Protein 7REP (pdb70)

Organism: Kluyvera cryocrescens (NCBI:txid580)

Secondary structure (DSSP, 8-state):
-EEEEE-TTTBSSSSEEEEEE-----BSS-SEEEEEEEETTEEEEEEEETT-SS-SEEE-SSEEEEEEE--B--EEEEEEEB-SS-TTEEEETTEEEEPEEEEEEE--TTS--EEEEEEE-SS-EEEEEETTTTEEEEEEETTTT-HHHHHHHHHHGGG--SHHHHHHHHTT--SSEEEEEEETTS-EEEEEE---EEPPTT--TTS-EE-SSTT---EE--GGGS-EEES-TTSEEEESS-BSSTTPPBPS-TT---SS--TTHHHHHHHHHSS-B-HHHHHHHHHHHHTB-SSHHHHHHHHHHHTTT--TTSHHHHHHHHHHT--SB--B-TTSSBBSS-HHHHHHHHHHHHHHHTHHHHSPTTSGGGG---S----TT--SS-----HHHHHHHHHHHGGG-SS--SS-TTTTS-HHHHHHHHHHHHHHHHHHHH-S-GGG--PBPP-EEEBSB-TTS-BSS-GGG-EEESS---S-SSEEEEEES-SSSS-SEEEEEE-SS-S---B-TTSPBPTTSSTTHHHHHTT--EEPP-SHHHHHHTEEEEEEEE-TTT--EEEEEEETT--EEEE-SSHHHHHHHHHHHHHHHHHHHHHHHHHHHHT-SHHHH-GGGHHHHHHHHHT--HHHHHHHHHTS-HHHHHHHHHHHHHHHHHHHHHHHSHHHHS-HHHHHHT-------HHHHHHHHIIIIIHHHS----HHHHHHHHHHHHHHH-HHHHHHHHHHHS-S--TTS-BSS-TTT---------SS-S--

Sequence (764 aa):
SNMWVIGKNKAQDAKAIMVNGPQFGWYVPAYTYGIGLHGAGYDVTGNTPFAYPGIVFGHNGTISWGSTAGGGDDVDIFAEKLSAEKPGYYQHNGEWVKMLSRKETIAVKDGQPETFTVWRTLHGNVIWTDTATQTAYAKARAWDGKEVASLLAWTHQMKAKNWPEWTQQAAKQALTINWYYADVNGNIGYVHTGAYPDRQPGHDPRLPVPGTGKWDWKGLLSFDLNPKVYNPQSGYIANWNNSPQKDYPASDSFPFLWGGADRVTEIDTILDKQPRFTADQAWDVIRQTSSRRDLNLRLFLPALKDATANLAENDPRRQLVDKLASWDGENLVNDDGKTYQQPGSAILDAWLTSMLKRTVVAAVPAPFGKWYSASGYETTPDGPTGSLNISVGAKILYEALQGDKSPIPQAVDLFGGKPQQEVILAALDDAWQTLSKRYGNDVDSWKTPAMALTWRANNFFGVPQAAAKEARPQAEYQNRGTENDMIVFSPTSGNRPVLAWDVVAPGQSGFIAPDGKKDKHYDDQLKMYESFGRKSLWLTPQDVDEHQESQEVLQVQLDQGEVKIVRDEYGMPHIYADDTYRLFYGYGYVVAQDRLFQMEMARRSTQGTVSEVLGKAFVSFDKDIRQNYWPDSIRAQIASLSAEDKSILQGYADGMNAWIDKVNASPDKLLPQQFSTFGFKPKHWEPFDVAMIFVGTMANRWSDSTSEIDNLALLTALKDKYGKQQGMAVFNQLKWLVNPSAPTTIAARESAYPLKFDLQNTQTA

Solvent-accessible surface area: 28174 Å² total; per-residue (Å²): 11,3,0,0,0,0,4,98,118,26,3,72,77,14,71,0,0,0,0,0,0,1,12,16,1,4,2,1,7,3,7,2,1,0,0,0,0,14,23,30,60,6,56,0,0,0,0,0,3,6,1,4,2,0,0,5,3,2,3,5,17,44,0,0,4,2,7,5,19,1,14,2,7,2,0,0,1,2,23,0,104,34,19,96,164,79,121,17,61,4,33,26,104,61,120,86,54,134,15,104,51,36,144,32,73,0,45,14,99,144,42,149,75,74,89,20,32,4,90,32,4,90,24,4,6,25,67,123,65,34,102,97,93,79,15,1,20,0,24,4,20,6,1,56,39,81,7,2,45,0,1,6,2,5,0,36,1,1,61,5,86,59,36,93,80,0,20,107,19,1,50,116,2,6,0,4,5,0,4,0,0,0,10,35,82,4,36,2,0,0,0,0,0,11,13,13,3,40,31,49,109,7,4,13,1,15,0,11,0,51,0,39,16,81,50,29,54,125,34,73,36,61,54,126,47,9,2,62,12,85,68,11,167,55,6,26,0,3,0,2,30,0,4,0,6,78,31,11,10,12,2,1,18,26,73,58,4,8,1,17,0,4,10,1,32,11,0,32,76,34,0,92,90,60,108,101,5,34,20,96,76,0,14,46,0,4,82,49,1,7,50,67,6,8,4,16,85,9,0,25,80,15,0,99,104,2,1,64,141,36,75,129,131,30,42,60,64,59,0,2,56,39,1,45,97,26,100,0,27,16,71,32,29,161,73,23,155,21,20,85,68,2,2,11,22,0,0,46,17,0,0,49,11,0,0,138,94,0,0,34,61,11,4,24,93,86,24,4,139,43,0,41,42,0,19,22,102,66,84,138,92,4,14,83,26,39,33,55,5,14,15,0,0,14,1,0,34,4,9,24,44,29,150,152,15,57,9,101,57,29,23,74,6,13,59,67,118,86,66,79,89,7,2,26,32,0,0,58,53,0,21,102,73,4,11,188,155,54,34,109,82,9,106,73,8,116,3,87,17,19,31,1,29,1,74,7,68,3,47,38,45,0,18,4,1,8,86,175,9,44,70,119,10,50,20,9,0,2,3,0,5,2,0,2,0,1,4,0,30,20,107,90,60,160,91,86,18,49,5,42,0,0,2,2,0,1,3,4,8,44,8,17,43,121,28,152,94,51,145,12,6,44,56,0,9,130,36,0,60,82,30,24,59,9,37,10,23,16,57,84,136,11,0,56,119,50,63,66,47,87,64,94,13,106,0,110,125,66,104,9,104,0,67,2,0,27,0,72,53,2,0,0,0,0,36,14,109,58,20,24,47,0,0,1,0,0,0,4,0,0,1,36,12,6,4,8,5,3,1,0,0,29,14,0,1,22,0,26,0,0,71,20,38,9,174,84,30,25,92,35,0,63,89,22,19,66,30,16,22,24,98,24,2,126,60,23,13,90,95,36,66,91,81,26,68,20,0,0,50,0,3,0,35,0,0,15,7,38,0,59,91,0,56,86,48,40,129,160,48,14,7,57,5,1,74,76,54,53,25,80,2,143,93,2,90,10,16,11,4,1,0,5,2,2,2,1,12,0,33,66,63,0,20,56,34,16,1,38,67,0,55,44,0,4,82,21,0,42,129,103,40,34,162,166,70,0,38,39,0,0,55,2,0,3,12,33,55,9,58,52,10,27,34,16,0,44,65,93,56,46,45,9,89,50,136,57,82,160,66,125,17,30,34,115

CATH classification: 2.30.120.10 (+1 more: 1.10.1400.10)

B-factor: mean 46.01, std 10.8, range [26.11, 92.09]

InterPro domains:
  IPR002692 Penicillin/GL-7-ACA/AHL/aculeacin-A acylase [PF01804] (32-831)
  IPR002692 Penicillin/GL-7-ACA/AHL/aculeacin-A acylase [PTHR34218] (31-839)
  IPR014395 Penicillin/GL-7-ACA/AHL acylase [PIRSF001227] (28-838)
  IPR023343 Penicillin amidase type, domain 1 [G3DSA:1.10.439.10] (30-175)
  IPR029055 Nucleophile aminohydrolases, N-terminal [G3DSA:3.60.20.10] (290-818)
  IPR029055 Nucleophile aminohydrolases, N-terminal [SSF56235] (32-843)
  IPR033813 Penicillin G acylase, C-terminal [cd03748] (290-840)
  IPR043146 Penicillin amidase type, N-terminal domain, B-knob [G3DSA:2.30.120.10] (362-434)
  IPR043147 Penicillin amidase type, A-knob [G3DSA:1.10.1400.10] (579-738)

Foldseek 3Di:
DKKKKFFQQFADLFGIKIKDFEWFFFAFPFQKFWAAFAAALFQWTDIDGLLFLFHQFTARQFKGKHWYFQQAAQKAKAWFAADPPDPQWTAAPNDTHGWDKDKDWFAFDVDDIDIDMWTADPQATFPDADVVRNTTIHMHGLCQLLLLQLSVLSNLLSNDRDDVSNVVSLASNAFQMKMWMAGQNRKIKIWRGHWHFQWDAQAPRLFHFHNHHPTDTPHTDHSVLTQMDICAPLRMFIDDNEAAFFPRFGHSFLFDDFALQWLSVLVVVLSVVDRYDYNVRVLCSQVRSQFADSCLVLCLVVLCVLCVPPDCVDLSNVLSVLSVVDPRGWDADPVLWFTLACNNLLQQQLQLQLLVQFQLVLFDPPCSVQQRGQQQDADLQFDRIAGIGTLNNRLVSLLVCPVVFPADCLDNRNNPDDVSVSSSVSSVRSQVVVCVPANSDNNPDGHTAGKHKRAQARPLRHGLHPRVVIDIGSHRTNTHSKMKMKGACRNDDDRRIWMKMAGPLANFSFQWQVRRDDPGSRPRVVCVNVSHIDTMDRDPVVQVVQFDDKDWDQQPPPRAIWIWTAGPRRHIHIDHHHLLQSLLQSLQSCLQGRVSNLQRLLCQLQLNRSVQQGDVSNVSSVVNPNRDDLVSLVVSQVPDDPNSNSNLASNQSSSVVNLVVCVVCVNTRPGNVCVVRPHGDDGDGSSSSSSSSCRPPCVPSRRDGDNVVLVVSLVSLCVVPNNPSSVSNSCSSRNRGTSSRDHSRDVVRDRSPDDGDDPDHSSD

Structure (mmCIF, N/CA/C/O backbone):
data_7REP
#
_entry.id   7REP
#
_cell.length_a   102.700
_cell.length_b   102.700
_cell.length_c   255.010
_cell.angle_alpha   90.000
_cell.angle_beta   90.000
_cell.angle_gamma   90.000
#
_symmetry.space_group_name_H-M   'P 43 21 2'
#
loop_
_entity.id
_entity.type
_entity.pdbx_description
1 polymer 'Penicillin G acylase'
2 non-polymer 'CALCIUM ION'
3 non-polymer 'phenylmethanesulfonic acid'
4 water water
#
loop_
_atom_site.group_PDB
_atom_site.id
_atom_site.type_symbol
_atom_site.label_atom_id
_atom_site.label_alt_id
_atom_site.label_comp_id
_atom_site.label_asym_id
_atom_site.label_entity_id
_atom_site.label_seq_id
_atom_site.pdbx_PDB_ins_code
_atom_site.Cartn_x
_atom_site.Cartn_y
_atom_site.Cartn_z
_atom_site.occupancy
_atom_site.B_iso_or_equiv
_atom_site.auth_seq_id
_atom_site.auth_comp_id
_atom_site.auth_asym_id
_atom_site.auth_atom_id
_atom_site.pdbx_PDB_model_num
ATOM 1 N N . SER A 1 1 ? -6.070 27.569 2.211 1.00 43.47 1 SER A N 1
ATOM 2 C CA . SER A 1 1 ? -7.504 27.832 2.326 1.00 43.40 1 SER A CA 1
ATOM 3 C C . SER A 1 1 ? -7.999 28.594 1.108 1.00 40.69 1 SER A C 1
ATOM 4 O O . SER A 1 1 ? -7.449 29.651 0.814 1.00 40.38 1 SER A O 1
ATOM 7 N N . ASN A 1 2 ? -9.056 28.100 0.429 1.00 38.80 2 ASN A N 1
ATOM 8 C CA . ASN A 1 2 ? -9.555 28.823 -0.734 1.00 37.64 2 ASN A CA 1
ATOM 9 C C . ASN A 1 2 ? -11.044 29.224 -0.585 1.00 37.26 2 ASN A C 1
ATOM 10 O O . ASN A 1 2 ? -11.729 28.785 0.330 1.00 36.39 2 ASN A O 1
ATOM 15 N N . MET A 1 3 ? -11.488 30.149 -1.439 1.00 37.64 3 MET A N 1
ATOM 16 C CA . MET A 1 3 ? -12.829 30.698 -1.432 1.00 38.49 3 MET A CA 1
ATOM 17 C C . MET A 1 3 ? -13.130 31.308 -2.794 1.00 38.57 3 MET A C 1
ATOM 18 O O . MET A 1 3 ? -12.273 31.956 -3.402 1.00 38.38 3 MET A O 1
ATOM 23 N N . TRP A 1 4 ? -14.358 31.132 -3.256 1.00 38.78 4 TRP A N 1
ATOM 24 C CA . TRP A 1 4 ? -14.805 31.820 -4.453 1.00 39.48 4 TRP A CA 1
ATOM 25 C C . TRP A 1 4 ? -16.232 32.233 -4.230 1.00 40.66 4 TRP A C 1
ATOM 26 O O . TRP A 1 4 ? -17.055 31.419 -3.813 1.00 40.76 4 TRP A O 1
ATOM 37 N N . VAL A 1 5 ? -16.487 33.533 -4.341 1.00 41.74 5 VAL A N 1
ATOM 38 C CA . VAL A 1 5 ? -17.840 34.046 -4.147 1.00 43.33 5 VAL A CA 1
ATOM 39 C C . VAL A 1 5 ? -18.278 34.598 -5.485 1.00 45.57 5 VAL A C 1
ATOM 40 O O . VAL A 1 5 ? -17.587 35.424 -6.052 1.00 45.91 5 VAL A O 1
ATOM 44 N N . ILE A 1 6 ? -19.374 34.096 -6.024 1.00 47.19 6 ILE A N 1
ATOM 45 C CA . ILE A 1 6 ? -19.861 34.492 -7.339 1.00 49.51 6 ILE A CA 1
ATOM 46 C C . ILE A 1 6 ? -21.168 35.272 -7.197 1.00 51.76 6 ILE A C 1
ATOM 47 O O . ILE A 1 6 ? -22.122 34.761 -6.632 1.00 52.00 6 ILE A O 1
ATOM 52 N N . GLY A 1 7 ? -21.192 36.506 -7.681 1.00 53.42 7 GLY A N 1
ATOM 53 C CA . GLY A 1 7 ? -22.371 37.356 -7.558 1.00 55.45 7 GLY A CA 1
ATOM 54 C C . GLY A 1 7 ? -23.371 37.282 -8.691 1.00 57.51 7 GLY A C 1
ATOM 55 O O . GLY A 1 7 ? -23.192 36.513 -9.635 1.00 58.29 7 GLY A O 1
ATOM 56 N N . LYS A 1 8 ? -24.439 38.086 -8.589 1.00 58.22 8 LYS A N 1
ATOM 57 C CA . LYS A 1 8 ? -25.554 38.189 -9.535 1.00 59.30 8 LYS A CA 1
ATOM 58 C C . LYS A 1 8 ? -25.155 38.063 -11.008 1.00 60.02 8 LYS A C 1
ATOM 59 O O . LYS A 1 8 ? -25.686 37.200 -11.714 1.00 60.07 8 LYS A O 1
ATOM 65 N N . ASN A 1 9 ? -24.186 38.889 -11.450 1.00 60.39 9 ASN A N 1
ATOM 66 C CA . ASN A 1 9 ? -23.717 38.956 -12.834 1.00 61.63 9 ASN A CA 1
ATOM 67 C C . ASN A 1 9 ? -22.959 37.734 -13.332 1.00 61.21 9 ASN A C 1
ATOM 68 O O . ASN A 1 9 ? -22.781 37.580 -14.539 1.00 61.24 9 ASN A O 1
ATOM 73 N N . LYS A 1 10 ? -22.476 36.894 -12.421 1.00 60.56 10 LYS A N 1
ATOM 74 C CA . LYS A 1 10 ? -21.698 35.717 -12.800 1.00 60.14 10 LYS A CA 1
ATOM 75 C C . LYS A 1 10 ? -22.376 34.392 -12.406 1.00 59.54 10 LYS A C 1
ATOM 76 O O . LYS A 1 10 ? -21.880 33.331 -12.772 1.00 59.59 10 LYS A O 1
ATOM 82 N N . ALA A 1 11 ? -23.480 34.439 -11.646 1.00 58.89 11 ALA A N 1
ATOM 83 C CA . ALA A 1 11 ? -24.162 33.226 -11.214 1.00 59.12 11 ALA A CA 1
ATOM 84 C C . ALA A 1 11 ? -25.266 32.825 -12.182 1.00 59.87 11 ALA A C 1
ATOM 85 O O . ALA A 1 11 ? -25.982 33.681 -12.700 1.00 60.45 11 ALA A O 1
ATOM 87 N N . GLN A 1 12 ? -25.424 31.519 -12.394 1.00 59.44 12 GLN A N 1
ATOM 88 C CA . GLN A 1 12 ? -26.415 30.939 -13.291 1.00 59.40 12 GLN A CA 1
ATOM 89 C C . GLN A 1 12 ? -27.465 30.168 -12.485 1.00 58.95 12 GLN A C 1
ATOM 90 O O . GLN A 1 12 ? -27.116 29.288 -11.702 1.00 58.86 12 GLN A O 1
ATOM 96 N N . ASP A 1 13 ? -28.749 30.513 -12.671 1.00 58.53 13 ASP A N 1
ATOM 97 C CA . ASP A 1 13 ? -29.891 29.912 -11.968 1.00 58.44 13 ASP A CA 1
ATOM 98 C C . ASP A 1 13 ? -29.920 30.238 -10.469 1.00 57.11 13 ASP A C 1
ATOM 99 O O . ASP A 1 13 ? -30.527 29.493 -9.694 1.00 56.67 13 ASP A O 1
ATOM 104 N N . ALA A 1 14 ? -29.266 31.347 -10.065 1.00 56.10 14 ALA A N 1
ATOM 105 C CA . ALA A 1 14 ? -29.186 31.804 -8.674 1.00 55.84 14 ALA A CA 1
ATOM 106 C C . ALA A 1 14 ? -28.704 33.277 -8.611 1.00 55.54 14 ALA A C 1
ATOM 1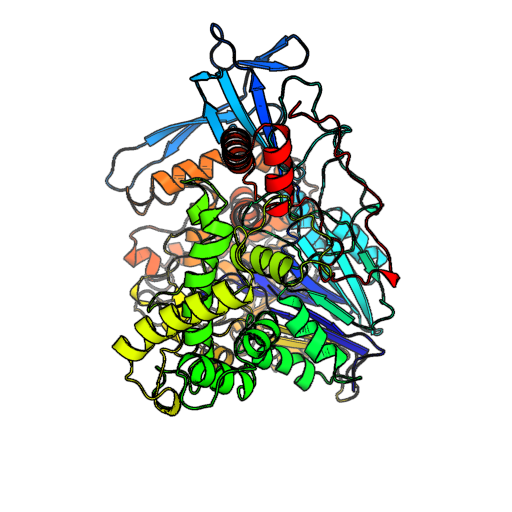07 O O . ALA A 1 14 ? -28.203 33.810 -9.608 1.00 55.69 14 ALA A O 1
ATOM 109 N N . LYS A 1 15 ? -28.864 33.941 -7.446 1.00 54.97 15 LYS A N 1
ATOM 110 C CA . LYS A 1 15 ? -28.411 35.315 -7.277 1.00 54.60 15 LYS A CA 1
ATOM 111 C C . LYS A 1 15 ? -26.956 35.402 -6.752 1.00 52.69 15 LYS A C 1
ATOM 112 O O . LYS A 1 15 ? -26.230 36.301 -7.146 1.00 52.88 15 LYS A O 1
ATOM 118 N N . ALA A 1 16 ? -26.517 34.451 -5.914 1.00 50.70 16 ALA A N 1
ATOM 119 C CA . ALA A 1 16 ? -25.136 34.421 -5.432 1.00 49.12 16 ALA A CA 1
ATOM 120 C C . ALA A 1 16 ? -24.712 33.012 -4.993 1.00 47.28 16 ALA A C 1
ATOM 121 O O . ALA A 1 16 ? -25.512 32.273 -4.426 1.00 46.87 16 ALA A O 1
ATOM 123 N N . ILE A 1 17 ? -23.441 32.640 -5.238 1.00 45.84 17 ILE A N 1
ATOM 124 C CA . ILE A 1 17 ? -22.915 31.337 -4.806 1.00 44.59 17 ILE A CA 1
ATOM 125 C C . ILE A 1 17 ? -21.600 31.527 -4.039 1.00 42.19 17 ILE A C 1
ATOM 126 O O . ILE A 1 17 ? -20.704 32.220 -4.505 1.00 41.90 17 ILE A O 1
ATOM 131 N N . MET A 1 18 ? -21.489 30.910 -2.869 1.00 40.17 18 MET A N 1
ATOM 132 C CA . MET A 1 18 ? -20.297 31.019 -2.043 1.00 38.81 18 MET A CA 1
ATOM 133 C C . MET A 1 18 ? -19.707 29.638 -1.866 1.00 37.44 18 MET A C 1
ATOM 134 O O . MET A 1 18 ? -20.412 28.753 -1.395 1.00 37.60 18 MET A O 1
ATOM 139 N N . VAL A 1 19 ? -18.423 29.442 -2.226 1.00 35.83 19 VAL A N 1
ATOM 140 C CA . VAL A 1 19 ? -17.789 28.132 -2.034 1.00 35.08 19 VAL A CA 1
ATOM 141 C C . VAL A 1 19 ? -16.508 28.281 -1.203 1.00 33.38 19 VAL A C 1
ATOM 142 O O . VAL A 1 19 ? -15.574 28.940 -1.631 1.00 33.02 19 VAL A O 1
ATOM 146 N N . ASN A 1 20 ? -16.455 27.642 -0.039 1.00 32.92 20 ASN A N 1
ATOM 147 C CA . ASN A 1 20 ? -15.318 27.780 0.873 1.00 33.34 20 ASN A CA 1
ATOM 148 C C . ASN A 1 20 ? -14.595 26.454 1.099 1.00 33.61 20 ASN A C 1
ATOM 149 O O . ASN A 1 20 ? -15.233 25.448 1.375 1.00 33.49 20 ASN A O 1
ATOM 154 N N . GLY A 1 21 ? -13.270 26.479 1.039 1.00 33.91 21 GLY A N 1
ATOM 155 C CA . GLY A 1 21 ? -12.464 25.301 1.310 1.00 34.45 21 GLY A CA 1
ATOM 156 C C . GLY A 1 21 ? -11.297 25.633 2.212 1.00 35.23 21 GLY A C 1
ATOM 157 O O . GLY A 1 21 ? -10.167 25.766 1.747 1.00 35.89 21 GLY A O 1
ATOM 158 N N . PRO A 1 22 ? -11.538 25.818 3.513 1.00 35.60 22 PRO A N 1
ATOM 159 C CA . PRO A 1 22 ? -10.426 26.155 4.422 1.00 35.51 22 PRO A CA 1
ATOM 160 C C . PRO A 1 22 ? -9.492 24.963 4.622 1.00 34.36 22 PRO A C 1
ATOM 161 O O . PRO A 1 22 ? -9.951 23.861 4.889 1.00 34.16 22 PRO A O 1
ATOM 165 N N . GLN A 1 23 ? -8.180 25.196 4.519 1.00 33.55 23 GLN A N 1
ATOM 166 C CA . GLN A 1 23 ? -7.180 24.149 4.645 1.00 33.26 23 GLN A CA 1
ATOM 167 C C . GLN A 1 23 ? -6.445 24.163 5.968 1.00 33.09 23 GLN A C 1
ATOM 168 O O . GLN A 1 23 ? -5.537 24.959 6.199 1.00 34.51 23 GLN A O 1
ATOM 174 N N . PHE A 1 24 ? -6.794 23.230 6.805 1.00 31.90 24 PHE A N 1
ATOM 175 C CA . PHE A 1 24 ? -6.235 23.071 8.138 1.00 32.23 24 PHE A CA 1
ATOM 176 C C . PHE A 1 24 ? -5.487 21.754 8.343 1.00 32.03 24 PHE A C 1
ATOM 177 O O . PHE A 1 24 ? -4.997 21.520 9.445 1.00 32.45 24 PHE A O 1
ATOM 185 N N . GLY A 1 25 ? -5.476 20.868 7.339 1.00 31.02 25 GLY A N 1
ATOM 186 C CA . GLY A 1 25 ? -4.933 19.527 7.498 1.00 30.21 25 GLY A CA 1
ATOM 187 C C . GLY A 1 25 ? -6.056 18.521 7.646 1.00 29.76 25 GLY A C 1
ATOM 188 O O . GLY A 1 25 ? -7.227 18.888 7.576 1.00 30.68 25 GLY A O 1
ATOM 189 N N . TRP A 1 26 ? -5.733 17.255 7.851 1.00 28.99 26 TRP A N 1
ATOM 190 C CA . TRP A 1 26 ? -6.744 16.193 7.878 1.00 29.04 26 TRP A CA 1
ATOM 191 C C . TRP A 1 26 ? -6.628 15.384 9.127 1.00 29.49 26 TRP A C 1
ATOM 192 O O . TRP A 1 26 ? -5.549 14.908 9.476 1.00 28.92 26 TRP A O 1
ATOM 203 N N . TYR A 1 27 ? -7.747 15.319 9.877 1.00 29.99 27 TYR A N 1
ATOM 204 C CA . TYR A 1 27 ? -7.744 14.740 11.219 1.00 29.47 27 TYR A CA 1
ATOM 205 C C . TYR A 1 27 ? -8.964 13.952 11.515 1.00 29.50 27 TYR A C 1
ATOM 206 O O . TYR A 1 27 ? -10.022 14.197 10.958 1.00 28.97 27 TYR A O 1
ATOM 215 N N . VAL A 1 28 ? -8.845 13.099 12.494 1.00 31.09 28 VAL A N 1
ATOM 216 C CA . VAL A 1 28 ? -9.928 12.319 13.039 1.00 32.63 28 VAL A CA 1
ATOM 217 C C . VAL A 1 28 ? -9.894 12.505 14.566 1.00 33.74 28 VAL A C 1
ATOM 218 O O . VAL A 1 28 ? -8.860 12.260 15.205 1.00 34.22 28 VAL A O 1
ATOM 222 N N . PRO A 1 29 ? -11.000 12.981 15.169 1.00 32.74 29 PRO A N 1
ATOM 223 C CA . PRO A 1 29 ? -12.252 13.437 14.529 1.00 31.68 29 PRO A CA 1
ATOM 224 C C . PRO A 1 29 ? -12.031 14.705 13.693 1.00 31.03 29 PRO A C 1
ATOM 225 O O . PRO A 1 29 ? -10.963 15.325 13.757 1.00 31.09 29 PRO A O 1
ATOM 229 N N . ALA A 1 30 ? -13.033 15.082 12.887 1.00 30.44 30 ALA A N 1
ATOM 230 C CA . ALA A 1 30 ? -13.022 16.254 12.025 1.00 30.52 30 ALA A CA 1
ATOM 231 C C 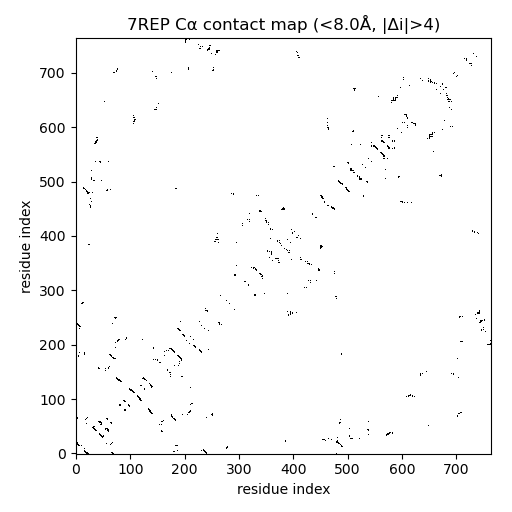. ALA A 1 30 ? -12.530 17.506 12.716 1.00 31.90 30 ALA A C 1
ATOM 232 O O . ALA A 1 30 ? -12.886 17.757 13.872 1.00 32.88 30 ALA A O 1
ATOM 234 N N . TYR A 1 31 ? -11.793 18.335 11.988 1.00 31.05 31 TYR A N 1
ATOM 235 C CA . TYR A 1 31 ? -11.320 19.593 12.508 1.00 30.39 31 TYR A CA 1
ATOM 236 C C . TYR A 1 31 ? -12.516 20.518 12.845 1.00 31.18 31 TYR A C 1
ATOM 237 O O . TYR A 1 31 ? -12.426 21.280 13.802 1.00 31.12 31 TYR A O 1
ATOM 246 N N . THR A 1 32 ? -13.567 20.534 11.981 1.00 30.89 32 THR A N 1
ATOM 247 C CA . THR A 1 32 ? -14.724 21.387 12.181 1.00 30.73 32 THR A CA 1
ATOM 248 C C . THR A 1 32 ? -15.915 20.600 12.783 1.00 30.50 32 THR A C 1
ATOM 249 O O . THR A 1 32 ? -15.865 19.379 12.937 1.00 30.60 32 THR A O 1
ATOM 253 N N . TYR A 1 33 ? -16.938 21.328 13.246 1.00 30.32 33 TYR A N 1
ATOM 254 C CA . TYR A 1 33 ? -18.079 20.747 13.957 1.00 30.60 33 TYR A CA 1
ATOM 255 C C . TYR A 1 33 ? -19.360 21.355 13.380 1.00 31.31 33 TYR A C 1
ATOM 256 O O . TYR A 1 33 ? -19.447 22.582 13.278 1.00 31.90 33 TYR A O 1
ATOM 265 N N . GLY A 1 34 ? -20.298 20.512 12.953 1.00 30.05 34 GLY A N 1
ATOM 266 C CA . GLY A 1 34 ? -21.539 21.023 12.375 1.00 30.36 34 GLY A CA 1
ATOM 267 C C . GLY A 1 34 ? -22.517 21.407 13.458 1.00 29.48 34 GLY A C 1
ATOM 268 O O . GLY A 1 34 ? -22.700 20.646 14.404 1.00 28.77 34 GLY A O 1
ATOM 269 N N . ILE A 1 35 ? -23.125 22.586 13.350 1.00 29.87 35 ILE A N 1
ATOM 270 C CA . ILE A 1 35 ? -24.049 23.055 14.398 1.00 30.49 35 ILE A CA 1
ATOM 271 C C . ILE A 1 35 ? -25.115 24.007 13.869 1.00 31.37 35 ILE A C 1
ATOM 272 O O . ILE A 1 35 ? -24.843 24.852 13.025 1.00 31.16 35 ILE A O 1
ATOM 277 N N . GLY A 1 36 ? -26.330 23.879 14.389 1.00 32.66 36 GLY A N 1
ATOM 278 C CA . GLY A 1 36 ? -27.403 24.814 14.077 1.00 33.94 36 GLY A CA 1
ATOM 279 C C . GLY A 1 36 ? -27.837 25.513 15.355 1.00 35.29 36 GLY A C 1
ATOM 280 O O . GLY A 1 36 ? -28.010 24.854 16.375 1.00 35.03 36 GLY A O 1
ATOM 281 N N . LEU A 1 37 ? -27.985 26.847 15.338 1.00 36.22 37 LEU A N 1
ATOM 282 C CA . LEU A 1 37 ? -28.423 27.590 16.542 1.00 36.45 37 LEU A CA 1
ATOM 283 C C . LEU A 1 37 ? -29.700 28.388 16.219 1.00 36.97 37 LEU A C 1
ATOM 284 O O . LEU A 1 37 ? -29.708 29.158 15.267 1.00 36.86 37 LEU A O 1
ATOM 289 N N . HIS A 1 38 ? -30.777 28.194 16.995 1.00 37.43 38 HIS A N 1
ATOM 290 C CA . HIS A 1 38 ? -32.053 28.894 16.736 1.00 38.59 38 HIS A CA 1
ATOM 291 C C . HIS A 1 38 ? -32.670 29.413 18.036 1.00 38.96 38 HIS A C 1
ATOM 292 O O . HIS A 1 38 ? -33.032 28.632 18.921 1.00 39.00 38 HIS A O 1
ATOM 299 N N . GLY A 1 39 ? -32.723 30.732 18.145 1.00 39.34 39 GLY A N 1
ATOM 300 C CA . GLY A 1 39 ? -33.212 31.447 19.319 1.00 39.97 39 GLY A CA 1
ATOM 301 C C . GLY A 1 39 ? -32.277 32.576 19.722 1.00 39.98 39 GLY A C 1
ATOM 302 O O . GLY A 1 39 ? -31.155 32.676 19.208 1.00 39.41 39 GLY A O 1
ATOM 303 N N . ALA A 1 40 ? -32.753 33.485 20.589 1.00 39.86 40 ALA A N 1
ATOM 304 C CA . ALA A 1 40 ? -31.982 34.638 21.081 1.00 40.08 40 ALA A CA 1
ATOM 305 C C . ALA A 1 40 ? -31.454 35.550 19.980 1.00 41.59 40 ALA A C 1
ATOM 306 O O . ALA A 1 40 ? -30.374 36.138 20.129 1.00 42.54 40 ALA A O 1
ATOM 308 N N . GLY A 1 41 ? -32.187 35.659 18.877 1.00 41.17 41 GLY A N 1
ATOM 309 C CA . GLY A 1 41 ? -31.734 36.467 17.748 1.00 41.50 41 GLY A CA 1
ATOM 310 C C . GLY A 1 41 ? -30.904 35.684 16.733 1.00 41.92 41 GLY A C 1
ATOM 311 O O . GLY A 1 41 ? -30.613 36.180 15.647 1.00 41.88 41 GLY A O 1
ATOM 312 N N . TYR A 1 42 ? -30.519 34.457 17.069 1.00 42.49 42 TYR A N 1
ATOM 313 C CA . TYR A 1 42 ? -29.720 33.609 16.188 1.00 43.95 42 TYR A CA 1
ATOM 314 C C . TYR A 1 42 ? -30.631 32.622 15.441 1.00 44.15 42 TYR A C 1
ATOM 315 O O . TYR A 1 42 ? -31.572 32.093 16.020 1.00 44.65 42 TYR A O 1
ATOM 324 N N . ASP A 1 43 ? -30.319 32.348 14.178 1.00 43.26 43 ASP A N 1
ATOM 325 C CA . ASP A 1 43 ? -31.000 31.354 13.338 1.00 42.48 43 ASP A CA 1
ATOM 326 C C . ASP A 1 43 ? -29.933 31.052 12.288 1.00 40.97 43 ASP A C 1
ATOM 327 O O . ASP A 1 43 ? -29.841 31.740 11.269 1.00 41.07 43 ASP A O 1
ATOM 332 N N . VAL A 1 44 ? -29.021 30.148 12.631 1.00 39.49 44 VAL A N 1
ATOM 333 C CA . VAL A 1 44 ? -27.835 29.933 11.816 1.00 38.63 44 VAL A CA 1
ATOM 334 C C . VAL A 1 44 ? -27.515 28.470 11.617 1.00 37.07 44 VAL A C 1
ATOM 335 O O . VAL A 1 44 ? -27.786 27.649 12.482 1.00 36.47 44 VAL A O 1
ATOM 339 N N . THR A 1 45 ? -26.913 28.153 10.471 1.00 36.39 45 THR A N 1
ATOM 340 C CA . THR A 1 45 ? -26.481 26.788 10.211 1.00 35.60 45 THR A CA 1
ATOM 341 C C . THR A 1 45 ? -25.098 26.789 9.555 1.00 33.86 45 THR A C 1
ATOM 342 O O . THR A 1 45 ? -24.751 27.700 8.806 1.00 33.23 45 THR A O 1
ATOM 346 N N . GLY A 1 46 ? -24.317 25.771 9.865 1.00 33.47 46 GLY A N 1
ATOM 347 C CA . GLY A 1 46 ? -22.987 25.650 9.284 1.00 32.83 46 GLY A CA 1
ATOM 348 C C . G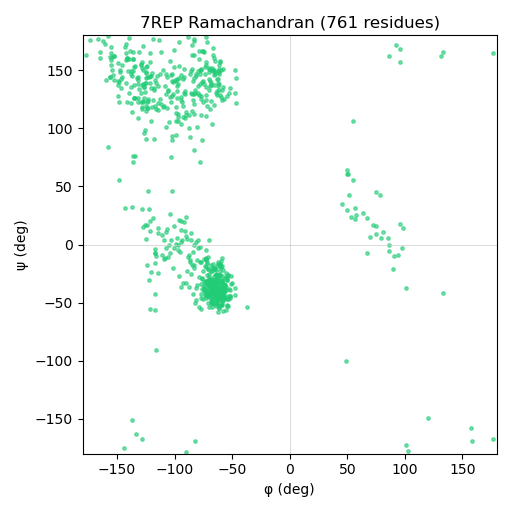LY A 1 46 ? -22.061 24.796 10.097 1.00 31.35 46 GLY A C 1
ATOM 349 O O . GLY A 1 46 ? -22.509 23.953 10.875 1.00 31.21 46 GLY A O 1
ATOM 350 N N . ASN A 1 47 ? -20.745 25.003 9.904 1.00 30.36 47 ASN A N 1
ATOM 351 C CA . ASN A 1 47 ? -19.761 24.253 10.670 1.00 30.19 47 ASN A CA 1
ATOM 352 C C . ASN A 1 47 ? -18.604 25.178 11.041 1.00 29.24 47 ASN A C 1
ATOM 353 O O . ASN A 1 47 ? -18.458 26.287 10.479 1.00 30.35 47 ASN A O 1
ATOM 358 N N . THR A 1 48 ? -17.840 24.791 12.057 1.00 28.24 48 THR A N 1
ATOM 359 C CA . THR A 1 48 ? -16.825 25.691 12.603 1.00 28.42 48 THR A CA 1
ATOM 360 C C . THR A 1 48 ? -15.675 24.931 13.268 1.00 28.44 48 THR A C 1
ATOM 361 O O . THR A 1 48 ? -15.892 23.890 13.869 1.00 28.38 48 THR A O 1
ATOM 365 N N . PRO A 1 49 ? -14.442 25.451 13.184 1.00 28.89 49 PRO A N 1
ATOM 366 C CA . PRO A 1 49 ? -13.301 24.745 13.797 1.00 29.58 49 PRO A CA 1
ATOM 367 C C . PRO A 1 49 ? -13.419 24.581 15.301 1.00 31.57 49 PRO A C 1
ATOM 368 O O . PRO A 1 49 ? -13.822 25.531 15.962 1.00 31.96 49 PRO A O 1
ATOM 372 N N . PHE A 1 50 ? -13.070 23.405 15.853 1.00 31.57 50 PHE A N 1
ATOM 373 C CA . PHE A 1 50 ? -13.060 23.198 17.302 1.00 32.40 50 PHE A CA 1
ATOM 374 C C . PHE A 1 50 ? -14.345 23.645 18.024 1.00 33.80 50 PHE A C 1
ATOM 375 O O . PHE A 1 50 ? -14.297 24.039 19.195 1.00 34.03 50 PHE A O 1
ATOM 383 N N . ALA A 1 51 ? -15.483 23.574 17.329 1.00 33.30 51 ALA A N 1
ATOM 384 C CA . ALA A 1 51 ? -16.785 23.918 17.886 1.00 32.84 51 ALA A CA 1
ATOM 385 C C . ALA A 1 51 ? -16.817 25.312 18.564 1.00 33.26 51 ALA A C 1
ATOM 386 O O . ALA A 1 51 ? -17.413 25.444 19.627 1.00 33.58 51 ALA A O 1
ATOM 388 N N . TYR A 1 52 ? -16.206 26.361 17.952 1.00 32.58 52 TYR A N 1
ATOM 389 C CA . TYR A 1 52 ? -16.229 27.692 18.571 1.00 33.04 52 TYR A CA 1
ATOM 390 C C . TYR A 1 52 ? -17.671 28.170 18.744 1.00 34.72 52 TYR A C 1
ATOM 391 O O . TYR A 1 52 ? -18.482 27.914 17.851 1.00 35.37 52 TYR A O 1
ATOM 400 N N . PRO A 1 53 ? -17.970 28.994 19.771 1.00 34.83 53 PRO A N 1
ATOM 401 C CA . PRO A 1 53 ? -19.326 29.580 19.875 1.00 34.64 53 PRO A CA 1
ATOM 402 C C . PRO A 1 53 ? -19.722 30.322 18.588 1.00 35.15 53 PRO A C 1
ATOM 403 O O . PRO A 1 53 ? -20.893 30.332 18.220 1.00 35.66 53 PRO A O 1
ATOM 407 N N . GLY A 1 54 ? -18.742 30.885 17.889 1.00 34.67 54 GLY A N 1
ATOM 408 C CA . GLY A 1 54 ? -18.957 31.556 16.614 1.00 35.52 54 GLY A CA 1
ATOM 409 C C . GLY A 1 54 ? -18.779 30.572 15.465 1.00 36.96 54 GLY A C 1
ATOM 410 O O . GLY A 1 54 ? -17.815 29.803 15.462 1.00 37.76 54 GLY A O 1
ATOM 411 N N . ILE A 1 55 ? -19.742 30.525 14.524 1.00 36.60 55 ILE A N 1
ATOM 412 C CA . ILE A 1 55 ? -19.710 29.607 13.381 1.00 36.06 55 ILE A CA 1
ATOM 413 C C . ILE A 1 55 ? -19.023 30.296 12.213 1.00 35.24 55 ILE A C 1
ATOM 414 O O . ILE A 1 55 ? -19.544 31.268 11.653 1.00 36.30 55 ILE A O 1
ATOM 419 N N . VAL A 1 56 ? -17.807 29.841 11.900 1.00 33.21 56 VAL A N 1
ATOM 420 C CA . VAL A 1 56 ? -16.967 30.457 10.886 1.00 31.64 56 VAL A CA 1
ATOM 421 C C . VAL A 1 56 ? -17.468 30.192 9.462 1.00 30.96 56 VAL A C 1
ATOM 422 O O . VAL A 1 56 ? -17.294 31.045 8.582 1.00 31.79 56 VAL A O 1
ATOM 426 N N . PHE A 1 57 ? -18.071 29.032 9.228 1.00 29.96 57 PHE A N 1
ATOM 427 C CA . PHE A 1 57 ? -18.539 28.691 7.874 1.00 31.02 57 PHE A CA 1
ATOM 428 C C . PHE A 1 57 ? -20.055 28.452 7.913 1.00 32.20 57 PHE A C 1
ATOM 429 O O . PHE A 1 57 ? -20.493 27.455 8.474 1.00 32.29 57 PHE A O 1
ATOM 437 N N . GLY A 1 58 ? -20.836 29.394 7.388 1.00 33.35 58 GLY A N 1
ATOM 438 C CA . GLY A 1 58 ? -22.291 29.247 7.439 1.00 34.40 58 GLY A CA 1
ATOM 439 C C . GLY A 1 58 ? -23.153 30.366 6.903 1.00 35.48 58 GLY A C 1
ATOM 440 O O . GLY A 1 58 ? -22.696 31.253 6.172 1.00 35.44 58 GLY A O 1
ATOM 441 N N . HIS A 1 59 ? -24.443 30.275 7.219 1.00 36.70 59 HIS A N 1
ATOM 442 C CA . HIS A 1 59 ? -25.402 31.261 6.747 1.00 38.55 59 HIS A CA 1
ATOM 443 C C . HIS A 1 59 ? -26.594 31.391 7.703 1.00 39.02 59 HIS A C 1
ATOM 444 O O . HIS A 1 59 ? -26.866 30.492 8.524 1.00 38.50 59 HIS A O 1
ATOM 451 N N . ASN A 1 60 ? -27.321 32.503 7.570 1.00 39.73 60 ASN A N 1
ATOM 452 C CA . ASN A 1 60 ? -28.492 32.720 8.413 1.00 41.51 60 ASN A CA 1
ATOM 453 C C . ASN A 1 60 ? -29.800 32.916 7.626 1.00 43.37 60 ASN A C 1
ATOM 454 O O . ASN A 1 60 ? -30.758 33.452 8.170 1.00 44.65 60 ASN A O 1
ATOM 459 N N . GLY A 1 61 ? -29.834 32.482 6.377 1.00 43.23 61 GLY A N 1
ATOM 460 C CA . GLY A 1 61 ? -31.026 32.631 5.549 1.00 43.61 61 GLY A CA 1
ATOM 461 C C . GLY A 1 61 ? -31.056 33.927 4.768 1.00 43.65 61 GLY A C 1
ATOM 462 O O . GLY A 1 61 ? -31.729 34.021 3.742 1.00 44.17 61 GLY A O 1
ATOM 463 N N . THR A 1 62 ? -30.295 34.925 5.212 1.00 43.00 62 THR A N 1
ATOM 464 C CA . THR A 1 62 ? -30.279 36.223 4.547 1.00 43.03 62 THR A CA 1
ATOM 465 C C . THR A 1 62 ? -28.880 36.497 4.000 1.00 42.77 62 THR A C 1
ATOM 466 O O . THR A 1 62 ? -28.721 37.014 2.892 1.00 43.14 62 THR A O 1
ATOM 470 N N . ILE A 1 63 ? -27.855 36.188 4.804 1.00 41.81 63 ILE A N 1
ATOM 471 C CA . ILE A 1 63 ? -26.460 36.341 4.401 1.00 40.46 63 ILE A CA 1
ATOM 472 C C . ILE A 1 63 ? -25.705 35.041 4.682 1.00 39.03 63 ILE A C 1
ATOM 473 O O . ILE A 1 63 ? -26.079 34.253 5.551 1.00 38.71 63 ILE A O 1
ATOM 478 N N . SER A 1 64 ? -24.642 34.826 3.940 1.00 38.44 64 SER A N 1
ATOM 479 C CA . SER A 1 64 ? -23.728 33.707 4.161 1.00 38.29 64 SER A CA 1
ATOM 480 C C . SER A 1 64 ? -22.333 34.320 4.343 1.00 36.88 64 SER A C 1
ATOM 481 O O . SER A 1 64 ? -22.050 35.420 3.836 1.00 36.74 64 SER A O 1
ATOM 484 N N . TRP A 1 65 ? -21.476 33.610 5.068 1.00 35.31 65 TRP A N 1
ATOM 485 C CA . TRP A 1 65 ? -20.124 34.096 5.318 1.00 34.38 65 TRP A CA 1
ATOM 486 C C . TRP A 1 65 ? -19.102 32.949 5.303 1.00 34.72 65 TRP A C 1
ATOM 487 O O . TRP A 1 65 ? -19.449 31.773 5.451 1.00 34.05 65 TRP A O 1
ATOM 498 N N . GLY A 1 66 ? -17.844 33.325 5.212 1.00 35.04 66 GLY A N 1
ATOM 499 C CA . GLY A 1 66 ? -16.751 32.376 5.313 1.00 36.27 66 GLY A CA 1
ATOM 500 C C . GLY A 1 66 ? -15.429 33.087 5.505 1.00 37.45 66 GLY A C 1
ATOM 501 O O . GLY A 1 66 ? -15.373 34.329 5.469 1.00 37.37 66 GLY A O 1
ATOM 502 N N . SER A 1 67 ? -14.350 32.305 5.674 1.00 37.81 67 SER A N 1
ATOM 503 C CA . SER A 1 67 ? -13.042 32.928 5.803 1.00 38.81 67 SER A CA 1
ATOM 504 C C . SER A 1 67 ? -11.859 32.052 5.337 1.00 38.36 67 SER A C 1
ATOM 505 O O . SER A 1 67 ? -12.009 30.858 5.093 1.00 38.21 67 SER A O 1
ATOM 508 N N . THR A 1 68 ? -10.718 32.724 5.099 1.00 37.90 68 THR A N 1
ATOM 509 C CA . THR A 1 68 ? -9.374 32.213 4.806 1.00 37.55 68 THR A CA 1
ATOM 510 C C . THR A 1 68 ? -8.400 33.062 5.675 1.00 37.91 68 THR A C 1
ATOM 511 O O . THR A 1 68 ? -8.770 34.153 6.122 1.00 38.52 68 THR A O 1
ATOM 515 N N . ALA A 1 69 ? -7.181 32.572 5.942 1.00 36.87 69 ALA A N 1
ATOM 516 C CA . ALA A 1 69 ? -6.209 33.325 6.753 1.00 36.35 69 ALA A CA 1
ATOM 517 C C . ALA A 1 69 ? -5.774 34.535 5.973 1.00 36.72 69 ALA A C 1
ATOM 518 O O . ALA A 1 69 ? -5.605 34.455 4.762 1.00 37.93 69 ALA A O 1
ATOM 520 N N . GLY A 1 70 ? -5.680 35.670 6.653 1.00 35.89 70 GLY A N 1
ATOM 521 C CA . GLY A 1 70 ? -5.371 36.949 6.030 1.00 35.30 70 GLY A CA 1
ATOM 522 C C . GLY A 1 70 ? -3.961 37.103 5.516 1.00 35.46 70 GLY A C 1
ATOM 523 O O . GLY A 1 70 ? -3.751 37.699 4.460 1.00 35.82 70 GLY A O 1
ATOM 524 N N . GLY A 1 71 ? -2.990 36.612 6.274 1.00 35.75 71 GLY A N 1
ATOM 525 C CA . GLY A 1 71 ? -1.592 36.694 5.863 1.00 36.74 71 GLY A CA 1
ATOM 526 C C . GLY A 1 71 ? -0.947 38.066 5.927 1.00 37.16 71 GLY A C 1
ATOM 527 O O . GLY A 1 71 ? 0.120 38.276 5.334 1.00 37.30 71 GLY A O 1
ATOM 528 N N . GLY A 1 72 ? -1.565 38.998 6.657 1.00 36.37 72 GLY A N 1
ATOM 529 C CA . GLY A 1 72 ? -1.002 40.342 6.800 1.00 36.53 72 GLY A CA 1
ATOM 530 C C . GLY A 1 72 ? 0.060 40.434 7.884 1.00 36.61 72 GLY A C 1
ATOM 531 O O . GLY A 1 72 ? 0.334 39.450 8.576 1.00 35.87 72 GLY A O 1
ATOM 532 N N . ASP A 1 73 ? 0.708 41.610 8.019 1.00 37.79 73 ASP A N 1
ATOM 533 C CA . ASP A 1 73 ? 1.733 41.796 9.055 1.00 38.23 73 ASP A CA 1
ATOM 534 C C . ASP A 1 73 ? 1.153 42.515 10.262 1.00 39.34 73 ASP A C 1
ATOM 535 O O . ASP A 1 73 ? 1.142 43.751 10.337 1.00 39.99 73 ASP A O 1
ATOM 540 N N . ASP A 1 74 ? 0.719 41.738 11.221 1.00 39.38 74 ASP A N 1
ATOM 541 C CA . ASP A 1 74 ? 0.168 42.268 12.455 1.00 39.87 74 ASP A CA 1
ATOM 542 C C . ASP A 1 74 ? 1.049 41.920 13.674 1.00 40.26 74 ASP A C 1
ATOM 543 O O . ASP A 1 74 ? 0.577 42.021 14.803 1.00 40.20 74 ASP A O 1
ATOM 548 N N . VAL A 1 75 ? 2.305 41.470 13.449 1.00 40.40 75 VAL A N 1
ATOM 549 C CA . VAL A 1 75 ? 3.235 41.123 14.516 1.00 40.75 75 VAL A CA 1
ATOM 550 C C . VAL A 1 75 ? 4.594 41.778 14.268 1.00 41.07 75 VAL A C 1
ATOM 551 O O . VAL A 1 75 ? 5.183 41.630 13.188 1.00 40.91 75 VAL A O 1
ATOM 555 N N . ASP A 1 76 ? 5.089 42.526 15.267 1.00 40.58 76 ASP A N 1
ATOM 556 C CA . ASP A 1 76 ? 6.394 43.159 15.179 1.00 40.81 76 ASP A CA 1
ATOM 557 C C . ASP A 1 76 ? 7.225 42.730 16.364 1.00 41.73 76 ASP A C 1
ATOM 558 O O . ASP A 1 76 ? 6.680 42.364 17.405 1.00 42.15 76 ASP A O 1
ATOM 563 N N . ILE A 1 77 ? 8.546 42.726 16.208 1.00 42.36 77 ILE A N 1
ATOM 564 C CA . ILE A 1 77 ? 9.433 42.304 17.287 1.00 43.58 77 ILE A CA 1
ATOM 565 C C . ILE A 1 77 ? 10.126 43.521 17.834 1.00 43.56 77 ILE A C 1
ATOM 566 O O . ILE A 1 77 ? 10.640 44.327 17.065 1.00 44.27 77 ILE A O 1
ATOM 571 N N . PHE A 1 78 ? 10.086 43.688 19.149 1.00 42.65 78 PHE A N 1
ATOM 572 C CA . PHE A 1 78 ? 10.748 44.804 19.791 1.00 42.94 78 PHE A CA 1
ATOM 573 C C . PHE A 1 78 ? 11.981 44.302 20.508 1.00 43.84 78 PHE A C 1
ATOM 574 O O . PHE A 1 78 ? 11.891 43.465 21.401 1.00 43.78 78 PHE A O 1
ATOM 582 N N . ALA A 1 79 ? 13.141 44.779 20.078 1.00 44.75 79 ALA A N 1
ATOM 583 C CA . ALA A 1 79 ? 14.414 44.422 20.693 1.00 45.76 79 ALA A CA 1
ATOM 584 C C . ALA A 1 79 ? 14.580 45.277 21.946 1.00 46.92 79 ALA A C 1
ATOM 585 O O . ALA A 1 79 ? 14.902 46.468 21.845 1.00 47.07 79 ALA A O 1
ATOM 587 N N . GLU A 1 80 ? 14.315 44.701 23.106 1.00 47.70 80 GLU A N 1
ATOM 588 C CA . GLU A 1 80 ? 14.426 45.432 24.364 1.00 49.85 80 GLU A CA 1
ATOM 589 C C . GLU A 1 80 ? 15.863 45.483 24.883 1.00 51.93 80 GLU A C 1
ATOM 590 O O . GLU A 1 80 ? 16.521 44.448 25.005 1.00 52.03 80 GLU A O 1
ATOM 596 N N . LYS A 1 81 ? 16.313 46.695 25.241 1.00 53.34 81 LYS A N 1
ATOM 597 C CA . LYS A 1 81 ? 17.639 46.977 25.799 1.00 54.73 81 LYS A CA 1
ATOM 598 C C . LYS A 1 81 ? 17.659 46.573 27.264 1.00 55.79 81 LYS A C 1
ATOM 599 O O . LYS A 1 81 ? 16.961 47.180 28.081 1.00 55.34 81 LYS A O 1
ATOM 605 N N . LEU A 1 82 ? 18.423 45.515 27.583 1.00 57.10 82 LEU A N 1
ATOM 606 C CA . LEU A 1 82 ? 18.521 44.996 28.936 1.00 59.20 82 LEU A CA 1
ATOM 607 C C . LEU A 1 82 ? 19.574 45.720 29.796 1.00 62.20 82 LEU A C 1
ATOM 608 O O . LEU A 1 82 ? 20.446 46.428 29.268 1.00 62.17 82 LEU A O 1
ATOM 613 N N . SER A 1 83 ? 19.482 45.542 31.128 1.00 64.08 83 SER A N 1
ATOM 614 C CA . SER A 1 83 ? 20.417 46.158 32.064 1.00 66.28 83 SER A CA 1
ATOM 615 C C . SER A 1 83 ? 21.409 45.132 32.534 1.00 66.94 83 SER A C 1
ATOM 616 O O . SER A 1 83 ? 21.040 43.980 32.797 1.00 66.77 83 SER A O 1
ATOM 619 N N . ALA A 1 84 ? 22.667 45.550 32.673 1.00 67.52 84 ALA A N 1
ATOM 620 C CA . ALA A 1 84 ? 23.700 44.632 33.132 1.00 68.44 84 ALA A CA 1
ATOM 621 C C . ALA A 1 84 ? 23.511 44.348 34.627 1.00 68.51 84 ALA A C 1
ATOM 622 O O . ALA A 1 84 ? 23.487 43.185 35.037 1.00 68.26 84 ALA A O 1
ATOM 624 N N . GLU A 1 85 ? 23.276 45.402 35.420 1.00 68.71 85 GLU A N 1
ATOM 625 C CA . GLU A 1 85 ? 23.111 45.248 36.858 1.00 69.82 85 GLU A CA 1
ATOM 626 C C . GLU A 1 85 ? 21.688 44.911 37.323 1.00 69.73 85 GLU A C 1
ATOM 627 O O . GLU A 1 85 ? 21.551 44.351 38.412 1.00 69.85 85 GLU A O 1
ATOM 633 N N . LYS A 1 86 ? 20.637 45.283 36.536 1.00 69.21 86 LYS A N 1
ATOM 634 C CA . LYS A 1 86 ? 19.218 45.085 36.901 1.00 68.97 86 LYS A CA 1
ATOM 635 C C . LYS A 1 86 ? 18.544 43.895 36.197 1.00 67.78 86 LYS A C 1
ATOM 636 O O . LYS A 1 86 ? 17.998 44.060 35.104 1.00 67.76 86 LYS A O 1
ATOM 642 N N . PRO A 1 87 ? 18.526 42.707 36.826 1.00 66.56 87 PRO A N 1
ATOM 643 C CA . PRO A 1 87 ? 17.871 41.559 36.190 1.00 65.86 87 PRO A CA 1
ATOM 644 C C . PRO A 1 87 ? 16.357 41.706 36.231 1.00 64.84 87 PRO A C 1
ATOM 645 O O . PRO A 1 87 ? 15.774 41.867 37.300 1.00 65.11 87 PRO A O 1
ATOM 649 N N . GLY A 1 88 ? 15.738 41.648 35.061 1.00 63.25 88 GLY A N 1
ATOM 650 C CA . GLY A 1 88 ? 14.295 41.788 34.943 1.00 61.94 88 GLY A CA 1
ATOM 651 C C . GLY A 1 88 ? 13.839 43.193 34.615 1.00 59.96 88 GLY A C 1
ATOM 652 O O . GLY A 1 88 ? 12.671 43.523 34.817 1.00 59.96 88 GLY A O 1
ATOM 653 N N . TYR A 1 89 ? 14.752 44.039 34.126 1.00 58.25 89 TYR A N 1
ATOM 654 C CA . TYR A 1 89 ? 14.419 45.410 33.779 1.00 57.34 89 TYR A CA 1
ATOM 655 C C . TYR A 1 89 ? 14.877 45.710 32.362 1.00 56.22 89 TYR A C 1
ATOM 656 O O . TYR A 1 89 ? 15.851 45.141 31.876 1.00 56.48 89 TYR A O 1
ATOM 665 N N . TYR A 1 90 ? 14.189 46.623 31.712 1.00 55.19 90 TYR A N 1
ATOM 666 C CA . TYR A 1 90 ? 14.503 47.034 30.349 1.00 55.34 90 TYR A CA 1
ATOM 667 C C . TYR A 1 90 ? 14.351 48.542 30.218 1.00 56.89 90 TYR A C 1
ATOM 668 O O . TYR A 1 90 ? 13.659 49.165 31.021 1.00 57.07 90 TYR A O 1
ATOM 677 N N . GLN A 1 91 ? 14.987 49.130 29.207 1.00 58.09 91 GLN A N 1
ATOM 678 C CA . GLN A 1 91 ? 14.947 50.570 29.025 1.00 59.70 91 GLN A CA 1
ATOM 679 C C . GLN A 1 91 ? 13.845 51.063 28.111 1.00 60.20 91 GLN A C 1
ATOM 680 O O . GLN A 1 91 ? 13.826 50.754 26.923 1.00 60.01 91 GLN A O 1
ATOM 686 N N . HIS A 1 92 ? 12.951 51.887 28.654 1.00 60.90 92 HIS A N 1
ATOM 687 C CA . HIS A 1 92 ? 11.882 52.493 27.867 1.00 61.86 92 HIS A CA 1
ATOM 688 C C . HIS A 1 92 ? 11.741 53.951 28.289 1.00 63.19 92 HIS A C 1
ATOM 689 O O . HIS A 1 92 ? 11.540 54.229 29.468 1.00 63.29 92 HIS A O 1
ATOM 696 N N . ASN A 1 93 ? 11.890 54.867 27.329 1.00 64.22 93 ASN A N 1
ATOM 697 C CA . ASN A 1 93 ? 11.833 56.311 27.529 1.00 65.86 93 ASN A CA 1
ATOM 698 C C . ASN A 1 93 ? 12.724 56.798 28.697 1.00 66.68 93 ASN A C 1
ATOM 699 O O . ASN A 1 93 ? 12.235 57.315 29.700 1.00 67.01 93 ASN A O 1
ATOM 704 N N . GLY A 1 94 ? 14.021 56.560 28.573 1.00 66.84 94 GLY A N 1
ATOM 705 C CA . GLY A 1 94 ? 15.007 56.978 29.561 1.00 67.55 94 GLY A CA 1
ATOM 706 C C . GLY A 1 94 ? 14.967 56.311 30.923 1.00 68.05 94 GLY A C 1
ATOM 707 O O . GLY A 1 94 ? 15.874 56.525 31.734 1.00 68.47 94 GLY A O 1
ATOM 708 N N . GLU A 1 95 ? 13.940 55.494 31.197 1.00 67.61 95 GLU A N 1
ATOM 709 C CA . GLU A 1 95 ? 13.824 54.842 32.501 1.00 67.60 95 GLU A CA 1
ATOM 710 C C . GLU A 1 95 ? 14.018 53.330 32.460 1.00 66.61 95 GLU A C 1
ATOM 711 O O . GLU A 1 95 ? 13.982 52.739 31.388 1.00 66.81 95 GLU A O 1
ATOM 717 N N . TRP A 1 96 ? 14.212 52.702 33.630 1.00 65.50 96 TRP A N 1
ATOM 718 C CA . TRP A 1 96 ? 14.354 51.257 33.721 1.00 65.03 96 TRP A CA 1
ATOM 719 C C . TRP A 1 96 ? 13.065 50.600 34.227 1.00 63.26 96 TRP A C 1
ATOM 720 O O . TRP A 1 96 ? 12.861 50.428 35.429 1.00 63.65 96 TRP A O 1
ATOM 731 N N . VAL A 1 97 ? 12.186 50.247 33.285 1.00 60.98 97 VAL A N 1
ATOM 732 C CA . VAL A 1 97 ? 10.887 49.640 33.574 1.00 58.82 97 VAL A CA 1
ATOM 733 C C . VAL A 1 97 ? 11.049 48.185 33.980 1.00 56.50 97 VAL A C 1
ATOM 734 O O . VAL A 1 97 ? 11.850 47.478 33.378 1.00 56.88 97 VAL A O 1
ATOM 738 N N . LYS A 1 98 ? 10.314 47.729 34.999 1.00 54.51 98 LYS A N 1
ATOM 739 C CA . LYS A 1 98 ? 10.379 46.332 35.404 1.00 53.21 98 LYS A CA 1
ATOM 740 C C . LYS A 1 98 ? 9.486 45.471 34.502 1.00 52.88 98 LYS A C 1
ATOM 741 O O . LYS A 1 98 ? 8.429 45.917 34.034 1.00 53.26 98 LYS A O 1
ATOM 747 N N . MET A 1 99 ? 9.916 44.234 34.267 1.00 51.46 99 MET A N 1
ATOM 748 C CA . MET A 1 99 ? 9.168 43.290 33.466 1.00 50.52 99 MET A CA 1
ATOM 749 C C . MET A 1 99 ? 8.155 42.580 34.328 1.00 48.99 99 MET A C 1
ATOM 750 O O . MET A 1 99 ? 8.419 42.307 35.509 1.00 49.06 99 MET A O 1
ATOM 755 N N . LEU A 1 100 ? 7.029 42.201 33.710 1.00 46.99 100 LEU A N 1
ATOM 756 C CA . LEU A 1 100 ? 6.076 41.347 34.379 1.00 46.05 100 LEU A CA 1
ATOM 757 C C . LEU A 1 100 ? 6.652 39.947 34.255 1.00 43.78 100 LEU A C 1
ATOM 758 O O . LEU A 1 100 ? 7.391 39.638 33.310 1.00 42.95 100 LEU A O 1
ATOM 763 N N . SER A 1 101 ? 6.376 39.122 35.240 1.00 43.28 101 SER A N 1
ATOM 764 C CA . SER A 1 101 ? 6.861 37.753 35.248 1.00 43.35 101 SER A CA 1
ATOM 765 C C . SER A 1 101 ? 5.848 36.859 35.883 1.00 43.02 101 SER A C 1
ATOM 766 O O . SER A 1 101 ? 5.095 37.300 36.752 1.00 43.32 101 SER A O 1
ATOM 769 N N . ARG A 1 102 ? 5.870 35.582 35.515 1.00 42.51 102 ARG A N 1
ATOM 770 C CA . ARG A 1 102 ? 4.995 34.613 36.144 1.00 42.62 102 ARG A CA 1
ATOM 771 C C . ARG A 1 102 ? 5.695 33.275 36.168 1.00 42.96 102 ARG A C 1
ATOM 772 O O . ARG A 1 102 ? 6.377 32.937 35.209 1.00 43.27 102 ARG A O 1
ATOM 780 N N . LYS A 1 103 ? 5.561 32.530 37.257 1.00 43.26 103 LYS A N 1
ATOM 781 C CA . LYS A 1 103 ? 6.208 31.233 37.378 1.00 44.98 103 LYS A CA 1
ATOM 782 C C . LYS A 1 103 ? 5.248 30.098 37.037 1.00 45.36 103 LYS A C 1
ATOM 783 O O . LYS A 1 103 ? 4.127 30.047 37.559 1.00 45.85 103 LYS A O 1
ATOM 789 N N . GLU A 1 104 ? 5.700 29.163 36.189 1.00 44.40 104 GLU A N 1
ATOM 790 C CA . GLU A 1 104 ? 4.865 28.036 35.788 1.00 43.59 104 GLU A CA 1
ATOM 791 C C . GLU A 1 104 ? 5.528 26.743 36.083 1.00 43.69 104 GLU A C 1
ATOM 792 O O . GLU A 1 104 ? 6.731 26.609 35.907 1.00 44.23 104 GLU A O 1
ATOM 798 N N . THR A 1 105 ? 4.739 25.766 36.473 1.00 43.39 105 THR A N 1
ATOM 799 C CA . THR A 1 105 ? 5.232 24.433 36.695 1.00 43.94 105 THR A CA 1
ATOM 800 C C . THR A 1 105 ? 4.418 23.485 35.833 1.00 44.01 105 THR A C 1
ATOM 801 O O . THR A 1 105 ? 3.190 23.443 35.947 1.00 44.49 105 THR A O 1
ATOM 805 N N . ILE A 1 106 ? 5.092 22.727 34.967 1.00 42.92 106 ILE A N 1
ATOM 806 C CA . ILE A 1 106 ? 4.426 21.736 34.152 1.00 41.94 106 ILE A CA 1
ATOM 807 C C . ILE A 1 106 ? 4.439 20.447 34.942 1.00 41.69 106 ILE A C 1
ATOM 808 O O . ILE A 1 106 ? 5.509 19.910 35.198 1.00 41.98 106 ILE A O 1
ATOM 813 N N . ALA A 1 107 ? 3.267 19.948 35.362 1.00 41.27 107 ALA A N 1
ATOM 814 C CA . ALA A 1 107 ? 3.199 18.661 36.057 1.00 40.87 107 ALA A CA 1
ATOM 815 C C . ALA A 1 107 ? 3.364 17.596 34.963 1.00 40.78 107 ALA A C 1
ATOM 816 O O . ALA A 1 107 ? 2.850 17.744 33.845 1.00 41.07 107 ALA A O 1
ATOM 818 N N . VAL A 1 108 ? 4.110 16.557 35.261 1.00 40.27 108 VAL A N 1
ATOM 819 C CA . VAL A 1 108 ? 4.401 15.511 34.290 1.00 39.75 108 VAL A CA 1
ATOM 820 C C . VAL A 1 108 ? 3.967 14.165 34.784 1.00 40.36 108 VAL A C 1
ATOM 821 O O . VAL A 1 108 ? 4.572 13.639 35.710 1.00 40.58 108 VAL A O 1
ATOM 825 N N . LYS A 1 109 ? 3.013 13.524 34.087 1.00 40.82 109 LYS A N 1
ATOM 826 C CA . LYS A 1 109 ? 2.554 12.173 34.426 1.00 41.88 109 LYS A CA 1
ATOM 827 C C . LYS A 1 109 ? 3.754 11.204 34.427 1.00 42.23 109 LYS A C 1
ATOM 828 O O . LYS A 1 109 ? 4.541 11.226 33.486 1.00 41.74 109 LYS A O 1
ATOM 834 N N . ASP A 1 110 ? 3.965 10.489 35.550 1.00 42.94 110 ASP A N 1
ATOM 835 C CA . ASP A 1 110 ? 5.073 9.556 35.798 1.00 43.77 110 ASP A CA 1
ATOM 836 C C . ASP A 1 110 ? 6.467 10.173 35.552 1.00 44.45 110 ASP A C 1
ATOM 837 O O . ASP A 1 110 ? 7.417 9.451 35.319 1.00 44.67 110 ASP A O 1
ATOM 842 N N . GLY A 1 111 ? 6.578 11.488 35.633 1.00 45.33 111 GLY A N 1
ATOM 843 C CA . GLY A 1 111 ? 7.840 12.180 35.420 1.00 46.64 111 GLY A CA 1
ATOM 844 C C . GLY A 1 111 ? 8.133 13.225 36.475 1.00 48.53 111 GLY A C 1
ATOM 845 O O . GLY A 1 111 ? 7.517 13.242 37.541 1.00 49.71 111 GLY A O 1
ATOM 846 N N . GLN A 1 112 ? 9.060 14.113 36.173 1.00 48.91 112 GLN A N 1
ATOM 847 C CA . GLN A 1 112 ? 9.520 15.160 37.052 1.00 50.12 112 GLN A CA 1
ATOM 848 C C . GLN A 1 112 ? 8.948 16.470 36.570 1.00 49.65 112 GLN A C 1
ATOM 849 O O . GLN A 1 112 ? 9.113 16.794 35.399 1.00 49.45 112 GLN A O 1
ATOM 855 N N . PRO A 1 113 ? 8.379 17.297 37.473 1.00 49.05 113 PRO A N 1
ATOM 856 C CA . PRO A 1 113 ? 7.877 18.610 37.042 1.00 48.62 113 PRO A CA 1
ATOM 857 C C . PRO A 1 113 ? 8.960 19.500 36.459 1.00 48.12 113 PRO A C 1
ATOM 858 O O . PRO A 1 113 ? 10.136 19.325 36.748 1.00 48.32 113 PRO A O 1
ATOM 862 N N . GLU A 1 114 ? 8.559 20.476 35.656 1.00 47.58 114 GLU A N 1
ATOM 863 C CA . GLU A 1 114 ? 9.489 21.394 35.014 1.00 47.36 114 GLU A CA 1
ATOM 864 C C . GLU A 1 114 ? 9.044 22.836 35.288 1.00 46.60 114 GLU A C 1
ATOM 865 O O . GLU A 1 114 ? 7.961 23.234 34.860 1.00 46.49 114 GLU A O 1
ATOM 871 N N . THR A 1 115 ? 9.876 23.618 35.998 1.00 45.62 115 THR A N 1
ATOM 872 C CA . THR A 1 115 ? 9.547 24.993 36.349 1.00 45.46 115 THR A CA 1
ATOM 873 C C . THR A 1 115 ? 10.281 25.987 35.486 1.00 44.20 115 THR A C 1
ATOM 874 O O . THR A 1 115 ? 11.406 25.722 35.072 1.00 45.59 115 THR A O 1
ATOM 878 N N . PHE A 1 116 ? 9.642 27.120 35.183 1.00 41.60 116 PHE A N 1
ATOM 879 C CA . PHE A 1 116 ? 10.191 28.191 34.353 1.00 39.54 116 PHE A CA 1
ATOM 880 C C . PHE A 1 116 ? 9.428 29.502 34.597 1.00 38.51 116 PHE A C 1
ATOM 881 O O . PHE A 1 116 ? 8.412 29.499 35.279 1.00 38.96 116 PHE A O 1
ATOM 889 N N . THR A 1 117 ? 9.899 30.613 34.039 1.00 38.07 117 THR A N 1
ATOM 890 C CA . THR A 1 117 ? 9.283 31.918 34.221 1.00 38.76 117 THR A CA 1
ATOM 891 C C . THR A 1 117 ? 9.028 32.529 32.873 1.00 39.38 117 THR A C 1
ATOM 892 O O . THR A 1 117 ? 9.899 32.485 31.999 1.00 39.79 117 THR A O 1
ATOM 896 N N . VAL A 1 118 ? 7.860 33.154 32.710 1.00 38.79 118 VAL A N 1
ATOM 897 C CA . VAL A 1 118 ? 7.529 33.812 31.460 1.00 37.89 118 VAL A CA 1
ATOM 898 C C . VAL A 1 118 ? 7.655 35.278 31.710 1.00 38.71 118 VAL A C 1
ATOM 899 O O . VAL A 1 118 ? 7.106 35.766 32.693 1.00 39.81 118 VAL A O 1
ATOM 903 N N . TRP A 1 119 ? 8.340 35.990 30.814 1.00 38.63 119 TRP A N 1
ATOM 904 C CA . TRP A 1 119 ? 8.578 37.413 30.913 1.00 39.48 119 TRP A CA 1
ATOM 905 C C . TRP A 1 119 ? 7.729 38.185 29.920 1.00 40.05 119 TRP A C 1
ATOM 906 O O . TRP A 1 119 ? 7.481 37.725 28.796 1.00 39.70 119 TRP A O 1
ATOM 917 N N . ARG A 1 120 ? 7.279 39.369 30.343 1.00 40.03 120 ARG A N 1
ATOM 918 C CA . ARG A 1 120 ? 6.448 40.211 29.510 1.00 40.62 120 ARG A CA 1
ATOM 919 C C . ARG A 1 120 ? 6.821 41.661 29.721 1.00 41.99 120 ARG A C 1
ATOM 920 O O . ARG A 1 120 ? 7.107 42.066 30.836 1.00 42.75 120 ARG A O 1
ATOM 928 N N . THR A 1 121 ? 6.870 42.426 28.650 1.00 42.62 121 THR A N 1
ATOM 929 C CA . THR A 1 121 ? 7.155 43.858 28.660 1.00 43.66 121 THR A CA 1
ATOM 930 C C . THR A 1 121 ? 5.922 44.609 28.071 1.00 44.89 121 THR A C 1
ATOM 931 O O . THR A 1 121 ? 4.997 43.969 27.572 1.00 45.14 121 THR A O 1
ATOM 935 N N . LEU A 1 122 ? 5.941 45.951 28.049 1.00 45.51 122 LEU A N 1
ATOM 936 C CA . LEU A 1 122 ? 4.867 46.729 27.431 1.00 46.51 122 LEU A CA 1
ATOM 937 C C . LEU A 1 122 ? 4.674 46.400 25.935 1.00 47.19 122 LEU A C 1
ATOM 938 O O . LEU A 1 122 ? 3.697 46.845 25.328 1.00 47.93 122 LEU A O 1
ATOM 943 N N . HIS A 1 123 ? 5.617 45.662 25.325 1.00 46.38 123 HIS A N 1
ATOM 944 C CA . HIS A 1 123 ? 5.504 45.296 23.921 1.00 45.34 123 HIS A CA 1
ATOM 945 C C . HIS A 1 123 ? 4.869 43.903 23.767 1.00 44.66 123 HIS A C 1
ATOM 946 O O . HIS A 1 123 ? 4.066 43.707 22.870 1.00 45.38 123 HIS A O 1
ATOM 953 N N . GLY A 1 124 ? 5.175 42.981 24.670 1.00 43.32 124 GLY A N 1
ATOM 954 C CA . GLY A 1 124 ? 4.599 41.646 24.641 1.00 42.82 124 GLY A CA 1
ATOM 955 C C . GLY A 1 124 ? 5.437 40.643 25.401 1.00 42.77 124 GLY A C 1
ATOM 956 O O . GLY A 1 124 ? 6.356 41.031 26.130 1.00 43.19 124 GLY A O 1
ATOM 957 N N . ASN A 1 125 ? 5.130 39.341 25.252 1.00 42.06 125 ASN A N 1
ATOM 958 C CA . ASN A 1 125 ? 5.954 38.324 25.900 1.00 42.82 125 ASN A CA 1
ATOM 959 C C . ASN A 1 125 ? 7.361 38.300 25.280 1.00 43.14 125 ASN A C 1
ATOM 960 O O . ASN A 1 125 ? 7.543 38.666 24.120 1.00 42.41 125 ASN A O 1
ATOM 965 N N . VAL A 1 126 ? 8.356 37.954 26.091 1.00 43.88 126 VAL A N 1
ATOM 966 C CA . VAL A 1 126 ? 9.728 37.861 25.619 1.00 45.00 126 VAL A CA 1
ATOM 967 C C . VAL A 1 126 ? 9.863 36.479 24.982 1.00 45.13 126 VAL A C 1
ATOM 968 O O . VAL A 1 126 ? 9.600 35.470 25.636 1.00 44.45 126 VAL A O 1
ATOM 972 N N . ILE A 1 127 ? 10.224 36.436 23.702 1.00 46.10 127 ILE A N 1
ATOM 973 C CA . ILE A 1 127 ? 10.366 35.168 22.974 1.00 47.79 127 ILE A CA 1
ATOM 974 C C . ILE A 1 127 ? 11.808 34.656 22.928 1.00 50.98 127 ILE A C 1
ATOM 975 O O . ILE A 1 127 ? 12.024 33.450 22.806 1.00 50.66 127 ILE A O 1
ATOM 980 N N . TRP A 1 128 ? 12.792 35.568 23.015 1.00 53.97 128 TRP A N 1
ATOM 981 C CA . TRP A 1 128 ? 14.203 35.194 22.952 1.00 57.48 128 TRP A CA 1
ATOM 982 C C . TRP A 1 128 ? 15.108 36.218 23.626 1.00 59.40 128 TRP A C 1
ATOM 983 O O . TRP A 1 128 ? 14.858 37.409 23.527 1.00 59.05 128 TRP A O 1
ATOM 994 N N . THR A 1 129 ? 16.177 35.756 24.286 1.00 61.31 129 THR A N 1
ATOM 995 C CA . THR A 1 129 ? 17.140 36.660 24.917 1.00 63.66 129 THR A CA 1
ATOM 996 C C . THR A 1 129 ? 18.571 36.400 24.413 1.00 65.12 129 THR A C 1
ATOM 997 O O . THR A 1 129 ? 19.118 35.313 24.634 1.00 65.26 129 THR A O 1
ATOM 1001 N N . ASP A 1 130 ? 19.175 37.406 23.753 1.00 65.72 130 ASP A N 1
ATOM 1002 C CA . ASP A 1 130 ? 20.554 37.336 23.269 1.00 66.81 130 ASP A CA 1
ATOM 1003 C C . ASP A 1 130 ? 21.460 38.054 24.280 1.00 67.41 130 ASP A C 1
ATOM 1004 O O . ASP A 1 130 ? 21.432 39.284 24.376 1.00 67.24 130 ASP A O 1
ATOM 1009 N N . THR A 1 131 ? 22.228 37.284 25.062 1.00 67.72 131 THR A N 1
ATOM 1010 C CA . THR A 1 131 ? 23.089 37.852 26.104 1.00 68.29 131 THR A CA 1
ATOM 1011 C C . THR A 1 131 ? 24.207 38.719 25.523 1.00 67.89 131 THR A C 1
ATOM 1012 O O . THR A 1 131 ? 24.491 39.773 26.083 1.00 68.14 131 THR A O 1
ATOM 1016 N N . ALA A 1 132 ? 24.805 38.304 24.393 1.00 67.05 132 ALA A N 1
ATOM 1017 C CA . ALA A 1 132 ? 25.893 39.045 23.743 1.00 66.61 132 ALA A CA 1
ATOM 1018 C C . ALA A 1 132 ? 25.571 40.523 23.492 1.00 66.03 132 ALA A C 1
ATOM 1019 O O . ALA A 1 132 ? 26.414 41.381 23.751 1.00 66.15 132 ALA A O 1
ATOM 1021 N N . THR A 1 133 ? 24.357 40.823 23.002 1.00 65.24 133 THR A N 1
ATOM 1022 C CA . THR A 1 133 ? 23.928 42.203 22.731 1.00 65.05 133 THR A CA 1
ATOM 1023 C C . THR A 1 133 ? 23.083 42.832 23.867 1.00 64.21 133 THR A C 1
ATOM 1024 O O . THR A 1 133 ? 22.675 43.995 23.743 1.00 64.22 133 THR A O 1
ATOM 1028 N N . GLN A 1 134 ? 22.825 42.065 24.957 1.00 63.16 134 GLN A N 1
ATOM 1029 C CA . GLN A 1 134 ? 21.982 42.446 26.091 1.00 62.68 134 GLN A CA 1
ATOM 1030 C C . GLN A 1 134 ? 20.588 42.846 25.576 1.00 60.51 134 GLN A C 1
ATOM 1031 O O . GLN A 1 134 ? 20.120 43.972 25.781 1.00 60.73 134 GLN A O 1
ATOM 1037 N N . THR A 1 135 ? 19.962 41.911 24.832 1.00 58.12 135 THR A N 1
ATOM 1038 C CA . THR A 1 135 ? 18.667 42.137 24.209 1.00 56.00 135 THR A CA 1
ATOM 1039 C C . THR A 1 135 ? 17.651 41.073 24.556 1.00 53.81 135 THR A C 1
ATOM 1040 O O . THR A 1 135 ? 17.955 39.884 24.577 1.00 54.12 135 THR A O 1
ATOM 1044 N N . ALA A 1 136 ? 16.444 41.506 24.864 1.00 51.60 136 ALA A N 1
ATOM 1045 C CA . ALA A 1 136 ? 15.341 40.594 25.090 1.00 49.67 136 ALA A CA 1
ATOM 1046 C C . ALA A 1 136 ? 14.358 40.936 23.974 1.00 47.50 136 ALA A C 1
ATOM 1047 O O . ALA A 1 136 ? 13.952 42.071 23.853 1.00 47.50 136 ALA A O 1
ATOM 1049 N N . TYR A 1 137 ? 14.089 40.002 23.082 1.00 45.53 137 TYR A N 1
ATOM 1050 C CA . TYR A 1 137 ? 13.182 40.207 21.958 1.00 43.52 137 TYR A CA 1
ATOM 1051 C C . TYR A 1 137 ? 11.735 39.963 22.419 1.00 41.83 137 TYR A C 1
ATOM 1052 O O . TYR A 1 137 ? 11.434 38.920 22.986 1.00 41.32 137 TYR A O 1
ATOM 1061 N N . ALA A 1 138 ? 10.856 40.948 22.230 1.00 41.00 138 ALA A N 1
ATOM 1062 C CA . ALA A 1 138 ? 9.464 40.845 22.694 1.00 40.04 138 ALA A CA 1
ATOM 1063 C C . ALA A 1 138 ? 8.512 40.829 21.524 1.00 38.83 138 ALA A C 1
ATOM 1064 O O . ALA A 1 138 ? 8.681 41.605 20.591 1.00 38.82 138 ALA A O 1
ATOM 1066 N N . LYS A 1 139 ? 7.517 39.942 21.554 1.00 38.30 139 LYS A N 1
ATOM 1067 C CA . LYS A 1 139 ? 6.572 39.818 20.429 1.00 37.75 139 LYS A CA 1
ATOM 1068 C C . LYS A 1 139 ? 5.305 40.673 20.580 1.00 37.20 139 LYS A C 1
ATOM 1069 O O . LYS A 1 139 ? 4.416 40.349 21.384 1.00 37.05 139 LYS A O 1
ATOM 1075 N N . ALA A 1 140 ? 5.202 41.705 19.755 1.00 36.74 140 ALA A N 1
ATOM 1076 C CA . ALA A 1 140 ? 4.068 42.609 19.777 1.00 37.46 140 ALA A CA 1
ATOM 1077 C C . ALA A 1 140 ? 3.025 42.264 18.736 1.00 37.69 140 ALA A C 1
ATOM 1078 O O . ALA A 1 140 ? 3.260 42.440 17.549 1.00 37.19 140 ALA A O 1
ATOM 1080 N N . ARG A 1 141 ? 1.842 41.825 19.183 1.00 38.54 141 ARG A N 1
ATOM 1081 C CA . ARG A 1 141 ? 0.736 41.526 18.260 1.00 38.64 141 ARG A CA 1
ATOM 1082 C C . ARG A 1 141 ? -0.227 42.690 18.314 1.00 39.37 141 ARG A C 1
ATOM 1083 O O . ARG A 1 141 ? -0.687 43.005 19.402 1.00 39.97 141 ARG A O 1
ATOM 1091 N N . ALA A 1 142 ? -0.625 43.258 17.167 1.00 39.38 142 ALA A N 1
ATOM 1092 C CA . ALA A 1 142 ? -1.598 44.351 17.160 1.00 39.70 142 ALA A CA 1
ATOM 1093 C C . ALA A 1 142 ? -2.973 43.944 17.761 1.00 39.74 142 ALA A C 1
ATOM 1094 O O . ALA A 1 142 ? -3.747 44.807 18.187 1.00 39.96 142 ALA A O 1
ATOM 1096 N N . TRP A 1 143 ? -3.250 42.624 17.823 1.00 38.11 143 TRP A N 1
ATOM 1097 C CA . TRP A 1 143 ? -4.473 42.080 18.365 1.00 36.77 143 TRP A CA 1
ATOM 1098 C C . TRP A 1 143 ? -4.384 41.697 19.839 1.00 36.75 143 TRP A C 1
ATOM 1099 O O . TRP A 1 143 ? -5.357 41.185 20.379 1.00 36.39 143 TRP A O 1
ATOM 1110 N N . ASP A 1 144 ? -3.249 41.952 20.522 1.00 36.96 144 ASP A N 1
ATOM 1111 C CA . ASP A 1 144 ? -3.137 41.650 21.952 1.00 37.77 144 ASP A CA 1
ATOM 1112 C C . ASP A 1 144 ? -4.194 42.492 22.712 1.00 38.53 144 ASP A C 1
ATOM 1113 O O . ASP A 1 144 ? -4.423 43.655 22.362 1.00 38.26 144 ASP A O 1
ATOM 1118 N N . GLY A 1 145 ? -4.919 41.843 23.604 1.00 38.94 145 GLY A N 1
ATOM 1119 C CA . GLY A 1 145 ? -6.013 42.484 24.317 1.00 40.83 145 GLY A CA 1
ATOM 1120 C C . GLY A 1 145 ? -7.355 42.457 23.593 1.00 42.40 145 GLY A C 1
ATOM 1121 O O . GLY A 1 145 ? -8.349 42.979 24.111 1.00 43.16 145 GLY A O 1
ATOM 1122 N N . LYS A 1 146 ? -7.399 41.862 22.375 1.00 42.00 146 LYS A N 1
ATOM 1123 C CA . LYS A 1 146 ? -8.621 41.764 21.584 1.00 41.31 146 LYS A CA 1
ATOM 1124 C C . LYS A 1 146 ? -8.995 40.312 21.193 1.00 41.26 146 LYS A C 1
ATOM 1125 O O . LYS A 1 146 ? -9.850 40.103 20.335 1.00 41.37 146 LYS A O 1
ATOM 1131 N N . GLU A 1 147 ? -8.414 39.321 21.877 1.00 40.50 147 GLU A N 1
ATOM 1132 C CA . GLU A 1 147 ? -8.661 37.916 21.606 1.00 40.04 147 GLU A CA 1
ATOM 1133 C C . GLU A 1 147 ? -10.124 37.552 21.825 1.00 39.72 147 GLU A C 1
ATOM 1134 O O . GLU A 1 147 ? -10.773 37.014 20.918 1.00 39.91 147 GLU A O 1
ATOM 1140 N N . VAL A 1 148 ? -10.656 37.845 23.016 1.00 39.04 148 VAL A N 1
ATOM 1141 C CA . VAL A 1 148 ? -12.034 37.504 23.329 1.00 38.36 148 VAL A CA 1
ATOM 1142 C C . VAL A 1 148 ? -12.996 38.305 22.446 1.00 38.32 148 VAL A C 1
ATOM 1143 O O . VAL A 1 148 ? -13.912 37.711 21.881 1.00 38.76 148 VAL A O 1
ATOM 1147 N N . ALA A 1 149 ? -12.708 39.603 22.193 1.00 37.92 149 ALA A N 1
ATOM 1148 C CA . ALA A 1 149 ? -13.520 40.423 21.292 1.00 38.20 149 ALA A CA 1
ATOM 1149 C C . ALA A 1 149 ? -13.590 39.844 19.871 1.00 39.02 149 ALA A C 1
ATOM 1150 O O . ALA A 1 149 ? -14.600 40.035 19.176 1.00 39.41 149 ALA A O 1
ATOM 1152 N N . SER A 1 150 ? -12.490 39.232 19.403 1.00 38.26 150 SER A N 1
ATOM 1153 C CA . SER A 1 150 ? -12.458 38.645 18.067 1.00 37.40 150 SER A CA 1
ATOM 1154 C C . SER A 1 150 ? -13.373 37.433 18.004 1.00 35.97 150 SER A C 1
ATOM 1155 O O . SER A 1 150 ? -14.057 37.270 17.006 1.00 36.43 150 SER A O 1
ATOM 1158 N N . LEU A 1 151 ? -13.419 36.613 19.061 1.00 34.92 151 LEU A N 1
ATOM 1159 C CA . LEU A 1 151 ? -14.325 35.475 19.131 1.00 35.52 151 LEU A CA 1
ATOM 1160 C C . LEU A 1 151 ? -15.790 35.975 19.109 1.00 37.35 151 LEU A C 1
ATOM 1161 O O . LEU A 1 151 ? -16.598 35.462 18.338 1.00 38.25 151 LEU A O 1
ATOM 1166 N N . LEU A 1 152 ? -16.111 37.021 19.901 1.00 37.13 152 LEU A N 1
ATOM 1167 C CA . LEU A 1 152 ? -17.461 37.579 19.977 1.00 36.78 152 LEU A CA 1
ATOM 1168 C C . LEU A 1 152 ? -17.874 38.308 18.721 1.00 35.73 152 LEU A C 1
ATOM 1169 O O . LEU A 1 152 ? -19.062 38.314 18.410 1.00 35.84 152 LEU A O 1
ATOM 1174 N N . ALA A 1 153 ? -16.925 38.866 17.961 1.00 35.25 153 ALA A N 1
ATOM 1175 C CA . ALA A 1 153 ? -17.266 39.488 16.683 1.00 36.61 153 ALA A CA 1
ATOM 1176 C C . ALA A 1 153 ? -17.686 38.387 15.679 1.00 38.65 153 ALA A C 1
ATOM 1177 O O . ALA A 1 153 ? -18.538 38.643 14.826 1.00 38.27 153 ALA A O 1
ATOM 1179 N N . TRP A 1 154 ? -17.079 37.170 15.778 1.00 39.77 154 TRP A N 1
ATOM 1180 C CA . TRP A 1 154 ? -17.418 36.030 14.916 1.00 40.87 154 TRP A CA 1
ATOM 1181 C C . TRP A 1 154 ? -18.784 35.461 15.302 1.00 41.50 154 TRP A C 1
ATOM 1182 O O . TRP A 1 154 ? -19.479 34.909 14.452 1.00 41.73 154 TRP A O 1
ATOM 1193 N N . THR A 1 155 ? -19.145 35.553 16.593 1.00 41.01 155 THR A N 1
ATOM 1194 C CA . THR A 1 155 ? -20.435 35.110 17.073 1.00 41.19 155 THR A CA 1
ATOM 1195 C C . THR A 1 155 ? -21.546 36.123 16.674 1.00 42.47 155 THR A C 1
ATOM 1196 O O . THR A 1 155 ? -22.556 35.707 16.141 1.00 43.46 155 THR A O 1
ATOM 1200 N N . HIS A 1 156 ? -21.338 37.441 16.868 1.00 42.27 156 HIS A N 1
ATOM 1201 C CA . HIS A 1 156 ? -22.345 38.452 16.552 1.00 42.12 156 HIS A CA 1
ATOM 1202 C C . HIS A 1 156 ? -22.579 38.640 15.082 1.00 42.38 156 HIS A C 1
ATOM 1203 O O . HIS A 1 156 ? -23.713 38.986 14.698 1.00 42.30 156 HIS A O 1
ATOM 1210 N N . GLN A 1 157 ? -21.522 38.433 14.233 1.00 41.13 157 GLN A N 1
ATOM 1211 C CA . GLN A 1 157 ? -21.701 38.523 12.778 1.00 39.88 157 GLN A CA 1
ATOM 1212 C C . GLN A 1 157 ? -22.696 37.458 12.264 1.00 39.03 157 GLN A C 1
ATOM 1213 O O . GLN A 1 157 ? -23.196 37.610 11.162 1.00 39.01 157 GLN A O 1
ATOM 1219 N N . MET A 1 158 ? -22.994 36.410 13.051 1.00 38.82 158 MET A N 1
ATOM 1220 C CA . MET A 1 158 ? -23.996 35.423 12.672 1.00 40.43 158 MET A CA 1
ATOM 1221 C C . MET A 1 158 ? -25.425 36.019 12.611 1.00 42.95 158 MET A C 1
ATOM 1222 O O . MET A 1 158 ? -26.294 35.459 11.941 1.00 43.76 158 MET A O 1
ATOM 1227 N N . LYS A 1 159 ? -25.664 37.150 13.297 1.00 43.70 159 LYS A N 1
ATOM 1228 C CA . LYS A 1 159 ? -26.965 37.826 13.296 1.00 44.70 159 LYS A CA 1
ATOM 1229 C C . LYS A 1 159 ? -27.054 38.971 12.301 1.00 45.75 159 LYS A C 1
ATOM 1230 O O . LYS A 1 159 ? -28.135 39.527 12.159 1.00 47.11 159 LYS A O 1
ATOM 1236 N N . ALA A 1 160 ? -25.964 39.328 11.599 1.00 45.42 160 ALA A N 1
ATOM 1237 C CA . ALA A 1 160 ? -26.027 40.413 10.624 1.00 46.40 160 ALA A CA 1
ATOM 1238 C C . ALA A 1 160 ? -26.953 40.079 9.440 1.00 48.07 160 ALA A C 1
ATOM 1239 O O . ALA A 1 160 ? -27.110 38.908 9.064 1.00 48.49 160 ALA A O 1
ATOM 1241 N N . LYS A 1 161 ? -27.626 41.100 8.896 1.00 48.15 161 LYS A N 1
ATOM 1242 C CA . LYS A 1 161 ? -28.584 40.890 7.809 1.00 48.59 161 LYS A CA 1
ATOM 1243 C C . LYS A 1 161 ? -28.309 41.715 6.566 1.00 49.55 161 LYS A C 1
ATOM 1244 O O . LYS A 1 161 ? -29.097 41.676 5.622 1.00 50.71 161 LYS A O 1
ATOM 1250 N N . ASN A 1 162 ? -27.211 42.452 6.544 1.00 49.28 162 ASN A N 1
ATOM 1251 C CA . ASN A 1 162 ? -26.823 43.250 5.390 1.00 49.45 162 ASN A CA 1
ATOM 1252 C C . ASN A 1 162 ? -25.337 43.617 5.496 1.00 48.82 162 ASN A C 1
ATOM 1253 O O . ASN A 1 162 ? -24.695 43.315 6.503 1.00 48.57 162 ASN A O 1
ATOM 1258 N N . TRP A 1 163 ? -24.797 44.254 4.469 1.00 48.87 163 TRP A N 1
ATOM 1259 C CA . TRP A 1 163 ? -23.402 44.643 4.444 1.00 50.24 163 TRP A CA 1
ATOM 1260 C C . TRP A 1 163 ? -23.005 45.582 5.583 1.00 51.94 163 TRP A C 1
ATOM 1261 O O . TRP A 1 163 ? -22.092 45.216 6.320 1.00 52.56 163 TRP A O 1
ATOM 1272 N N . PRO A 1 164 ? -23.698 46.722 5.845 1.00 52.19 164 PRO A N 1
ATOM 1273 C CA . PRO A 1 164 ? -23.270 47.590 6.963 1.00 51.74 164 PRO A CA 1
ATOM 1274 C C . PRO A 1 164 ? -23.282 46.923 8.324 1.00 50.76 164 PRO A C 1
ATOM 1275 O O . PRO A 1 164 ? -22.391 47.186 9.126 1.00 51.39 164 PRO A O 1
ATOM 1279 N N . GLU A 1 165 ? -24.260 46.058 8.584 1.00 49.53 165 GLU A N 1
ATOM 1280 C CA . GLU A 1 165 ? -24.340 45.363 9.868 1.00 49.16 165 GLU A CA 1
ATOM 1281 C C . GLU A 1 165 ? -23.175 44.372 10.018 1.00 48.22 165 GLU A C 1
ATOM 1282 O O . GLU A 1 165 ? -22.624 44.214 11.116 1.00 47.90 165 GLU A O 1
ATOM 1288 N N . TRP A 1 166 ? -22.830 43.680 8.913 1.00 46.81 166 TRP A N 1
ATOM 1289 C CA . TRP A 1 166 ? -21.778 42.675 8.915 1.00 45.42 166 TRP A CA 1
ATOM 1290 C C . TRP A 1 166 ? -20.390 43.315 9.023 1.00 45.30 166 TRP A C 1
ATOM 1291 O O . TRP A 1 166 ? -19.587 42.875 9.842 1.00 45.46 166 TRP A O 1
ATOM 1302 N N . THR A 1 167 ? -20.138 44.396 8.278 1.00 45.26 167 THR A N 1
ATOM 1303 C CA . THR A 1 167 ? -18.861 45.105 8.358 1.00 46.22 167 THR A CA 1
ATOM 1304 C C . THR A 1 167 ? -18.619 45.761 9.717 1.00 47.15 167 THR A C 1
ATOM 1305 O O . THR A 1 167 ? -17.467 46.010 10.071 1.00 47.17 167 THR A O 1
ATOM 1309 N N . GLN A 1 168 ? -19.690 46.005 10.492 1.00 47.25 168 GLN A N 1
ATOM 1310 C CA . GLN A 1 168 ? -19.593 46.558 11.839 1.00 47.19 168 GLN A CA 1
ATOM 1311 C C . GLN A 1 168 ? -18.978 45.501 12.781 1.00 46.20 168 GLN A C 1
ATOM 1312 O O . GLN A 1 168 ? -18.197 45.840 13.667 1.00 46.07 168 GLN A O 1
ATOM 1318 N N . GLN A 1 169 ? -19.280 44.213 12.556 1.00 45.50 169 GLN A N 1
ATOM 1319 C CA . GLN A 1 169 ? -18.669 43.124 13.318 1.00 45.30 169 GLN A CA 1
ATOM 1320 C C . GLN A 1 169 ? -17.261 42.793 12.764 1.00 44.37 169 GLN A C 1
ATOM 1321 O O . GLN A 1 169 ? -16.343 42.493 13.523 1.00 44.03 169 GLN A O 1
ATOM 1327 N N . ALA A 1 170 ? -17.090 42.907 11.449 1.00 43.66 170 ALA A N 1
ATOM 1328 C CA . ALA A 1 170 ? -15.810 42.712 10.784 1.00 42.96 170 ALA A CA 1
ATOM 1329 C C . ALA A 1 170 ? -14.762 43.685 11.316 1.00 42.98 170 ALA A C 1
ATOM 1330 O O . ALA A 1 170 ? -13.587 43.331 11.373 1.00 43.34 170 ALA A O 1
ATOM 1332 N N . ALA A 1 171 ? -15.179 44.895 11.739 1.00 42.26 171 ALA A N 1
ATOM 1333 C CA . ALA A 1 171 ? -14.273 45.898 12.307 1.00 41.67 171 ALA A CA 1
ATOM 1334 C C . ALA A 1 171 ? -13.796 45.557 13.727 1.00 41.22 171 ALA A C 1
ATOM 1335 O O . ALA A 1 171 ? -12.809 46.124 14.180 1.00 42.24 171 ALA A O 1
ATOM 1337 N N . LYS A 1 172 ? -14.498 44.666 14.434 1.00 39.92 172 LYS A N 1
ATOM 1338 C CA . LYS A 1 172 ? -14.146 44.217 15.785 1.00 39.16 172 LYS A CA 1
ATOM 1339 C C . LYS A 1 172 ? -13.390 42.860 15.800 1.00 38.30 172 LYS A C 1
ATOM 1340 O O . LYS A 1 172 ? -13.176 42.283 16.871 1.00 38.01 172 LYS A O 1
ATOM 1346 N N . GLN A 1 173 ? -13.054 42.319 14.617 1.00 37.22 173 GLN A N 1
ATOM 1347 C CA . GLN A 1 173 ? -12.322 41.068 14.527 1.00 36.33 173 GLN A CA 1
ATOM 1348 C C . GLN A 1 173 ? -10.850 41.526 14.335 1.00 35.88 173 GLN A C 1
ATOM 1349 O O . GLN A 1 173 ? -10.506 42.082 13.296 1.00 35.35 173 GLN A O 1
ATOM 1355 N N . ALA A 1 174 ? -10.032 41.394 15.382 1.00 36.49 174 ALA A N 1
ATOM 1356 C CA . ALA A 1 174 ? -8.658 41.894 15.381 1.00 37.94 174 ALA A CA 1
ATOM 1357 C C . ALA A 1 174 ? -7.592 40.968 14.736 1.00 38.88 174 ALA A C 1
ATOM 1358 O O . ALA A 1 174 ? -6.521 41.460 14.373 1.00 39.67 174 ALA A O 1
ATOM 1360 N N . LEU A 1 175 ? -7.875 39.673 14.556 1.00 38.37 175 LEU A N 1
ATOM 1361 C CA . LEU A 1 175 ? -6.912 38.750 13.923 1.00 37.53 175 LEU A CA 1
ATOM 1362 C C . LEU A 1 175 ? -6.800 38.955 12.415 1.00 37.35 175 LEU A C 1
ATOM 1363 O O . LEU A 1 175 ? -7.744 39.433 11.800 1.00 37.78 175 LEU A O 1
ATOM 1368 N N . THR A 1 176 ? -5.636 38.635 11.805 1.00 37.17 176 THR A N 1
ATOM 1369 C CA . THR A 1 176 ? -5.455 38.825 10.367 1.00 36.94 176 THR A CA 1
ATOM 1370 C C . THR A 1 176 ? -6.191 37.708 9.621 1.00 36.91 176 THR A C 1
ATOM 1371 O O . THR A 1 176 ? -5.651 36.616 9.441 1.00 37.26 176 THR A O 1
ATOM 1375 N N . ILE A 1 177 ? -7.480 37.953 9.301 1.00 35.97 177 ILE A N 1
ATOM 1376 C CA . ILE A 1 177 ? -8.367 36.979 8.672 1.00 35.91 177 ILE A CA 1
ATOM 1377 C C . ILE A 1 177 ? -9.167 37.617 7.533 1.00 36.97 177 ILE A C 1
ATOM 1378 O O . ILE A 1 177 ? -9.634 38.745 7.657 1.00 36.91 177 ILE A O 1
ATOM 1383 N N . ASN A 1 178 ? -9.287 36.914 6.405 1.00 37.07 178 ASN A N 1
ATOM 1384 C CA . ASN A 1 178 ? -10.086 37.376 5.293 1.00 37.54 178 ASN A CA 1
ATOM 1385 C C . ASN A 1 178 ? -11.509 36.925 5.575 1.00 37.96 178 ASN A C 1
ATOM 1386 O O . ASN A 1 178 ? -11.722 35.765 5.914 1.00 38.31 178 ASN A O 1
ATOM 1391 N N . TRP A 1 179 ? -12.481 37.830 5.467 1.00 37.47 179 TRP A N 1
ATOM 1392 C CA . TRP A 1 179 ? -13.884 37.506 5.712 1.00 37.70 179 TRP A CA 1
ATOM 1393 C C . TRP A 1 179 ? -14.647 37.714 4.404 1.00 37.72 179 TRP A C 1
ATOM 1394 O O . TRP A 1 179 ? -14.384 38.668 3.674 1.00 37.58 179 TRP A O 1
ATOM 1405 N N . TYR A 1 180 ? -15.603 36.840 4.119 1.00 38.01 180 TYR A N 1
ATOM 1406 C CA . TYR A 1 180 ? -16.368 36.924 2.869 1.00 38.90 180 TYR A CA 1
ATOM 1407 C C . TYR A 1 180 ? -17.842 36.981 3.134 1.00 39.30 180 TYR A C 1
ATOM 1408 O O . TYR A 1 180 ? -18.330 36.351 4.060 1.00 37.89 180 TYR A O 1
ATOM 1417 N N . TYR A 1 181 ? -18.555 37.698 2.264 1.00 40.95 181 TYR A N 1
ATOM 1418 C CA . TYR A 1 181 ? -19.985 37.907 2.401 1.00 42.96 181 TYR A CA 1
ATOM 1419 C C . TYR A 1 181 ? -20.748 37.640 1.097 1.00 42.86 181 TYR A C 1
ATOM 1420 O O . TYR A 1 181 ? -20.292 38.003 0.013 1.00 42.70 181 TYR A O 1
ATOM 1429 N N . ALA A 1 182 ? -21.948 37.085 1.226 1.00 42.92 182 ALA A N 1
ATOM 1430 C CA . ALA A 1 182 ? -22.892 36.925 0.127 1.00 43.91 182 ALA A CA 1
ATOM 1431 C C . ALA A 1 182 ? -24.316 37.059 0.708 1.00 45.84 182 ALA A C 1
ATOM 1432 O O . ALA A 1 182 ? -24.522 36.755 1.883 1.00 45.34 182 ALA A O 1
ATOM 1434 N N . ASP A 1 183 ? -25.289 37.551 -0.088 1.00 47.67 183 ASP A N 1
ATOM 1435 C CA . ASP A 1 183 ? -26.660 37.670 0.421 1.00 49.27 183 ASP A CA 1
ATOM 1436 C C . ASP A 1 183 ? -27.734 37.262 -0.609 1.00 50.69 183 ASP A C 1
ATOM 1437 O O . ASP A 1 183 ? -27.452 37.139 -1.804 1.00 50.83 183 ASP A O 1
ATOM 1442 N N . VAL A 1 184 ? -28.971 37.086 -0.118 1.00 51.58 184 VAL A N 1
ATOM 1443 C CA . VAL A 1 184 ? -30.182 36.707 -0.845 1.00 52.71 184 VAL A CA 1
ATOM 1444 C C . VAL A 1 184 ? -30.469 37.617 -2.048 1.00 52.95 184 VAL A C 1
ATOM 1445 O O . VAL A 1 184 ? -31.036 37.159 -3.039 1.00 53.24 184 VAL A O 1
ATOM 1449 N N . ASN A 1 185 ? -30.006 38.867 -2.007 1.00 52.81 185 ASN A N 1
ATOM 1450 C CA . ASN A 1 185 ? -30.185 39.780 -3.131 1.00 53.48 185 ASN A CA 1
ATOM 1451 C C . ASN A 1 185 ? -29.054 39.739 -4.164 1.00 53.83 185 ASN A C 1
ATOM 1452 O O . ASN A 1 185 ? -29.025 40.582 -5.057 1.00 54.39 185 ASN A O 1
ATOM 1457 N N . GLY A 1 186 ? -28.117 38.799 -4.028 1.00 53.35 186 GLY A N 1
ATOM 1458 C CA . GLY A 1 186 ? -27.015 38.668 -4.972 1.00 53.06 186 GLY A CA 1
ATOM 1459 C C . GLY A 1 186 ? -25.805 39.535 -4.709 1.00 52.47 186 GLY A C 1
ATOM 1460 O O . GLY A 1 186 ? -24.874 39.556 -5.521 1.00 52.97 186 GLY A O 1
ATOM 1461 N N . ASN A 1 187 ? -25.796 40.253 -3.581 1.00 51.50 187 ASN A N 1
ATOM 1462 C CA . ASN A 1 187 ? -24.653 41.083 -3.225 1.00 51.27 187 ASN A CA 1
ATOM 1463 C C . ASN A 1 187 ? -23.537 40.217 -2.658 1.00 49.91 187 ASN A C 1
ATOM 1464 O O . ASN A 1 187 ? -23.799 39.284 -1.891 1.00 50.03 187 ASN A O 1
ATOM 1469 N N . ILE A 1 188 ? -22.296 40.511 -3.068 1.00 48.19 188 ILE A N 1
ATOM 1470 C CA . ILE A 1 188 ? -21.095 39.830 -2.598 1.00 47.18 188 ILE A CA 1
ATOM 1471 C C . ILE A 1 188 ? -20.107 40.858 -2.049 1.00 45.81 188 ILE A C 1
ATOM 1472 O O . ILE A 1 188 ? -20.071 41.989 -2.514 1.00 45.28 188 ILE A O 1
ATOM 1477 N N . GLY A 1 189 ? -19.322 40.458 -1.057 1.00 44.81 189 GLY A N 1
ATOM 1478 C CA . GLY A 1 189 ? -18.355 41.354 -0.447 1.00 44.56 189 GLY A CA 1
ATOM 1479 C C . GLY A 1 189 ? -17.187 40.662 0.217 1.00 44.30 189 GLY A C 1
ATOM 1480 O O . GLY A 1 189 ? -17.206 39.455 0.468 1.00 43.81 189 GLY A O 1
ATOM 1481 N N . TYR A 1 190 ? -16.149 41.436 0.499 1.00 44.40 190 TYR A N 1
ATOM 1482 C CA . TYR A 1 190 ? -14.927 40.904 1.077 1.00 44.31 190 TYR A CA 1
ATOM 1483 C C . TYR A 1 190 ? -14.270 41.953 1.946 1.00 44.51 190 TYR A C 1
ATOM 1484 O O . TYR A 1 190 ? -14.169 43.106 1.540 1.00 45.06 190 TYR A O 1
ATOM 1493 N N . VAL A 1 191 ? -13.780 41.538 3.130 1.00 43.75 191 VAL A N 1
ATOM 1494 C CA . VAL A 1 191 ? -13.024 42.404 4.024 1.00 42.81 191 VAL A CA 1
ATOM 1495 C C . VAL A 1 191 ? -11.804 41.644 4.532 1.00 41.58 191 VAL A C 1
ATOM 1496 O O . VAL A 1 191 ? -11.950 40.580 5.127 1.00 41.59 191 VAL A O 1
ATOM 1500 N N . HIS A 1 192 ? -10.618 42.213 4.361 1.00 40.59 192 HIS A N 1
ATOM 1501 C CA . HIS A 1 192 ? -9.412 41.640 4.933 1.00 40.15 192 HIS A CA 1
ATOM 1502 C C . HIS A 1 192 ? -9.406 42.246 6.331 1.00 39.96 192 HIS A C 1
ATOM 1503 O O . HIS A 1 192 ? -8.974 43.384 6.501 1.00 40.20 192 HIS A O 1
ATOM 1510 N N . THR A 1 193 ? -9.991 41.534 7.307 1.00 39.57 193 THR A N 1
ATOM 1511 C CA . THR A 1 193 ? -10.159 41.999 8.676 1.00 39.73 193 THR A CA 1
ATOM 1512 C C . THR A 1 193 ? -8.866 41.981 9.502 1.00 40.98 193 THR A C 1
ATOM 1513 O O . THR A 1 193 ? -7.883 41.362 9.110 1.00 41.63 193 THR A O 1
ATOM 1517 N N . GLY A 1 194 ? -8.889 42.666 10.647 1.00 40.78 194 GLY A N 1
ATOM 1518 C CA . GLY A 1 194 ? -7.780 42.692 11.566 1.00 40.93 194 GLY A CA 1
ATOM 1519 C C . GLY A 1 194 ? -7.363 44.053 12.042 1.00 41.29 194 GLY A C 1
ATOM 1520 O O . GLY A 1 194 ? -7.650 45.074 11.425 1.00 41.13 194 GLY A O 1
ATOM 1521 N N . ALA A 1 195 ? -6.627 44.040 13.133 1.00 42.24 195 ALA A N 1
ATOM 1522 C CA . ALA A 1 195 ? -5.975 45.175 13.763 1.00 42.96 195 ALA A CA 1
ATOM 1523 C C . ALA A 1 195 ? -4.546 45.177 13.204 1.00 43.86 195 ALA A C 1
ATOM 1524 O O . ALA A 1 195 ? -3.864 44.149 13.238 1.00 43.51 195 ALA A O 1
ATOM 1526 N N . TYR A 1 196 ? -4.137 46.295 12.608 1.00 44.73 196 TYR A N 1
ATOM 1527 C CA . TYR A 1 196 ? -2.809 46.456 12.050 1.00 46.39 196 TYR A CA 1
ATOM 1528 C C . TYR A 1 196 ? -2.183 47.703 12.667 1.00 48.81 196 TYR A C 1
ATOM 1529 O O . TYR A 1 196 ? -2.862 48.710 12.888 1.00 49.07 196 TYR A O 1
ATOM 1538 N N . PRO A 1 197 ? -0.888 47.637 13.003 1.00 49.76 197 PRO A N 1
ATOM 1539 C CA . PRO A 1 197 ? -0.254 48.787 13.649 1.00 50.02 197 PRO A CA 1
ATOM 1540 C C . PRO A 1 197 ? 0.017 49.962 12.739 1.00 50.64 197 PRO A C 1
ATOM 1541 O O . PRO A 1 197 ? 0.288 49.804 11.546 1.00 50.62 197 PRO A O 1
ATOM 1545 N N . ASP A 1 198 ? -0.081 51.162 13.333 1.00 50.91 198 ASP A N 1
ATOM 1546 C CA . ASP A 1 198 ? 0.227 52.444 12.720 1.00 51.35 198 ASP A CA 1
ATOM 1547 C C . ASP A 1 198 ? 1.668 52.638 13.159 1.00 50.99 198 ASP A C 1
ATOM 1548 O O . ASP A 1 198 ? 1.943 52.856 14.340 1.00 50.82 198 ASP A O 1
ATOM 1553 N N . ARG A 1 199 ? 2.592 52.417 12.237 1.00 50.30 199 ARG A N 1
ATOM 1554 C CA . ARG A 1 199 ? 4.008 52.426 12.562 1.00 49.73 199 ARG A CA 1
ATOM 1555 C C . ARG A 1 199 ? 4.671 53.762 12.287 1.00 49.89 199 ARG A C 1
ATOM 1556 O O . ARG A 1 199 ? 4.266 54.482 11.372 1.00 49.36 199 ARG A O 1
ATOM 1564 N N . GLN A 1 200 ? 5.764 54.040 13.030 1.00 50.42 200 GLN A N 1
ATOM 1565 C CA . GLN A 1 200 ? 6.608 55.226 12.853 1.00 51.24 200 GLN A CA 1
ATOM 1566 C C . GLN A 1 200 ? 7.142 55.244 11.417 1.00 52.80 200 GLN A C 1
ATOM 1567 O O . GLN A 1 200 ? 7.277 54.186 10.800 1.00 53.38 200 GLN A O 1
ATOM 1573 N N . PRO A 1 201 ? 7.416 56.425 10.840 1.00 53.43 201 PRO A N 1
ATOM 1574 C CA . PRO A 1 201 ? 7.985 56.446 9.477 1.00 53.48 201 PRO A CA 1
ATOM 1575 C C . PRO A 1 201 ? 9.360 55.772 9.469 1.00 52.99 201 PRO A C 1
ATOM 1576 O O . PRO A 1 201 ? 10.099 55.846 10.457 1.00 53.00 201 PRO A O 1
ATOM 1580 N N . GLY A 1 202 ? 9.653 55.046 8.398 1.00 52.36 202 GLY A N 1
ATOM 1581 C CA . GLY A 1 202 ? 10.908 54.310 8.313 1.00 51.86 202 GLY A CA 1
ATOM 1582 C C . GLY A 1 202 ? 10.930 53.056 9.173 1.00 51.33 202 GLY A C 1
ATOM 1583 O O . GLY A 1 202 ? 12.003 52.521 9.445 1.00 51.96 202 GLY A O 1
ATOM 1584 N N . HIS A 1 203 ? 9.759 52.568 9.635 1.00 49.98 203 HIS A N 1
ATOM 1585 C CA . HIS A 1 203 ? 9.715 51.316 10.390 1.00 48.80 203 HIS A CA 1
ATOM 1586 C C . HIS A 1 203 ? 9.594 50.242 9.300 1.00 48.08 203 HIS A C 1
ATOM 1587 O O . HIS A 1 203 ? 8.593 50.210 8.589 1.00 48.01 203 HIS A O 1
ATOM 1594 N N . ASP A 1 204 ? 10.647 49.436 9.109 1.00 47.17 204 ASP A N 1
ATOM 1595 C CA . ASP A 1 204 ? 10.621 48.335 8.146 1.00 46.06 204 ASP A CA 1
ATOM 1596 C C . ASP A 1 204 ? 9.946 47.216 8.911 1.00 44.02 204 ASP A C 1
ATOM 1597 O O . ASP A 1 204 ? 10.497 46.732 9.901 1.00 43.88 204 ASP A O 1
ATOM 1602 N N . PRO A 1 205 ? 8.729 46.826 8.501 1.00 42.74 205 PRO A N 1
ATOM 1603 C CA . PRO A 1 205 ? 7.993 45.802 9.270 1.00 42.36 205 PRO A CA 1
ATOM 1604 C C . PRO A 1 205 ? 8.526 44.367 9.153 1.00 42.31 205 PRO A C 1
ATOM 1605 O O . PRO A 1 205 ? 8.049 43.489 9.878 1.00 41.80 205 PRO A O 1
ATOM 1609 N N . ARG A 1 206 ? 9.549 44.146 8.298 1.00 42.18 206 ARG A N 1
ATOM 1610 C CA . ARG A 1 206 ? 10.197 42.839 8.129 1.00 42.40 206 ARG A CA 1
ATOM 1611 C C . ARG A 1 206 ? 11.322 42.578 9.124 1.00 43.02 206 ARG A C 1
ATOM 1612 O O . ARG A 1 206 ? 11.812 41.455 9.194 1.00 42.99 206 ARG A O 1
ATOM 1620 N N . LEU A 1 207 ? 11.789 43.610 9.848 1.00 43.28 207 LEU A N 1
ATOM 1621 C CA . LEU A 1 207 ? 12.928 43.452 10.759 1.00 43.66 207 LEU A CA 1
ATOM 1622 C C . LEU A 1 207 ? 12.606 43.987 12.143 1.00 43.97 207 LEU A C 1
ATOM 1623 O O . LEU A 1 207 ? 11.759 44.878 12.268 1.00 44.25 207 LEU A O 1
ATOM 1628 N N . PRO A 1 208 ? 13.292 43.503 13.196 1.00 43.63 208 PRO A N 1
ATOM 1629 C CA . PRO A 1 208 ? 13.014 44.020 14.541 1.00 43.69 208 PRO A CA 1
ATOM 1630 C C . PRO A 1 208 ? 13.265 45.512 14.694 1.00 44.81 208 PRO A C 1
ATOM 1631 O O . PRO A 1 208 ? 13.995 46.110 13.906 1.00 45.01 208 PRO A O 1
ATOM 1635 N N . VAL A 1 209 ? 12.609 46.126 15.699 1.00 45.11 209 VAL A N 1
ATOM 1636 C CA . VAL A 1 209 ? 12.770 47.548 16.019 1.00 45.51 209 VAL A CA 1
ATOM 1637 C C . VAL A 1 209 ? 13.229 47.658 17.463 1.00 45.92 209 VAL A C 1
ATOM 1638 O O . VAL A 1 209 ? 12.788 46.889 18.316 1.00 45.40 209 VAL A O 1
ATOM 1642 N N . PRO A 1 210 ? 14.102 48.630 17.775 1.00 46.54 210 PRO A N 1
ATOM 1643 C CA . PRO A 1 210 ? 14.502 48.829 19.186 1.00 46.87 210 PRO A CA 1
ATOM 1644 C C . PRO A 1 210 ? 13.275 49.202 20.025 1.00 46.73 210 PRO A C 1
ATOM 1645 O O . PRO A 1 210 ? 12.428 49.973 19.572 1.00 46.28 210 PRO A O 1
ATOM 1649 N N . GLY A 1 211 ? 13.157 48.602 21.193 1.00 46.93 211 GLY A N 1
ATOM 1650 C CA . GLY A 1 211 ? 12.015 48.828 22.061 1.00 48.52 211 GLY A CA 1
ATOM 1651 C C . GLY A 1 211 ? 12.223 49.905 23.104 1.00 50.17 211 GLY A C 1
ATOM 1652 O O . GLY A 1 211 ? 11.518 49.930 24.113 1.00 50.28 211 GLY A O 1
ATOM 1653 N N . THR A 1 212 ? 13.198 50.800 22.879 1.00 51.09 212 THR A N 1
ATOM 1654 C CA . THR A 1 212 ? 13.523 51.868 23.825 1.00 51.84 212 THR A CA 1
ATOM 1655 C C . THR A 1 212 ? 12.527 53.024 23.856 1.00 52.45 212 THR A C 1
ATOM 1656 O O . THR A 1 212 ? 12.613 53.846 24.760 1.00 53.66 212 THR A O 1
ATOM 1660 N N . GLY A 1 213 ? 11.618 53.098 22.887 1.00 51.47 213 GLY A N 1
ATOM 1661 C CA . GLY A 1 213 ? 10.595 54.133 22.876 1.00 50.41 213 GLY A CA 1
ATOM 1662 C C . GLY A 1 213 ? 10.415 54.838 21.556 1.00 49.66 213 GLY A C 1
ATOM 1663 O O . GLY A 1 213 ? 9.284 55.120 21.150 1.00 49.49 213 GLY A O 1
ATOM 1664 N N . LYS A 1 214 ? 11.520 55.151 20.879 1.00 49.58 214 LYS A N 1
ATOM 1665 C CA . LYS A 1 214 ? 11.475 55.883 19.604 1.00 50.21 214 LYS A CA 1
ATOM 1666 C C . LYS A 1 214 ? 10.749 55.123 18.469 1.00 50.62 214 LYS A C 1
ATOM 1667 O O . LYS A 1 214 ? 10.370 55.736 17.459 1.00 50.64 214 LYS A O 1
ATOM 1669 N N . TRP A 1 215 ? 10.583 53.790 18.620 1.00 50.21 215 TRP A N 1
ATOM 1670 C CA . TRP A 1 215 ? 9.944 53.003 17.574 1.00 50.50 215 TRP A CA 1
ATOM 1671 C C . TRP A 1 215 ? 8.627 52.386 17.963 1.00 51.36 215 TRP A C 1
ATOM 1672 O O . TRP A 1 215 ? 8.093 51.589 17.191 1.00 51.60 215 TRP A O 1
ATOM 1683 N N . ASP A 1 216 ? 8.060 52.764 19.126 1.00 51.26 216 ASP A N 1
ATOM 1684 C CA . ASP A 1 216 ? 6.761 52.254 19.538 1.00 51.60 216 ASP A CA 1
ATOM 1685 C C . ASP A 1 216 ? 5.690 52.644 18.529 1.00 52.38 216 ASP A C 1
ATOM 1686 O O . ASP A 1 216 ? 5.817 53.677 17.866 1.00 52.84 216 ASP A O 1
ATOM 1691 N N . TRP A 1 217 ? 4.687 51.784 18.332 1.00 52.47 217 TRP A N 1
ATOM 1692 C CA . TRP A 1 217 ? 3.633 52.073 17.355 1.00 52.75 217 TRP A CA 1
ATOM 1693 C C . TRP A 1 217 ? 2.869 53.334 17.759 1.00 53.39 217 TRP A C 1
ATOM 1694 O O . TRP A 1 217 ? 2.624 53.543 18.950 1.00 53.44 217 TRP A O 1
ATOM 1705 N N . LYS A 1 218 ? 2.477 54.158 16.782 1.00 53.57 218 LYS A N 1
ATOM 1706 C CA . LYS A 1 218 ? 1.634 55.319 17.053 1.00 54.46 218 LYS A CA 1
ATOM 1707 C C . LYS A 1 218 ? 0.181 54.893 17.449 1.00 55.76 218 LYS A C 1
ATOM 1708 O O . LYS A 1 218 ? -0.671 55.762 17.624 1.00 56.64 218 LYS A O 1
ATOM 1714 N N . GLY A 1 219 ? -0.084 53.582 17.567 1.00 55.45 219 GLY A N 1
ATOM 1715 C CA . GLY A 1 219 ? -1.392 52.992 17.842 1.00 55.41 219 GLY A CA 1
ATOM 1716 C C . GLY A 1 219 ? -1.796 52.064 16.705 1.00 54.73 219 GLY A C 1
ATOM 1717 O O . GLY A 1 219 ? -0.925 51.497 16.040 1.00 55.09 219 GLY A O 1
ATOM 1718 N N . LEU A 1 220 ? -3.10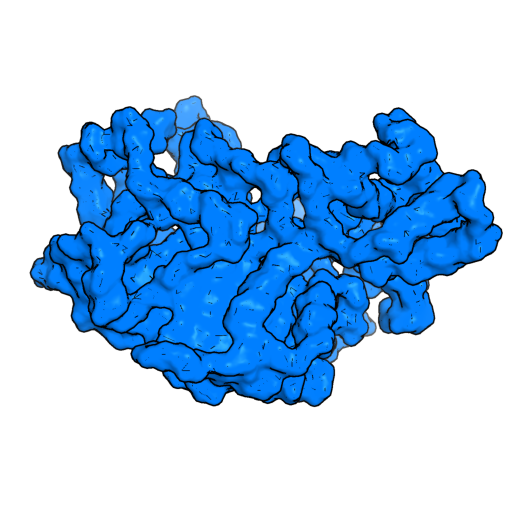6 51.925 16.436 1.00 53.41 220 LEU A N 1
ATOM 1719 C CA . LEU A 1 220 ? -3.599 51.058 15.361 1.00 52.53 220 LEU A CA 1
ATOM 1720 C C . LEU A 1 220 ? -4.177 51.841 14.189 1.00 52.55 220 LEU A C 1
ATOM 1721 O O . LEU A 1 220 ? -4.662 52.952 14.373 1.00 53.10 220 LEU A O 1
ATOM 1726 N N . LEU A 1 221 ? -4.091 51.287 12.976 1.00 51.94 221 LEU A N 1
ATOM 1727 C CA . LEU A 1 221 ? -4.674 51.925 11.798 1.00 52.02 221 LEU A CA 1
ATOM 1728 C C . LEU A 1 221 ? -6.205 51.788 11.883 1.00 52.36 221 LEU A C 1
ATOM 1729 O O . LEU A 1 221 ? -6.711 50.882 12.557 1.00 52.44 221 LEU A O 1
ATOM 1734 N N . SER A 1 222 ? -6.945 52.676 11.201 1.00 52.40 222 SER A N 1
ATOM 1735 C CA . SER A 1 222 ? -8.411 52.601 11.231 1.00 52.94 222 SER A CA 1
ATOM 1736 C C . SER A 1 222 ? -8.953 51.502 10.297 1.00 53.28 222 SER A C 1
ATOM 1737 O O . SER A 1 222 ? -8.270 51.083 9.369 1.00 53.14 222 SER A O 1
ATOM 1740 N N . PHE A 1 223 ? -10.186 51.059 10.539 1.00 53.62 223 PHE A N 1
ATOM 1741 C CA . PHE A 1 223 ? -10.838 50.064 9.701 1.00 54.10 223 PHE A CA 1
ATOM 1742 C C . PHE A 1 223 ? -11.000 50.535 8.254 1.00 54.32 223 PHE A C 1
ATOM 1743 O O . PHE A 1 223 ? -11.088 49.701 7.353 1.00 55.11 223 PHE A O 1
ATOM 1751 N N . ASP A 1 224 ? -10.990 51.850 8.013 1.00 53.70 224 ASP A N 1
ATOM 1752 C CA . ASP A 1 224 ? -11.097 52.400 6.661 1.00 54.34 224 ASP A CA 1
ATOM 1753 C C . ASP A 1 224 ? -9.922 51.977 5.770 1.00 52.91 224 ASP A C 1
ATOM 1754 O O . ASP A 1 224 ? -10.076 51.944 4.554 1.00 52.87 224 ASP A O 1
ATOM 1759 N N . LEU A 1 225 ? -8.750 51.681 6.370 1.00 51.69 225 LEU A N 1
ATOM 1760 C CA . LEU A 1 225 ? -7.569 51.255 5.621 1.00 51.63 225 LEU A CA 1
ATOM 1761 C C . LEU A 1 225 ? -7.633 49.761 5.215 1.00 50.84 225 LEU A C 1
ATOM 1762 O O . LEU A 1 225 ? -7.066 49.394 4.185 1.00 51.14 225 LEU A O 1
ATOM 1767 N N . ASN A 1 226 ? -8.341 48.913 6.001 1.00 49.67 226 ASN A N 1
ATOM 1768 C CA . ASN A 1 226 ? -8.481 47.481 5.712 1.00 49.23 226 ASN A CA 1
ATOM 1769 C C . ASN A 1 226 ? -9.025 47.250 4.320 1.00 49.26 226 ASN A C 1
ATOM 1770 O O . ASN A 1 226 ? -10.014 47.876 3.937 1.00 50.04 226 ASN A O 1
ATOM 1775 N N . PRO A 1 227 ? -8.344 46.418 3.514 1.00 48.04 227 PRO A N 1
ATOM 1776 C CA . PRO A 1 227 ? -8.818 46.179 2.142 1.00 46.99 227 PRO A CA 1
ATOM 1777 C C . PRO A 1 227 ? -10.232 45.617 2.135 1.00 46.07 227 PRO A C 1
ATOM 1778 O O . PRO A 1 227 ? -10.546 44.721 2.925 1.00 45.72 227 PRO A O 1
ATOM 1782 N N . LYS A 1 228 ? -11.093 46.180 1.294 1.00 45.76 228 LYS A N 1
ATOM 1783 C CA . LYS A 1 228 ? -12.475 45.721 1.226 1.00 46.14 228 LYS A CA 1
ATOM 1784 C C . LYS A 1 228 ? -13.105 46.005 -0.120 1.00 46.79 228 LYS A C 1
ATOM 1785 O O . LYS A 1 228 ? -12.723 46.948 -0.811 1.00 47.44 228 LYS A O 1
ATOM 1791 N N . VAL A 1 229 ? -14.049 45.168 -0.514 1.00 46.82 229 VAL A N 1
ATOM 1792 C CA . VAL A 1 229 ? -14.748 45.339 -1.777 1.00 47.43 229 VAL A CA 1
ATOM 1793 C C . VAL A 1 229 ? -16.183 44.863 -1.633 1.00 48.43 229 VAL A C 1
ATOM 1794 O O . VAL A 1 229 ? -16.452 43.923 -0.892 1.00 48.61 229 VAL A O 1
ATOM 1798 N N . TYR A 1 230 ? -17.117 45.563 -2.280 1.00 49.06 230 TYR A N 1
ATOM 1799 C CA . TYR A 1 230 ? -18.531 45.214 -2.267 1.00 49.95 230 TYR A CA 1
ATOM 1800 C C . TYR A 1 230 ? -18.985 45.264 -3.701 1.00 50.49 230 TYR A C 1
ATOM 1801 O O . TYR A 1 230 ? -18.786 46.282 -4.378 1.00 50.52 230 TYR A O 1
ATOM 1810 N N . ASN A 1 231 ? -19.522 44.147 -4.188 1.00 50.62 231 ASN A N 1
ATOM 1811 C CA . ASN A 1 231 ? -19.966 43.983 -5.565 1.00 51.98 231 ASN A CA 1
ATOM 1812 C C . ASN A 1 231 ? -18.907 44.418 -6.585 1.00 53.45 231 ASN A C 1
ATOM 1813 O O . ASN A 1 231 ? -19.087 45.423 -7.275 1.00 53.60 231 ASN A O 1
ATOM 1818 N N . PRO A 1 232 ? -17.751 43.729 -6.622 1.00 54.08 232 PRO A N 1
ATOM 1819 C CA . PRO A 1 232 ? -16.703 44.123 -7.580 1.00 54.63 232 PRO A CA 1
ATOM 1820 C C . PRO A 1 232 ? -17.177 44.007 -9.024 1.00 55.67 232 PRO A C 1
ATOM 1821 O O . PRO A 1 232 ? -17.995 43.138 -9.334 1.00 55.74 232 PRO A O 1
ATOM 1825 N N . GLN A 1 233 ? -16.655 44.872 -9.909 1.00 56.29 233 GLN A N 1
ATOM 1826 C CA . GLN A 1 233 ? -16.992 44.908 -11.338 1.00 57.47 233 GLN A CA 1
ATOM 1827 C C . GLN A 1 233 ? -16.873 43.524 -11.985 1.00 56.80 233 GLN A C 1
ATOM 1828 O O . GLN A 1 233 ? -17.676 43.185 -12.850 1.00 57.20 233 GLN A O 1
ATOM 1834 N N . SER A 1 234 ? -15.901 42.719 -11.513 1.00 55.58 234 SER A N 1
ATOM 1835 C CA . SER A 1 234 ? -15.620 41.359 -11.976 1.00 54.75 234 SER A CA 1
ATOM 1836 C C . SER A 1 234 ? -16.748 40.363 -11.709 1.00 53.36 234 SER A C 1
ATOM 1837 O O . SER A 1 234 ? -16.858 39.361 -12.419 1.00 53.15 234 SER A O 1
ATOM 1840 N N . GLY A 1 235 ? -17.561 40.625 -10.689 1.00 52.02 235 GLY A N 1
ATOM 1841 C CA . GLY A 1 235 ? -18.668 39.738 -10.347 1.00 51.20 235 GLY A CA 1
ATOM 1842 C C . GLY A 1 235 ? -18.263 38.527 -9.529 1.00 50.20 235 GLY A C 1
ATOM 1843 O O . GLY A 1 235 ? -19.065 37.608 -9.339 1.00 49.99 235 GLY A O 1
ATOM 1844 N N . TYR A 1 236 ? -17.019 38.522 -9.024 1.00 49.11 236 TYR A N 1
ATOM 1845 C CA . TYR A 1 236 ? -16.527 37.430 -8.208 1.00 48.66 236 TYR A CA 1
ATOM 1846 C C . TYR A 1 236 ? -15.393 37.860 -7.282 1.00 47.26 236 TYR A C 1
ATOM 1847 O O . TYR A 1 236 ? -14.677 38.828 -7.551 1.00 47.12 236 TYR A O 1
ATOM 1856 N N . ILE A 1 237 ? -15.248 37.134 -6.174 1.00 46.36 237 ILE A N 1
ATOM 1857 C CA . ILE A 1 237 ? -14.181 37.340 -5.197 1.00 45.76 237 ILE A CA 1
ATOM 1858 C C . ILE A 1 237 ? -13.470 35.999 -5.043 1.00 44.79 237 ILE A C 1
ATOM 1859 O O . ILE A 1 237 ? -14.094 35.051 -4.581 1.00 45.28 237 ILE A O 1
ATOM 1864 N N . ALA A 1 238 ? -12.189 35.897 -5.427 1.00 43.63 238 ALA A N 1
ATOM 1865 C CA . ALA A 1 238 ? -11.466 34.628 -5.295 1.00 42.95 238 ALA A CA 1
ATOM 1866 C C . ALA A 1 238 ? -10.237 34.784 -4.429 1.00 41.90 238 ALA A C 1
ATOM 1867 O O . ALA A 1 238 ? -9.533 35.795 -4.556 1.00 42.28 238 ALA A O 1
ATOM 1869 N N . ASN A 1 239 ? -9.966 33.790 -3.553 1.00 39.96 239 ASN A N 1
ATOM 1870 C CA . ASN A 1 239 ? -8.768 33.825 -2.714 1.00 39.33 239 ASN A CA 1
ATOM 1871 C C . ASN A 1 239 ? -8.174 32.432 -2.448 1.00 39.36 239 ASN A C 1
ATOM 1872 O O . ASN A 1 239 ? -8.905 31.464 -2.259 1.00 40.31 239 ASN A O 1
ATOM 1877 N N . TRP A 1 240 ? -6.855 32.345 -2.381 1.00 38.13 240 TRP A N 1
ATOM 1878 C CA . TRP A 1 240 ? -6.170 31.105 -2.013 1.00 37.58 240 TRP A CA 1
ATOM 1879 C C . TRP A 1 240 ? -4.899 31.517 -1.290 1.00 36.63 240 TRP A C 1
ATOM 1880 O O . TRP A 1 240 ? -3.792 31.165 -1.711 1.00 36.16 240 TRP A O 1
ATOM 1891 N N . ASN A 1 241 ? -5.081 32.325 -0.219 1.00 35.93 241 ASN A N 1
ATOM 1892 C CA . ASN A 1 241 ? -4.045 32.933 0.625 1.00 35.75 241 ASN A CA 1
ATOM 1893 C C . ASN A 1 241 ? -3.171 33.915 -0.136 1.00 37.11 241 ASN A C 1
ATOM 1894 O O . ASN A 1 241 ? -2.044 34.190 0.268 1.00 38.48 241 ASN A O 1
ATOM 1899 N N . ASN A 1 242 ? -3.713 34.511 -1.185 1.00 37.03 242 ASN A N 1
ATOM 1900 C CA . ASN A 1 242 ? -3.018 35.515 -1.960 1.00 37.70 242 ASN A CA 1
ATOM 1901 C C . ASN A 1 242 ? -3.265 36.909 -1.351 1.00 39.21 242 ASN A C 1
ATOM 1902 O O . ASN A 1 242 ? -3.980 37.060 -0.344 1.00 39.59 242 ASN A O 1
ATOM 1907 N N . SER A 1 243 ? -2.649 37.915 -1.969 1.00 39.41 243 SER A N 1
ATOM 1908 C CA . SER A 1 243 ? -2.723 39.309 -1.579 1.00 40.22 243 SER A CA 1
ATOM 1909 C C . SER A 1 243 ? -4.146 39.848 -1.694 1.00 40.64 243 SER A C 1
ATOM 1910 O O . SER A 1 243 ? -4.808 39.627 -2.713 1.00 39.95 243 SER A O 1
ATOM 1913 N N . PRO A 1 244 ? -4.625 40.534 -0.633 1.00 41.47 244 PRO A N 1
ATOM 1914 C CA . PRO A 1 244 ? -5.965 41.151 -0.680 1.00 41.78 244 PRO A CA 1
ATOM 1915 C C . PRO A 1 244 ? -6.103 42.249 -1.731 1.00 42.77 244 PRO A C 1
ATOM 1916 O O . PRO A 1 244 ? -7.164 42.368 -2.332 1.00 42.76 244 PRO A O 1
ATOM 1920 N N . GLN A 1 245 ? -5.060 43.072 -1.940 1.00 44.10 245 GLN A N 1
ATOM 1921 C CA . GLN A 1 245 ? -5.128 44.196 -2.895 1.00 45.87 245 GLN A CA 1
ATOM 1922 C C . GLN A 1 245 ? -3.749 44.771 -3.244 1.00 46.38 245 GLN A C 1
ATOM 1923 O O . GLN A 1 245 ? -2.808 44.602 -2.472 1.00 46.29 245 GLN A O 1
ATOM 1929 N N . LYS A 1 246 ? -3.641 45.497 -4.380 1.00 46.88 246 LYS A N 1
ATOM 1930 C CA . LYS A 1 246 ? -2.378 46.083 -4.834 1.00 48.01 246 LYS A CA 1
ATOM 1931 C C . LYS A 1 246 ? -1.688 46.920 -3.771 1.00 48.87 246 LYS A C 1
ATOM 1932 O O . LYS A 1 246 ? -2.352 47.676 -3.069 1.00 49.23 246 LYS A O 1
ATOM 1938 N N . ASP A 1 247 ? -0.368 46.736 -3.610 1.00 48.95 247 ASP A N 1
ATOM 1939 C CA . ASP A 1 247 ? 0.464 47.465 -2.652 1.00 49.27 247 ASP A CA 1
ATOM 1940 C C . ASP A 1 247 ? 0.198 47.113 -1.185 1.00 48.48 247 ASP A C 1
ATOM 1941 O O . ASP A 1 247 ? 0.768 47.766 -0.311 1.00 49.28 247 ASP A O 1
ATOM 1946 N N . TYR A 1 248 ? -0.643 46.102 -0.896 1.00 47.09 248 TYR A N 1
ATOM 1947 C CA . TYR A 1 248 ? -0.880 45.697 0.493 1.00 46.36 248 TYR A CA 1
ATOM 1948 C C . TYR A 1 248 ? 0.254 44.751 0.925 1.00 46.57 248 TYR A C 1
ATOM 1949 O O . TYR A 1 248 ? 0.557 43.778 0.226 1.00 46.90 248 TYR A O 1
ATOM 1958 N N . PRO A 1 249 ? 0.895 45.015 2.073 1.00 46.02 249 PRO A N 1
ATOM 1959 C CA . PRO A 1 249 ? 2.026 44.178 2.483 1.00 45.11 249 PRO A CA 1
ATOM 1960 C C . PRO A 1 249 ? 1.686 42.881 3.236 1.00 44.09 249 PRO A C 1
ATOM 1961 O O . PRO A 1 249 ? 0.818 42.826 4.121 1.00 44.11 249 PRO A O 1
ATOM 1965 N N . ALA A 1 250 ? 2.439 41.830 2.896 1.00 42.37 250 ALA A N 1
ATOM 1966 C CA . ALA A 1 250 ? 2.312 40.517 3.494 1.00 41.05 250 ALA A CA 1
ATOM 1967 C C . ALA A 1 250 ? 2.991 40.480 4.849 1.00 39.76 250 ALA A C 1
ATOM 1968 O O . ALA A 1 250 ? 3.788 41.358 5.173 1.00 40.11 250 ALA A O 1
ATOM 1970 N N . SER A 1 251 ? 2.713 39.426 5.634 1.00 38.38 251 SER A N 1
ATOM 1971 C CA . SER A 1 251 ? 3.372 39.022 6.860 1.00 38.45 251 SER A CA 1
ATOM 1972 C C . SER A 1 251 ? 4.899 39.045 6.636 1.00 39.35 251 SER A C 1
ATOM 1973 O O . SER A 1 251 ? 5.363 38.842 5.509 1.00 39.29 251 SER A O 1
ATOM 1976 N N . ASP A 1 252 ? 5.665 39.303 7.681 1.00 40.19 252 ASP A N 1
ATOM 1977 C CA . ASP A 1 252 ? 7.119 39.366 7.552 1.00 41.23 252 ASP A CA 1
ATOM 1978 C C . ASP A 1 252 ? 7.792 37.947 7.483 1.00 41.48 252 ASP A C 1
ATOM 1979 O O . ASP A 1 252 ? 9.008 37.878 7.371 1.00 41.42 252 ASP A O 1
ATOM 1984 N N . SER A 1 253 ? 7.024 36.839 7.582 1.00 41.36 253 SER A N 1
ATOM 1985 C CA . SER A 1 253 ? 7.606 35.491 7.512 1.00 41.46 253 SER A CA 1
ATOM 1986 C C . SER A 1 253 ? 8.336 35.267 6.201 1.00 39.99 253 SER A C 1
ATOM 1987 O O . SER A 1 253 ? 7.737 35.477 5.147 1.00 40.15 253 SER A O 1
ATOM 1990 N N . PHE A 1 254 ? 9.637 34.893 6.256 1.00 38.61 254 PHE A N 1
ATOM 1991 C CA . PHE A 1 254 ? 10.437 34.719 5.024 1.00 38.19 254 PHE A CA 1
ATOM 1992 C C . PHE A 1 254 ? 9.838 33.681 4.027 1.00 38.06 254 PHE A C 1
ATOM 1993 O O . PHE A 1 254 ? 9.872 33.980 2.829 1.00 38.59 254 PHE A O 1
ATOM 2001 N N . PRO A 1 255 ? 9.204 32.544 4.440 1.00 37.35 255 PRO A N 1
ATOM 2002 C CA . PRO A 1 255 ? 8.608 31.645 3.433 1.00 37.11 255 PRO A CA 1
ATOM 2003 C C . PRO A 1 255 ? 7.330 32.166 2.767 1.00 37.90 255 PRO A C 1
ATOM 2004 O O . PRO A 1 255 ? 6.847 31.546 1.818 1.00 38.31 255 PRO A O 1
ATOM 2008 N N . PHE A 1 256 ? 6.739 33.249 3.302 1.00 37.82 256 PHE A N 1
ATOM 2009 C CA . PHE A 1 256 ? 5.455 33.771 2.855 1.00 37.34 256 PHE A CA 1
ATOM 2010 C C . PHE A 1 256 ? 5.616 34.953 1.895 1.00 37.63 256 PHE A C 1
ATOM 2011 O O . PHE A 1 256 ? 6.059 36.020 2.305 1.00 38.25 256 PHE A O 1
ATOM 2019 N N . LEU A 1 257 ? 5.226 34.783 0.629 1.00 37.25 257 LEU A N 1
ATOM 2020 C CA . LEU A 1 257 ? 5.373 35.837 -0.371 1.00 37.69 257 LEU A CA 1
ATOM 2021 C C . LEU A 1 257 ? 4.132 35.968 -1.197 1.00 38.47 257 LEU A C 1
ATOM 2022 O O . LEU A 1 257 ? 3.413 34.982 -1.380 1.00 38.96 257 LEU A O 1
ATOM 2027 N N . TRP A 1 258 ? 3.888 37.183 -1.734 1.00 38.15 258 TRP A N 1
ATOM 2028 C CA . TRP A 1 258 ? 2.774 37.452 -2.634 1.00 38.93 258 TRP A CA 1
ATOM 2029 C C . TRP A 1 258 ? 3.422 38.085 -3.842 1.00 40.04 258 TRP A C 1
ATOM 2030 O O . TRP A 1 258 ? 3.741 39.268 -3.808 1.00 40.38 258 TRP A O 1
ATOM 2041 N N . GLY A 1 259 ? 3.709 37.280 -4.859 1.00 39.97 259 GLY A N 1
ATOM 2042 C CA . GLY A 1 259 ? 4.401 37.758 -6.045 1.00 39.62 259 GLY A CA 1
ATOM 2043 C C . GLY A 1 259 ? 3.684 37.398 -7.313 1.00 39.63 259 GLY A C 1
ATOM 2044 O O . GLY A 1 259 ? 2.530 36.984 -7.274 1.00 39.84 259 GLY A O 1
ATOM 2045 N N . GLY A 1 260 ? 4.361 37.558 -8.442 1.00 39.43 260 GLY A N 1
ATOM 2046 C CA . GLY A 1 260 ? 3.797 37.242 -9.751 1.00 39.64 260 GLY A CA 1
ATOM 2047 C C . GLY A 1 260 ? 3.307 35.810 -9.861 1.00 39.36 260 GLY A C 1
ATOM 2048 O O . GLY A 1 260 ? 2.293 35.563 -10.506 1.00 39.67 260 GLY A O 1
ATOM 2049 N N . ALA A 1 261 ? 4.003 34.872 -9.187 1.00 38.68 261 ALA A N 1
ATOM 2050 C CA . ALA A 1 261 ? 3.624 33.457 -9.125 1.00 39.29 261 ALA A CA 1
ATOM 2051 C C . ALA A 1 261 ? 2.699 33.238 -7.895 1.00 38.54 261 ALA A C 1
ATOM 2052 O O . ALA A 1 261 ? 3.151 33.359 -6.750 1.00 38.47 261 ALA A O 1
ATOM 2054 N N . ASP A 1 262 ? 1.423 32.936 -8.130 1.00 37.83 262 ASP A N 1
ATOM 2055 C CA . ASP A 1 262 ? 0.456 32.715 -7.056 1.00 37.81 262 ASP A CA 1
ATOM 2056 C C . ASP A 1 262 ? -0.571 31.673 -7.454 1.00 37.91 262 ASP A C 1
ATOM 2057 O O . ASP A 1 262 ? -1.151 31.769 -8.537 1.00 37.79 262 ASP A O 1
ATOM 2062 N N . ARG A 1 263 ? -0.865 30.721 -6.545 1.00 37.95 263 ARG A N 1
ATOM 2063 C CA . ARG A 1 263 ? -1.815 29.658 -6.838 1.00 38.05 263 ARG A CA 1
ATOM 2064 C C . ARG A 1 263 ? -3.241 30.149 -7.019 1.00 39.87 263 ARG A C 1
ATOM 2065 O O . ARG A 1 263 ? -4.033 29.412 -7.595 1.00 40.09 263 ARG A O 1
ATOM 2073 N N . VAL A 1 264 ? -3.584 31.386 -6.572 1.00 40.10 264 VAL A N 1
ATOM 2074 C CA . VAL A 1 264 ? -4.945 31.908 -6.786 1.00 40.06 264 VAL A CA 1
ATOM 2075 C C . VAL A 1 264 ? -5.268 32.039 -8.254 1.00 40.66 264 VAL A C 1
ATOM 2076 O O . VAL A 1 264 ? -6.439 31.912 -8.621 1.00 40.65 264 VAL A O 1
ATOM 2080 N N . THR A 1 265 ? -4.239 32.272 -9.122 1.00 40.53 265 THR A N 1
ATOM 2081 C CA . THR A 1 265 ? -4.423 32.360 -10.561 1.00 41.18 265 THR A CA 1
ATOM 2082 C C . THR A 1 265 ? -5.128 31.110 -11.110 1.00 42.11 265 THR A C 1
ATOM 2083 O O . THR A 1 265 ? -5.901 31.210 -12.064 1.00 42.57 265 THR A O 1
ATOM 2087 N N . GLU A 1 266 ? -4.944 29.951 -10.450 1.00 42.19 266 GLU A N 1
ATOM 2088 C CA . GLU A 1 266 ? -5.618 28.718 -10.847 1.00 42.46 266 GLU A CA 1
ATOM 2089 C C . GLU A 1 266 ? -7.126 28.828 -10.739 1.00 43.24 266 GLU A C 1
ATOM 2090 O O . GLU A 1 266 ? -7.833 28.224 -11.538 1.00 43.12 266 GLU A O 1
ATOM 2096 N N . ILE A 1 267 ? -7.624 29.610 -9.756 1.00 43.72 267 ILE A N 1
ATOM 2097 C CA . ILE A 1 267 ? -9.051 29.833 -9.569 1.00 44.39 267 ILE A CA 1
ATOM 2098 C C . ILE A 1 267 ? -9.493 30.910 -10.544 1.00 45.96 267 ILE A C 1
ATOM 2099 O O . ILE A 1 267 ? -10.446 30.697 -11.288 1.00 46.48 267 ILE A O 1
ATOM 2104 N N . ASP A 1 268 ? -8.749 32.031 -10.620 1.00 46.20 268 ASP A N 1
ATOM 2105 C CA . ASP A 1 268 ? -9.042 33.113 -11.563 1.00 47.69 268 ASP A CA 1
ATOM 2106 C C . ASP A 1 268 ? -9.193 32.586 -13.002 1.00 48.50 268 ASP A C 1
ATOM 2107 O O . ASP A 1 268 ? -10.184 32.893 -13.648 1.00 48.86 268 ASP A O 1
ATOM 2112 N N . THR A 1 269 ? -8.289 31.695 -13.440 1.00 48.52 269 THR A N 1
ATOM 2113 C CA . THR A 1 269 ? -8.348 31.071 -14.760 1.00 49.09 269 THR A CA 1
ATOM 2114 C C . THR A 1 269 ? -9.697 30.385 -15.002 1.00 49.66 269 THR A C 1
ATOM 2115 O O . THR A 1 269 ? -10.379 30.699 -15.982 1.00 50.30 269 THR A O 1
ATOM 2119 N N . ILE A 1 270 ? -10.112 29.517 -14.077 1.00 49.40 270 ILE A N 1
ATOM 2120 C CA . ILE A 1 270 ? -11.369 28.814 -14.194 1.00 50.12 270 ILE A CA 1
ATOM 2121 C C . ILE A 1 270 ? -12.561 29.763 -14.198 1.00 52.15 270 ILE A C 1
ATOM 2122 O O . ILE A 1 270 ? -13.463 29.599 -15.024 1.00 52.79 270 ILE A O 1
ATOM 2127 N N . LEU A 1 271 ? -12.546 30.787 -13.328 1.00 52.69 271 LEU A N 1
ATOM 2128 C CA . LEU A 1 271 ? -13.651 31.735 -13.226 1.00 54.05 271 LEU A CA 1
ATOM 2129 C C . LEU A 1 271 ? -13.753 32.658 -14.448 1.00 55.84 271 LEU A C 1
ATOM 2130 O O . LEU A 1 271 ? -14.861 32.944 -14.895 1.00 56.13 271 LEU A O 1
ATOM 2135 N N . ASP A 1 272 ? -12.618 33.049 -15.039 1.00 56.66 272 ASP A N 1
ATOM 2136 C CA . ASP A 1 272 ? -12.627 33.899 -16.224 1.00 58.37 272 ASP A CA 1
ATOM 2137 C C . ASP A 1 272 ? -12.989 33.165 -17.523 1.00 60.37 272 ASP A C 1
ATOM 2138 O O . ASP A 1 272 ? -13.541 33.791 -18.418 1.00 60.99 272 ASP A O 1
ATOM 2143 N N . LYS A 1 273 ? -12.687 31.852 -17.629 1.00 61.15 273 LYS A N 1
ATOM 2144 C CA . LYS A 1 273 ? -12.940 31.061 -18.843 1.00 61.90 273 LYS A CA 1
ATOM 2145 C C . LYS A 1 273 ? -14.410 31.020 -19.265 1.00 62.62 273 LYS A C 1
ATOM 2146 O O . LYS A 1 273 ? -14.680 30.960 -20.462 1.00 63.09 273 LYS A O 1
ATOM 2148 N N . GLN A 1 274 ? -15.355 31.049 -18.311 1.00 62.60 274 GLN A N 1
ATOM 2149 C CA . GLN A 1 274 ? -16.772 31.039 -18.667 1.00 63.11 274 GLN A CA 1
ATOM 2150 C C . GLN A 1 274 ? -17.509 32.190 -17.982 1.00 63.65 274 GLN A C 1
ATOM 2151 O O . GLN A 1 274 ? -17.086 32.652 -16.924 1.00 64.02 274 GLN A O 1
ATOM 2157 N N . PRO A 1 275 ? -18.575 32.720 -18.605 1.00 63.51 275 PRO A N 1
ATOM 2158 C CA . PRO A 1 275 ? -19.246 33.899 -18.032 1.00 63.10 275 PRO A CA 1
ATOM 2159 C C . PRO A 1 275 ? -20.159 33.643 -16.844 1.00 61.86 275 PRO A C 1
ATOM 2160 O O . PRO A 1 275 ? -20.283 34.527 -15.998 1.00 62.12 275 PRO A O 1
ATOM 2164 N N . ARG A 1 276 ? -20.849 32.494 -16.806 1.00 60.30 276 ARG A N 1
ATOM 2165 C CA . ARG A 1 276 ? -21.755 32.204 -15.703 1.00 59.40 276 ARG A CA 1
ATOM 2166 C C . ARG A 1 276 ? -21.561 30.800 -15.142 1.00 58.07 276 ARG A C 1
ATOM 2167 O O . ARG A 1 276 ? -21.278 29.874 -15.900 1.00 58.44 276 ARG A O 1
ATOM 2175 N N . PHE A 1 277 ? -21.702 30.638 -13.810 1.00 56.15 277 PHE A N 1
ATOM 2176 C CA . PHE A 1 277 ? -21.537 29.340 -13.155 1.00 54.58 277 PHE A CA 1
ATOM 2177 C C . PHE A 1 277 ? -22.785 28.920 -12.425 1.00 53.96 277 PHE A C 1
ATOM 2178 O O . PHE A 1 277 ? -23.332 29.717 -11.674 1.00 54.25 277 PHE A O 1
ATOM 2186 N N . THR A 1 278 ? -23.204 27.668 -12.581 1.00 53.27 278 THR A N 1
ATOM 2187 C CA . THR A 1 278 ? -24.304 27.132 -11.790 1.00 53.31 278 THR A CA 1
ATOM 2188 C C . THR A 1 278 ? -23.702 26.636 -10.451 1.00 52.87 278 THR A C 1
ATOM 2189 O O . THR A 1 278 ? -22.482 26.543 -10.312 1.00 52.68 278 THR A O 1
ATOM 2193 N N . ALA A 1 279 ? -24.556 26.262 -9.484 1.00 52.28 279 ALA A N 1
ATOM 2194 C CA . ALA A 1 279 ? -24.123 25.735 -8.210 1.00 51.98 279 ALA A CA 1
ATOM 2195 C C . ALA A 1 279 ? -23.223 24.506 -8.390 1.00 51.86 279 ALA A C 1
ATOM 2196 O O . ALA A 1 279 ? -22.155 24.440 -7.782 1.00 51.73 279 ALA A O 1
ATOM 2198 N N . ASP A 1 280 ? -23.618 23.573 -9.286 1.00 51.61 280 ASP A N 1
ATOM 2199 C CA . ASP A 1 280 ? -22.852 22.358 -9.540 1.00 51.31 280 ASP A CA 1
ATOM 2200 C C . ASP A 1 280 ? -21.484 22.647 -10.161 1.00 49.93 280 ASP A C 1
ATOM 2201 O O . ASP A 1 280 ? -20.510 21.998 -9.796 1.00 49.38 280 ASP A O 1
ATOM 2206 N N . GLN A 1 281 ? -21.399 23.660 -11.036 1.00 49.19 281 GLN A N 1
ATOM 2207 C CA . GLN A 1 281 ? -20.142 24.041 -11.671 1.00 49.11 281 GLN A CA 1
ATOM 2208 C C . GLN A 1 281 ? -19.228 24.745 -10.689 1.00 48.59 281 GLN A C 1
ATOM 2209 O O . GLN A 1 281 ? -18.020 24.513 -10.709 1.00 48.91 281 GLN A O 1
ATOM 2215 N N . ALA A 1 282 ? -19.792 25.613 -9.833 1.00 47.51 282 ALA A N 1
ATOM 2216 C CA . ALA A 1 282 ? -19.022 26.318 -8.798 1.00 46.20 282 ALA A CA 1
ATOM 2217 C C . ALA A 1 282 ? -18.396 25.295 -7.832 1.00 43.57 282 ALA A C 1
ATOM 2218 O O . ALA A 1 282 ? -17.223 25.416 -7.472 1.00 43.45 282 ALA A O 1
ATOM 2220 N N . TRP A 1 283 ? -19.167 24.270 -7.460 1.00 41.64 283 TRP A N 1
ATOM 2221 C CA . TRP A 1 283 ? -18.704 23.205 -6.591 1.00 41.36 283 TRP A CA 1
ATOM 2222 C C . TRP A 1 283 ? -17.598 22.372 -7.258 1.00 42.68 283 TRP A C 1
ATOM 2223 O O . TRP A 1 283 ? -16.665 21.915 -6.588 1.00 43.18 283 TRP A O 1
ATOM 2234 N N . ASP A 1 284 ? -17.714 22.164 -8.570 1.00 42.60 284 ASP A N 1
ATOM 2235 C CA . ASP A 1 284 ? -16.760 21.398 -9.365 1.00 43.10 284 ASP A CA 1
ATOM 2236 C C . ASP A 1 284 ? -15.372 22.068 -9.442 1.00 42.34 284 ASP A C 1
ATOM 2237 O O . ASP A 1 284 ? -14.373 21.375 -9.649 1.00 42.91 284 ASP A O 1
ATOM 2242 N N . VAL A 1 285 ? -15.283 23.385 -9.178 1.00 40.82 285 VAL A N 1
ATOM 2243 C CA . VAL A 1 285 ? -13.988 24.071 -9.094 1.00 40.34 285 VAL A CA 1
ATOM 2244 C C . VAL A 1 285 ? -13.094 23.434 -8.005 1.00 38.87 285 VAL A C 1
ATOM 2245 O O . VAL A 1 285 ? -11.874 23.425 -8.154 1.00 39.12 285 VAL A O 1
ATOM 2249 N N . ILE A 1 286 ? -13.704 22.805 -6.964 1.00 37.64 286 ILE A N 1
ATOM 2250 C CA . ILE A 1 286 ? -12.965 22.090 -5.929 1.00 37.65 286 ILE A CA 1
ATOM 2251 C C . ILE A 1 286 ? -12.218 20.929 -6.584 1.00 38.92 286 ILE A C 1
ATOM 2252 O O . ILE A 1 286 ? -11.014 20.819 -6.410 1.00 38.81 286 ILE A O 1
ATOM 2257 N N . ARG A 1 287 ? -12.917 20.086 -7.371 1.00 39.89 287 ARG A N 1
ATOM 2258 C CA . ARG A 1 287 ? -12.308 18.925 -8.020 1.00 40.71 287 ARG A CA 1
ATOM 2259 C C . ARG A 1 287 ? -11.128 19.341 -8.890 1.00 40.36 287 ARG A C 1
ATOM 2260 O O . ARG A 1 287 ? -10.038 18.797 -8.742 1.00 40.72 287 ARG A O 1
ATOM 2268 N N . GLN A 1 288 ? -11.332 20.387 -9.706 1.00 39.64 288 GLN A N 1
ATOM 2269 C CA . GLN A 1 288 ? -10.338 20.915 -10.623 1.00 39.13 288 GLN A CA 1
ATOM 2270 C C . GLN A 1 288 ? -9.100 21.465 -9.940 1.00 39.51 288 GLN A C 1
ATOM 2271 O O . GLN A 1 288 ? -7.997 21.087 -10.319 1.00 40.53 288 GLN A O 1
ATOM 2277 N N . THR A 1 289 ? -9.258 22.350 -8.952 1.00 38.35 289 THR A N 1
ATOM 2278 C CA . THR A 1 289 ? -8.109 22.922 -8.247 1.00 37.74 289 THR A CA 1
ATOM 2279 C C . THR A 1 289 ? -7.401 21.894 -7.357 1.00 37.47 289 THR A C 1
ATOM 2280 O O . THR A 1 289 ? -6.181 21.997 -7.175 1.00 38.36 289 THR A O 1
ATOM 2284 N N . SER A 1 290 ? -8.143 20.900 -6.822 1.00 36.36 290 SER A N 1
ATOM 2285 C CA A SER A 1 290 ? -7.567 19.859 -5.963 0.50 36.96 290 SER A CA 1
ATOM 2286 C CA B SER A 1 290 ? -7.544 19.888 -5.955 0.50 36.57 290 SER A CA 1
ATOM 2287 C C . SER A 1 290 ? -6.533 18.997 -6.679 1.00 37.08 290 SER A C 1
ATOM 2288 O O . SER A 1 290 ? -5.634 18.454 -6.026 1.00 37.62 290 SER A O 1
ATOM 2293 N N . ARG A 1 291 ? -6.688 18.822 -7.998 1.00 36.50 291 ARG A N 1
ATOM 2294 C CA . ARG A 1 291 ? -5.787 17.980 -8.793 1.00 36.98 291 ARG A CA 1
ATOM 2295 C C . ARG A 1 291 ? -4.789 18.772 -9.628 1.00 37.71 291 ARG A C 1
ATOM 2296 O O . ARG A 1 291 ? -4.033 18.183 -10.375 1.00 37.67 291 ARG A O 1
ATOM 2304 N N . ARG A 1 292 ? -4.771 20.089 -9.504 1.00 37.57 292 ARG A N 1
ATOM 2305 C CA . ARG A 1 292 ? -3.942 20.940 -10.325 1.00 37.59 292 ARG A CA 1
ATOM 2306 C C . ARG A 1 292 ? -2.489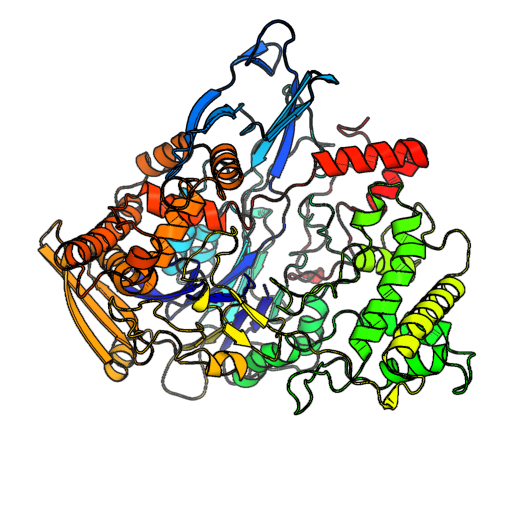 20.991 -9.899 1.00 37.82 292 ARG A C 1
ATOM 2307 O O . ARG A 1 292 ? -2.184 21.274 -8.734 1.00 38.52 292 ARG A O 1
ATOM 2315 N N . ASP A 1 293 ? -1.565 20.758 -10.855 1.00 36.66 293 ASP A N 1
ATOM 2316 C CA . ASP A 1 293 ? -0.147 20.956 -10.581 1.00 35.95 293 ASP A CA 1
ATOM 2317 C C . ASP A 1 293 ? 0.018 22.486 -10.637 1.00 36.06 293 ASP A C 1
ATOM 2318 O O . ASP A 1 293 ? -0.469 23.129 -11.577 1.00 36.52 293 ASP A O 1
ATOM 2323 N N . LEU A 1 294 ? 0.607 23.070 -9.606 1.00 35.70 294 LEU A N 1
ATOM 2324 C CA . LEU A 1 294 ? 0.703 24.527 -9.523 1.00 36.44 294 LEU A CA 1
ATOM 2325 C C . LEU A 1 294 ? 1.932 25.119 -10.204 1.00 38.55 294 LEU A C 1
ATOM 2326 O O . LEU A 1 294 ? 2.010 26.338 -10.347 1.00 39.24 294 LEU A O 1
ATOM 2331 N N . ASN A 1 295 ? 2.887 24.280 -10.633 1.00 38.75 295 ASN A N 1
ATOM 2332 C CA . ASN A 1 295 ? 4.108 24.771 -11.251 1.00 39.28 295 ASN A CA 1
ATOM 2333 C C . ASN A 1 295 ? 4.141 24.675 -12.747 1.00 40.22 295 ASN A C 1
ATOM 2334 O O . ASN A 1 295 ? 4.926 25.393 -13.354 1.00 40.74 295 ASN A O 1
ATOM 2339 N N . LEU A 1 296 ? 3.296 23.815 -13.367 1.00 40.17 296 LEU A N 1
ATOM 2340 C CA . LEU A 1 296 ? 3.303 23.659 -14.819 1.00 40.44 296 LEU A CA 1
ATOM 2341 C C . LEU A 1 296 ? 3.131 24.990 -15.568 1.00 41.49 296 LEU A C 1
ATOM 2342 O O . LEU A 1 296 ? 3.964 25.330 -16.417 1.00 41.33 296 LEU A O 1
ATOM 2347 N N . ARG A 1 297 ? 2.078 25.758 -15.198 1.00 41.28 297 ARG A N 1
ATOM 2348 C CA . ARG A 1 297 ? 1.720 27.041 -15.781 1.00 41.19 297 ARG A CA 1
ATOM 2349 C C . ARG A 1 297 ? 2.868 28.059 -15.679 1.00 41.27 297 ARG A C 1
ATOM 2350 O O . ARG A 1 297 ? 3.064 28.863 -16.591 1.00 42.03 297 ARG A O 1
ATOM 2358 N N . LEU A 1 298 ? 3.645 27.995 -14.597 1.00 40.47 298 LEU A N 1
ATOM 2359 C CA . LEU A 1 298 ? 4.730 28.933 -14.353 1.00 40.20 298 LEU A CA 1
ATOM 2360 C C . LEU A 1 298 ? 6.000 28.704 -15.158 1.00 41.11 298 LEU A C 1
ATOM 2361 O O . LEU A 1 298 ? 6.652 29.671 -15.562 1.00 41.10 298 LEU A O 1
ATOM 2366 N N . PHE A 1 299 ? 6.419 27.437 -15.288 1.00 40.95 299 PHE A N 1
ATOM 2367 C CA . PHE A 1 299 ? 7.715 27.132 -15.848 1.00 41.02 299 PHE A CA 1
ATOM 2368 C C . PHE A 1 299 ? 7.702 26.499 -17.227 1.00 40.78 299 PHE A C 1
ATOM 2369 O O . PHE A 1 299 ? 8.754 26.467 -17.848 1.00 40.63 299 PHE A O 1
ATOM 2377 N N . LEU A 1 300 ? 6.539 26.030 -17.729 1.00 40.48 300 LEU A N 1
ATOM 2378 C CA . LEU A 1 300 ? 6.494 25.432 -19.063 1.00 40.77 300 LEU A CA 1
ATOM 2379 C C . LEU A 1 300 ? 6.980 26.384 -20.166 1.00 41.94 300 LEU A C 1
ATOM 2380 O O . LEU A 1 300 ? 7.777 25.955 -21.006 1.00 42.25 300 LEU A O 1
ATOM 2385 N N . PRO A 1 301 ? 6.590 27.683 -20.165 1.00 42.18 301 PRO A N 1
ATOM 2386 C CA . PRO A 1 301 ? 7.116 28.596 -21.197 1.00 41.69 301 PRO A CA 1
ATOM 2387 C C . PRO A 1 301 ? 8.641 28.657 -21.196 1.00 41.15 301 PRO A C 1
ATOM 2388 O O . PRO A 1 301 ? 9.215 28.528 -22.265 1.00 41.59 301 PRO A O 1
ATOM 2392 N N . ALA A 1 302 ? 9.303 28.749 -20.014 1.00 40.37 302 ALA A N 1
ATOM 2393 C CA . ALA A 1 302 ? 10.770 28.781 -19.975 1.00 40.39 302 ALA A CA 1
ATOM 2394 C C . ALA A 1 302 ? 11.400 27.447 -20.398 1.00 40.93 302 ALA A C 1
ATOM 2395 O O . ALA A 1 302 ? 12.504 27.440 -20.931 1.00 41.39 302 ALA A O 1
ATOM 2397 N N . LEU A 1 303 ? 10.726 26.324 -20.112 1.00 40.11 303 LEU A N 1
ATOM 2398 C CA . LEU A 1 303 ? 11.254 25.009 -20.453 1.00 39.60 303 LEU A CA 1
ATOM 2399 C C . LEU A 1 303 ? 11.179 24.774 -21.959 1.00 39.74 303 LEU A C 1
ATOM 2400 O O . LEU A 1 303 ? 12.121 24.257 -22.521 1.00 39.73 303 LEU A O 1
ATOM 2405 N N . LYS A 1 304 ? 10.069 25.146 -22.604 1.00 40.14 304 LYS A N 1
ATOM 2406 C CA . LYS A 1 304 ? 9.915 24.999 -24.047 1.00 41.62 304 LYS A CA 1
ATOM 2407 C C . LYS A 1 304 ? 10.963 25.860 -24.769 1.00 44.01 304 LYS A C 1
ATOM 2408 O O . LYS A 1 304 ? 11.532 25.413 -25.764 1.00 44.68 304 LYS A O 1
ATOM 2414 N N . ASP A 1 305 ? 11.229 27.078 -24.245 1.00 44.42 305 ASP A N 1
ATOM 2415 C CA . ASP A 1 305 ? 12.213 27.979 -24.813 1.00 45.60 305 ASP A CA 1
ATOM 2416 C C . ASP A 1 305 ? 13.595 27.394 -24.706 1.00 45.09 305 ASP A C 1
ATOM 2417 O O . ASP A 1 305 ? 14.342 27.435 -25.680 1.00 46.10 305 ASP A O 1
ATOM 2422 N N . ALA A 1 306 ? 13.948 26.839 -23.544 1.00 43.63 306 ALA A N 1
ATOM 2423 C CA . ALA A 1 306 ? 15.279 26.256 -23.363 1.00 42.55 306 ALA A CA 1
ATOM 2424 C C . ALA A 1 306 ? 15.539 25.014 -24.230 1.00 40.92 306 ALA A C 1
ATOM 2425 O O . ALA A 1 306 ? 16.687 24.741 -24.567 1.00 41.21 306 ALA A O 1
ATOM 2427 N N . THR A 1 307 ? 14.498 24.275 -24.594 1.00 39.34 307 THR A N 1
ATOM 2428 C CA . THR A 1 307 ? 14.664 23.054 -25.398 1.00 38.93 307 THR A CA 1
ATOM 2429 C C . THR A 1 307 ? 14.202 23.195 -26.848 1.00 39.44 307 THR A C 1
ATOM 2430 O O . THR A 1 307 ? 14.093 22.187 -27.554 1.00 39.52 307 THR A O 1
ATOM 2434 N N . ALA A 1 308 ? 13.908 24.432 -27.295 1.00 38.91 308 ALA A N 1
ATOM 2435 C CA . ALA A 1 308 ? 13.399 24.687 -28.639 1.00 38.99 308 ALA A CA 1
ATOM 2436 C C . ALA A 1 308 ? 14.316 24.186 -29.767 1.00 38.35 308 ALA A C 1
ATOM 2437 O O . ALA A 1 308 ? 13.817 23.736 -30.796 1.00 37.66 308 ALA A O 1
ATOM 2439 N N . ASN A 1 309 ? 15.643 24.256 -29.572 1.00 38.52 309 ASN A N 1
ATOM 2440 C CA . ASN A 1 309 ? 16.579 23.794 -30.605 1.00 39.47 309 ASN A CA 1
ATOM 2441 C C . ASN A 1 309 ? 16.975 22.320 -30.453 1.00 41.26 309 ASN A C 1
ATOM 2442 O O . ASN A 1 309 ? 17.933 21.891 -31.103 1.00 42.92 309 ASN A O 1
ATOM 2447 N N . LEU A 1 310 ? 16.290 21.554 -29.589 1.00 40.46 310 LEU A N 1
ATOM 2448 C CA . LEU A 1 310 ? 16.621 20.151 -29.386 1.00 39.81 310 LEU A CA 1
ATOM 2449 C C . LEU A 1 310 ? 15.704 19.269 -30.187 1.00 39.81 310 LEU A C 1
ATOM 2450 O O . LEU A 1 310 ? 14.505 19.542 -30.290 1.00 40.22 310 LEU A O 1
ATOM 2455 N N . ALA A 1 311 ? 16.256 18.194 -30.763 1.00 39.49 311 ALA A N 1
ATOM 2456 C CA . ALA A 1 311 ? 15.435 17.224 -31.499 1.00 39.50 311 ALA A CA 1
ATOM 2457 C C . ALA A 1 311 ? 14.788 16.207 -30.515 1.00 38.64 311 ALA A C 1
ATOM 2458 O O . ALA A 1 311 ? 15.238 16.092 -29.383 1.00 38.02 311 ALA A O 1
ATOM 2460 N N . GLU A 1 312 ? 13.754 15.469 -30.949 1.00 39.04 312 GLU A N 1
ATOM 2461 C CA . GLU A 1 312 ? 13.069 14.505 -30.085 1.00 39.94 312 GLU A CA 1
ATOM 2462 C C . GLU A 1 312 ? 13.979 13.394 -29.522 1.00 40.39 312 GLU A C 1
ATOM 2463 O O . GLU A 1 312 ? 13.627 12.824 -28.503 1.00 41.05 312 GLU A O 1
ATOM 2469 N N . ASN A 1 313 ? 15.169 13.143 -30.117 1.00 39.51 313 ASN A N 1
ATOM 2470 C CA . ASN A 1 313 ? 16.120 12.145 -29.618 1.00 38.82 313 ASN A CA 1
ATOM 2471 C C . ASN A 1 313 ? 16.844 12.556 -28.350 1.00 38.92 313 ASN A C 1
ATOM 2472 O O . ASN A 1 313 ? 17.523 11.713 -27.757 1.00 38.78 313 ASN A O 1
ATOM 2477 N N . ASP A 1 314 ? 16.772 13.850 -27.960 1.00 38.60 314 ASP A N 1
ATOM 2478 C CA . ASP A 1 314 ? 17.436 14.363 -26.759 1.00 38.78 314 ASP A CA 1
ATOM 2479 C C . ASP A 1 314 ? 16.513 14.108 -25.537 1.00 39.20 314 ASP A C 1
ATOM 2480 O O . ASP A 1 314 ? 15.329 14.456 -25.589 1.00 39.56 314 ASP A O 1
ATOM 2485 N N . PRO A 1 315 ? 17.034 13.500 -24.446 1.00 38.84 315 PRO A N 1
ATOM 2486 C CA . PRO A 1 315 ? 16.175 13.195 -23.285 1.00 39.38 315 PRO A CA 1
ATOM 2487 C C . PRO A 1 315 ? 15.590 14.423 -22.578 1.00 40.26 315 PRO A C 1
ATOM 2488 O O . PRO A 1 315 ? 14.415 14.384 -22.186 1.00 41.31 315 PRO A O 1
ATOM 2492 N N . ARG A 1 316 ? 16.351 15.538 -22.517 1.00 39.64 316 ARG A N 1
ATOM 2493 C CA . ARG A 1 316 ? 15.872 16.826 -21.988 1.00 39.58 316 ARG A CA 1
ATOM 2494 C C . ARG A 1 316 ? 14.663 17.315 -22.778 1.00 39.78 316 ARG A C 1
ATOM 2495 O O . ARG A 1 316 ? 13.703 17.824 -22.195 1.00 40.27 316 ARG A O 1
ATOM 2503 N N . ARG A 1 317 ? 14.669 17.098 -24.098 1.00 39.26 317 ARG A N 1
ATOM 2504 C CA . ARG A 1 317 ? 13.546 17.475 -24.951 1.00 38.47 317 ARG A CA 1
ATOM 2505 C C . ARG A 1 317 ? 12.330 16.558 -24.715 1.00 39.18 317 ARG A C 1
ATOM 2506 O O . ARG A 1 317 ? 11.174 16.998 -24.778 1.00 40.06 317 ARG A O 1
ATOM 2514 N N . GLN A 1 318 ? 12.588 15.265 -24.503 1.00 38.44 318 GLN A N 1
ATOM 2515 C CA . GLN A 1 318 ? 11.521 14.297 -24.283 1.00 37.68 318 GLN A CA 1
ATOM 2516 C C . GLN A 1 318 ? 10.747 14.647 -22.996 1.00 35.85 318 GLN A C 1
ATOM 2517 O O . GLN A 1 318 ? 9.512 14.510 -22.960 1.00 34.88 318 GLN A O 1
ATOM 2523 N N . LEU A 1 319 ? 11.479 15.131 -21.962 1.00 34.96 319 LEU A N 1
ATOM 2524 C CA . LEU A 1 319 ? 10.857 15.560 -20.707 1.00 35.59 319 LEU A CA 1
ATOM 2525 C C . LEU A 1 319 ? 9.921 16.763 -20.958 1.00 36.54 319 LEU A C 1
ATOM 2526 O O . LEU A 1 319 ? 8.757 16.705 -20.569 1.00 37.62 319 LEU A O 1
ATOM 2531 N N . VAL A 1 320 ? 10.396 17.814 -21.646 1.00 35.86 320 VAL A N 1
ATOM 2532 C CA . VAL A 1 320 ? 9.561 18.993 -21.888 1.00 35.52 320 VAL A CA 1
ATOM 2533 C C . VAL A 1 320 ? 8.396 18.658 -22.801 1.00 36.86 320 VAL A C 1
ATOM 2534 O O . VAL A 1 320 ? 7.282 19.130 -22.550 1.00 37.20 320 VAL A O 1
ATOM 2538 N N . ASP A 1 321 ? 8.591 17.739 -23.772 1.00 37.07 321 ASP A N 1
ATOM 2539 C CA . ASP A 1 321 ? 7.477 17.317 -24.627 1.00 37.54 321 ASP A CA 1
ATOM 2540 C C . ASP A 1 321 ? 6.374 16.607 -23.809 1.00 36.90 321 ASP A C 1
ATOM 2541 O O . ASP A 1 321 ? 5.182 16.687 -24.140 1.00 36.95 321 ASP A O 1
ATOM 2546 N N . LYS A 1 322 ? 6.777 15.856 -22.784 1.00 36.52 322 LYS A N 1
ATOM 2547 C CA . LYS A 1 322 ? 5.826 15.145 -21.932 1.00 36.11 322 LYS A CA 1
ATOM 2548 C C . LYS A 1 322 ? 4.997 16.190 -21.150 1.00 36.31 322 LYS A C 1
ATOM 2549 O O . LYS A 1 322 ? 3.776 16.064 -21.100 1.00 36.79 322 LYS A O 1
ATOM 2555 N N . LEU A 1 323 ? 5.650 17.261 -20.644 1.00 36.09 323 LEU A N 1
ATOM 2556 C CA . LEU A 1 323 ? 4.993 18.378 -19.926 1.00 37.74 323 LEU A CA 1
ATOM 2557 C C . LEU A 1 323 ? 4.076 19.186 -20.848 1.00 39.61 323 LEU A C 1
ATOM 2558 O O . LEU A 1 323 ? 3.017 19.636 -20.433 1.00 39.83 323 LEU A O 1
ATOM 2563 N N . ALA A 1 324 ? 4.503 19.376 -22.107 1.00 40.42 324 ALA A N 1
ATOM 2564 C CA . ALA A 1 324 ? 3.780 20.145 -23.116 1.00 41.47 324 ALA A CA 1
ATOM 2565 C C . ALA A 1 324 ? 2.524 19.472 -23.606 1.00 42.54 324 ALA A C 1
ATOM 2566 O O . ALA A 1 324 ? 1.678 20.146 -24.173 1.00 43.45 324 ALA A O 1
ATOM 2568 N N . SER A 1 325 ? 2.403 18.158 -23.448 1.00 42.79 325 SER A N 1
ATOM 2569 C CA . SER A 1 325 ? 1.188 17.436 -23.850 1.00 43.43 325 SER A CA 1
ATOM 2570 C C . SER A 1 325 ? 0.235 17.157 -22.649 1.00 43.41 325 SER A C 1
ATOM 2571 O O . SER A 1 325 ? -0.799 16.509 -22.815 1.00 43.23 325 SER A O 1
ATOM 2574 N N . TRP A 1 326 ? 0.615 17.590 -21.454 1.00 43.20 326 TRP A N 1
ATOM 2575 C CA . TRP A 1 326 ? -0.129 17.347 -20.237 1.00 43.33 326 TRP A CA 1
ATOM 2576 C C . TRP A 1 326 ? -1.110 18.467 -19.953 1.00 43.82 326 TRP A C 1
ATOM 2577 O O . TRP A 1 326 ? -0.823 19.634 -20.230 1.00 43.93 326 TRP A O 1
ATOM 2588 N N . ASP A 1 327 ? -2.272 18.116 -19.405 1.00 43.84 327 ASP A N 1
ATOM 2589 C CA . ASP A 1 327 ? -3.278 19.115 -19.045 1.00 44.59 327 ASP A CA 1
ATOM 2590 C C . ASP A 1 327 ? -3.053 19.751 -17.658 1.00 44.95 327 ASP A C 1
ATOM 2591 O O . ASP A 1 327 ? -3.797 20.651 -17.291 1.00 45.61 327 ASP A O 1
ATOM 2596 N N . GLY A 1 328 ? -2.081 19.264 -16.895 1.00 44.47 328 GLY A N 1
ATOM 2597 C CA . GLY A 1 328 ? -1.806 19.786 -15.564 1.00 44.91 328 GLY A CA 1
ATOM 2598 C C . GLY A 1 328 ? -2.629 19.174 -14.443 1.00 44.94 328 GLY A C 1
ATOM 2599 O O . GLY A 1 328 ? -2.382 19.475 -13.282 1.00 45.02 328 GLY A O 1
ATOM 2600 N N . GLU A 1 329 ? -3.597 18.307 -14.763 1.00 45.00 329 GLU A N 1
ATOM 2601 C CA . GLU A 1 329 ? -4.430 17.634 -13.760 1.00 45.63 329 GLU A CA 1
ATOM 2602 C C . GLU A 1 329 ? -3.786 16.321 -13.386 1.00 45.47 329 GLU A C 1
ATOM 2603 O O . GLU A 1 329 ? -3.496 15.534 -14.274 1.00 46.74 329 GLU A O 1
ATOM 2609 N N . ASN A 1 330 ? -3.662 16.025 -12.101 1.00 44.10 330 ASN A N 1
ATOM 2610 C CA . ASN A 1 330 ? -3.132 14.744 -11.648 1.00 43.57 330 ASN A CA 1
ATOM 2611 C C . ASN A 1 330 ? -4.254 13.773 -11.380 1.00 44.75 330 ASN A C 1
ATOM 2612 O O . ASN A 1 330 ? -5.198 14.092 -10.661 1.00 45.49 330 ASN A O 1
ATOM 2617 N N . LEU A 1 331 ? -4.175 12.596 -11.979 1.00 44.87 331 LEU A N 1
ATOM 2618 C CA . LEU A 1 331 ? -5.152 11.541 -11.762 1.00 45.38 331 LEU A CA 1
ATOM 2619 C C . LEU A 1 331 ? -4.413 10.312 -11.308 1.00 45.94 331 LEU A C 1
ATOM 2620 O O . LEU A 1 331 ? -3.284 10.078 -11.738 1.00 45.59 331 LEU A O 1
ATOM 2625 N N . VAL A 1 332 ? -5.013 9.552 -10.402 1.00 46.42 332 VAL A N 1
ATOM 2626 C CA . VAL A 1 332 ? -4.383 8.334 -9.899 1.00 47.70 332 VAL A CA 1
ATOM 2627 C C . VAL A 1 332 ? -4.752 7.172 -10.846 1.00 48.95 332 VAL A C 1
ATOM 2628 O O . VAL A 1 332 ? -5.822 7.171 -11.450 1.00 49.53 332 VAL A O 1
ATOM 2632 N N . ASN A 1 333 ? -3.846 6.221 -11.019 1.00 49.51 333 ASN A N 1
ATOM 2633 C CA . ASN A 1 333 ? -4.096 5.025 -11.816 1.00 50.69 333 ASN A CA 1
ATOM 2634 C C . ASN A 1 333 ? -5.002 4.069 -11.010 1.00 53.02 333 ASN A C 1
ATOM 2635 O O . ASN A 1 333 ? -5.153 4.213 -9.787 1.00 53.21 333 ASN A O 1
ATOM 2640 N N . ASP A 1 334 ? -5.553 3.051 -11.691 1.00 54.13 334 ASP A N 1
ATOM 2641 C CA . ASP A 1 334 ? -6.413 2.037 -11.090 1.00 55.05 334 ASP A CA 1
ATOM 2642 C C . ASP A 1 334 ? -5.770 1.323 -9.911 1.00 54.27 334 ASP A C 1
ATOM 2643 O O . ASP A 1 334 ? -6.486 0.841 -9.043 1.00 54.48 334 ASP A O 1
ATOM 2648 N N . ASP A 1 335 ? -4.433 1.285 -9.854 1.00 53.80 335 ASP A N 1
ATOM 2649 C CA . ASP A 1 335 ? -3.691 0.683 -8.745 1.00 53.66 335 ASP A CA 1
ATOM 2650 C C . ASP A 1 335 ? -3.844 1.448 -7.417 1.00 53.72 335 ASP A C 1
ATOM 2651 O O . ASP A 1 335 ? -3.562 0.888 -6.361 1.00 54.30 335 ASP A O 1
ATOM 2656 N N . GLY A 1 336 ? -4.234 2.724 -7.482 1.00 52.87 336 GLY A N 1
ATOM 2657 C CA . GLY A 1 336 ? -4.382 3.582 -6.310 1.00 52.19 336 GLY A CA 1
ATOM 2658 C C . GLY A 1 336 ? -3.070 4.068 -5.720 1.00 51.56 336 GLY A C 1
ATOM 2659 O O . GLY A 1 336 ? -3.049 4.680 -4.645 1.00 52.05 336 GLY A O 1
ATOM 2660 N N . LYS A 1 337 ? -1.957 3.827 -6.419 1.00 50.16 337 LYS A N 1
ATOM 2661 C CA . LYS A 1 337 ? -0.643 4.169 -5.900 1.00 49.09 337 LYS A CA 1
ATOM 2662 C C . LYS A 1 337 ? 0.178 5.083 -6.787 1.00 46.34 337 LYS A C 1
ATOM 2663 O O . LYS A 1 337 ? 1.149 5.670 -6.310 1.00 45.89 337 LYS A O 1
ATOM 2669 N N . THR A 1 338 ? -0.175 5.198 -8.074 1.00 44.37 338 THR A N 1
ATOM 2670 C CA . THR A 1 338 ? 0.617 6.002 -9.005 1.00 42.77 338 THR A CA 1
ATOM 2671 C C . THR A 1 338 ? -0.189 7.022 -9.790 1.00 41.30 338 THR A C 1
ATOM 2672 O O . THR A 1 338 ? -1.393 6.842 -9.974 1.00 40.63 338 THR A O 1
ATOM 2676 N N . TYR A 1 339 ? 0.475 8.086 -10.290 1.00 40.14 339 TYR A N 1
ATOM 2677 C CA . TYR A 1 339 ? -0.214 9.067 -11.125 1.00 40.21 339 TYR A CA 1
ATOM 2678 C C . TYR A 1 339 ? -0.223 8.593 -12.588 1.00 41.29 339 TYR A C 1
ATOM 2679 O O . TYR A 1 339 ? 0.705 7.915 -13.017 1.00 42.02 339 TYR A O 1
ATOM 2688 N N . GLN A 1 340 ? -1.234 8.981 -13.365 1.00 41.14 340 GLN A N 1
ATOM 2689 C CA . GLN A 1 340 ? -1.314 8.629 -14.777 1.00 41.42 340 GLN A CA 1
ATOM 2690 C C . GLN A 1 340 ? -0.219 9.281 -15.590 1.00 41.58 340 GLN A C 1
ATOM 2691 O O . GLN A 1 340 ? 0.220 8.694 -16.577 1.00 42.63 340 GLN A O 1
ATOM 2697 N N . GLN A 1 341 ? 0.213 10.498 -15.198 1.00 39.64 341 GLN A N 1
ATOM 2698 C CA . GLN A 1 341 ? 1.254 11.233 -15.885 1.00 38.11 341 GLN A CA 1
ATOM 2699 C C . GLN A 1 341 ? 2.409 11.548 -14.969 1.00 37.72 341 GLN A C 1
ATOM 2700 O O . GLN A 1 341 ? 2.215 11.761 -13.770 1.00 39.15 341 GLN A O 1
ATOM 2706 N N . PRO A 1 342 ? 3.640 11.546 -15.497 1.00 35.51 342 PRO A N 1
ATOM 2707 C CA . PRO A 1 342 ? 4.804 11.806 -14.643 1.00 34.35 342 PRO A CA 1
ATOM 2708 C C . PRO A 1 342 ? 5.185 13.272 -14.428 1.00 33.21 342 PRO A C 1
ATOM 2709 O O . PRO A 1 342 ? 6.212 13.527 -13.827 1.00 32.96 342 PRO A O 1
ATOM 2713 N N . GLY A 1 343 ? 4.414 14.200 -14.953 1.00 32.86 343 GLY A N 1
ATOM 2714 C CA . GLY A 1 343 ? 4.709 15.636 -14.890 1.00 33.28 343 GLY A CA 1
ATOM 2715 C C . GLY A 1 343 ? 5.109 16.268 -13.569 1.00 33.49 343 GLY A C 1
ATOM 2716 O O . GLY A 1 343 ? 6.043 17.067 -13.554 1.00 33.56 343 GLY A O 1
ATOM 2717 N N . SER A 1 344 ? 4.423 15.932 -12.441 1.00 33.45 344 SER A N 1
ATOM 2718 C CA . SER A 1 344 ? 4.766 16.540 -11.153 1.00 33.80 344 SER A CA 1
ATOM 2719 C C . SER A 1 344 ? 6.115 16.089 -10.662 1.00 34.54 344 SER A C 1
ATOM 2720 O O . SER A 1 344 ? 6.841 16.902 -10.108 1.00 34.90 344 SER A O 1
ATOM 2723 N N . ALA A 1 345 ? 6.476 14.800 -10.880 1.00 34.59 345 ALA A N 1
ATOM 2724 C CA . ALA A 1 345 ? 7.801 14.276 -10.517 1.00 34.43 345 ALA A CA 1
ATOM 2725 C C . ALA A 1 345 ? 8.901 14.942 -11.361 1.00 34.27 345 ALA A C 1
ATOM 2726 O O . ALA A 1 345 ? 10.012 15.169 -10.874 1.00 33.92 345 ALA A O 1
ATOM 2728 N N . ILE A 1 346 ? 8.595 15.239 -12.633 1.00 34.88 346 ILE A N 1
ATOM 2729 C CA . ILE A 1 346 ? 9.549 15.920 -13.518 1.00 35.47 346 ILE A CA 1
ATOM 2730 C C . ILE A 1 346 ? 9.754 17.340 -13.003 1.00 35.18 346 ILE A C 1
ATOM 2731 O O . ILE A 1 346 ? 10.883 17.734 -12.759 1.00 35.04 346 ILE A O 1
ATOM 2736 N N . LEU A 1 347 ? 8.659 18.076 -12.731 1.00 35.46 347 LEU A N 1
ATOM 2737 C CA . LEU A 1 347 ? 8.766 19.441 -12.180 1.00 35.11 347 LEU A CA 1
ATOM 2738 C C . LEU A 1 347 ? 9.467 19.470 -10.835 1.00 34.53 347 LEU A C 1
ATOM 2739 O O . LEU A 1 347 ? 10.333 20.318 -10.607 1.00 34.49 347 LEU A O 1
ATOM 2744 N N . ASP A 1 348 ? 9.186 18.487 -9.979 1.00 34.00 348 ASP A N 1
ATOM 2745 C CA . ASP A 1 348 ? 9.847 18.384 -8.682 1.00 33.78 348 ASP A CA 1
ATOM 2746 C C . ASP A 1 348 ? 11.379 18.252 -8.826 1.00 34.71 348 ASP A C 1
ATOM 2747 O O . ASP A 1 348 ? 12.132 18.965 -8.143 1.00 35.44 348 ASP A O 1
ATOM 2752 N N . ALA A 1 349 ? 11.840 17.287 -9.645 1.00 34.56 349 ALA A N 1
ATOM 2753 C CA . ALA A 1 349 ? 13.274 17.068 -9.838 1.00 34.99 349 ALA A CA 1
ATOM 2754 C C . ALA A 1 349 ? 13.931 18.273 -10.519 1.00 34.76 349 ALA A C 1
ATOM 2755 O O . ALA A 1 349 ? 15.007 18.700 -10.089 1.00 34.28 349 ALA A O 1
ATOM 2757 N N . TRP A 1 350 ? 13.264 18.851 -11.529 1.00 34.92 350 TRP A N 1
ATOM 2758 C CA . TRP A 1 350 ? 13.807 20.030 -12.203 1.00 36.65 350 TRP A CA 1
ATOM 2759 C C . TRP A 1 350 ? 13.934 21.238 -11.270 1.00 37.22 350 TRP A C 1
ATOM 2760 O O . TRP A 1 350 ? 15.007 21.854 -11.204 1.00 36.99 350 TRP A O 1
ATOM 2771 N N . LEU A 1 351 ? 12.851 21.556 -10.504 1.00 37.29 351 LEU A N 1
ATOM 2772 C CA . LEU A 1 351 ? 12.834 22.668 -9.555 1.00 36.89 351 LEU A CA 1
ATOM 2773 C C . LEU A 1 351 ? 13.857 22.489 -8.478 1.00 36.92 351 LEU A C 1
ATOM 2774 O O . LEU A 1 351 ? 14.547 23.443 -8.152 1.00 37.67 351 LEU A O 1
ATOM 2779 N N . THR A 1 352 ? 14.015 21.278 -7.940 1.00 36.77 352 THR A N 1
ATOM 2780 C CA . THR A 1 352 ? 15.028 21.030 -6.899 1.00 37.49 352 THR A CA 1
ATOM 2781 C C . THR A 1 352 ? 16.443 21.368 -7.396 1.00 39.03 352 THR A C 1
ATOM 2782 O O . THR A 1 352 ? 17.248 21.976 -6.668 1.00 40.08 352 THR A O 1
ATOM 2786 N N . SER A 1 353 ? 16.748 20.958 -8.634 1.00 38.85 353 SER A N 1
ATOM 2787 C CA . SER A 1 353 ? 18.064 21.233 -9.193 1.00 39.11 353 SER A CA 1
ATOM 2788 C C . SER A 1 353 ? 18.169 22.732 -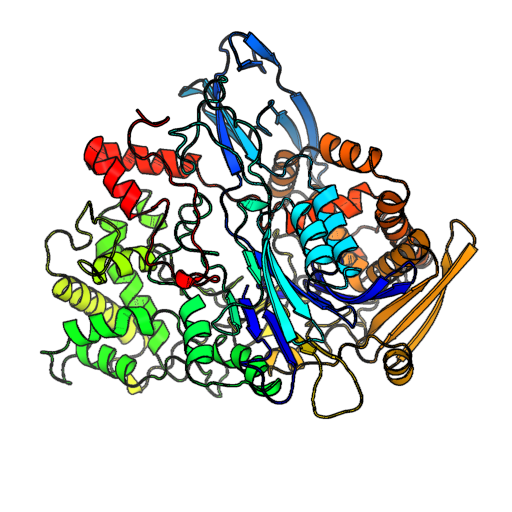9.514 1.00 39.39 353 SER A C 1
ATOM 2789 O O . SER A 1 353 ? 19.172 23.351 -9.159 1.00 39.55 353 SER A O 1
ATOM 2792 N N . MET A 1 354 ? 17.120 23.320 -10.125 1.00 39.29 354 MET A N 1
ATOM 2793 C CA . MET A 1 354 ? 17.072 24.755 -10.444 1.00 40.51 354 MET A CA 1
ATOM 2794 C C . MET A 1 354 ? 17.342 25.622 -9.227 1.00 41.68 354 MET A C 1
ATOM 2795 O O . MET A 1 354 ? 18.111 26.570 -9.315 1.00 42.18 354 MET A O 1
ATOM 2800 N N . LEU A 1 355 ? 16.733 25.286 -8.081 1.00 42.23 355 LEU A N 1
ATOM 2801 C CA . LEU A 1 355 ? 16.899 26.059 -6.861 1.00 42.95 355 LEU A CA 1
ATOM 2802 C C . LEU A 1 355 ? 18.294 25.947 -6.282 1.00 44.15 355 LEU A C 1
ATOM 2803 O O . LEU A 1 355 ? 18.814 26.954 -5.798 1.00 44.32 355 LEU A O 1
ATOM 2808 N N . LYS A 1 356 ? 18.942 24.777 -6.403 1.00 45.13 356 LYS A N 1
ATOM 2809 C CA . LYS A 1 356 ? 20.332 24.615 -5.941 1.00 46.87 356 LYS A CA 1
ATOM 2810 C C . LYS A 1 356 ? 21.290 25.516 -6.742 1.00 47.04 356 LYS A C 1
ATOM 2811 O O . LYS A 1 356 ? 22.251 26.048 -6.187 1.00 47.28 356 LYS A O 1
ATOM 2817 N N . ARG A 1 357 ? 21.015 25.665 -8.040 1.00 46.26 357 ARG A N 1
ATOM 2818 C CA . ARG A 1 357 ? 21.821 26.411 -8.986 1.00 46.40 357 ARG A CA 1
ATOM 2819 C C . ARG A 1 357 ? 21.564 27.892 -8.990 1.00 47.35 357 ARG A C 1
ATOM 2820 O O . ARG A 1 357 ? 22.380 28.625 -9.543 1.00 47.83 357 ARG A O 1
ATOM 2828 N N . THR A 1 358 ? 20.401 28.340 -8.483 1.00 47.04 358 THR A N 1
ATOM 2829 C CA . THR A 1 358 ? 20.039 29.741 -8.579 1.00 46.88 358 THR A CA 1
ATOM 2830 C C . THR A 1 358 ? 19.948 30.378 -7.161 1.00 47.16 358 THR A C 1
ATOM 2831 O O . THR A 1 358 ? 20.981 30.795 -6.624 1.00 47.23 358 THR A O 1
ATOM 2835 N N . VAL A 1 359 ? 18.751 30.362 -6.528 1.00 46.97 359 VAL A N 1
ATOM 2836 C CA . VAL A 1 359 ? 18.446 30.977 -5.244 1.00 46.92 359 VAL A CA 1
ATOM 2837 C C . VAL A 1 359 ? 19.311 30.447 -4.120 1.00 46.96 359 VAL A C 1
ATOM 2838 O O . VAL A 1 359 ? 19.880 31.251 -3.401 1.00 47.34 359 VAL A O 1
ATOM 2842 N N . VAL A 1 360 ? 19.447 29.123 -3.973 1.00 46.71 360 VAL A N 1
ATOM 2843 C CA . VAL A 1 360 ? 20.276 28.561 -2.901 1.00 47.50 360 VAL A CA 1
ATOM 2844 C C . VAL A 1 360 ? 21.746 28.967 -3.047 1.00 48.99 360 VAL A C 1
ATOM 2845 O O . VAL A 1 360 ? 22.407 29.244 -2.040 1.00 49.39 360 VAL A O 1
ATOM 2849 N N . ALA A 1 361 ? 22.255 29.035 -4.300 1.00 49.71 361 ALA A N 1
ATOM 2850 C CA . ALA A 1 361 ? 23.656 29.412 -4.511 1.00 50.85 361 ALA A CA 1
ATOM 2851 C C . ALA A 1 361 ? 23.911 30.859 -4.069 1.00 51.96 361 ALA A C 1
ATOM 2852 O O . ALA A 1 361 ? 24.872 31.108 -3.344 1.00 52.19 361 ALA A O 1
ATOM 2854 N N . ALA A 1 362 ? 23.006 31.792 -4.435 1.00 52.30 362 ALA A N 1
ATOM 2855 C CA . ALA A 1 362 ? 23.127 33.215 -4.099 1.00 53.06 362 ALA A CA 1
ATOM 2856 C C . ALA A 1 362 ? 23.037 33.529 -2.601 1.00 53.95 362 ALA A C 1
ATOM 2857 O O . ALA A 1 362 ? 23.635 34.495 -2.130 1.00 54.26 362 ALA A O 1
ATOM 2859 N N . VAL A 1 363 ? 22.293 32.726 -1.859 1.00 54.33 363 VAL A N 1
ATOM 2860 C CA . VAL A 1 363 ? 22.112 32.940 -0.436 1.00 55.07 363 VAL A CA 1
ATOM 2861 C C . VAL A 1 363 ? 23.171 32.185 0.330 1.00 56.41 363 VAL A C 1
ATOM 2862 O O . VAL A 1 363 ? 23.383 31.002 0.080 1.00 56.96 363 VAL A O 1
ATOM 2866 N N . PRO A 1 364 ? 23.866 32.853 1.257 1.00 57.13 364 PRO A N 1
ATOM 2867 C CA . PRO A 1 364 ? 24.908 32.161 2.019 1.00 57.84 364 PRO A CA 1
ATOM 2868 C C . PRO A 1 364 ? 24.333 31.145 2.987 1.00 59.08 364 PRO A C 1
ATOM 2869 O O . PRO A 1 364 ? 23.219 31.321 3.475 1.00 59.64 364 PRO A O 1
ATOM 2873 N N . ALA A 1 365 ? 25.098 30.093 3.288 1.00 59.25 365 ALA A N 1
ATOM 2874 C CA . ALA A 1 365 ? 24.663 29.092 4.262 1.00 59.98 365 ALA A CA 1
ATOM 2875 C C . ALA A 1 365 ? 24.693 29.724 5.687 1.00 59.78 365 ALA A C 1
ATOM 2876 O O . ALA A 1 365 ? 25.456 30.665 5.942 1.00 60.40 365 ALA A O 1
ATOM 2878 N N . PRO A 1 366 ? 23.830 29.274 6.612 1.00 58.32 366 PRO A N 1
ATOM 2879 C CA . PRO A 1 366 ? 22.840 28.208 6.465 1.00 57.06 366 PRO A CA 1
ATOM 2880 C C . PRO A 1 366 ? 21.486 28.700 5.971 1.00 55.30 366 PRO A C 1
ATOM 2881 O O . PRO A 1 366 ? 20.487 28.043 6.211 1.00 55.53 366 PRO A O 1
ATOM 2885 N N . PHE A 1 367 ? 21.447 29.839 5.287 1.00 53.73 367 PHE A N 1
ATOM 2886 C CA . PHE A 1 367 ? 20.199 30.410 4.815 1.00 52.86 367 PHE A CA 1
ATOM 2887 C C . PHE A 1 367 ? 19.746 29.887 3.467 1.00 52.42 367 PHE A C 1
ATOM 2888 O O . PHE A 1 367 ? 18.583 30.080 3.114 1.00 52.40 367 PHE A O 1
ATOM 2896 N N . GLY A 1 368 ? 20.638 29.230 2.721 1.00 51.76 368 GLY A N 1
ATOM 2897 C CA . GLY A 1 368 ? 20.315 28.684 1.410 1.00 50.87 368 GLY A CA 1
ATOM 2898 C C . GLY A 1 368 ? 19.222 27.646 1.490 1.00 49.58 368 GLY A C 1
ATOM 2899 O O . GLY A 1 368 ? 18.292 27.650 0.680 1.00 49.04 368 GLY A O 1
ATOM 2900 N N . LYS A 1 369 ? 19.278 26.811 2.530 1.00 49.14 369 LYS A N 1
ATOM 2901 C CA . LYS A 1 369 ? 18.268 25.780 2.750 1.00 49.15 369 LYS A CA 1
ATOM 2902 C C . LYS A 1 369 ? 16.851 26.336 2.933 1.00 48.20 369 LYS A C 1
ATOM 2903 O O . LYS A 1 369 ? 15.893 25.576 2.794 1.00 48.91 369 LYS A O 1
ATOM 2909 N N . TRP A 1 370 ? 16.699 27.655 3.214 1.00 46.24 370 TRP A N 1
ATOM 2910 C CA . TRP A 1 370 ? 15.376 28.259 3.316 1.00 44.87 370 TRP A CA 1
ATOM 2911 C C . TRP A 1 370 ? 14.684 28.297 1.954 1.00 43.51 370 TRP A C 1
ATOM 2912 O O . TRP A 1 370 ? 13.462 28.347 1.923 1.00 43.23 370 TRP A O 1
ATOM 2923 N N . TYR A 1 371 ? 15.437 28.257 0.830 1.00 42.38 371 TYR A N 1
ATOM 2924 C CA . TYR A 1 371 ? 14.839 28.363 -0.499 1.00 42.00 371 TYR A CA 1
ATOM 2925 C C . TYR A 1 371 ? 15.078 27.123 -1.403 1.00 41.45 371 TYR A C 1
ATOM 2926 O O . TYR A 1 371 ? 14.976 27.213 -2.631 1.00 40.97 371 TYR A O 1
ATOM 2935 N N . SER A 1 372 ? 15.349 25.972 -0.783 1.00 40.95 372 SER A N 1
ATOM 2936 C CA . SER A 1 372 ? 15.651 24.738 -1.490 1.00 40.72 372 SER A CA 1
ATOM 2937 C C . SER A 1 372 ? 14.441 23.876 -1.840 1.00 41.26 372 SER A C 1
ATOM 2938 O O . SER A 1 372 ? 14.533 23.026 -2.746 1.00 42.28 372 SER A O 1
ATOM 2941 N N . ALA A 1 373 ? 13.320 24.044 -1.111 1.00 39.74 373 ALA A N 1
ATOM 2942 C CA . ALA A 1 373 ? 12.148 23.214 -1.349 1.00 38.63 373 ALA A CA 1
ATOM 2943 C C . ALA A 1 373 ? 11.517 23.513 -2.663 1.00 37.45 373 ALA A C 1
ATOM 2944 O O . ALA A 1 373 ? 11.380 24.671 -3.013 1.00 38.29 373 ALA A O 1
ATOM 2946 N N . SER A 1 374 ? 11.095 22.484 -3.374 1.00 36.50 374 SER A N 1
ATOM 2947 C CA . SER A 1 374 ? 10.412 22.578 -4.659 1.00 36.30 374 SER A CA 1
ATOM 2948 C C . SER A 1 374 ? 8.907 22.798 -4.530 1.00 37.38 374 SER A C 1
ATOM 2949 O O . SER A 1 374 ? 8.255 23.101 -5.526 1.00 37.42 374 SER A O 1
ATOM 2952 N N . GLY A 1 375 ? 8.347 22.528 -3.359 1.00 38.35 375 GLY A N 1
ATOM 2953 C CA . GLY A 1 375 ? 6.905 22.610 -3.166 1.00 39.88 375 GLY A CA 1
ATOM 2954 C C . GLY A 1 375 ? 6.215 21.263 -3.280 1.00 41.18 375 GLY A C 1
ATOM 2955 O O . GLY A 1 375 ? 4.992 21.179 -3.114 1.00 42.07 375 GLY A O 1
ATOM 2956 N N . TYR A 1 376 ? 6.976 20.190 -3.593 1.00 40.83 376 TYR A N 1
ATOM 2957 C CA . TYR A 1 376 ? 6.422 18.844 -3.715 1.00 41.39 376 TYR A CA 1
ATOM 2958 C C . TYR A 1 376 ? 6.750 17.943 -2.556 1.00 45.69 376 TYR A C 1
ATOM 2959 O O . TYR A 1 376 ? 6.376 16.784 -2.595 1.00 46.79 376 TYR A O 1
ATOM 2968 N N . GLU A 1 377 ? 7.492 18.414 -1.569 1.00 48.59 377 GLU A N 1
ATOM 2969 C CA . GLU A 1 377 ? 7.894 17.660 -0.380 1.00 52.48 377 GLU A CA 1
ATOM 2970 C C . GLU A 1 377 ? 6.708 16.891 0.244 1.00 56.52 377 GLU A C 1
ATOM 2971 O O . GLU A 1 377 ? 5.651 17.486 0.529 1.00 57.13 377 GLU A O 1
ATOM 2977 N N . THR A 1 378 ? 6.860 15.562 0.350 1.00 58.49 378 THR A N 1
ATOM 2978 C CA . THR A 1 378 ? 5.826 14.693 0.907 1.00 60.80 378 THR A CA 1
ATOM 2979 C C . THR A 1 378 ? 6.438 13.396 1.461 1.00 62.32 378 THR A C 1
ATOM 2980 O O . THR A 1 378 ? 7.532 12.971 1.062 1.00 63.12 378 THR A O 1
ATOM 2984 N N . THR A 1 379 ? 5.701 12.746 2.360 1.00 62.17 379 THR A N 1
ATOM 2985 C CA . THR A 1 379 ? 6.115 11.451 2.896 1.00 62.12 379 THR A CA 1
ATOM 2986 C C . THR A 1 379 ? 5.110 10.385 2.403 1.00 61.30 379 THR A C 1
ATOM 2987 O O . THR A 1 379 ? 4.089 10.744 1.798 1.00 61.32 379 THR A O 1
ATOM 2991 N N . PRO A 1 380 ? 5.308 9.080 2.692 1.00 60.46 380 PRO A N 1
ATOM 2992 C CA . PRO A 1 380 ? 4.270 8.090 2.317 1.00 59.67 380 PRO A CA 1
ATOM 2993 C C . PRO A 1 380 ? 2.883 8.465 2.906 1.00 58.42 380 PRO A C 1
ATOM 2994 O O . PRO A 1 380 ? 1.856 8.210 2.268 1.00 58.69 380 PRO A O 1
ATOM 2998 N N . ASP A 1 381 ? 2.870 9.184 4.069 1.00 56.77 381 ASP A N 1
ATOM 2999 C CA . ASP A 1 381 ? 1.657 9.690 4.749 1.00 55.65 381 ASP A CA 1
ATOM 3000 C C . ASP A 1 381 ? 0.912 10.794 3.970 1.00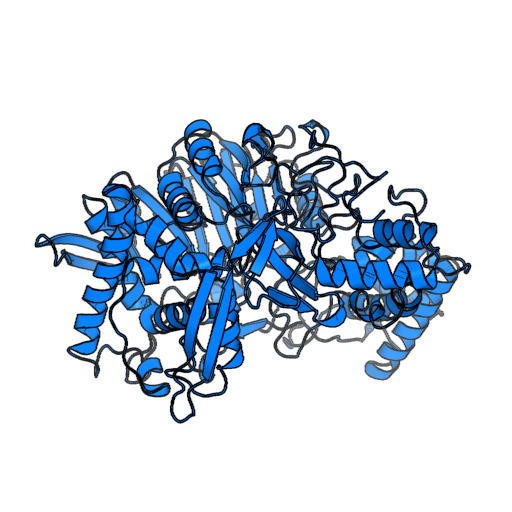 52.32 381 ASP A C 1
ATOM 3001 O O . ASP A 1 381 ? -0.274 11.032 4.212 1.00 52.31 381 ASP A O 1
ATOM 3006 N N . GLY A 1 382 ? 1.628 11.476 3.080 1.00 49.30 382 GLY A N 1
ATOM 3007 C CA . GLY A 1 382 ? 1.095 12.559 2.272 1.00 46.93 382 GLY A CA 1
ATOM 3008 C C . GLY A 1 382 ? 1.377 13.921 2.876 1.00 44.28 382 GLY A C 1
ATOM 3009 O O . GLY A 1 382 ? 1.844 14.025 4.013 1.00 44.00 382 GLY A O 1
ATOM 3010 N N . PRO A 1 383 ? 1.149 14.998 2.111 1.00 42.31 383 PRO A N 1
ATOM 3011 C CA . PRO A 1 383 ? 1.392 16.342 2.665 1.00 41.65 383 PRO A CA 1
ATOM 3012 C C . PRO A 1 383 ? 0.470 16.609 3.873 1.00 41.30 383 PRO A C 1
ATOM 3013 O O . PRO A 1 383 ? -0.676 16.168 3.856 1.00 41.92 383 PRO A O 1
ATOM 3017 N N . THR A 1 384 ? 0.982 17.235 4.947 1.00 40.19 384 THR A N 1
ATOM 3018 C CA . THR A 1 384 ? 0.138 17.540 6.107 1.00 40.10 384 THR A CA 1
ATOM 3019 C C . THR A 1 384 ? -0.791 18.763 5.890 1.00 39.17 384 THR A C 1
ATOM 3020 O O . THR A 1 384 ? -1.714 18.973 6.670 1.00 38.64 384 THR A O 1
ATOM 3024 N N . GLY A 1 385 ? -0.524 19.569 4.868 1.00 38.51 385 GLY A N 1
ATOM 3025 C CA . GLY A 1 385 ? -1.336 20.743 4.585 1.00 38.25 385 GLY A CA 1
ATOM 3026 C C . GLY A 1 385 ? -1.604 20.876 3.109 1.00 37.78 385 GLY A C 1
ATOM 3027 O O . GLY A 1 385 ? -1.644 19.879 2.379 1.00 38.34 385 GLY A O 1
ATOM 3028 N N . SER A 1 386 ? -1.785 22.095 2.660 1.00 36.70 386 SER A N 1
ATOM 3029 C CA . SER A 1 386 ? -2.020 22.356 1.242 1.00 36.56 386 SER A CA 1
ATOM 3030 C C . SER A 1 386 ? -0.696 22.239 0.436 1.00 35.97 386 SER A C 1
ATOM 3031 O O . SER A 1 386 ? 0.396 22.227 1.005 1.00 36.14 386 SER A O 1
ATOM 3034 N N . LEU A 1 387 ? -0.808 22.175 -0.870 1.00 35.25 387 LEU A N 1
ATOM 3035 C CA . LEU A 1 387 ? 0.338 22.255 -1.760 1.00 35.72 387 LEU A CA 1
ATOM 3036 C C . LEU A 1 387 ? 0.328 23.678 -2.276 1.00 35.62 387 LEU A C 1
ATOM 3037 O O . LEU A 1 387 ? -0.735 24.232 -2.580 1.00 35.82 387 LEU A O 1
ATOM 3042 N N . ASN A 1 388 ? 1.499 24.270 -2.375 1.00 34.82 388 ASN A N 1
ATOM 3043 C CA . ASN A 1 388 ? 1.637 25.637 -2.843 1.00 34.72 388 ASN A CA 1
ATOM 3044 C C . ASN A 1 388 ? 2.898 25.749 -3.709 1.00 35.97 388 ASN A C 1
ATOM 3045 O O . ASN A 1 388 ? 3.718 24.833 -3.757 1.00 36.41 388 ASN A O 1
ATOM 3050 N N . ILE A 1 389 ? 3.080 26.910 -4.336 1.00 36.36 389 ILE A N 1
ATOM 3051 C CA . ILE A 1 389 ? 4.288 27.263 -5.042 1.00 37.15 389 ILE A CA 1
ATOM 3052 C C . ILE A 1 389 ? 5.269 27.618 -3.923 1.00 38.11 389 ILE A C 1
ATOM 3053 O O . ILE A 1 389 ? 4.920 28.415 -3.053 1.00 39.13 389 ILE A O 1
ATOM 3058 N N . SER A 1 390 ? 6.451 26.984 -3.886 1.00 37.24 390 SER A N 1
ATOM 3059 C CA . SER A 1 390 ? 7.416 27.247 -2.821 1.00 36.45 390 SER A CA 1
ATOM 3060 C C . SER A 1 390 ? 7.985 28.661 -2.878 1.00 36.24 390 SER A C 1
ATOM 3061 O O . SER A 1 390 ? 7.909 29.314 -3.917 1.00 35.88 390 SER A O 1
ATOM 3064 N N . VAL A 1 391 ? 8.595 29.124 -1.773 1.00 36.40 391 VAL A N 1
ATOM 3065 C CA . VAL A 1 391 ? 9.165 30.469 -1.730 1.00 37.16 391 VAL A CA 1
ATOM 3066 C C . VAL A 1 391 ? 10.332 30.619 -2.734 1.00 37.84 391 VAL A C 1
ATOM 3067 O O . VAL A 1 391 ? 10.423 31.638 -3.441 1.00 38.96 391 VAL A O 1
ATOM 3071 N N . GLY A 1 392 ? 11.139 29.567 -2.870 1.00 36.98 392 GLY A N 1
ATOM 3072 C CA . GLY A 1 392 ? 12.246 29.549 -3.818 1.00 36.77 392 GLY A CA 1
ATOM 3073 C C . GLY A 1 392 ? 11.731 29.642 -5.230 1.00 37.07 392 GLY A C 1
ATOM 3074 O O . GLY A 1 392 ? 12.205 30.476 -5.996 1.00 37.98 392 GLY A O 1
ATOM 3075 N N . ALA A 1 393 ? 10.683 28.871 -5.549 1.00 36.31 393 ALA A N 1
ATOM 3076 C CA . ALA A 1 393 ? 10.070 28.903 -6.865 1.00 36.92 393 ALA A CA 1
ATOM 3077 C C . ALA A 1 393 ? 9.470 30.257 -7.194 1.00 38.09 393 ALA A C 1
ATOM 3078 O O . ALA A 1 393 ? 9.478 30.668 -8.358 1.00 38.51 393 ALA A O 1
ATOM 3080 N N . LYS A 1 394 ? 8.911 30.939 -6.191 1.00 38.44 394 LYS A N 1
ATOM 3081 C CA . LYS A 1 394 ? 8.330 32.261 -6.394 1.00 38.67 394 LYS A CA 1
ATOM 3082 C C . LYS A 1 394 ? 9.399 33.259 -6.778 1.00 39.75 394 LYS A C 1
ATOM 3083 O O . LYS A 1 394 ? 9.177 34.047 -7.688 1.00 40.87 394 LYS A O 1
ATOM 3089 N N . ILE A 1 395 ? 10.567 33.189 -6.134 1.00 39.85 395 ILE A N 1
ATOM 3090 C CA . ILE A 1 395 ? 11.725 34.047 -6.406 1.00 40.25 395 ILE A CA 1
ATOM 3091 C C . ILE A 1 395 ? 12.372 33.695 -7.752 1.00 41.27 395 ILE A C 1
ATOM 3092 O O . ILE A 1 395 ? 12.698 34.590 -8.542 1.00 41.39 395 ILE A O 1
ATOM 3097 N N . LEU A 1 396 ? 12.476 32.389 -8.054 1.00 41.47 396 LEU A N 1
ATOM 3098 C CA . LEU A 1 396 ? 12.982 31.921 -9.345 1.00 42.06 396 LEU A CA 1
ATOM 3099 C C . LEU A 1 396 ? 12.050 32.405 -10.466 1.00 42.74 396 LEU A C 1
ATOM 3100 O O . LEU A 1 396 ? 12.526 32.797 -11.527 1.00 42.93 396 LEU A O 1
ATOM 3105 N N . TYR A 1 397 ? 10.722 32.408 -10.229 1.00 43.04 397 TYR A N 1
ATOM 3106 C CA . TYR A 1 397 ? 9.775 32.874 -11.236 1.00 43.67 397 TYR A CA 1
ATOM 3107 C C . TYR A 1 397 ? 10.017 34.341 -11.554 1.00 45.28 397 TYR A C 1
ATOM 3108 O O . TYR A 1 397 ? 9.946 34.702 -12.715 1.00 46.46 397 TYR A O 1
ATOM 3117 N N . GLU A 1 398 ? 10.342 35.172 -10.555 1.00 45.48 398 GLU A N 1
ATOM 3118 C CA . GLU A 1 398 ? 10.601 36.591 -10.802 1.00 46.35 398 GLU A CA 1
ATOM 3119 C C . GLU A 1 398 ? 11.843 36.746 -11.675 1.00 47.42 398 GLU A C 1
ATOM 3120 O O . GLU A 1 398 ? 11.812 37.491 -12.648 1.00 47.22 398 GLU A O 1
ATOM 3126 N N . ALA A 1 399 ? 12.894 35.977 -11.385 1.00 48.73 399 ALA A N 1
ATOM 3127 C CA . ALA A 1 399 ? 14.132 36.006 -12.154 1.00 50.38 399 ALA A CA 1
ATOM 3128 C C . ALA A 1 399 ? 13.894 35.568 -13.590 1.00 52.86 399 ALA A C 1
ATOM 3129 O O . ALA A 1 399 ? 14.411 36.198 -14.510 1.00 53.47 399 ALA A O 1
ATOM 3131 N N . LEU A 1 400 ? 13.054 34.548 -13.799 1.00 53.93 400 LEU A N 1
ATOM 3132 C CA . LEU A 1 400 ? 12.731 34.075 -15.140 1.00 55.44 400 LEU A CA 1
ATOM 3133 C C . LEU A 1 400 ? 11.925 35.108 -15.930 1.00 57.63 400 LEU A C 1
ATOM 3134 O O . LEU A 1 400 ? 12.083 35.205 -17.150 1.00 57.79 400 LEU A O 1
ATOM 3139 N N . GLN A 1 401 ? 11.053 35.871 -15.243 1.00 59.03 401 GLN A N 1
ATOM 3140 C CA . GLN A 1 401 ? 10.291 36.962 -15.864 1.00 60.58 401 GLN A CA 1
ATOM 3141 C C . GLN A 1 401 ? 11.224 38.128 -16.272 1.00 62.12 401 GLN A C 1
ATOM 3142 O O . GLN A 1 401 ? 10.932 38.836 -17.239 1.00 61.85 401 GLN A O 1
ATOM 3148 N N . GLY A 1 402 ? 12.317 38.292 -15.516 1.00 63.59 402 GLY A N 1
ATOM 3149 C CA . GLY A 1 402 ? 13.363 39.288 -15.690 1.00 65.54 402 GLY A CA 1
ATOM 3150 C C . GLY A 1 402 ? 12.824 40.682 -15.870 1.00 67.19 402 GLY A C 1
ATOM 3151 O O . GLY A 1 402 ? 12.386 41.319 -14.910 1.00 67.62 402 GLY A O 1
ATOM 3152 N N . ASP A 1 403 ? 12.793 41.115 -17.131 1.00 67.98 403 ASP A N 1
ATOM 3153 C CA . ASP A 1 403 ? 12.320 42.421 -17.596 1.00 68.62 403 ASP A CA 1
ATOM 3154 C C . ASP A 1 403 ? 10.873 42.657 -17.168 1.00 67.71 403 ASP A C 1
ATOM 3155 O O . ASP A 1 403 ? 10.553 43.728 -16.649 1.00 68.26 403 ASP A O 1
ATOM 3160 N N . LYS A 1 404 ? 10.013 41.643 -17.355 1.00 66.26 404 LYS A N 1
ATOM 3161 C CA . LYS A 1 404 ? 8.594 41.695 -17.004 1.00 65.44 404 LYS A CA 1
ATOM 3162 C C . LYS A 1 404 ? 8.351 41.852 -15.491 1.00 63.69 404 LYS A C 1
ATOM 3163 O O . LYS A 1 404 ? 7.302 42.351 -15.088 1.00 64.16 404 LYS A O 1
ATOM 3169 N N . SER A 1 405 ? 9.304 41.421 -14.660 1.00 61.45 405 SER A N 1
ATOM 3170 C CA . SER A 1 405 ? 9.155 41.485 -13.213 1.00 59.88 405 SER A CA 1
ATOM 3171 C C . SER A 1 405 ? 9.437 42.869 -12.639 1.00 58.80 405 SER A C 1
ATOM 3172 O O . SER A 1 405 ? 10.471 43.469 -12.930 1.00 58.66 405 SER A O 1
ATOM 3175 N N . PRO A 1 406 ? 8.586 43.317 -11.696 1.00 57.53 406 PRO A N 1
ATOM 3176 C CA . PRO A 1 406 ? 8.854 44.599 -11.031 1.00 56.54 406 PRO A CA 1
ATOM 3177 C C . PRO A 1 406 ? 9.866 44.493 -9.904 1.00 55.53 406 PRO A C 1
ATOM 3178 O O . PRO A 1 406 ? 10.085 45.490 -9.236 1.00 56.12 406 PRO A O 1
ATOM 3182 N N . ILE A 1 407 ? 10.435 43.311 -9.642 1.00 54.03 407 ILE A N 1
ATOM 3183 C CA . ILE A 1 407 ? 11.397 43.164 -8.564 1.00 53.25 407 ILE A CA 1
ATOM 3184 C C . ILE A 1 407 ? 12.792 43.337 -9.110 1.00 53.78 407 ILE A C 1
ATOM 3185 O O . ILE A 1 407 ? 13.176 42.644 -10.039 1.00 53.64 407 ILE A O 1
ATOM 3190 N N . PRO A 1 408 ? 13.557 44.292 -8.570 1.00 54.44 408 PRO A N 1
ATOM 3191 C CA . PRO A 1 408 ? 14.935 44.480 -9.044 1.00 54.93 408 PRO A CA 1
ATOM 3192 C C . PRO A 1 408 ? 15.830 43.303 -8.646 1.00 55.50 408 PRO A C 1
ATOM 3193 O O . PRO A 1 408 ? 15.958 42.975 -7.461 1.00 55.81 408 PRO A O 1
ATOM 3197 N N . GLN A 1 409 ? 16.469 42.676 -9.638 1.00 55.20 409 GLN A N 1
ATOM 3198 C CA . GLN A 1 409 ? 17.360 41.547 -9.380 1.00 54.97 409 GLN A CA 1
ATOM 3199 C C . GLN A 1 409 ? 18.747 42.043 -8.982 1.00 54.99 409 GLN A C 1
ATOM 3200 O O . GLN A 1 409 ? 19.652 42.101 -9.812 1.00 54.92 409 GLN A O 1
ATOM 3206 N N . ALA A 1 410 ? 18.908 42.418 -7.711 1.00 55.01 410 ALA A N 1
ATOM 3207 C CA . ALA A 1 410 ? 20.177 42.922 -7.190 1.00 55.69 410 ALA A CA 1
ATOM 3208 C C . ALA A 1 410 ? 21.345 41.934 -7.299 1.00 56.69 410 ALA A C 1
ATOM 3209 O O . ALA A 1 410 ? 22.499 42.315 -7.129 1.00 57.06 410 ALA A O 1
ATOM 3211 N N . VAL A 1 411 ? 21.039 40.664 -7.521 1.00 56.74 411 VAL A N 1
ATOM 3212 C CA . VAL A 1 411 ? 22.007 39.620 -7.763 1.00 56.89 411 VAL A CA 1
ATOM 3213 C C . VAL A 1 411 ? 21.424 38.734 -8.856 1.00 57.22 411 VAL A C 1
ATOM 3214 O O . VAL A 1 411 ? 20.224 38.419 -8.835 1.00 57.35 411 VAL A O 1
ATOM 3218 N N . ASP A 1 412 ? 22.226 38.445 -9.888 1.00 57.20 412 ASP A N 1
ATOM 3219 C CA . ASP A 1 412 ? 21.761 37.603 -10.986 1.00 57.74 412 ASP A CA 1
ATOM 3220 C C . ASP A 1 412 ? 21.698 36.185 -10.454 1.00 58.38 412 ASP A C 1
ATOM 3221 O O . ASP A 1 412 ? 22.737 35.598 -10.133 1.00 58.49 412 ASP A O 1
ATOM 3226 N N . LEU A 1 413 ? 20.475 35.662 -10.296 1.00 58.60 413 LEU A N 1
ATOM 3227 C CA . LEU A 1 413 ? 20.283 34.306 -9.797 1.00 59.30 413 LEU A CA 1
ATOM 3228 C C . LEU A 1 413 ? 20.939 33.259 -10.701 1.00 59.88 413 LEU A C 1
ATOM 3229 O O . LEU A 1 413 ? 21.373 32.226 -10.211 1.00 59.99 413 LEU A O 1
ATOM 3234 N N . PHE A 1 414 ? 21.101 33.567 -11.992 1.00 60.14 414 PHE A N 1
ATOM 3235 C CA . PHE A 1 414 ? 21.764 32.689 -12.943 1.00 60.95 414 PHE A CA 1
ATOM 3236 C C . PHE A 1 414 ? 23.311 32.845 -12.975 1.00 61.35 414 PHE A C 1
ATOM 3237 O O . PHE A 1 414 ? 23.955 32.268 -13.848 1.00 61.60 414 PHE A O 1
ATOM 3245 N N . GLY A 1 415 ? 23.875 33.582 -12.013 1.00 61.25 415 GLY A N 1
ATOM 3246 C CA . GLY A 1 415 ? 25.309 33.802 -11.831 1.00 61.71 415 GLY A CA 1
ATOM 3247 C C . GLY A 1 415 ? 26.159 34.143 -13.043 1.00 62.15 415 GLY A C 1
ATOM 3248 O O . GLY A 1 415 ? 27.317 33.732 -13.123 1.00 62.22 415 GLY A O 1
ATOM 3249 N N . GLY A 1 416 ? 25.599 34.896 -13.980 1.00 62.19 416 GLY A N 1
ATOM 3250 C CA . GLY A 1 416 ? 26.315 35.283 -15.186 1.00 62.75 416 GLY A CA 1
ATOM 3251 C C . GLY A 1 416 ? 25.937 34.435 -16.385 1.00 63.35 416 GLY A C 1
ATOM 3252 O O . GLY A 1 416 ? 25.829 34.936 -17.514 1.00 64.07 416 GLY A O 1
ATOM 3253 N N . LYS A 1 417 ? 25.715 33.137 -16.145 1.00 62.50 417 LYS A N 1
ATOM 3254 C CA . LYS A 1 417 ? 25.344 32.194 -17.199 1.00 61.78 417 LYS A CA 1
ATOM 3255 C C . LYS A 1 417 ? 23.964 32.540 -17.771 1.00 60.67 417 LYS A C 1
ATOM 3256 O O . LYS A 1 417 ? 23.100 33.035 -17.038 1.00 61.09 417 LYS A O 1
ATOM 3262 N N . PRO A 1 418 ? 23.730 32.330 -19.079 1.00 59.07 418 PRO A N 1
ATOM 3263 C CA . PRO A 1 418 ? 22.381 32.583 -19.619 1.00 58.25 418 PRO A CA 1
ATOM 3264 C C . PRO A 1 418 ? 21.381 31.600 -18.979 1.00 57.35 418 PRO A C 1
ATOM 3265 O O . PRO A 1 418 ? 21.773 30.493 -18.590 1.00 56.95 418 PRO A O 1
ATOM 3269 N N . GLN A 1 419 ? 20.114 32.019 -18.801 1.00 56.61 419 GLN A N 1
ATOM 3270 C CA . GLN A 1 419 ? 19.155 31.176 -18.093 1.00 56.42 419 GLN A CA 1
ATOM 3271 C C . GLN A 1 419 ? 18.860 29.843 -18.826 1.00 55.93 419 GLN A C 1
ATOM 3272 O O . GLN A 1 419 ? 18.705 28.823 -18.147 1.00 55.95 419 GLN A O 1
ATOM 3278 N N . GLN A 1 420 ? 18.916 29.812 -20.172 1.00 54.78 420 GLN A N 1
ATOM 3279 C CA . GLN A 1 420 ? 18.699 28.571 -20.911 1.00 54.58 420 GLN A CA 1
ATOM 3280 C C . GLN A 1 420 ? 19.715 27.479 -20.519 1.00 52.67 420 GLN A C 1
ATOM 3281 O O . GLN A 1 420 ? 19.363 26.305 -20.420 1.00 52.70 420 GLN A O 1
ATOM 3287 N N . GLU A 1 421 ? 20.941 27.881 -20.211 1.00 50.86 421 GLU A N 1
ATOM 3288 C CA . GLU A 1 421 ? 22.004 26.978 -19.804 1.00 49.63 421 GLU A CA 1
ATOM 3289 C C . GLU A 1 421 ? 21.697 26.313 -18.472 1.00 47.93 421 GLU A C 1
ATOM 3290 O O . GLU A 1 421 ? 21.954 25.113 -18.293 1.00 47.77 421 GLU A O 1
ATOM 3296 N N . VAL A 1 422 ? 21.177 27.097 -17.526 1.00 46.06 422 VAL A N 1
ATOM 3297 C CA . VAL A 1 422 ? 20.835 26.592 -16.202 1.00 44.48 422 VAL A CA 1
ATOM 3298 C C . VAL A 1 422 ? 19.614 25.678 -16.311 1.00 42.38 422 VAL A C 1
ATOM 3299 O O . VAL A 1 422 ? 19.609 24.600 -15.719 1.00 42.26 422 VAL A O 1
ATOM 3303 N N . ILE A 1 423 ? 18.611 26.075 -17.117 1.00 40.93 423 ILE A N 1
ATOM 3304 C CA . ILE A 1 423 ? 17.407 25.295 -17.344 1.00 40.75 423 ILE A CA 1
ATOM 3305 C C . ILE A 1 423 ? 17.703 23.891 -17.940 1.00 41.20 423 ILE A C 1
ATOM 3306 O O . ILE A 1 423 ? 17.109 22.904 -17.495 1.00 41.87 423 ILE A O 1
ATOM 3311 N N . LEU A 1 424 ? 18.658 23.794 -18.894 1.00 40.17 424 LEU A N 1
ATOM 3312 C CA . LEU A 1 424 ? 19.056 22.515 -19.498 1.00 39.29 424 LEU A CA 1
ATOM 3313 C C . LEU A 1 424 ? 19.902 21.705 -18.534 1.00 38.95 424 LEU A C 1
ATOM 3314 O O . LEU A 1 424 ? 19.759 20.491 -18.488 1.00 39.70 424 LEU A O 1
ATOM 3319 N N . ALA A 1 425 ? 20.754 22.362 -17.741 1.00 38.13 425 ALA A N 1
ATOM 3320 C CA . ALA A 1 425 ? 21.545 21.673 -16.740 1.00 38.22 425 ALA A CA 1
ATOM 3321 C C . ALA A 1 425 ? 20.617 21.032 -15.675 1.00 39.52 425 ALA A C 1
ATOM 3322 O O . ALA A 1 425 ? 20.835 19.869 -15.326 1.00 40.40 425 ALA A O 1
ATOM 3324 N N . ALA A 1 426 ? 19.565 21.754 -15.202 1.00 38.92 426 ALA A N 1
ATOM 3325 C CA . ALA A 1 426 ? 18.645 21.159 -14.232 1.00 39.29 426 ALA A CA 1
ATOM 3326 C C . ALA A 1 426 ? 17.845 20.046 -14.881 1.00 39.52 426 ALA A C 1
ATOM 3327 O O . ALA A 1 426 ? 17.607 19.042 -14.241 1.00 39.85 426 ALA A O 1
ATOM 3329 N N . LEU A 1 42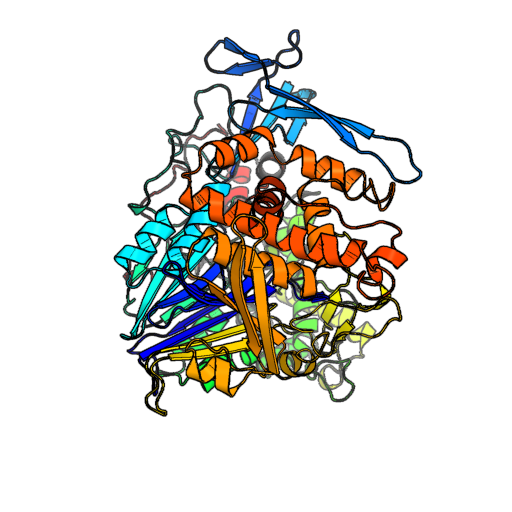7 ? 17.474 20.190 -16.154 1.00 39.61 427 LEU A N 1
ATOM 3330 C CA . LEU A 1 427 ? 16.767 19.149 -16.880 1.00 41.01 427 LEU A CA 1
ATOM 3331 C C . LEU A 1 427 ? 17.618 17.884 -16.983 1.00 42.75 427 LEU A C 1
ATOM 3332 O O . LEU A 1 427 ? 17.082 16.782 -16.884 1.00 43.25 427 LEU A O 1
ATOM 3337 N N . ASP A 1 428 ? 18.941 18.035 -17.167 1.00 43.30 428 ASP A N 1
ATOM 3338 C CA . ASP A 1 428 ? 19.818 16.878 -17.235 1.00 43.72 428 ASP A CA 1
ATOM 3339 C C . ASP A 1 428 ? 19.899 16.156 -15.874 1.00 42.45 428 ASP A C 1
ATOM 3340 O O . ASP A 1 428 ? 19.869 14.920 -15.828 1.00 42.55 428 ASP A O 1
ATOM 3345 N N . ASP A 1 429 ? 19.967 16.919 -14.770 1.00 41.21 429 ASP A N 1
ATOM 3346 C CA . ASP A 1 429 ? 19.966 16.339 -13.428 1.00 41.02 429 ASP A CA 1
ATOM 3347 C C . ASP A 1 429 ? 18.643 15.623 -13.173 1.00 39.76 429 ASP A C 1
ATOM 3348 O O . ASP A 1 429 ? 18.653 14.526 -12.627 1.00 39.79 429 ASP A O 1
ATOM 3353 N N . ALA A 1 430 ? 17.507 16.220 -13.600 1.00 38.74 430 ALA A N 1
ATOM 3354 C CA . ALA A 1 430 ? 16.197 15.587 -13.446 1.00 38.58 430 ALA A CA 1
ATOM 3355 C C . ALA A 1 430 ? 16.152 14.280 -14.250 1.00 38.52 430 ALA A C 1
ATOM 3356 O O . ALA A 1 430 ? 15.697 13.253 -13.746 1.00 38.20 430 ALA A O 1
ATOM 3358 N N . TRP A 1 431 ? 16.656 14.308 -15.486 1.00 38.07 431 TRP A N 1
ATOM 3359 C CA . TRP A 1 431 ? 16.683 13.112 -16.329 1.00 38.01 431 TRP A CA 1
ATOM 3360 C C . TRP A 1 431 ? 17.536 12.017 -15.689 1.00 37.68 431 TRP A C 1
ATOM 3361 O O . TRP A 1 431 ? 17.136 10.860 -15.695 1.00 36.91 431 TRP A O 1
ATOM 3372 N N . GLN A 1 432 ? 18.690 12.386 -15.139 1.00 38.68 432 GLN A N 1
ATOM 3373 C CA . GLN A 1 432 ? 19.574 11.433 -14.482 1.00 40.02 432 GLN A CA 1
ATOM 3374 C C . GLN A 1 432 ? 18.929 10.772 -13.272 1.00 41.53 432 GLN A C 1
ATOM 3375 O O . GLN A 1 432 ? 19.037 9.549 -13.122 1.00 42.23 432 GLN A O 1
ATOM 3381 N N . THR A 1 433 ? 18.263 11.564 -12.395 1.00 41.64 433 THR A N 1
ATOM 3382 C CA . THR A 1 433 ? 17.650 10.979 -11.210 1.00 41.61 433 THR A CA 1
ATOM 3383 C C . THR A 1 433 ? 16.444 10.166 -11.577 1.00 39.97 433 THR A C 1
ATOM 3384 O O . THR A 1 433 ? 16.308 9.058 -11.060 1.00 40.66 433 THR A O 1
ATOM 3388 N N . LEU A 1 434 ? 15.590 10.664 -12.485 1.00 38.13 434 LEU A N 1
ATOM 3389 C CA . LEU A 1 434 ? 14.368 9.943 -12.812 1.00 38.63 434 LEU A CA 1
ATOM 3390 C C . LEU A 1 434 ? 14.570 8.681 -13.696 1.00 39.89 434 LEU A C 1
ATOM 3391 O O . LEU A 1 434 ? 13.861 7.693 -13.485 1.00 40.47 434 LEU A O 1
ATOM 3396 N N . SER A 1 435 ? 15.527 8.697 -14.649 1.00 39.60 435 SER A N 1
ATOM 3397 C CA . SER A 1 435 ? 15.756 7.507 -15.481 1.00 39.92 435 SER A CA 1
ATOM 3398 C C . SER A 1 435 ? 16.413 6.394 -14.656 1.00 41.28 435 SER A C 1
ATOM 3399 O O . SER A 1 435 ? 16.035 5.248 -14.808 1.00 41.40 435 SER A O 1
ATOM 3402 N N . LYS A 1 436 ? 17.289 6.727 -13.699 1.00 42.41 436 LYS A N 1
ATOM 3403 C CA . LYS A 1 436 ? 17.904 5.736 -12.811 1.00 44.22 436 LYS A CA 1
ATOM 3404 C C . LYS A 1 436 ? 16.817 4.932 -12.055 1.00 45.55 436 LYS A C 1
ATOM 3405 O O . LYS A 1 436 ? 16.899 3.706 -11.961 1.00 45.91 436 LYS A O 1
ATOM 3411 N N . ARG A 1 437 ? 15.730 5.619 -11.671 1.00 45.58 437 ARG A N 1
ATOM 3412 C CA . ARG A 1 437 ? 14.575 5.066 -10.982 1.00 45.67 437 ARG A CA 1
ATOM 3413 C C . ARG A 1 437 ? 13.570 4.312 -11.871 1.00 44.42 437 ARG A C 1
ATOM 3414 O O . ARG A 1 437 ? 13.202 3.173 -11.544 1.00 44.89 437 ARG A O 1
ATOM 3422 N N . TYR A 1 438 ? 13.078 4.940 -12.956 1.00 42.45 438 TYR A N 1
ATOM 3423 C CA . TYR A 1 438 ? 12.013 4.334 -13.752 1.00 41.85 438 TYR A CA 1
ATOM 3424 C C . TYR A 1 438 ? 12.394 3.823 -15.130 1.00 39.64 438 TYR A C 1
ATOM 3425 O O . TYR A 1 438 ? 11.504 3.447 -15.888 1.00 39.03 438 TYR A O 1
ATOM 3434 N N . GLY A 1 439 ? 13.666 3.896 -15.482 1.00 38.47 439 GLY A N 1
ATOM 3435 C CA . GLY A 1 439 ? 14.092 3.511 -16.821 1.00 39.26 439 GLY A CA 1
ATOM 3436 C C . GLY A 1 439 ? 14.110 4.707 -17.759 1.00 39.29 439 GLY A C 1
ATOM 3437 O O . GLY A 1 439 ? 13.658 5.801 -17.400 1.00 39.35 439 GLY A O 1
ATOM 3438 N N . ASN A 1 440 ? 14.641 4.503 -18.961 1.00 38.45 440 ASN A N 1
ATOM 3439 C CA . ASN A 1 440 ? 14.860 5.556 -19.935 1.00 37.68 440 ASN A CA 1
ATOM 3440 C C . ASN A 1 440 ? 13.662 5.915 -20.781 1.00 37.29 440 ASN A C 1
ATOM 3441 O O . ASN A 1 440 ? 13.793 6.812 -21.600 1.00 37.74 440 ASN A O 1
ATOM 3446 N N . ASP A 1 441 ? 12.506 5.263 -20.605 1.00 37.14 441 ASP A N 1
ATOM 3447 C CA . ASP A 1 441 ? 11.320 5.629 -21.379 1.00 37.73 441 ASP A CA 1
ATOM 3448 C C . ASP A 1 441 ? 10.253 6.360 -20.545 1.00 38.32 441 ASP A C 1
ATOM 3449 O O . ASP A 1 441 ? 9.433 5.710 -19.888 1.00 38.82 441 ASP A O 1
ATOM 3454 N N . VAL A 1 442 ? 10.202 7.697 -20.682 1.00 37.56 442 VAL A N 1
ATOM 3455 C CA . VAL A 1 442 ? 9.287 8.601 -19.998 1.00 37.61 442 VAL A CA 1
ATOM 3456 C C . VAL A 1 442 ? 7.809 8.228 -20.189 1.00 38.35 442 VAL A C 1
ATOM 3457 O O . VAL A 1 442 ? 6.993 8.443 -19.280 1.00 38.79 442 VAL A O 1
ATOM 3461 N N . ASP A 1 443 ? 7.458 7.627 -21.326 1.00 38.58 443 ASP A N 1
ATOM 3462 C CA . ASP A 1 443 ? 6.068 7.255 -21.585 1.00 39.73 443 ASP A CA 1
ATOM 3463 C C . ASP A 1 443 ? 5.578 6.063 -20.760 1.00 40.23 443 ASP A C 1
ATOM 3464 O O . ASP A 1 443 ? 4.376 5.819 -20.725 1.00 41.42 443 ASP A O 1
ATOM 3469 N N . SER A 1 444 ? 6.483 5.330 -20.101 1.00 39.30 444 SER A N 1
ATOM 3470 C CA . SER A 1 444 ? 6.093 4.184 -19.288 1.00 40.03 444 SER A CA 1
ATOM 3471 C C . SER A 1 444 ? 6.216 4.454 -17.757 1.00 39.47 444 SER A C 1
ATOM 3472 O O . SER A 1 444 ? 5.906 3.573 -16.967 1.00 39.78 444 SER A O 1
ATOM 3475 N N . TRP A 1 445 ? 6.704 5.632 -17.355 1.00 38.11 445 TRP A N 1
ATOM 3476 C CA . TRP A 1 445 ? 6.881 5.950 -15.944 1.00 37.62 445 TRP A CA 1
ATOM 3477 C C . TRP A 1 445 ? 5.566 6.005 -15.170 1.00 37.41 445 TRP A C 1
ATOM 3478 O O . TRP A 1 445 ? 4.601 6.612 -15.617 1.00 36.86 445 TRP A O 1
ATOM 3489 N N . LYS A 1 446 ? 5.524 5.311 -14.041 1.00 37.51 446 LYS A N 1
ATOM 3490 C CA . LYS A 1 446 ? 4.363 5.345 -13.162 1.00 37.67 446 LYS A CA 1
ATOM 3491 C C . LYS A 1 446 ? 4.912 5.931 -11.866 1.00 36.36 446 LYS A C 1
ATOM 3492 O O . LYS A 1 446 ? 5.540 5.216 -11.090 1.00 36.00 446 LYS A O 1
ATOM 3498 N N . THR A 1 447 ? 4.848 7.276 -11.747 1.00 35.65 447 THR A N 1
ATOM 3499 C CA . THR A 1 447 ? 5.371 8.044 -10.609 1.00 36.03 447 THR A CA 1
ATOM 3500 C C . THR A 1 447 ? 4.410 7.943 -9.409 1.00 35.96 447 THR A C 1
ATOM 3501 O O . THR A 1 447 ? 3.218 7.747 -9.601 1.00 34.76 447 THR A O 1
ATOM 3505 N N . PRO A 1 448 ? 4.914 8.024 -8.172 1.00 37.19 448 PRO A N 1
ATOM 3506 C CA . PRO A 1 448 ? 4.016 7.846 -7.009 1.00 38.21 448 PRO A CA 1
ATOM 3507 C C . PRO A 1 448 ? 2.969 8.934 -6.846 1.00 38.56 448 PRO A C 1
ATOM 3508 O O . PRO A 1 448 ? 3.237 10.134 -7.045 1.00 38.67 448 PRO A O 1
ATOM 3512 N N . ALA A 1 449 ? 1.752 8.502 -6.530 1.00 38.16 449 ALA A N 1
ATOM 3513 C CA . ALA A 1 449 ? 0.679 9.438 -6.244 1.00 38.36 449 ALA A CA 1
ATOM 3514 C C . ALA A 1 449 ? 0.898 9.979 -4.817 1.00 38.30 449 ALA A C 1
ATOM 3515 O O . ALA A 1 449 ? 1.479 9.289 -3.961 1.00 37.89 449 ALA A O 1
ATOM 3517 N N . MET A 1 450 ? 0.468 11.221 -4.564 1.00 38.74 450 MET A N 1
ATOM 3518 C CA . MET A 1 450 ? 0.507 11.728 -3.192 1.00 39.27 450 MET A CA 1
ATOM 3519 C C . MET A 1 450 ? -0.714 11.147 -2.501 1.00 39.14 450 MET A C 1
ATOM 3520 O O . MET A 1 450 ? -1.812 11.138 -3.070 1.00 38.55 450 MET A O 1
ATOM 3525 N N . ALA A 1 451 ? -0.503 10.560 -1.338 1.00 39.67 451 ALA A N 1
ATOM 3526 C CA . ALA A 1 451 ? -1.582 10.001 -0.542 1.00 41.41 451 ALA A CA 1
ATOM 3527 C C . ALA A 1 451 ? -2.028 11.057 0.549 1.00 42.49 451 ALA A C 1
ATOM 3528 O O . ALA A 1 451 ? -1.449 12.145 0.642 1.00 42.32 451 ALA A O 1
ATOM 3530 N N . LEU A 1 452 ? -3.098 10.759 1.313 1.00 43.23 452 LEU A N 1
ATOM 3531 C CA . LEU A 1 452 ? -3.636 11.624 2.357 1.00 43.72 452 LEU A CA 1
ATOM 3532 C C . LEU A 1 452 ? -3.860 10.785 3.631 1.00 43.70 452 LEU A C 1
ATOM 3533 O O . LEU A 1 452 ? -4.233 9.616 3.544 1.00 43.80 452 LEU A O 1
ATOM 3538 N N . THR A 1 453 ? -3.575 11.353 4.810 1.00 43.09 453 THR A N 1
ATOM 3539 C CA . THR A 1 453 ? -3.849 10.658 6.078 1.00 42.33 453 THR A CA 1
ATOM 3540 C C . THR A 1 453 ? -4.706 11.542 7.000 1.00 39.55 453 THR A C 1
ATOM 3541 O O . THR A 1 453 ? -4.426 12.727 7.159 1.00 37.97 453 THR A O 1
ATOM 3545 N N . TRP A 1 454 ? -5.780 10.968 7.552 1.00 38.76 454 TRP A N 1
ATOM 3546 C CA . TRP A 1 454 ? -6.619 11.638 8.536 1.00 37.47 454 TRP A CA 1
ATOM 3547 C C . TRP A 1 454 ? -5.911 11.288 9.835 1.00 35.92 454 TRP A C 1
ATOM 3548 O O . TRP A 1 454 ? -5.946 10.154 10.292 1.00 35.62 454 TRP A O 1
ATOM 3559 N N . ARG A 1 455 ? -5.126 12.235 10.331 1.00 35.28 455 ARG A N 1
ATOM 3560 C CA . ARG A 1 455 ? -4.284 12.087 11.499 1.00 35.14 455 ARG A CA 1
ATOM 3561 C C . ARG A 1 455 ? -5.040 11.985 12.828 1.00 33.62 455 ARG A C 1
ATOM 3562 O O . ARG A 1 455 ? -6.079 12.600 13.019 1.00 32.68 455 ARG A O 1
ATOM 3570 N N . ALA A 1 456 ? -4.532 11.147 13.714 1.00 32.71 456 ALA A N 1
ATOM 3571 C CA . ALA A 1 456 ? -5.126 10.949 15.021 1.00 32.91 456 ALA A CA 1
ATOM 3572 C C . ALA A 1 456 ? -4.560 11.953 16.061 1.00 33.77 456 ALA A C 1
ATOM 3573 O O . ALA A 1 456 ? -5.136 12.098 17.127 1.00 33.88 456 ALA A O 1
ATOM 3575 N N . ASN A 1 457 ? -3.472 12.690 15.707 1.00 33.60 457 ASN A N 1
ATOM 3576 C CA . ASN A 1 457 ? -2.896 13.775 16.487 1.00 33.18 457 ASN A CA 1
ATOM 3577 C C . ASN A 1 457 ? -3.393 15.076 15.879 1.00 32.72 457 ASN A C 1
ATOM 3578 O O . ASN A 1 457 ? -3.504 15.178 14.662 1.00 32.80 457 ASN A O 1
ATOM 3583 N N . ASN A 1 458 ? -3.705 16.081 16.717 1.00 31.93 458 ASN A N 1
ATOM 3584 C CA . ASN A 1 458 ? -4.137 17.375 16.210 1.00 31.69 458 ASN A CA 1
ATOM 3585 C C . ASN A 1 458 ? -2.943 18.126 15.592 1.00 31.96 458 ASN A C 1
ATOM 3586 O O . ASN A 1 458 ? -1.817 17.617 15.636 1.00 31.53 458 ASN A O 1
ATOM 3591 N N . PHE A 1 459 ? -3.161 19.334 15.036 1.00 32.28 459 PHE A N 1
ATOM 3592 C CA . PHE A 1 459 ? -2.067 20.085 14.419 1.00 33.46 459 PHE A CA 1
ATOM 3593 C C . PHE A 1 459 ? -0.923 20.415 15.381 1.00 34.58 459 PHE A C 1
ATOM 3594 O O . PHE A 1 459 ? 0.165 20.764 14.939 1.00 34.57 459 PHE A O 1
ATOM 3602 N N . PHE A 1 460 ? -1.175 20.361 16.680 1.00 35.34 460 PHE A N 1
ATOM 3603 C CA . PHE A 1 460 ? -0.164 20.642 17.703 1.00 35.26 460 PHE A CA 1
ATOM 3604 C C . PHE A 1 460 ? 0.825 19.506 17.865 1.00 34.51 460 PHE A C 1
ATOM 3605 O O . PHE A 1 460 ? 1.864 19.719 18.490 1.00 34.89 460 PHE A O 1
ATOM 3613 N N . GLY A 1 461 ? 0.443 18.295 17.468 1.00 32.77 461 GLY A N 1
ATOM 3614 C CA . GLY A 1 461 ? 1.263 17.111 17.686 1.00 31.86 461 GLY A CA 1
ATOM 3615 C C . GLY A 1 461 ? 0.852 16.301 18.905 1.00 31.45 461 GLY A C 1
ATOM 3616 O O . GLY A 1 461 ? 1.577 15.392 19.330 1.00 31.39 461 GLY A O 1
ATOM 3617 N N . VAL A 1 462 ? -0.365 16.585 19.435 1.00 30.68 462 VAL A N 1
ATOM 3618 C CA . VAL A 1 462 ? -0.958 15.984 20.610 1.00 29.96 462 VAL A CA 1
ATOM 3619 C C . VAL A 1 462 ? -2.089 15.066 20.185 1.00 30.51 462 VAL A C 1
ATOM 3620 O O . VAL A 1 462 ? -2.886 15.433 19.323 1.00 30.54 462 VAL A O 1
ATOM 3624 N N . PRO A 1 463 ? -2.188 13.869 20.766 1.00 30.65 463 PRO A N 1
ATOM 3625 C CA . PRO A 1 463 ? -3.296 12.977 20.419 1.00 32.17 463 PRO A CA 1
ATOM 3626 C C . PRO A 1 463 ? -4.668 13.593 20.678 1.00 34.67 463 PRO A C 1
ATOM 3627 O O . PRO A 1 463 ? -4.876 14.206 21.723 1.00 35.38 463 PRO A O 1
ATOM 3631 N N . GLN A 1 464 ? -5.594 13.447 19.726 1.00 34.98 464 GLN A N 1
ATOM 3632 C CA . GLN A 1 464 ? -7.015 13.833 19.859 1.00 34.77 464 GLN A CA 1
ATOM 3633 C C . GLN A 1 464 ? -7.927 12.609 19.514 1.00 35.44 464 GLN A C 1
ATOM 3634 O O . GLN A 1 464 ? -9.140 12.755 19.327 1.00 36.22 464 GLN A O 1
ATOM 3640 N N . ALA A 1 465 ? -7.333 11.401 19.508 1.00 35.06 465 ALA A N 1
ATOM 3641 C CA . ALA A 1 465 ? -7.884 10.095 19.185 1.00 35.95 465 ALA A CA 1
ATOM 3642 C C . ALA A 1 465 ? -6.772 9.067 19.431 1.00 36.96 465 ALA A C 1
ATOM 3643 O O . ALA A 1 465 ? -5.591 9.438 19.517 1.00 37.18 465 ALA A O 1
ATOM 3645 N N . ALA A 1 466 ? -7.129 7.774 19.536 1.00 36.97 466 ALA A N 1
ATOM 3646 C CA . ALA A 1 466 ? -6.118 6.726 19.645 1.00 37.96 466 ALA A CA 1
ATOM 3647 C C . ALA A 1 466 ? -5.376 6.658 18.278 1.00 38.52 466 ALA A C 1
ATOM 3648 O O . ALA A 1 466 ? -5.972 6.985 17.244 1.00 38.15 466 ALA A O 1
ATOM 3650 N N . ALA A 1 467 ? -4.087 6.260 18.276 1.00 39.37 467 ALA A N 1
ATOM 3651 C CA . ALA A 1 467 ? -3.276 6.181 17.040 1.00 40.22 467 ALA A CA 1
ATOM 3652 C C . ALA A 1 467 ? -3.905 5.268 15.985 1.00 40.62 467 ALA A C 1
ATOM 3653 O O . ALA A 1 467 ? -3.897 5.605 14.797 1.00 40.93 467 ALA A O 1
ATOM 3655 N N . LYS A 1 468 ? -4.567 4.192 16.434 1.00 40.34 468 LYS A N 1
ATOM 3656 C CA . LYS A 1 468 ? -5.253 3.246 15.557 1.00 40.53 468 LYS A CA 1
ATOM 3657 C C . LYS A 1 468 ? -6.403 3.871 14.758 1.00 40.03 468 LYS A C 1
ATOM 3658 O O . LYS A 1 468 ? -6.861 3.259 13.802 1.00 40.65 468 LYS A O 1
ATOM 3664 N N . GLU A 1 469 ? -6.880 5.066 15.133 1.00 39.07 469 GLU A N 1
ATOM 3665 C CA . GLU A 1 469 ? -7.979 5.720 14.420 1.00 38.82 469 GLU A CA 1
ATOM 3666 C C . GLU A 1 469 ? -7.524 6.439 13.141 1.00 39.68 469 GLU A C 1
ATOM 3667 O O . GLU A 1 469 ? -8.373 6.808 12.322 1.00 39.64 469 GLU A O 1
ATOM 3673 N N . ALA A 1 470 ? -6.206 6.640 12.954 1.00 40.04 470 ALA A N 1
ATOM 3674 C CA . ALA A 1 470 ? -5.659 7.251 11.732 1.00 41.62 470 ALA A CA 1
ATOM 3675 C C . ALA A 1 470 ? -6.166 6.518 10.469 1.00 43.02 470 ALA A C 1
ATOM 3676 O O . ALA A 1 470 ? -6.228 5.286 10.453 1.00 43.41 470 ALA A O 1
ATOM 3678 N N . ARG A 1 471 ? -6.664 7.270 9.493 1.00 43.80 471 ARG A N 1
ATOM 3679 C CA . ARG A 1 471 ? -7.232 6.678 8.291 1.00 45.00 471 ARG A CA 1
ATOM 3680 C C . ARG A 1 471 ? -6.424 7.057 7.079 1.00 46.48 471 ARG A C 1
ATOM 3681 O O . ARG A 1 471 ? -6.147 8.228 6.865 1.00 45.79 471 ARG A O 1
ATOM 3689 N N . PRO A 1 472 ? -6.205 6.100 6.170 1.00 48.20 472 PRO A N 1
ATOM 3690 C CA . PRO A 1 472 ? -5.543 6.442 4.904 1.00 48.69 472 PRO A CA 1
ATOM 3691 C C . PRO A 1 472 ? -6.561 6.798 3.808 1.00 48.80 472 PRO A C 1
ATOM 3692 O O . PRO A 1 472 ? -7.713 6.355 3.811 1.00 49.58 472 PRO A O 1
ATOM 3696 N N . GLN A 1 473 ? -6.146 7.650 2.884 1.00 47.88 473 GLN A N 1
ATOM 3697 C CA . GLN A 1 473 ? -6.928 8.015 1.709 1.00 47.21 473 GLN A CA 1
ATOM 3698 C C . GLN A 1 473 ? -5.926 7.963 0.552 1.00 46.32 473 GLN A C 1
ATOM 3699 O O . GLN A 1 473 ? -4.856 8.546 0.661 1.00 46.33 473 GLN A O 1
ATOM 3705 N N . ALA A 1 474 ? -6.229 7.201 -0.505 1.00 45.38 474 ALA A N 1
ATOM 3706 C CA . ALA A 1 474 ? -5.291 6.989 -1.610 1.00 44.45 474 ALA A CA 1
ATOM 3707 C C . ALA A 1 474 ? -4.961 8.265 -2.366 1.00 42.89 474 ALA A C 1
ATOM 3708 O O . ALA A 1 474 ? -3.792 8.518 -2.684 1.00 43.26 474 ALA A O 1
ATOM 3710 N N . GLU A 1 475 ? -5.975 9.086 -2.604 1.00 41.26 475 GLU A N 1
ATOM 3711 C CA . GLU A 1 475 ? -5.769 10.322 -3.310 1.00 40.21 475 GLU A CA 1
ATOM 3712 C C . GLU A 1 475 ? -5.655 11.556 -2.401 1.00 40.09 475 GLU A C 1
ATOM 3713 O O . GLU A 1 475 ? -6.607 11.929 -1.720 1.00 40.63 475 GLU A O 1
ATOM 3719 N N . TYR A 1 476 ? -4.490 12.217 -2.445 1.00 38.76 476 TYR A N 1
ATOM 3720 C CA . TYR A 1 476 ? -4.296 13.494 -1.802 1.00 38.29 476 TYR A CA 1
ATOM 3721 C C . TYR A 1 476 ? -5.087 14.493 -2.660 1.00 37.34 476 TYR A C 1
ATOM 3722 O O . TYR A 1 476 ? -5.037 14.406 -3.887 1.00 37.37 476 TYR A O 1
ATOM 3731 N N . GLN A 1 477 ? -5.841 15.398 -2.020 1.00 35.05 477 GLN A N 1
ATOM 3732 C CA . GLN A 1 477 ? -6.580 16.380 -2.765 1.00 34.27 477 GLN A CA 1
ATOM 3733 C C . GLN A 1 477 ? -6.237 17.750 -2.197 1.00 34.42 477 GLN A C 1
ATOM 3734 O O . GLN A 1 477 ? -6.325 17.939 -0.994 1.00 34.86 477 GLN A O 1
ATOM 3740 N N . ASN A 1 478 ? -5.732 18.668 -3.032 1.00 34.10 478 ASN A N 1
ATOM 3741 C CA . ASN A 1 478 ? -5.359 20.000 -2.568 1.00 34.36 478 ASN A CA 1
ATOM 3742 C C . ASN A 1 478 ? -6.616 20.840 -2.401 1.00 33.90 478 ASN A C 1
ATOM 3743 O O . ASN A 1 478 ? -6.895 21.745 -3.179 1.00 33.85 478 ASN A O 1
ATOM 3748 N N . ARG A 1 479 ? -7.390 20.515 -1.385 1.00 33.53 479 ARG A N 1
ATOM 3749 C CA . ARG A 1 479 ? -8.681 21.148 -1.143 1.00 33.90 479 ARG A CA 1
ATOM 3750 C C . ARG A 1 479 ? -8.891 21.415 0.367 1.00 34.47 479 ARG A C 1
ATOM 3751 O O . ARG A 1 479 ? -8.062 21.013 1.203 1.00 34.21 479 ARG A O 1
ATOM 3759 N N . GLY A 1 480 ? -10.020 22.042 0.702 1.00 34.24 480 GLY A N 1
ATOM 3760 C CA . GLY A 1 480 ? -10.342 22.304 2.087 1.00 33.99 480 GLY A CA 1
ATOM 3761 C C . GLY A 1 480 ? -10.512 21.057 2.908 1.00 34.06 480 GLY A C 1
ATOM 3762 O O . GLY A 1 480 ? -10.891 20.010 2.382 1.00 35.29 480 GLY A O 1
ATOM 3763 N N . THR A 1 481 ? -10.176 21.147 4.197 1.00 33.20 481 THR A N 1
ATOM 3764 C CA . THR A 1 481 ? -10.419 20.117 5.225 1.00 32.73 481 THR A CA 1
ATOM 3765 C C . THR A 1 481 ? -11.957 19.800 5.252 1.00 32.36 481 THR A C 1
ATOM 3766 O O . THR A 1 481 ? -12.394 18.670 5.529 1.00 32.65 481 THR A O 1
ATOM 3770 N N . GLU A 1 482 ? -12.757 20.838 5.008 1.00 31.53 482 GLU A N 1
ATOM 3771 C CA . GLU A 1 482 ? -14.182 20.796 4.819 1.00 32.11 482 GLU A CA 1
ATOM 3772 C C . GLU A 1 482 ? -14.442 21.684 3.595 1.00 32.16 482 GLU A C 1
ATOM 3773 O O . GLU A 1 482 ? -13.654 22.583 3.281 1.00 32.01 482 GLU A O 1
ATOM 3779 N N . ASN A 1 483 ? -15.530 21.414 2.895 1.00 32.38 483 ASN A N 1
ATOM 3780 C CA . ASN A 1 483 ? -15.989 22.290 1.828 1.00 33.33 483 ASN A CA 1
ATOM 3781 C C . ASN A 1 483 ? -17.467 22.587 2.098 1.00 34.05 483 ASN A C 1
ATOM 3782 O O . ASN A 1 483 ? -18.204 21.713 2.556 1.00 34.04 483 ASN A O 1
ATOM 3787 N N . ASP A 1 484 ? -17.857 23.844 1.920 1.00 33.85 484 ASP A N 1
ATOM 3788 C CA . ASP A 1 484 ? -19.233 24.231 2.117 1.00 34.39 484 ASP A CA 1
ATOM 3789 C C . ASP A 1 484 ? -19.658 25.161 0.991 1.00 35.01 484 ASP A C 1
ATOM 3790 O O . ASP A 1 484 ? -18.843 25.925 0.466 1.00 35.09 484 ASP A O 1
ATOM 3795 N N . MET A 1 485 ? -20.914 25.051 0.574 1.00 35.81 485 MET A N 1
ATOM 3796 C CA . MET A 1 485 ? -21.429 25.906 -0.480 1.00 37.73 485 MET A CA 1
ATOM 3797 C C . MET A 1 485 ? -22.764 26.498 -0.078 1.00 39.45 485 MET A C 1
ATOM 3798 O O . MET A 1 485 ? -23.589 25.808 0.503 1.00 38.32 485 MET A O 1
ATOM 3803 N N . ILE A 1 486 ? -22.972 27.787 -0.371 1.00 41.48 486 ILE A N 1
ATOM 3804 C CA . ILE A 1 486 ? -24.251 28.432 -0.089 1.00 43.95 486 ILE A CA 1
ATOM 3805 C C . ILE A 1 486 ? -24.748 29.075 -1.385 1.00 45.74 486 ILE A C 1
ATOM 3806 O O . ILE A 1 486 ? -24.018 29.835 -2.036 1.00 45.90 486 ILE A O 1
ATOM 3811 N N . VAL A 1 487 ? -25.979 28.737 -1.774 1.00 46.41 487 VAL A N 1
ATOM 3812 C CA . VAL A 1 487 ? -26.613 29.233 -2.988 1.00 47.17 487 VAL A CA 1
ATOM 3813 C C . VAL A 1 487 ? -27.810 30.090 -2.609 1.00 47.87 487 VAL A C 1
ATOM 3814 O O . VAL A 1 487 ? -28.744 29.608 -1.962 1.00 47.68 487 VAL A O 1
ATOM 3818 N N . PHE A 1 488 ? -27.745 31.377 -2.946 1.00 48.57 488 PHE A N 1
ATOM 3819 C CA . PHE A 1 488 ? -28.822 32.296 -2.628 1.00 50.09 488 PHE A CA 1
ATOM 3820 C C . PHE A 1 488 ? -29.733 32.485 -3.801 1.00 51.77 488 PHE A C 1
ATOM 3821 O O . PHE A 1 488 ? -29.268 32.683 -4.924 1.00 51.54 488 PHE A O 1
ATOM 3829 N N . SER A 1 489 ? -31.028 32.503 -3.506 1.00 53.08 489 SER A N 1
ATOM 3830 C CA . SER A 1 489 ? -32.121 32.698 -4.452 1.00 54.99 489 SER A CA 1
ATOM 3831 C C . SER A 1 489 ? -32.034 31.770 -5.663 1.00 56.44 489 SER A C 1
ATOM 3832 O O . SER A 1 489 ? -31.875 32.239 -6.796 1.00 56.72 489 SER A O 1
ATOM 3835 N N . PRO A 1 490 ? -32.078 30.446 -5.442 1.00 57.36 490 PRO A N 1
ATOM 3836 C CA . PRO A 1 490 ? -32.035 29.528 -6.585 1.00 58.88 490 PRO A CA 1
ATOM 3837 C C . PRO A 1 490 ? -33.342 29.631 -7.391 1.00 61.32 490 PRO A C 1
ATOM 3838 O O . PRO A 1 490 ? -34.428 29.798 -6.812 1.00 61.70 490 PRO A O 1
ATOM 3842 N N . THR A 1 491 ? -33.243 29.586 -8.725 1.00 62.51 491 THR A N 1
ATOM 3843 C CA . THR A 1 491 ? -34.430 29.673 -9.583 1.00 64.15 491 THR A CA 1
ATOM 3844 C C . THR A 1 491 ? -35.290 28.408 -9.434 1.00 65.71 491 THR A C 1
ATOM 3845 O O . THR A 1 491 ? -36.516 28.491 -9.345 1.00 66.33 491 THR A O 1
ATOM 3849 N N . SER A 1 492 ? -34.643 27.256 -9.318 1.00 66.33 492 SER A N 1
ATOM 3850 C CA . SER A 1 492 ? -35.338 25.997 -9.112 1.00 67.67 492 SER A CA 1
ATOM 3851 C C . SER A 1 492 ? -35.665 25.821 -7.625 1.00 68.59 492 SER A C 1
ATOM 3852 O O . SER A 1 492 ? -34.875 26.214 -6.766 1.00 69.04 492 SER A O 1
ATOM 3855 N N . GLY A 1 493 ? -36.821 25.238 -7.328 1.00 68.56 493 GLY A N 1
ATOM 3856 C CA . GLY A 1 493 ? -37.190 24.938 -5.950 1.00 68.93 493 GLY A CA 1
ATOM 3857 C C . GLY A 1 493 ? -37.879 26.015 -5.138 1.00 69.06 493 GLY A C 1
ATOM 3858 O O . GLY A 1 493 ? -37.819 27.207 -5.458 1.00 69.36 493 GLY A O 1
ATOM 3859 N N . ASN A 1 494 ? -38.510 25.579 -4.037 1.00 68.56 494 ASN A N 1
ATOM 3860 C CA . ASN A 1 494 ? -39.275 26.440 -3.138 1.00 68.41 494 ASN A CA 1
ATOM 3861 C C . ASN A 1 494 ? -38.526 26.794 -1.852 1.00 66.22 494 ASN A C 1
ATOM 3862 O O . ASN A 1 494 ? -39.097 26.726 -0.756 1.00 66.35 494 ASN A O 1
ATOM 3867 N N . ARG A 1 495 ? -37.246 27.181 -1.990 1.00 63.67 495 ARG A N 1
ATOM 3868 C CA . ARG A 1 495 ? -36.406 27.605 -0.868 1.00 61.35 495 ARG A CA 1
ATOM 3869 C C . ARG A 1 495 ? -35.598 28.819 -1.302 1.00 58.58 495 ARG A C 1
ATOM 3870 O O . ARG A 1 495 ? -35.110 28.866 -2.434 1.00 58.97 495 ARG A O 1
ATOM 3878 N N . PRO A 1 496 ? -35.511 29.856 -0.451 1.00 55.85 496 PRO A N 1
ATOM 3879 C CA . PRO A 1 496 ? -34.752 31.061 -0.847 1.00 53.82 496 PRO A CA 1
ATOM 3880 C C . PRO A 1 496 ? -33.235 30.914 -0.739 1.00 51.77 496 PRO A C 1
ATOM 3881 O O . PRO A 1 496 ? -32.502 31.739 -1.280 1.00 51.59 496 PRO A O 1
ATOM 3885 N N . VAL A 1 497 ? -32.765 29.879 -0.026 1.00 49.91 497 VAL A N 1
ATOM 3886 C CA . VAL A 1 497 ? -31.349 29.604 0.125 1.00 48.64 497 VAL A CA 1
ATOM 3887 C C . VAL A 1 497 ? -31.124 28.106 0.268 1.00 46.82 497 VAL A C 1
ATOM 3888 O O . VAL A 1 497 ? -31.890 27.399 0.935 1.00 46.63 497 VAL A O 1
ATOM 3892 N N . LEU A 1 498 ? -30.056 27.622 -0.361 1.00 45.50 498 LEU A N 1
ATOM 3893 C CA . LEU A 1 498 ? -29.661 26.223 -0.288 1.00 44.55 498 LEU A CA 1
ATOM 3894 C C . LEU A 1 498 ? -28.213 26.157 0.200 1.00 43.44 498 LEU A C 1
ATOM 3895 O O . LEU A 1 498 ? -27.392 26.943 -0.253 1.00 43.94 498 LEU A O 1
ATOM 3900 N N . ALA A 1 499 ? -27.889 25.213 1.081 1.00 42.00 499 ALA A N 1
ATOM 3901 C CA . ALA A 1 499 ? -26.524 25.071 1.551 1.00 41.11 499 ALA A CA 1
ATOM 3902 C C . ALA A 1 499 ? -26.148 23.633 1.691 1.00 40.55 499 ALA A C 1
ATOM 3903 O O . ALA A 1 499 ? -26.982 22.778 2.002 1.00 41.07 499 ALA A O 1
ATOM 3905 N N . TRP A 1 500 ? -24.868 23.360 1.490 1.00 39.18 500 TRP A N 1
ATOM 3906 C CA . TRP A 1 500 ? -24.318 22.021 1.660 1.00 38.40 500 TRP A CA 1
ATOM 3907 C C . TRP A 1 500 ? -22.938 22.129 2.285 1.00 36.86 500 TRP A C 1
ATOM 3908 O O . TRP A 1 500 ? -22.276 23.159 2.180 1.00 36.54 500 TRP A O 1
ATOM 3919 N N . ASP A 1 501 ? -22.478 21.035 2.862 1.00 35.75 501 ASP A N 1
ATOM 3920 C CA . ASP A 1 501 ? -21.132 20.941 3.385 1.00 35.30 501 ASP A CA 1
ATOM 3921 C C . ASP A 1 501 ? -20.717 19.461 3.467 1.00 33.27 501 ASP A C 1
ATOM 3922 O O . ASP A 1 501 ? -21.485 18.576 3.114 1.00 32.54 501 ASP A O 1
ATOM 3927 N N . VAL A 1 502 ? -19.499 19.207 3.912 1.00 32.36 502 VAL A N 1
ATOM 3928 C CA . VAL A 1 502 ? -18.999 17.871 4.122 1.00 31.98 502 VAL A CA 1
ATOM 3929 C C . VAL A 1 502 ? -18.032 17.981 5.298 1.00 31.94 502 VAL A C 1
ATOM 3930 O O . VAL A 1 502 ? -17.120 18.801 5.280 1.00 31.58 502 VAL A O 1
ATOM 3934 N N . VAL A 1 503 ? -18.291 17.211 6.351 1.00 31.77 503 VAL A N 1
ATOM 3935 C CA . VAL A 1 503 ? -17.521 17.231 7.577 1.00 32.48 503 VAL A CA 1
ATOM 3936 C C . VAL A 1 503 ? -17.075 15.822 7.813 1.00 32.08 503 VAL A C 1
ATOM 3937 O O . VAL A 1 503 ? -17.803 15.025 8.373 1.00 31.54 503 VAL A O 1
ATOM 3941 N N . ALA A 1 504 ? -15.884 15.486 7.290 1.00 32.42 504 ALA A N 1
ATOM 3942 C CA . ALA A 1 504 ? -15.345 14.131 7.352 1.00 32.32 504 ALA A CA 1
ATOM 3943 C C . ALA A 1 504 ? -14.310 13.987 8.443 1.00 31.50 504 ALA A C 1
ATOM 3944 O O . ALA A 1 504 ? -13.607 14.957 8.742 1.00 31.11 504 ALA A O 1
ATOM 3946 N N . PRO A 1 505 ? -14.122 12.782 9.001 1.00 31.43 505 PRO A N 1
ATOM 3947 C CA . PRO A 1 505 ? -14.833 11.509 8.720 1.00 32.24 505 PRO A CA 1
ATOM 3948 C C . PRO A 1 505 ? -16.332 11.549 9.030 1.00 34.65 505 PRO A C 1
ATOM 3949 O O . PRO A 1 505 ? -17.113 10.913 8.324 1.00 34.59 505 PRO A O 1
ATOM 3953 N N . GLY A 1 506 ? -16.725 12.330 10.042 1.00 35.17 506 GLY A N 1
ATOM 3954 C CA . GLY A 1 506 ? -18.126 12.452 10.411 1.00 36.46 506 GLY A CA 1
ATOM 3955 C C . GLY A 1 506 ? -18.388 13.495 11.479 1.00 37.07 506 GLY A C 1
ATOM 3956 O O . GLY A 1 506 ? -17.457 14.112 12.001 1.00 37.18 506 GLY A O 1
ATOM 3957 N N . GLN A 1 507 ? -19.670 13.713 11.794 1.00 36.36 507 GLN A N 1
ATOM 3958 C CA . GLN A 1 507 ? -20.094 14.682 12.802 1.00 34.78 507 GLN A CA 1
ATOM 3959 C C . GLN A 1 507 ? -19.626 14.267 14.199 1.00 33.65 507 GLN A C 1
ATOM 3960 O O . GLN A 1 507 ? -19.287 15.124 15.006 1.00 34.44 507 GLN A O 1
ATOM 3966 N N . SER A 1 508 ? -19.582 12.972 14.480 1.00 32.32 508 SER A N 1
ATOM 3967 C CA . SER A 1 508 ? -19.190 12.482 15.781 1.00 32.27 508 SER A CA 1
ATOM 3968 C C . SER A 1 508 ? -17.805 11.837 15.823 1.00 33.98 508 SER A C 1
ATOM 3969 O O . SER A 1 508 ? -17.388 11.162 14.871 1.00 35.32 508 SER A O 1
ATOM 3972 N N . GLY A 1 509 ? -17.138 12.002 16.958 1.00 32.73 509 GLY A N 1
ATOM 3973 C CA . GLY A 1 509 ? -15.884 11.333 17.259 1.00 32.80 509 GLY A CA 1
ATOM 3974 C C . GLY A 1 509 ? -16.051 10.307 18.371 1.00 33.83 509 GLY A C 1
ATOM 3975 O O . GLY A 1 509 ? -15.064 9.746 18.836 1.00 33.24 509 GLY A O 1
ATOM 3976 N N . PHE A 1 510 ? -17.319 10.023 18.804 1.00 34.48 510 PHE A N 1
ATOM 3977 C CA . PHE A 1 510 ? -17.583 9.145 19.924 1.00 36.34 510 PHE A CA 1
ATOM 3978 C C . PHE A 1 510 ? -17.344 7.662 19.674 1.00 37.53 510 PHE A C 1
ATOM 3979 O O . PHE A 1 510 ? -17.872 7.069 18.731 1.00 38.47 510 PHE A O 1
ATOM 3987 N N . ILE A 1 511 ? -16.577 7.053 20.565 1.00 37.72 511 ILE A N 1
ATOM 3988 C CA . ILE A 1 511 ? -16.324 5.624 20.549 1.00 38.72 511 ILE A CA 1
ATOM 3989 C C . ILE A 1 511 ? -16.660 5.182 21.965 1.00 40.23 511 ILE A C 1
ATOM 3990 O O . ILE A 1 511 ? -16.055 5.658 22.929 1.00 39.83 511 ILE A O 1
ATOM 3995 N N . ALA A 1 512 ? -17.644 4.306 22.089 1.00 41.45 512 ALA A N 1
ATOM 3996 C CA . ALA A 1 512 ? -18.146 3.812 23.359 1.00 42.96 512 ALA A CA 1
ATOM 3997 C C . ALA A 1 512 ? -17.104 2.990 24.111 1.00 44.89 512 ALA A C 1
ATOM 3998 O O . ALA A 1 512 ? -16.144 2.522 23.505 1.00 45.77 512 ALA A O 1
ATOM 4000 N N . PRO A 1 513 ? -17.256 2.800 25.430 1.00 45.86 513 PRO A N 1
ATOM 4001 C CA . PRO A 1 513 ? -16.259 2.013 26.182 1.00 46.51 513 PRO A CA 1
ATOM 4002 C C . PRO A 1 513 ? -15.975 0.613 25.624 1.00 47.40 513 PRO A C 1
ATOM 4003 O O . PRO A 1 513 ? -14.893 0.071 25.847 1.00 47.80 513 PRO A O 1
ATOM 4007 N N . ASP A 1 514 ? -16.936 0.015 24.918 1.00 47.74 514 ASP A N 1
ATOM 4008 C CA . ASP A 1 514 ? -16.743 -1.318 24.339 1.00 48.65 514 ASP A CA 1
ATOM 4009 C C . ASP A 1 514 ? -16.129 -1.292 22.907 1.00 49.50 514 ASP A C 1
ATOM 4010 O O . ASP A 1 514 ? -16.038 -2.338 22.264 1.00 50.21 514 ASP A O 1
ATOM 4015 N N . GLY A 1 515 ? -15.761 -0.106 22.417 1.00 48.82 515 GLY A N 1
ATOM 4016 C CA . GLY A 1 515 ? -15.169 0.048 21.097 1.00 48.76 515 GLY A CA 1
ATOM 4017 C C . GLY A 1 515 ? -16.148 0.369 19.994 1.00 48.43 515 GLY A C 1
ATOM 4018 O O . GLY A 1 515 ? -15.729 0.688 18.881 1.00 48.79 515 GLY A O 1
ATOM 4019 N N . LYS A 1 516 ? -17.451 0.303 20.284 1.00 47.89 516 LYS A N 1
ATOM 4020 C CA . LYS A 1 516 ? -18.457 0.618 19.282 1.00 47.87 516 LYS A CA 1
ATOM 4021 C C . LYS A 1 516 ? -18.412 2.104 18.869 1.00 47.11 516 LYS A C 1
ATOM 4022 O O . LYS A 1 516 ? -18.590 3.003 19.702 1.00 47.05 516 LYS A O 1
ATOM 4028 N N . LYS A 1 517 ? -18.169 2.349 17.584 1.00 45.80 517 LYS A N 1
ATOM 4029 C CA . LYS A 1 517 ? -18.141 3.701 17.062 1.00 45.42 517 LYS A CA 1
ATOM 4030 C C . LYS A 1 517 ? -19.553 4.197 16.870 1.00 45.18 517 LYS A C 1
ATOM 4031 O O . LYS A 1 517 ? -20.443 3.423 16.514 1.00 45.13 517 LYS A O 1
ATOM 4037 N N . ASP A 1 518 ? -19.765 5.500 17.062 1.00 44.41 518 ASP A N 1
ATOM 4038 C CA . ASP A 1 518 ? -21.070 6.103 16.830 1.00 44.25 518 ASP A CA 1
ATOM 4039 C C . ASP A 1 518 ? -21.473 5.936 15.348 1.00 44.41 518 ASP A C 1
ATOM 4040 O O . ASP A 1 518 ? -20.590 5.847 14.493 1.00 44.89 518 ASP A O 1
ATOM 4045 N N . LYS A 1 519 ? -22.780 5.943 15.036 1.00 43.64 519 LYS A N 1
ATOM 4046 C CA . LYS A 1 519 ? -23.211 5.826 13.643 1.00 43.50 519 LYS A CA 1
ATOM 4047 C C . LYS A 1 519 ? -22.678 6.968 12.771 1.00 42.09 519 LYS A C 1
ATOM 4048 O O . LYS A 1 519 ? -22.505 6.785 11.565 1.00 41.62 519 LYS A O 1
ATOM 4054 N N . HIS A 1 520 ? -22.397 8.135 13.373 1.00 40.83 520 HIS A N 1
ATOM 4055 C CA . HIS A 1 520 ? -21.868 9.260 12.623 1.00 40.39 520 HIS A CA 1
ATOM 4056 C C . HIS A 1 520 ? -20.381 9.478 12.829 1.00 38.58 520 HIS A C 1
ATOM 4057 O O . HIS A 1 520 ? -19.911 10.589 12.659 1.00 37.90 520 HIS A O 1
ATOM 4064 N N . TYR A 1 521 ? -19.651 8.426 13.158 1.00 38.14 521 TYR A N 1
ATOM 4065 C CA . TYR A 1 521 ? -18.207 8.478 13.343 1.00 38.83 521 TYR A CA 1
ATOM 4066 C C . TYR A 1 521 ? -17.480 8.682 11.989 1.00 39.85 521 TYR A C 1
ATOM 4067 O O . TYR A 1 521 ? -16.567 9.508 11.902 1.00 39.65 521 TYR A O 1
ATOM 4076 N N . ASP A 1 522 ? -17.887 7.928 10.932 1.00 39.92 522 ASP A N 1
ATOM 4077 C CA . ASP A 1 522 ? -17.219 8.067 9.639 1.00 40.41 522 ASP A CA 1
ATOM 4078 C C . ASP A 1 522 ? -18.161 7.951 8.438 1.00 40.84 522 ASP A C 1
ATOM 4079 O O . ASP A 1 522 ? -17.726 7.539 7.370 1.00 41.66 522 ASP A O 1
ATOM 4084 N N . ASP A 1 523 ? -19.421 8.382 8.588 1.00 39.64 523 ASP A N 1
ATOM 4085 C CA . ASP A 1 523 ? -20.405 8.306 7.511 1.00 38.88 523 ASP A CA 1
ATOM 4086 C C . ASP A 1 523 ? -20.277 9.411 6.462 1.00 38.19 523 ASP A C 1
ATOM 4087 O O . ASP A 1 523 ? -21.115 9.504 5.565 1.00 39.10 523 ASP A O 1
ATOM 4092 N N . GLN A 1 524 ? -19.265 10.260 6.572 1.00 36.51 524 GLN A N 1
ATOM 4093 C CA . GLN A 1 524 ? -19.003 11.290 5.583 1.00 35.89 524 GLN A CA 1
ATOM 4094 C C . GLN A 1 524 ? -17.630 11.092 4.895 1.00 35.11 524 GLN A C 1
ATOM 4095 O O . GLN A 1 524 ? -17.329 11.813 3.975 1.00 35.05 524 GLN A O 1
ATOM 4101 N N . LEU A 1 525 ? -16.819 10.153 5.349 1.00 35.47 525 LEU A N 1
ATOM 4102 C CA . LEU A 1 525 ? -15.496 9.885 4.808 1.00 38.05 525 LEU A CA 1
ATOM 4103 C C . LEU A 1 525 ? -15.480 9.538 3.297 1.00 39.75 525 LEU A C 1
ATOM 4104 O O . LEU A 1 525 ? -14.695 10.129 2.550 1.00 40.46 525 LEU A O 1
ATOM 4109 N N . LYS A 1 526 ? -16.379 8.654 2.835 1.00 40.23 526 LYS A N 1
ATOM 4110 C CA . LYS A 1 526 ? -16.447 8.331 1.397 1.00 41.53 526 LYS A CA 1
ATOM 4111 C C . LYS A 1 526 ? -17.050 9.475 0.583 1.00 41.19 526 LYS A C 1
ATOM 4112 O O . LYS A 1 526 ? -16.649 9.700 -0.549 1.00 41.47 526 LYS A O 1
ATOM 4118 N N . MET A 1 527 ? -17.962 10.232 1.174 1.00 40.44 527 MET A N 1
ATOM 4119 C CA . MET A 1 527 ? -18.574 11.396 0.540 1.00 40.59 527 MET A CA 1
ATOM 4120 C C . MET A 1 527 ? -17.507 12.475 0.275 1.00 40.02 527 MET A C 1
ATOM 4121 O O . MET A 1 527 ? -17.522 13.123 -0.775 1.00 41.01 527 MET A O 1
ATOM 4126 N N . TYR A 1 528 ? -16.565 12.650 1.208 1.00 38.35 528 TYR A N 1
ATOM 4127 C CA . TYR A 1 528 ? -15.491 13.612 1.038 1.00 37.62 528 TYR A CA 1
ATOM 4128 C C . TYR A 1 528 ? -14.614 13.230 -0.183 1.00 38.33 528 TYR A C 1
ATOM 4129 O O . TYR A 1 528 ? -14.449 14.025 -1.112 1.00 37.87 528 TYR A O 1
ATOM 4138 N N . GLU A 1 529 ? -14.055 12.021 -0.159 1.00 39.65 529 GLU A N 1
ATOM 4139 C CA . GLU A 1 529 ? -13.162 11.501 -1.200 1.00 41.88 529 GLU A CA 1
ATOM 4140 C C . GLU A 1 529 ? -13.753 11.609 -2.606 1.00 42.08 529 GLU A C 1
ATOM 4141 O O . GLU A 1 529 ? -13.045 11.964 -3.544 1.00 42.50 529 GLU A O 1
ATOM 4147 N N . SER A 1 530 ? -15.058 11.361 -2.740 1.00 41.25 530 SER A N 1
ATOM 4148 C CA . SER A 1 530 ? -15.711 11.391 -4.039 1.00 41.46 530 SER A CA 1
ATOM 4149 C C . SER A 1 530 ? -16.310 12.729 -4.417 1.00 41.12 530 SER A C 1
ATOM 4150 O O . SER A 1 530 ? -17.199 12.762 -5.270 1.00 41.96 530 SER A O 1
ATOM 4153 N N . PHE A 1 531 ? -15.868 13.825 -3.771 1.00 39.43 531 PHE A N 1
ATOM 4154 C CA . PHE A 1 531 ? -16.334 15.188 -4.028 1.00 38.79 531 PHE A CA 1
ATOM 4155 C C . PHE A 1 531 ? -17.862 15.392 -3.854 1.00 37.63 531 PHE A C 1
ATOM 4156 O O . PHE A 1 531 ? -18.441 16.353 -4.378 1.00 37.23 531 PHE A O 1
ATOM 4164 N N . GLY A 1 532 ? -18.462 14.550 -3.040 1.00 37.19 532 GLY A N 1
ATOM 4165 C CA . GLY A 1 532 ? -19.867 14.661 -2.698 1.00 38.20 532 GLY A CA 1
ATOM 4166 C C . GLY A 1 532 ? -20.102 15.663 -1.579 1.00 39.67 532 GLY A C 1
ATOM 4167 O O . GLY A 1 532 ? -19.158 16.246 -1.030 1.00 39.30 532 GLY A O 1
ATOM 4168 N N . ARG A 1 533 ? -21.375 15.882 -1.241 1.00 40.47 533 ARG A N 1
ATOM 4169 C CA . ARG A 1 533 ? -21.771 16.837 -0.206 1.00 40.81 533 ARG A CA 1
ATOM 4170 C C . ARG A 1 533 ? -23.121 16.451 0.392 1.00 41.58 533 ARG A C 1
ATOM 4171 O O . ARG A 1 533 ? -23.864 15.659 -0.211 1.00 42.67 533 ARG A O 1
ATOM 4179 N N . LYS A 1 534 ? -23.441 16.978 1.585 1.00 40.39 534 LYS A N 1
ATOM 4180 C CA . LYS A 1 534 ? -24.733 16.704 2.239 1.00 39.96 534 LYS A CA 1
ATOM 4181 C C . LYS A 1 534 ? -25.438 18.048 2.451 1.00 40.18 534 LYS A C 1
ATOM 4182 O O . LYS A 1 534 ? -24.786 19.089 2.574 1.00 39.84 534 LYS A O 1
ATOM 4188 N N . SER A 1 535 ? -26.757 18.011 2.588 1.00 40.08 535 SER A N 1
ATOM 4189 C CA . SER A 1 535 ? -27.533 19.215 2.787 1.00 40.08 535 SER A CA 1
ATOM 4190 C C . SER A 1 535 ? -27.427 19.815 4.217 1.00 39.90 535 SER A C 1
ATOM 4191 O O . SER A 1 535 ? -27.423 19.087 5.216 1.00 39.58 535 SER A O 1
ATOM 4194 N N . LEU A 1 536 ? -27.372 21.154 4.291 1.00 39.69 536 LEU A N 1
ATOM 4195 C CA . LEU A 1 536 ? -27.385 21.895 5.556 1.00 39.96 536 LEU A CA 1
ATOM 4196 C C . LEU A 1 536 ? -28.781 22.475 5.719 1.00 40.07 536 LEU A C 1
ATOM 4197 O O . LEU A 1 536 ? -29.236 23.259 4.876 1.00 39.87 536 LEU A O 1
ATOM 4202 N N . TRP A 1 537 ? -29.440 22.137 6.815 1.00 40.45 537 TRP A N 1
ATOM 4203 C CA . TRP A 1 537 ? -30.789 22.641 7.075 1.00 41.33 537 TRP A CA 1
ATOM 4204 C C . TRP A 1 537 ? -30.803 23.881 7.973 1.00 42.73 537 TRP A C 1
ATOM 4205 O O . TRP A 1 537 ? -30.011 23.967 8.906 1.00 43.32 537 TRP A O 1
ATOM 4216 N N . LEU A 1 538 ? -31.723 24.827 7.710 1.00 42.70 538 LEU A N 1
ATOM 4217 C CA . LEU A 1 538 ? -31.890 26.026 8.523 1.00 43.12 538 LEU A CA 1
ATOM 4218 C C . LEU A 1 538 ? -33.322 26.132 9.104 1.00 44.73 538 LEU A C 1
ATOM 4219 O O . LEU A 1 538 ? -33.469 26.264 10.316 1.00 45.04 538 LEU A O 1
ATOM 4224 N N . THR A 1 539 ? -34.378 26.098 8.238 1.00 45.18 539 THR A N 1
ATOM 4225 C CA . THR A 1 539 ? -35.768 26.266 8.675 1.00 45.63 539 THR A CA 1
ATOM 4226 C C . THR A 1 539 ? -36.251 25.141 9.540 1.00 45.67 539 THR A C 1
ATOM 4227 O O . THR A 1 539 ? -35.836 24.008 9.343 1.00 45.89 539 THR A O 1
ATOM 4231 N N . PRO A 1 540 ? -37.194 25.412 10.465 1.00 45.59 540 PRO A N 1
ATOM 4232 C CA . PRO A 1 540 ? -37.702 24.325 11.318 1.00 46.07 540 PRO A CA 1
ATOM 4233 C C . PRO A 1 540 ? -38.402 23.208 10.542 1.00 47.54 540 PRO A C 1
ATOM 4234 O O . PRO A 1 540 ? -38.414 22.063 10.998 1.00 47.09 540 PRO A O 1
ATOM 4238 N N . GLN A 1 541 ? -38.955 23.524 9.355 1.00 49.00 541 GLN A N 1
ATOM 4239 C CA . GLN A 1 541 ? -39.591 22.504 8.526 1.00 50.59 541 GLN A CA 1
ATOM 4240 C C . GLN A 1 541 ? -38.524 21.540 7.999 1.00 50.62 541 GLN A C 1
ATOM 4241 O O . GLN A 1 541 ? -38.653 20.330 8.178 1.00 51.00 541 GLN A O 1
ATOM 4247 N N . ASP A 1 542 ? -37.441 22.073 7.414 1.00 50.31 542 ASP A N 1
ATOM 4248 C CA . ASP A 1 542 ? -36.364 21.231 6.902 1.00 50.23 542 ASP A CA 1
ATOM 4249 C C . ASP A 1 542 ? -35.700 20.416 7.975 1.00 50.23 542 ASP A C 1
ATOM 4250 O O . ASP A 1 542 ? -35.435 19.233 7.763 1.00 50.66 542 ASP A O 1
ATOM 4255 N N . VAL A 1 543 ? -35.476 21.022 9.147 1.00 49.69 543 VAL A N 1
ATOM 4256 C CA . VAL A 1 543 ? -34.848 20.321 10.260 1.00 49.58 543 VAL A CA 1
ATOM 4257 C C . VAL A 1 543 ? -35.750 19.212 10.765 1.00 50.66 543 VAL A C 1
ATOM 4258 O O . VAL A 1 543 ? -35.272 18.104 11.015 1.00 50.53 543 VAL A O 1
ATOM 4262 N N . ASP A 1 544 ? -37.065 19.494 10.914 1.00 51.91 544 ASP A N 1
ATOM 4263 C CA . ASP A 1 544 ? -37.981 18.479 11.446 1.00 53.40 544 ASP A CA 1
ATOM 4264 C C . ASP A 1 544 ? -38.247 17.345 10.461 1.00 52.56 544 ASP A C 1
ATOM 4265 O O . ASP A 1 544 ? -38.359 16.197 10.880 1.00 52.26 544 ASP A O 1
ATOM 4270 N N . GLU A 1 545 ? -38.251 17.646 9.163 1.00 52.36 545 GLU A N 1
ATOM 4271 C CA . GLU A 1 545 ? -38.470 16.638 8.122 1.00 52.87 545 GLU A CA 1
ATOM 4272 C C . GLU A 1 545 ? -37.305 15.637 8.108 1.00 51.91 545 GLU A C 1
ATOM 4273 O O . GLU A 1 545 ? -37.522 14.422 8.068 1.00 51.22 545 GLU A O 1
ATOM 4279 N N . HIS A 1 546 ? -36.061 16.165 8.208 1.00 51.08 546 HIS A N 1
ATOM 4280 C CA . HIS A 1 546 ? -34.858 15.338 8.168 1.00 50.07 546 HIS A CA 1
ATOM 4281 C C . HIS A 1 546 ? -34.305 14.965 9.504 1.00 50.00 546 HIS A C 1
ATOM 4282 O O . HIS A 1 546 ? -33.133 14.589 9.584 1.00 50.20 546 HIS A O 1
ATOM 4289 N N . GLN A 1 547 ? -35.124 15.025 10.552 1.00 49.43 547 GLN A N 1
ATOM 4290 C CA . GLN A 1 547 ? -34.655 14.673 11.879 1.00 49.67 547 GLN A CA 1
ATOM 4291 C C . GLN A 1 547 ? -34.446 13.171 12.030 1.00 48.71 547 GLN A C 1
ATOM 4292 O O . GLN A 1 547 ? -35.054 12.376 11.337 1.00 48.86 547 GLN A O 1
ATOM 4298 N N . GLU A 1 548 ? -33.580 12.796 12.934 1.00 48.03 548 GLU A N 1
ATOM 4299 C CA . GLU A 1 548 ? -33.299 11.415 13.281 1.00 48.31 548 GLU A CA 1
ATOM 4300 C C . GLU A 1 548 ? -33.550 11.198 14.797 1.00 48.27 548 GLU A C 1
ATOM 4301 O O . GLU A 1 548 ? -33.876 10.103 15.232 1.00 48.07 548 GLU A O 1
ATOM 4307 N N . SER A 1 549 ? -33.338 12.240 15.595 1.00 48.82 549 SER A N 1
ATOM 4308 C CA . SER A 1 549 ? -33.566 12.254 17.018 1.00 49.80 549 SER A CA 1
ATOM 4309 C C . SER A 1 549 ? -33.968 13.677 17.429 1.00 51.59 549 SER A C 1
ATOM 4310 O O . SER A 1 549 ? -33.711 14.658 16.721 1.00 51.18 549 SER A O 1
ATOM 4313 N N . GLN A 1 550 ? -34.673 13.762 18.547 1.00 53.36 550 GLN A N 1
ATOM 4314 C CA . GLN A 1 550 ? -35.177 15.004 19.121 1.00 55.13 550 GLN A CA 1
ATOM 4315 C C . GLN A 1 550 ? -35.206 14.780 20.622 1.00 55.81 550 GLN A C 1
ATOM 4316 O O . GLN A 1 550 ? -35.720 13.757 21.077 1.00 56.03 550 GLN A O 1
ATOM 4322 N N . GLU A 1 551 ? -34.601 15.689 21.393 1.00 55.69 551 GLU A N 1
ATOM 4323 C CA . GLU A 1 551 ? -34.620 15.575 22.849 1.00 55.69 551 GLU A CA 1
ATOM 4324 C C . GLU A 1 551 ? -34.761 16.940 23.528 1.00 54.53 551 GLU A C 1
ATOM 4325 O O . GLU A 1 551 ? -34.477 17.974 22.916 1.00 55.26 551 GLU A O 1
ATOM 4331 N N . VAL A 1 552 ? -35.217 16.946 24.785 1.00 52.32 552 VAL A N 1
ATOM 4332 C CA . VAL A 1 552 ? -35.290 18.184 25.542 1.00 50.17 552 VAL A CA 1
ATOM 4333 C C . VAL A 1 552 ? -34.285 18.112 26.660 1.00 47.76 552 VAL A C 1
ATOM 4334 O O . VAL A 1 552 ? -34.013 17.043 27.212 1.00 46.79 552 VAL A O 1
ATOM 4338 N N . LEU A 1 553 ? -33.725 19.258 26.984 1.00 46.80 553 LEU A N 1
ATOM 4339 C CA . LEU A 1 553 ? -32.769 19.358 28.061 1.00 47.01 553 LEU A CA 1
ATOM 4340 C C . LEU A 1 553 ? -33.211 20.448 29.055 1.00 46.58 553 LEU A C 1
ATOM 4341 O O . LEU A 1 553 ? -33.631 21.537 28.657 1.00 46.64 553 LEU A O 1
ATOM 4346 N N . GLN A 1 554 ? -33.124 20.140 30.333 1.00 46.48 554 GLN A N 1
ATOM 4347 C CA . GLN A 1 554 ? -33.428 21.103 31.384 1.00 47.34 554 GLN A CA 1
ATOM 4348 C C . GLN A 1 554 ? -32.118 21.728 31.876 1.00 47.11 554 GLN A C 1
ATOM 4349 O O . GLN A 1 554 ? -31.335 21.067 32.553 1.00 47.13 554 GLN A O 1
ATOM 4355 N N . VAL A 1 555 ? -31.907 23.006 31.552 1.00 46.91 555 VAL A N 1
ATOM 4356 C CA . VAL A 1 555 ? -30.734 23.783 31.921 1.00 47.59 555 VAL A CA 1
ATOM 4357 C C . VAL A 1 555 ? -30.622 23.846 33.422 1.00 48.38 555 VAL A C 1
ATOM 4358 O O . VAL A 1 555 ? -31.600 24.181 34.073 1.00 49.26 555 VAL A O 1
ATOM 4362 N N . GLN A 1 556 ? -29.471 23.477 33.983 1.00 48.03 556 GLN A N 1
ATOM 4363 C CA . GLN A 1 556 ? -29.303 23.425 35.431 1.00 48.50 556 GLN A CA 1
ATOM 4364 C C . GLN A 1 556 ? -29.438 24.773 36.160 1.00 47.25 556 GLN A C 1
ATOM 4365 O O . GLN A 1 556 ? -29.835 24.784 37.322 1.00 47.52 556 GLN A O 1
ATOM 4371 N N . LEU A 1 557 ? -29.137 25.892 35.491 1.00 45.73 557 LEU A N 1
ATOM 4372 C CA . LEU A 1 557 ? -29.170 27.200 36.130 1.00 45.57 557 LEU A CA 1
ATOM 4373 C C . LEU A 1 557 ? -30.573 27.689 36.536 1.00 46.93 557 LEU A C 1
ATOM 4374 O O . LEU A 1 557 ? -30.795 28.057 37.695 1.00 47.77 557 LEU A O 1
ATOM 4379 N N . ASP A 1 558 ? -31.497 27.711 35.585 1.00 46.19 558 ASP A N 1
ATOM 4380 C CA . ASP A 1 558 ? -32.826 28.227 35.817 1.00 45.96 558 ASP A CA 1
ATOM 4381 C C . ASP A 1 558 ? -33.942 27.203 35.552 1.00 46.66 558 ASP A C 1
ATOM 4382 O O . ASP A 1 558 ? -35.098 27.604 35.436 1.00 46.32 558 ASP A O 1
ATOM 4387 N N . GLN A 1 559 ? -33.599 25.914 35.383 1.00 47.16 559 GLN A N 1
ATOM 4388 C CA . GLN A 1 559 ? -34.568 24.880 35.002 1.00 48.12 559 GLN A CA 1
ATOM 4389 C C . GLN A 1 559 ? -35.303 25.212 33.688 1.00 47.30 559 GLN A C 1
ATOM 4390 O O . GLN A 1 559 ? -36.370 24.679 33.433 1.00 48.19 559 GLN A O 1
ATOM 4396 N N . GLY A 1 560 ? -34.717 26.067 32.867 1.00 45.98 560 GLY A N 1
ATOM 4397 C CA . GLY A 1 560 ? -35.258 26.412 31.564 1.00 46.02 560 GLY A CA 1
ATOM 4398 C C . GLY A 1 560 ? -35.093 25.254 30.594 1.00 45.98 560 GLY A C 1
ATOM 4399 O O . GLY A 1 560 ? -34.472 24.233 30.929 1.00 45.87 560 GLY A O 1
ATOM 4400 N N . GLU A 1 561 ? -35.662 25.388 29.388 1.00 45.78 561 GLU A N 1
ATOM 4401 C CA . GLU A 1 561 ? -35.600 24.279 28.440 1.00 46.01 561 GLU A CA 1
ATOM 4402 C C . GLU A 1 561 ? -34.915 24.602 27.148 1.00 45.21 561 GLU A C 1
ATOM 4403 O O . GLU A 1 561 ? -34.961 25.735 26.658 1.00 45.16 561 GLU A O 1
ATOM 4409 N N . VAL A 1 562 ? -34.219 23.584 26.626 1.00 44.46 562 VAL A N 1
ATOM 4410 C CA . VAL A 1 562 ? -33.561 23.630 25.328 1.00 43.69 562 VAL A CA 1
ATOM 4411 C C . VAL A 1 562 ? -33.956 22.381 24.548 1.00 41.88 562 VAL A C 1
ATOM 4412 O O . VAL A 1 562 ? -33.984 21.286 25.104 1.00 41.01 562 VAL A O 1
ATOM 4416 N N . LYS A 1 563 ? -34.318 22.556 23.276 1.00 41.44 563 LYS A N 1
ATOM 4417 C CA . LYS A 1 563 ? -34.651 21.428 22.423 1.00 41.87 563 LYS A CA 1
ATOM 4418 C C . LYS A 1 563 ? -33.482 21.162 21.465 1.00 41.67 563 LYS A C 1
ATOM 4419 O O . LYS A 1 563 ? -32.997 22.067 20.788 1.00 41.14 563 LYS A O 1
ATOM 4425 N N . ILE A 1 564 ? -33.023 19.934 21.444 1.00 42.14 564 ILE A N 1
ATOM 4426 C CA . ILE A 1 564 ? -31.946 19.500 20.559 1.00 43.01 564 ILE A CA 1
ATOM 4427 C C . ILE A 1 564 ? -32.521 18.569 19.486 1.00 41.97 564 ILE A C 1
ATOM 4428 O O . ILE A 1 564 ? -33.036 17.499 19.811 1.00 41.34 564 ILE A O 1
ATOM 4433 N N . VAL A 1 565 ? -32.416 18.965 18.220 1.00 41.39 565 VAL A N 1
ATOM 4434 C CA . VAL A 1 565 ? -32.834 18.098 17.120 1.00 41.73 565 VAL A CA 1
ATOM 4435 C C . VAL A 1 565 ? -31.630 17.741 16.223 1.00 41.72 565 VAL A C 1
ATOM 4436 O O . VAL A 1 565 ? -31.048 18.637 15.621 1.00 41.98 565 VAL A O 1
ATOM 4440 N N . ARG A 1 566 ? -31.291 16.454 16.090 1.00 41.32 566 ARG A N 1
ATOM 4441 C CA . ARG A 1 566 ? -30.192 16.010 15.206 1.00 40.96 566 ARG A CA 1
ATOM 4442 C C . ARG A 1 566 ? -30.709 15.513 13.849 1.00 42.31 566 ARG A C 1
ATOM 4443 O O . ARG A 1 566 ? -31.711 14.796 13.800 1.00 42.57 566 ARG A O 1
ATOM 4451 N N . ASP A 1 567 ? -30.043 15.912 12.745 1.00 41.93 567 ASP A N 1
ATOM 4452 C CA . ASP A 1 567 ? -30.475 15.527 11.407 1.00 41.22 567 ASP A CA 1
ATOM 4453 C C . ASP A 1 567 ? -29.974 14.107 11.020 1.00 42.36 567 ASP A C 1
ATOM 4454 O O . ASP A 1 567 ? -29.486 13.385 11.884 1.00 42.08 567 ASP A O 1
ATOM 4459 N N . GLU A 1 568 ? -30.106 13.692 9.733 1.00 43.65 568 GLU A N 1
ATOM 4460 C CA . GLU A 1 568 ? -29.702 12.332 9.323 1.00 45.06 568 GLU A CA 1
ATOM 4461 C C . GLU A 1 568 ? -28.173 12.109 9.308 1.00 44.65 568 GLU A C 1
ATOM 4462 O O . GLU A 1 568 ? -27.727 10.968 9.230 1.00 44.43 568 GLU A O 1
ATOM 4468 N N . TYR A 1 569 ? -27.382 13.184 9.442 1.00 43.89 569 TYR A N 1
ATOM 4469 C CA . TYR A 1 569 ? -25.930 13.059 9.576 1.00 44.24 569 TYR A CA 1
ATOM 4470 C C . TYR A 1 569 ? -25.431 13.331 10.999 1.00 43.71 569 TYR A C 1
ATOM 4471 O O . TYR A 1 569 ? -24.240 13.540 11.181 1.00 43.62 569 TYR A O 1
ATOM 4480 N N . GLY A 1 570 ? -26.341 13.372 11.973 1.00 42.52 570 GLY A N 1
ATOM 4481 C CA . GLY A 1 570 ? -26.025 13.616 13.365 1.00 41.27 570 GLY A CA 1
ATOM 4482 C C . GLY A 1 570 ? -25.799 15.067 13.721 1.00 40.09 570 GLY A C 1
ATOM 4483 O O . GLY A 1 570 ? -25.383 15.340 14.843 1.00 40.26 570 GLY A O 1
ATOM 4484 N N . MET A 1 571 ? -26.015 16.005 12.773 1.00 38.64 571 MET A N 1
ATOM 4485 C CA . MET A 1 571 ? -25.791 17.426 13.033 1.00 38.12 571 MET A CA 1
ATOM 4486 C C . MET A 1 571 ? -26.869 18.011 13.980 1.00 39.99 571 MET A C 1
ATOM 4487 O O . MET A 1 571 ? -28.058 18.003 13.653 1.00 40.46 571 MET A O 1
ATOM 4492 N N . PRO A 1 572 ? -26.452 18.532 15.156 1.00 39.87 572 PRO A N 1
ATOM 4493 C CA . PRO A 1 572 ? -27.437 19.062 16.120 1.00 38.79 572 PRO A CA 1
ATOM 4494 C C . PRO A 1 572 ? -27.934 20.469 15.833 1.00 37.75 572 PRO A C 1
ATOM 4495 O O . PRO A 1 572 ? -27.206 21.348 15.362 1.00 37.39 572 PRO A O 1
ATOM 4499 N N . HIS A 1 573 ? -29.211 20.686 16.146 1.00 37.22 573 HIS A N 1
ATOM 4500 C CA . HIS A 1 573 ? -29.853 21.981 16.010 1.00 36.46 573 HIS A CA 1
ATOM 4501 C C . HIS A 1 573 ? -30.390 22.337 17.387 1.00 36.99 573 HIS A C 1
ATOM 4502 O O . HIS A 1 573 ? -31.111 21.550 17.996 1.00 37.53 573 HIS A O 1
ATOM 4509 N N . ILE A 1 574 ? -29.986 23.485 17.901 1.00 36.97 574 ILE A N 1
ATOM 4510 C CA . ILE A 1 574 ? -30.329 23.939 19.251 1.00 36.68 574 ILE A CA 1
ATOM 4511 C C . ILE A 1 574 ? -31.429 24.964 19.204 1.00 37.37 574 ILE A C 1
ATOM 4512 O O . ILE A 1 574 ? -31.330 25.964 18.492 1.00 37.64 574 ILE A O 1
ATOM 4517 N N . TYR A 1 575 ? -32.476 24.722 19.986 1.00 37.68 575 TYR A N 1
ATOM 4518 C CA . TYR A 1 575 ? -33.621 25.624 20.100 1.00 38.44 575 TYR A CA 1
ATOM 4519 C C . TYR A 1 575 ? -33.734 26.074 21.557 1.00 37.30 575 TYR A C 1
ATOM 4520 O O . TYR A 1 575 ? -33.866 25.246 22.452 1.00 36.02 575 TYR A O 1
ATOM 4529 N N . ALA A 1 576 ? -33.615 27.377 21.788 1.00 37.98 576 ALA A N 1
ATOM 4530 C CA . ALA A 1 576 ? -33.686 27.978 23.123 1.00 39.41 576 ALA A CA 1
ATOM 4531 C C . ALA A 1 576 ? -34.112 29.448 23.016 1.00 41.27 576 ALA A C 1
ATOM 4532 O O . ALA A 1 576 ? -34.011 30.044 21.941 1.00 41.26 576 ALA A O 1
ATOM 4534 N N . ASP A 1 577 ? -34.593 30.045 24.121 1.00 43.08 577 ASP A N 1
ATOM 4535 C CA . ASP A 1 577 ? -35.150 31.401 24.074 1.00 45.11 577 ASP A CA 1
ATOM 4536 C C . ASP A 1 577 ? -34.250 32.522 24.649 1.00 44.89 577 ASP A C 1
ATOM 4537 O O . ASP A 1 577 ? -34.610 33.703 24.534 1.00 45.39 577 ASP A O 1
ATOM 4542 N N . ASP A 1 578 ? -33.113 32.181 25.273 1.00 43.71 578 ASP A N 1
ATOM 4543 C CA . ASP A 1 578 ? -32.163 33.214 25.731 1.00 42.96 578 ASP A CA 1
ATOM 4544 C C . ASP A 1 578 ? -30.726 32.795 25.387 1.00 42.55 578 ASP A C 1
ATOM 4545 O O . ASP A 1 578 ? -30.468 31.608 25.152 1.00 42.90 578 ASP A O 1
ATOM 4550 N N . THR A 1 579 ? -29.813 33.776 25.345 1.00 41.71 579 THR A N 1
ATOM 4551 C CA . THR A 1 579 ? -28.412 33.589 24.986 1.00 40.96 579 THR A CA 1
ATOM 4552 C C . THR A 1 579 ? -27.734 32.510 25.817 1.00 40.07 579 THR A C 1
ATOM 4553 O O . THR A 1 579 ? -27.103 31.599 25.242 1.00 40.78 579 THR A O 1
ATOM 4557 N N . TYR A 1 580 ? -27.925 32.536 27.142 1.00 37.68 580 TYR A N 1
ATOM 4558 C CA . TYR A 1 580 ? -27.301 31.529 28.002 1.00 36.67 580 TYR A CA 1
ATOM 4559 C C . TYR A 1 580 ? -27.755 30.117 27.651 1.00 38.42 580 TYR A C 1
ATOM 4560 O O . TYR A 1 580 ? -26.920 29.216 27.546 1.00 38.74 580 TYR A O 1
ATOM 4569 N N . ARG A 1 581 ? -29.076 29.927 27.473 1.00 38.54 581 ARG A N 1
ATOM 4570 C CA . ARG A 1 581 ? -29.649 28.616 27.183 1.00 38.41 581 ARG A CA 1
ATOM 4571 C C . ARG A 1 581 ? -29.212 28.091 25.821 1.00 36.25 581 ARG A C 1
ATOM 4572 O O . ARG A 1 581 ? -28.930 26.910 25.694 1.00 35.55 581 ARG A O 1
ATOM 4580 N N . LEU A 1 582 ? -29.135 28.970 24.824 1.00 35.44 582 LEU A N 1
ATOM 4581 C CA . LEU A 1 582 ? -28.716 28.611 23.479 1.00 36.40 582 LEU A CA 1
ATOM 4582 C C . LEU A 1 582 ? -27.298 27.996 23.496 1.00 37.17 582 LEU A C 1
ATOM 4583 O O . LEU A 1 582 ? -27.124 26.804 23.180 1.00 38.40 582 LEU A O 1
ATOM 4588 N N . PHE A 1 583 ? -26.338 28.754 24.031 1.00 35.75 583 PHE A N 1
ATOM 4589 C CA . PHE A 1 583 ? -24.958 28.308 24.137 1.00 34.55 583 PHE A CA 1
ATOM 4590 C C . PHE A 1 583 ? -24.783 27.141 25.086 1.00 35.22 583 PHE A C 1
ATOM 4591 O O . PHE A 1 583 ? -23.839 26.360 24.909 1.00 36.04 583 PHE A O 1
ATOM 4599 N N . TYR A 1 584 ? -25.741 26.918 25.991 1.00 34.09 584 TYR A N 1
ATOM 4600 C CA . TYR A 1 584 ? -25.698 25.774 26.887 1.00 33.95 584 TYR A CA 1
ATOM 4601 C C . TYR A 1 584 ? -26.028 24.499 26.108 1.00 35.69 584 TYR A C 1
ATOM 4602 O O . TYR A 1 584 ? -25.461 23.436 26.383 1.00 36.87 584 TYR A O 1
ATOM 4611 N N . GLY A 1 585 ? -26.975 24.587 25.179 1.00 35.74 585 GLY A N 1
ATOM 4612 C CA . GLY A 1 585 ? -27.347 23.438 24.361 1.00 35.49 585 GLY A CA 1
ATOM 4613 C C . GLY A 1 585 ? -26.192 23.080 23.442 1.00 34.27 585 GLY A C 1
ATOM 4614 O O . GLY A 1 585 ? -25.873 21.907 23.303 1.00 33.92 585 GLY A O 1
ATOM 4615 N N . TYR A 1 586 ? -25.538 24.111 22.854 1.00 33.77 586 TYR A N 1
ATOM 4616 C CA . TYR A 1 586 ? -24.351 24.004 21.994 1.00 34.12 586 TYR A CA 1
ATOM 4617 C C . TYR A 1 586 ? -23.212 23.245 22.713 1.00 34.25 586 TYR A C 1
ATOM 4618 O O . TYR A 1 586 ? -22.810 22.176 22.252 1.00 34.53 586 TYR A O 1
ATOM 4627 N N . GLY A 1 587 ? -22.802 23.713 23.883 1.00 33.85 587 GLY A N 1
ATOM 4628 C CA . GLY A 1 587 ? -21.751 23.051 24.649 1.00 33.94 587 GLY A CA 1
ATOM 4629 C C . GLY A 1 587 ? -22.100 21.633 25.035 1.00 34.59 587 GLY A C 1
ATOM 4630 O O . GLY A 1 587 ? -21.223 20.765 25.113 1.00 35.07 587 GLY A O 1
ATOM 4631 N N . TYR A 1 588 ? -23.391 21.365 25.234 1.00 33.93 588 TYR A N 1
ATOM 4632 C CA . TYR A 1 588 ? -23.833 20.045 25.644 1.00 34.35 588 TYR A CA 1
ATOM 4633 C C . TYR A 1 588 ? -23.662 19.027 24.510 1.00 33.98 588 TYR A C 1
ATOM 4634 O O . TYR A 1 588 ? -23.264 17.889 24.761 1.00 33.88 588 TYR A O 1
ATOM 4643 N N . VAL A 1 589 ? -24.021 19.420 23.290 1.00 34.02 589 VAL A N 1
ATOM 4644 C CA . VAL A 1 589 ? -23.939 18.526 22.148 1.00 34.85 589 VAL A CA 1
ATOM 4645 C C . VAL A 1 589 ? -22.475 18.344 21.720 1.00 35.78 589 VAL A C 1
ATOM 4646 O O . VAL A 1 589 ? -22.100 17.239 21.334 1.00 36.12 589 VAL A O 1
ATOM 4650 N N . VAL A 1 590 ? -21.635 19.374 21.897 1.00 35.97 590 VAL A N 1
ATOM 4651 C CA . VAL A 1 590 ? -20.187 19.296 21.654 1.00 36.45 590 VAL A CA 1
ATOM 4652 C C . VAL A 1 590 ? -19.582 18.239 22.564 1.00 37.08 590 VAL A C 1
ATOM 4653 O O . VAL A 1 590 ? -18.837 17.390 22.094 1.00 37.65 590 VAL A O 1
ATOM 4657 N N . ALA A 1 591 ? -19.983 18.216 23.835 1.00 37.05 591 ALA A N 1
ATOM 4658 C CA . ALA A 1 591 ? -19.492 17.231 24.796 1.00 37.05 591 ALA A CA 1
ATOM 4659 C C . ALA A 1 591 ? -19.959 15.804 24.476 1.00 36.55 591 ALA A C 1
ATOM 4660 O O . ALA A 1 591 ? -19.272 14.830 24.808 1.00 37.23 591 ALA A O 1
ATOM 4662 N N . GLN A 1 592 ? -21.129 15.667 23.857 1.00 35.50 592 GLN A N 1
ATOM 4663 C CA . GLN A 1 592 ? -21.637 14.347 23.482 1.00 35.16 592 GLN A CA 1
ATOM 4664 C C . GLN A 1 592 ? -20.822 13.818 22.271 1.00 34.23 592 GLN A C 1
ATOM 4665 O O . GLN A 1 592 ? -20.449 12.654 22.241 1.00 34.10 592 GLN A O 1
ATOM 4671 N N . ASP A 1 593 ? -20.562 14.679 21.286 1.00 33.80 593 ASP A N 1
ATOM 4672 C CA . ASP A 1 593 ? -19.882 14.296 20.047 1.00 35.05 593 ASP A CA 1
ATOM 4673 C C . ASP A 1 593 ? -18.350 14.271 20.053 1.00 35.58 593 ASP A C 1
ATOM 4674 O O . ASP A 1 593 ? -17.769 13.387 19.416 1.00 35.85 593 ASP A O 1
ATOM 4679 N N . ARG A 1 594 ? -17.698 15.294 20.675 1.00 34.66 594 ARG A N 1
ATOM 4680 C CA . ARG A 1 594 ? -16.254 15.531 20.599 1.00 33.64 594 ARG A CA 1
ATOM 4681 C C . ARG A 1 594 ? -15.539 15.693 21.931 1.00 34.39 594 ARG A C 1
ATOM 4682 O O . ARG A 1 594 ? -14.515 16.369 21.983 1.00 35.00 594 ARG A O 1
ATOM 4690 N N . LEU A 1 595 ? -16.016 15.048 22.990 1.00 34.79 595 LEU A N 1
ATOM 4691 C CA . LEU A 1 595 ? -15.426 15.224 24.321 1.00 35.03 595 LEU A CA 1
ATOM 4692 C C . LEU A 1 595 ? -13.914 14.979 24.384 1.00 34.47 595 LEU A C 1
ATOM 4693 O O . LEU A 1 595 ? -13.186 15.840 24.888 1.00 34.07 595 LEU A O 1
ATOM 4698 N N . PHE A 1 596 ? -13.447 13.812 23.904 1.00 34.16 596 PHE A N 1
ATOM 4699 C CA . PHE A 1 596 ? -12.019 13.526 23.956 1.00 34.56 596 PHE A CA 1
ATOM 4700 C C . PHE A 1 596 ? -11.199 14.536 23.135 1.00 34.69 596 PHE A C 1
ATOM 4701 O O . PHE A 1 596 ? -10.207 15.069 23.642 1.00 35.36 596 PHE A O 1
ATOM 4709 N N . GLN A 1 597 ? -11.679 14.897 21.934 1.00 33.62 597 GLN A N 1
ATOM 4710 C CA . GLN A 1 597 ? -10.982 15.877 21.105 1.00 32.51 597 GLN A CA 1
ATOM 4711 C C . GLN A 1 597 ? -10.917 17.270 21.790 1.00 33.20 597 GLN A C 1
ATOM 4712 O O . GLN A 1 597 ? -9.888 17.947 21.724 1.00 33.18 597 GLN A O 1
ATOM 4718 N N . MET A 1 598 ? -12.047 17.732 22.345 1.00 32.66 598 MET A N 1
ATOM 4719 C CA . MET A 1 598 ? -12.135 19.047 22.978 1.00 31.49 598 MET A CA 1
ATOM 4720 C C . MET A 1 598 ? -11.332 19.113 24.246 1.00 30.92 598 MET A C 1
ATOM 4721 O O . MET A 1 598 ? -10.721 20.138 24.506 1.00 31.66 598 MET A O 1
ATOM 4726 N N . GLU A 1 599 ? -11.277 18.024 24.999 1.00 30.50 599 GLU A N 1
ATOM 4727 C CA . GLU A 1 599 ? -10.467 17.948 26.195 1.00 31.23 599 GLU A CA 1
ATOM 4728 C C . GLU A 1 599 ? -8.979 18.037 25.809 1.00 32.37 599 GLU A C 1
ATOM 4729 O O . GLU A 1 599 ? -8.211 18.746 26.463 1.00 32.67 599 GLU A O 1
ATOM 4735 N N . MET A 1 600 ? -8.583 17.344 24.711 1.00 32.15 600 MET A N 1
ATOM 4736 C CA . MET A 1 600 ? -7.198 17.419 24.256 1.00 31.77 600 MET A CA 1
ATOM 4737 C C . MET A 1 600 ? -6.891 18.757 23.679 1.00 31.00 600 MET A C 1
ATOM 4738 O O . MET A 1 600 ? -5.785 19.211 23.878 1.00 31.25 600 MET A O 1
ATOM 4743 N N . ALA A 1 601 ? -7.851 19.424 23.017 1.00 29.96 601 ALA A N 1
ATOM 4744 C CA . ALA A 1 601 ? -7.621 20.772 22.511 1.00 30.21 601 ALA A CA 1
ATOM 4745 C C . ALA A 1 601 ? -7.464 21.769 23.668 1.00 32.23 601 ALA A C 1
ATOM 4746 O O . ALA A 1 601 ? -6.793 22.784 23.507 1.00 32.37 601 ALA A O 1
ATOM 4748 N N . ARG A 1 602 ? -8.148 21.515 24.803 1.00 32.90 602 ARG A N 1
ATOM 4749 C CA . ARG A 1 602 ? -8.110 22.357 25.982 1.00 33.47 602 ARG A CA 1
ATOM 4750 C C . ARG A 1 602 ? -6.700 22.258 26.559 1.00 33.58 602 ARG A C 1
ATOM 4751 O O . ARG A 1 602 ? -6.059 23.281 26.746 1.00 34.23 602 ARG A O 1
ATOM 4759 N N . ARG A 1 603 ? -6.196 21.032 26.750 1.00 33.17 603 ARG A N 1
ATOM 4760 C CA . ARG A 1 603 ? -4.849 20.796 27.254 1.00 33.32 603 ARG A CA 1
ATOM 4761 C C . ARG A 1 603 ? -3.778 21.298 26.289 1.00 34.75 603 ARG A C 1
ATOM 4762 O O . ARG A 1 603 ? -2.762 21.800 26.737 1.00 35.79 603 ARG A O 1
ATOM 4770 N N . SER A 1 604 ? -4.032 21.239 24.969 1.00 34.39 604 SER A N 1
ATOM 4771 C CA . SER A 1 604 ? -3.078 21.726 23.965 1.00 33.31 604 SER A CA 1
ATOM 4772 C C . SER A 1 604 ? -2.982 23.254 24.011 1.00 33.98 604 SER A C 1
ATOM 4773 O O . SER A 1 604 ? -1.893 23.817 23.915 1.00 33.96 604 SER A O 1
ATOM 4776 N N . THR A 1 605 ? -4.133 23.932 24.116 1.00 33.83 605 THR A N 1
ATOM 4777 C CA . THR A 1 605 ? -4.174 25.397 24.119 1.00 33.50 605 THR A CA 1
ATOM 4778 C C . THR A 1 605 ? -3.645 26.032 25.425 1.00 33.58 605 THR A C 1
ATOM 4779 O O . THR A 1 605 ? -3.322 27.225 25.428 1.00 33.63 605 THR A O 1
ATOM 4783 N N . GLN A 1 606 ? -3.595 25.266 26.514 1.00 33.39 606 GLN A N 1
ATOM 4784 C CA . GLN A 1 606 ? -3.113 25.796 27.788 1.00 34.61 606 GLN A CA 1
ATOM 4785 C C . GLN A 1 606 ? -1.746 25.203 28.233 1.00 36.18 606 GLN A C 1
ATOM 4786 O O . GLN A 1 606 ? -1.141 25.691 29.201 1.00 36.12 606 GLN A O 1
ATOM 4792 N N . GLY A 1 607 ? -1.274 24.168 27.533 1.00 36.31 607 GLY A N 1
ATOM 4793 C CA . GLY A 1 607 ? 0.004 23.568 27.857 1.00 36.65 607 GLY A CA 1
ATOM 4794 C C . GLY A 1 607 ? -0.099 22.650 29.046 1.00 36.33 607 GLY A C 1
ATOM 4795 O O . GLY A 1 607 ? 0.785 22.646 29.900 1.00 37.20 607 GLY A O 1
ATOM 4796 N N . THR A 1 608 ? -1.160 21.846 29.103 1.00 35.48 608 THR A N 1
ATOM 4797 C CA . THR A 1 608 ? -1.340 20.897 30.202 1.00 35.49 608 THR A CA 1
ATOM 4798 C C . THR A 1 608 ? -1.466 19.462 29.712 1.00 35.02 608 THR A C 1
ATOM 4799 O O . THR A 1 608 ? -2.106 18.632 30.356 1.00 34.76 608 THR A O 1
ATOM 4803 N N . VAL A 1 609 ? -0.818 19.148 28.584 1.00 35.23 609 VAL A N 1
ATOM 4804 C CA . VAL A 1 609 ? -0.800 17.793 28.023 1.00 34.82 609 VAL A CA 1
ATOM 4805 C C . VAL A 1 609 ? 0.062 16.832 28.871 1.00 35.09 609 VAL A C 1
ATOM 4806 O O . VAL A 1 609 ? -0.343 15.686 29.086 1.00 35.61 609 VAL A O 1
ATOM 4810 N N . SER A 1 610 ? 1.257 17.277 29.338 1.00 35.45 610 SER A N 1
ATOM 4811 C CA . SER A 1 610 ? 2.182 16.402 30.094 1.00 36.43 610 SER A CA 1
ATOM 4812 C C . SER A 1 610 ? 1.594 15.814 31.339 1.00 37.85 610 SER A C 1
ATOM 4813 O O . SER A 1 610 ? 1.894 14.673 31.693 1.00 38.17 610 SER A O 1
ATOM 4816 N N . GLU A 1 611 ? 0.714 16.583 31.982 1.00 38.50 611 GLU A N 1
ATOM 4817 C CA . GLU A 1 611 ? -0.056 16.249 33.172 1.00 39.66 611 GLU A CA 1
ATOM 4818 C C . GLU A 1 611 ? -0.715 14.880 33.025 1.00 40.11 611 GLU A C 1
ATOM 4819 O O . GLU A 1 611 ? -0.758 14.116 33.989 1.00 41.67 611 GLU A O 1
ATOM 4825 N N . VAL A 1 612 ? -1.197 14.547 31.811 1.00 38.78 612 VAL A N 1
ATOM 4826 C CA . VAL A 1 612 ? -1.835 13.264 31.600 1.00 38.26 612 VAL A CA 1
ATOM 4827 C C . VAL A 1 612 ? -1.063 12.356 30.652 1.00 38.49 612 VAL A C 1
ATOM 4828 O O . VAL A 1 612 ? -1.218 11.139 30.758 1.00 38.87 612 VAL A O 1
ATOM 4832 N N . LEU A 1 613 ? -0.238 12.906 29.744 1.00 38.24 613 LEU A N 1
ATOM 4833 C CA . LEU A 1 613 ? 0.447 12.045 28.766 1.00 38.57 613 LEU A CA 1
ATOM 4834 C C . LEU A 1 613 ? 1.931 11.806 29.005 1.00 38.91 613 LEU A C 1
ATOM 4835 O O . LEU A 1 613 ? 2.499 10.930 28.356 1.00 39.62 613 LEU A O 1
ATOM 4840 N N . GLY A 1 614 ? 2.546 12.537 29.926 1.00 38.15 614 GLY A N 1
ATOM 4841 C CA . GLY A 1 614 ? 3.953 12.317 30.254 1.00 37.57 614 GLY A CA 1
ATOM 4842 C C . GLY A 1 614 ? 4.967 13.269 29.649 1.00 36.83 614 GLY A C 1
ATOM 4843 O O . GLY A 1 614 ? 4.607 14.249 29.001 1.00 35.84 614 GLY A O 1
ATOM 4844 N N . LYS A 1 615 ? 6.272 12.946 29.841 1.00 37.10 615 LYS A N 1
ATOM 4845 C CA . LYS A 1 615 ? 7.446 13.754 29.450 1.00 37.20 615 LYS A CA 1
ATOM 4846 C C . LYS A 1 615 ? 7.558 14.108 27.966 1.00 36.32 615 LYS A C 1
ATOM 4847 O O . LYS A 1 615 ? 8.254 15.068 27.620 1.00 36.09 615 LYS A O 1
ATOM 4853 N N . ALA A 1 616 ? 6.903 13.337 27.078 1.00 35.31 616 ALA A N 1
ATOM 4854 C CA . ALA A 1 616 ? 6.962 13.619 25.644 1.00 34.75 616 ALA A CA 1
ATOM 4855 C C . ALA A 1 616 ? 6.445 14.997 25.311 1.00 34.06 616 ALA A C 1
ATOM 4856 O O . ALA A 1 616 ? 6.951 15.632 24.388 1.00 33.46 616 ALA A O 1
ATOM 4858 N N . PHE A 1 617 ? 5.482 15.514 26.105 1.00 33.83 617 PHE A N 1
ATOM 4859 C CA . PHE A 1 617 ? 4.890 16.814 25.801 1.00 34.27 617 PHE A CA 1
ATOM 4860 C C . PHE A 1 617 ? 5.420 17.982 26.620 1.00 34.89 617 PHE A C 1
ATOM 4861 O O . PHE A 1 617 ? 4.784 19.042 26.626 1.00 35.97 617 PHE A O 1
ATOM 4869 N N . VAL A 1 618 ? 6.567 17.826 27.300 1.00 34.49 618 VAL A N 1
ATOM 4870 C CA . VAL A 1 618 ? 7.092 18.911 28.151 1.00 34.76 618 VAL A CA 1
ATOM 4871 C C . VAL A 1 618 ? 7.536 20.130 27.366 1.00 35.45 618 VAL A C 1
ATOM 4872 O O . VAL A 1 618 ? 7.079 21.229 27.703 1.00 36.68 618 VAL A O 1
ATOM 4876 N N . SER A 1 619 ? 8.361 19.981 26.312 1.00 34.91 619 SER A N 1
ATOM 4877 C CA . SER A 1 619 ? 8.760 21.154 25.519 1.00 35.04 619 SER A CA 1
ATOM 4878 C C . SER A 1 619 ? 7.552 21.810 24.821 1.00 34.20 619 SER A C 1
ATOM 4879 O O . SER A 1 619 ? 7.562 23.020 24.583 1.00 33.91 619 SER A O 1
ATOM 4882 N N . PHE A 1 620 ? 6.517 21.008 24.472 1.00 33.99 620 PHE A N 1
ATOM 4883 C CA . PHE A 1 620 ? 5.296 21.552 23.865 1.00 33.53 620 PHE A CA 1
ATOM 4884 C C . PHE A 1 620 ? 4.549 22.414 24.923 1.00 33.63 620 PHE A C 1
ATOM 4885 O O . PHE A 1 620 ? 4.137 23.531 24.632 1.00 33.22 620 PHE A O 1
ATOM 4893 N N . ASP A 1 621 ? 4.380 21.882 26.136 1.00 34.09 621 ASP A N 1
ATOM 4894 C CA . ASP A 1 621 ? 3.664 22.607 27.199 1.00 35.18 621 ASP A CA 1
ATOM 4895 C C . ASP A 1 621 ? 4.321 23.926 27.535 1.00 36.39 621 ASP A C 1
ATOM 4896 O O . ASP A 1 621 ? 3.662 24.962 27.568 1.00 36.35 621 ASP A O 1
ATOM 4901 N N . LYS A 1 622 ? 5.655 23.902 27.649 1.00 37.34 622 LYS A N 1
ATOM 4902 C CA . LYS A 1 622 ? 6.438 25.074 27.967 1.00 37.58 622 LYS A CA 1
ATOM 4903 C C . LYS A 1 622 ? 6.273 26.151 26.923 1.00 37.74 622 LYS A C 1
ATOM 4904 O O . LYS A 1 622 ? 6.033 27.307 27.265 1.00 38.61 622 LYS A O 1
ATOM 4910 N N . ASP A 1 623 ? 6.350 25.784 25.668 1.00 37.52 623 ASP A N 1
ATOM 4911 C CA . ASP A 1 623 ? 6.231 26.732 24.567 1.00 38.51 623 ASP A CA 1
ATOM 4912 C C . ASP A 1 623 ? 4.831 27.372 24.469 1.00 37.03 623 ASP A C 1
ATOM 4913 O O . ASP A 1 623 ? 4.716 28.548 24.115 1.00 36.78 623 ASP A O 1
ATOM 4918 N N . ILE A 1 624 ? 3.774 26.613 24.798 1.00 36.30 624 ILE A N 1
ATOM 4919 C CA . ILE A 1 624 ? 2.416 27.161 24.783 1.00 35.19 624 ILE A CA 1
ATOM 4920 C C . ILE A 1 624 ? 2.306 28.212 25.909 1.00 34.69 624 ILE A C 1
ATOM 4921 O O . ILE A 1 624 ? 1.969 29.369 25.642 1.00 34.79 624 ILE A O 1
ATOM 4926 N N . ARG A 1 625 ? 2.714 27.850 27.132 1.00 34.59 625 ARG A N 1
ATOM 4927 C CA . ARG A 1 625 ? 2.663 28.774 28.274 1.00 34.68 625 ARG A CA 1
ATOM 4928 C C . ARG A 1 625 ? 3.468 30.016 28.027 1.00 35.74 625 ARG A C 1
ATOM 4929 O O . ARG A 1 625 ? 2.980 31.099 28.315 1.00 36.74 625 ARG A O 1
ATOM 4937 N N . GLN A 1 626 ? 4.602 29.900 27.323 1.00 35.32 626 GLN A N 1
ATOM 4938 C CA . GLN A 1 626 ? 5.419 31.062 27.002 1.00 35.29 626 GLN A CA 1
ATOM 4939 C C . GLN A 1 626 ? 4.806 31.973 25.973 1.00 34.84 626 GLN A C 1
ATOM 4940 O O . GLN A 1 626 ? 5.241 33.111 25.840 1.00 34.95 626 GLN A O 1
ATOM 4946 N N . ASN A 1 627 ? 3.865 31.473 25.167 1.00 35.08 627 ASN A N 1
ATOM 4947 C CA . ASN A 1 627 ? 3.325 32.251 24.064 1.00 34.88 627 ASN A CA 1
ATOM 4948 C C . ASN A 1 627 ? 2.019 33.023 24.379 1.00 33.95 627 ASN A C 1
ATOM 4949 O O . ASN A 1 627 ? 1.498 33.718 23.497 1.00 34.22 627 ASN A O 1
ATOM 4954 N N . TYR A 1 628 ? 1.526 32.956 25.627 1.00 33.34 628 TYR A N 1
ATOM 4955 C CA . TYR A 1 628 ? 0.343 33.735 25.986 1.00 33.71 628 TYR A CA 1
ATOM 4956 C C . TYR A 1 628 ? 0.427 34.278 27.428 1.00 35.86 628 TYR A C 1
ATOM 4957 O O . TYR A 1 628 ? 1.345 33.932 28.159 1.00 36.03 628 TYR A O 1
ATOM 4966 N N . TRP A 1 629 ? -0.502 35.172 27.803 1.00 36.84 629 TRP A N 1
ATOM 4967 C CA . TRP A 1 629 ? -0.531 35.763 29.132 1.00 37.89 629 TRP A CA 1
ATOM 4968 C C . TRP A 1 629 ? -1.917 35.534 29.710 1.00 37.28 629 TRP A C 1
ATOM 4969 O O . TRP A 1 629 ? -2.850 36.221 29.324 1.00 36.72 629 TRP A O 1
ATOM 4980 N N . PRO A 1 630 ? -2.080 34.509 30.558 1.00 37.39 630 PRO A N 1
ATOM 4981 C CA . PRO A 1 630 ? -3.420 34.181 31.067 1.00 38.95 630 PRO A CA 1
ATOM 4982 C C . PRO A 1 630 ? -4.183 35.346 31.713 1.00 41.91 630 PRO A C 1
ATOM 4983 O O . PRO A 1 630 ? -5.388 35.495 31.462 1.00 42.72 630 PRO A O 1
ATOM 4987 N N . ASP A 1 631 ? -3.491 36.225 32.468 1.00 42.41 631 ASP A N 1
ATOM 4988 C CA . ASP A 1 631 ? -4.166 37.362 33.097 1.00 42.85 631 ASP A CA 1
ATOM 4989 C C . ASP A 1 631 ? -4.837 38.265 32.094 1.00 42.59 631 ASP A C 1
ATOM 4990 O O . ASP A 1 631 ? -5.850 38.860 32.430 1.00 43.12 631 ASP A O 1
ATOM 4995 N N . SER A 1 632 ? -4.285 38.387 30.881 1.00 41.53 632 SER A N 1
ATOM 4996 C CA . SER A 1 632 ? -4.897 39.231 29.862 1.00 41.13 632 SER A CA 1
ATOM 4997 C C . SER A 1 632 ? -6.215 38.629 29.375 1.00 41.37 632 SER A C 1
ATOM 4998 O O . SER A 1 632 ? -7.161 39.370 29.099 1.00 41.72 632 SER A O 1
ATOM 5001 N N . ILE A 1 633 ? -6.261 37.302 29.233 1.00 40.40 633 ILE A N 1
ATOM 5002 C CA . ILE A 1 633 ? -7.457 36.635 28.761 1.00 40.55 633 ILE A CA 1
ATOM 5003 C C . ILE A 1 633 ? -8.538 36.702 29.854 1.00 41.09 633 ILE A C 1
ATOM 5004 O O . ILE A 1 633 ? -9.683 37.031 29.551 1.00 40.67 633 ILE A O 1
ATOM 5009 N N . ARG A 1 634 ? -8.160 36.437 31.127 1.00 41.33 634 ARG A N 1
ATOM 5010 C CA . ARG A 1 634 ? -9.092 36.514 32.258 1.00 41.64 634 ARG A CA 1
ATOM 5011 C C . ARG A 1 634 ? -9.641 37.935 32.435 1.00 42.45 634 ARG A C 1
ATOM 5012 O O . ARG A 1 634 ? -10.826 38.077 32.701 1.00 43.36 634 ARG A O 1
ATOM 5020 N N . ALA A 1 635 ? -8.811 38.974 32.234 1.00 42.19 635 ALA A N 1
ATOM 5021 C CA . ALA A 1 635 ? -9.251 40.372 32.323 1.00 42.61 635 ALA A CA 1
ATOM 5022 C C . ALA A 1 635 ? -10.238 40.710 31.201 1.00 43.21 635 ALA A C 1
ATOM 5023 O O . ALA A 1 635 ? -11.161 41.509 31.397 1.00 43.58 635 ALA A O 1
ATOM 5025 N N . GLN A 1 636 ? -10.010 40.154 30.008 1.00 42.55 636 GLN A N 1
ATOM 5026 C CA . GLN A 1 636 ? -10.890 40.382 28.859 1.00 42.42 636 GLN A CA 1
ATOM 5027 C C . GLN A 1 636 ? -12.271 39.763 29.094 1.00 42.07 636 GLN A C 1
ATOM 5028 O O . GLN A 1 636 ? -13.278 40.323 28.668 1.00 42.37 636 GLN A O 1
ATOM 5034 N N . ILE A 1 637 ? -12.305 38.612 29.754 1.00 41.53 637 ILE A N 1
ATOM 5035 C CA . ILE A 1 637 ? -13.526 37.920 30.055 1.00 42.21 637 ILE A CA 1
ATOM 5036 C C . ILE A 1 637 ? -14.311 38.678 31.129 1.00 44.32 637 ILE A C 1
ATOM 5037 O O . ILE A 1 637 ? -15.495 38.976 30.928 1.00 44.60 637 ILE A O 1
ATOM 5042 N N . ALA A 1 638 ? -13.628 39.038 32.243 1.00 44.91 638 ALA A N 1
ATOM 5043 C CA . ALA A 1 638 ? -14.168 39.782 33.386 1.00 45.65 638 ALA A CA 1
ATOM 5044 C C . ALA A 1 638 ? -14.779 41.123 32.998 1.00 46.36 638 ALA A C 1
ATOM 5045 O O . ALA A 1 638 ? -15.690 41.596 33.682 1.00 47.70 638 ALA A O 1
ATOM 5047 N N . SER A 1 639 ? -14.293 41.738 31.925 1.00 45.84 639 SER A N 1
ATOM 5048 C CA . SER A 1 639 ? -14.842 43.005 31.470 1.00 46.04 639 SER A CA 1
ATOM 5049 C C . SER A 1 639 ? -15.928 42.847 30.374 1.00 45.72 639 SER A C 1
ATOM 5050 O O . SER A 1 639 ? -16.296 43.836 29.736 1.00 45.59 639 SER A O 1
ATOM 5053 N N . LEU A 1 640 ? -16.426 41.610 30.139 1.00 45.09 640 LEU A N 1
ATOM 5054 C CA . LEU A 1 640 ? -17.471 41.400 29.131 1.00 44.37 640 LEU A CA 1
ATOM 5055 C C . LEU A 1 640 ? -18.819 41.851 29.660 1.00 43.68 640 LEU A C 1
ATOM 5056 O O . LEU A 1 640 ? -19.101 41.698 30.843 1.00 43.20 640 LEU A O 1
ATOM 5061 N N . SER A 1 641 ? -19.703 42.280 28.758 1.00 43.78 641 SER A N 1
ATOM 5062 C CA . SER A 1 641 ? -21.092 42.596 29.099 1.00 43.92 641 SER A CA 1
ATOM 5063 C C . SER A 1 641 ? -21.765 41.299 29.544 1.00 43.95 641 SER A C 1
ATOM 5064 O O . SER A 1 641 ? -21.295 40.209 29.185 1.00 44.09 641 SER A O 1
ATOM 5067 N N . ALA A 1 642 ? -22.860 41.387 30.307 1.00 43.71 642 ALA A N 1
ATOM 5068 C CA . ALA A 1 642 ? -23.551 40.169 30.754 1.00 44.09 642 ALA A CA 1
ATOM 5069 C C . ALA A 1 642 ? -23.955 39.258 29.559 1.00 43.67 642 ALA A C 1
ATOM 5070 O O . ALA A 1 642 ? -23.847 38.046 29.662 1.00 42.89 642 ALA A O 1
ATOM 5072 N N . GLU A 1 643 ? -24.349 39.864 28.427 1.00 44.17 643 GLU A N 1
ATOM 5073 C CA . GLU A 1 643 ? -24.762 39.118 27.234 1.00 45.82 643 GLU A CA 1
ATOM 5074 C C . GLU A 1 643 ? -23.579 38.327 26.639 1.00 46.20 643 GLU A C 1
ATOM 5075 O O . GLU A 1 643 ? -23.700 37.117 26.446 1.00 46.78 643 GLU A O 1
ATOM 5081 N N . ASP A 1 644 ? -22.435 38.988 26.408 1.00 45.45 644 ASP A N 1
ATOM 5082 C CA . ASP A 1 644 ? -21.246 38.327 25.875 1.00 45.07 644 ASP A CA 1
ATOM 5083 C C . ASP A 1 644 ? -20.719 37.268 26.820 1.00 44.60 644 ASP A C 1
ATOM 5084 O O . ASP A 1 644 ? -20.340 36.191 26.375 1.00 45.17 644 ASP A O 1
ATOM 5089 N N . LYS A 1 645 ? -20.782 37.520 28.121 1.00 43.37 645 LYS A N 1
ATOM 5090 C CA . LYS A 1 645 ? -20.343 36.555 29.114 1.00 43.17 645 LYS A CA 1
ATOM 5091 C C . LYS A 1 645 ? -21.237 35.291 29.145 1.00 42.42 645 LYS A C 1
ATOM 5092 O O . LYS A 1 645 ? -20.739 34.174 29.349 1.00 42.31 645 LYS A O 1
ATOM 5098 N N . SER A 1 646 ? -22.562 35.453 28.925 1.00 41.18 646 SER A N 1
ATOM 5099 C CA . SER A 1 646 ? -23.476 34.301 28.936 1.00 39.76 646 SER A CA 1
ATOM 5100 C C . SER A 1 646 ? -23.153 33.309 27.799 1.00 38.23 646 SER A C 1
ATOM 5101 O O . SER A 1 646 ? -23.377 32.120 27.968 1.00 37.65 646 SER A O 1
ATOM 5104 N N . ILE A 1 647 ? -22.610 33.791 26.659 1.00 37.66 647 ILE A N 1
ATOM 5105 C CA . ILE A 1 647 ? -22.178 32.925 25.546 1.00 37.23 647 ILE A CA 1
ATOM 5106 C C . ILE A 1 647 ? -21.106 31.938 26.052 1.00 37.00 647 ILE A C 1
ATOM 5107 O O . ILE A 1 647 ? -21.294 30.723 25.949 1.00 38.03 647 ILE A O 1
ATOM 5112 N N . LEU A 1 648 ? -20.061 32.444 26.736 1.00 35.70 648 LEU A N 1
ATOM 5113 C CA . LEU A 1 648 ? -18.993 31.597 27.261 1.00 35.22 648 LEU A CA 1
ATOM 5114 C C . LEU A 1 648 ? -19.434 30.747 28.438 1.00 34.94 648 LEU A C 1
ATOM 5115 O O . LEU A 1 648 ? -19.041 29.578 28.548 1.00 34.82 648 LEU A O 1
ATOM 5120 N N . GLN A 1 649 ? -20.220 31.346 29.361 1.00 34.06 649 GLN A N 1
ATOM 5121 C CA . GLN A 1 649 ? -20.672 30.638 30.536 1.00 33.03 649 GLN A CA 1
ATOM 5122 C C . GLN A 1 649 ? -21.663 29.544 30.180 1.00 32.24 649 GLN A C 1
ATOM 5123 O O . GLN A 1 649 ? -21.578 28.437 30.702 1.00 32.68 649 GLN A O 1
ATOM 5129 N N . GLY A 1 650 ? -22.619 29.845 29.306 1.00 31.62 650 GLY A N 1
ATOM 5130 C CA . GLY A 1 650 ? -23.588 28.846 28.856 1.00 32.21 650 GLY A CA 1
ATOM 5131 C C . GLY A 1 650 ? -22.907 27.657 28.192 1.00 32.50 650 GLY A C 1
ATOM 5132 O O . GLY A 1 650 ? -23.113 26.501 28.586 1.00 31.83 650 GLY A O 1
ATOM 5133 N N . TYR A 1 651 ? -21.971 27.952 27.279 1.00 33.08 651 TYR A N 1
ATOM 5134 C CA . TYR A 1 651 ? -21.219 26.905 26.576 1.00 33.73 651 TYR A CA 1
ATOM 5135 C C . TYR A 1 651 ? -20.478 26.018 27.536 1.00 34.00 651 TYR A C 1
ATOM 5136 O O . TYR A 1 651 ? -20.641 24.796 27.482 1.00 34.07 651 TYR A O 1
ATOM 5145 N N . ALA A 1 652 ? -19.747 26.626 28.500 1.00 33.87 652 ALA A N 1
ATOM 5146 C CA . ALA A 1 652 ? -19.002 25.841 29.472 1.00 33.95 652 ALA A CA 1
ATOM 5147 C C . ALA A 1 652 ? -19.900 25.027 30.353 1.00 34.70 652 ALA A C 1
ATOM 5148 O O . ALA A 1 652 ? -19.614 23.863 30.609 1.00 35.65 652 ALA A O 1
ATOM 5150 N N . ASP A 1 653 ? -21.007 25.616 30.822 1.00 34.82 653 ASP A N 1
ATOM 5151 C CA . ASP A 1 653 ? -21.940 24.907 31.701 1.00 34.89 653 ASP A CA 1
ATOM 5152 C C . ASP A 1 653 ? -22.642 23.771 30.967 1.00 34.30 653 ASP A C 1
ATOM 5153 O O . ASP A 1 653 ? -22.852 22.701 31.548 1.00 33.63 653 ASP A O 1
ATOM 5158 N N . GLY A 1 654 ? -22.961 23.993 29.688 1.00 34.50 654 GLY A N 1
ATOM 5159 C CA . GLY A 1 654 ? -23.541 22.955 28.840 1.00 35.74 654 GLY A CA 1
ATOM 5160 C C . GLY A 1 654 ? -22.630 21.740 28.725 1.00 36.18 654 GLY A C 1
ATOM 5161 O O . GLY A 1 654 ? -23.090 20.592 28.805 1.00 35.87 654 GLY A O 1
ATOM 5162 N N . MET A 1 655 ? -21.306 21.978 28.581 1.00 36.69 655 MET A N 1
ATOM 5163 C CA . MET A 1 655 ? -20.348 20.861 28.503 1.00 36.97 655 MET A CA 1
ATOM 5164 C C . MET A 1 655 ? -20.352 20.088 29.810 1.00 36.34 655 MET A C 1
ATOM 5165 O O . MET A 1 655 ? -20.414 18.860 29.799 1.00 36.01 655 MET A O 1
ATOM 5170 N N . ASN A 1 656 ? -20.357 20.827 30.941 1.00 36.47 656 ASN A N 1
ATOM 5171 C CA . ASN A 1 656 ? -20.381 20.281 32.292 1.00 37.15 656 ASN A CA 1
ATOM 5172 C C . ASN A 1 656 ? -21.619 19.477 32.577 1.00 36.44 656 ASN A C 1
ATOM 5173 O O . ASN A 1 656 ? -21.525 18.458 33.252 1.00 36.02 656 ASN A O 1
ATOM 5178 N N . ALA A 1 657 ? -22.762 19.861 31.994 1.00 36.73 657 ALA A N 1
ATOM 5179 C CA . ALA A 1 657 ? -23.986 19.064 32.144 1.00 38.24 657 ALA A CA 1
ATOM 5180 C C . ALA A 1 657 ? -23.785 17.660 31.524 1.00 39.89 657 ALA A C 1
ATOM 5181 O O . ALA A 1 657 ? -24.156 16.655 32.151 1.00 40.08 657 ALA A O 1
ATOM 5183 N N . TRP A 1 658 ? -23.119 17.584 30.336 1.00 40.29 658 TRP A N 1
ATOM 5184 C CA . TRP A 1 658 ? -22.865 16.259 29.757 1.00 40.69 658 TRP A CA 1
ATOM 5185 C C . TRP A 1 658 ? -21.724 15.528 30.463 1.00 39.78 658 TRP A C 1
ATOM 5186 O O . TRP A 1 658 ? -21.853 14.332 30.729 1.00 39.46 658 TRP A O 1
ATOM 5197 N N . ILE A 1 659 ? -20.656 16.252 30.863 1.00 39.33 659 ILE A N 1
ATOM 5198 C CA . ILE A 1 659 ? -19.528 15.658 31.587 1.00 39.34 659 ILE A CA 1
ATOM 5199 C C . ILE A 1 659 ? -19.982 15.007 32.882 1.00 41.08 659 ILE A C 1
ATOM 5200 O O . ILE A 1 659 ? -19.512 13.917 33.234 1.00 41.75 659 ILE A O 1
ATOM 5205 N N . ASP A 1 660 ? -20.942 15.635 33.578 1.00 41.75 660 ASP A N 1
ATOM 5206 C CA . ASP A 1 660 ? -21.474 15.066 34.821 1.00 42.61 660 ASP A CA 1
ATOM 5207 C C . ASP A 1 660 ? -22.170 13.731 34.537 1.00 42.72 660 ASP A C 1
ATOM 5208 O O . ASP A 1 660 ? -21.878 12.740 35.208 1.00 43.05 660 ASP A O 1
ATOM 5213 N N . LYS A 1 661 ? -23.034 13.686 33.505 1.00 42.70 661 LYS A N 1
ATOM 5214 C CA . LYS A 1 661 ? -23.710 12.446 33.097 1.00 43.72 661 LYS A CA 1
ATOM 5215 C C . LYS A 1 661 ? -22.695 11.361 32.722 1.00 44.19 661 LYS A C 1
ATOM 5216 O O . LYS A 1 661 ? -22.829 10.215 33.160 1.00 44.29 661 LYS A O 1
ATOM 5222 N N . VAL A 1 662 ? -21.628 11.748 31.995 1.00 44.36 662 VAL A N 1
ATOM 5223 C CA . VAL A 1 662 ? -20.539 10.835 31.643 1.00 44.99 662 VAL A CA 1
ATOM 5224 C C . VAL A 1 662 ? -19.889 10.246 32.905 1.00 46.26 662 VAL A C 1
ATOM 5225 O O . VAL A 1 662 ? -19.758 9.028 33.013 1.00 46.62 662 VAL A O 1
ATOM 5229 N N . ASN A 1 663 ? -19.487 11.100 33.851 1.00 47.14 663 ASN A N 1
ATOM 5230 C CA . ASN A 1 663 ? -18.798 10.638 35.055 1.00 48.90 663 ASN A CA 1
ATOM 5231 C C . ASN A 1 663 ? -19.725 9.892 36.045 1.00 50.97 663 ASN A C 1
ATOM 5232 O O . ASN A 1 663 ? -19.229 9.131 36.882 1.00 51.26 663 ASN A O 1
ATOM 5237 N N . ALA A 1 664 ? -21.060 10.048 35.900 1.00 51.99 664 ALA A N 1
ATOM 5238 C CA . ALA A 1 664 ? -22.031 9.326 36.723 1.00 53.38 664 ALA A CA 1
ATOM 5239 C C . ALA A 1 664 ? -22.094 7.864 36.275 1.00 55.09 664 ALA A C 1
ATOM 5240 O O . ALA A 1 664 ? -22.207 6.965 37.107 1.00 55.95 664 ALA A O 1
ATOM 5242 N N . SER A 1 665 ? -22.004 7.613 34.960 1.00 55.54 665 SER A N 1
ATOM 5243 C CA . SER A 1 665 ? -21.986 6.238 34.440 1.00 56.06 665 SER A CA 1
ATOM 5244 C C . SER A 1 665 ? -20.907 6.085 33.354 1.00 56.06 665 SER A C 1
ATOM 5245 O O . SER A 1 665 ? -21.205 6.075 32.159 1.00 55.75 665 SER A O 1
ATOM 5248 N N . PRO A 1 666 ? -19.629 6.009 33.767 1.00 56.08 666 PRO A N 1
ATOM 5249 C CA . PRO A 1 666 ? -18.546 5.907 32.780 1.00 56.14 666 PRO A CA 1
ATOM 5250 C C . PRO A 1 666 ? -18.575 4.630 31.940 1.00 56.08 666 PRO A C 1
ATOM 5251 O O . PRO A 1 666 ? -18.252 4.674 30.748 1.00 56.24 666 PRO A O 1
ATOM 5255 N N . ASP A 1 667 ? -19.006 3.509 32.537 1.00 55.36 667 ASP A N 1
ATOM 5256 C CA . ASP A 1 667 ? -19.045 2.228 31.836 1.00 55.23 667 ASP A CA 1
ATOM 5257 C C . ASP A 1 667 ? -19.937 2.224 30.594 1.00 53.67 667 ASP A C 1
ATOM 5258 O O . ASP A 1 667 ? -19.787 1.333 29.766 1.00 54.44 667 ASP A O 1
ATOM 5263 N N . LYS A 1 668 ? -20.802 3.230 30.420 1.00 51.53 668 LYS A N 1
ATOM 5264 C CA . LYS A 1 668 ? -21.628 3.306 29.223 1.00 50.34 668 LYS A CA 1
ATOM 5265 C C . LYS A 1 668 ? -21.384 4.592 28.427 1.00 48.13 668 LYS A C 1
ATOM 5266 O O . LYS A 1 668 ? -21.681 4.616 27.236 1.00 48.87 668 LYS A O 1
ATOM 5272 N N . LEU A 1 669 ? -20.884 5.671 29.066 1.00 45.23 669 LEU A N 1
ATOM 5273 C CA . LEU A 1 669 ? -20.780 6.966 28.387 1.00 43.07 669 LEU A CA 1
ATOM 5274 C C . LEU A 1 669 ? -19.396 7.586 28.177 1.00 40.22 669 LEU A C 1
ATOM 5275 O O . LEU A 1 669 ? -19.306 8.574 27.452 1.00 39.95 669 LEU A O 1
ATOM 5280 N N . LEU A 1 670 ? -18.372 7.110 28.883 1.00 38.34 670 LEU A N 1
ATOM 5281 C CA . LEU A 1 670 ? -17.021 7.650 28.797 1.00 37.47 670 LEU A CA 1
ATOM 5282 C C . LEU A 1 670 ? -16.365 7.344 27.453 1.00 36.67 670 LEU A C 1
ATOM 5283 O O . LEU A 1 670 ? -16.112 6.175 27.148 1.00 36.60 670 LEU A O 1
ATOM 5288 N N . PRO A 1 671 ? -16.023 8.357 26.641 1.00 36.30 671 PRO A N 1
ATOM 5289 C CA . PRO A 1 671 ? -15.292 8.071 25.371 1.00 36.37 671 PRO A CA 1
ATOM 5290 C C . PRO A 1 671 ? -14.097 7.120 25.595 1.00 36.89 671 PRO A C 1
ATOM 5291 O O . PRO A 1 671 ? -13.374 7.277 26.572 1.00 36.89 671 PRO A O 1
ATOM 5295 N N . GLN A 1 672 ? -13.981 6.050 24.789 1.00 37.32 672 GLN A N 1
ATOM 5296 C CA . GLN A 1 672 ? -12.961 5.008 24.959 1.00 38.08 672 GLN A CA 1
ATOM 5297 C C . GLN A 1 672 ? -11.534 5.525 25.117 1.00 38.26 672 GLN A C 1
ATOM 5298 O O . GLN A 1 672 ? -10.746 4.915 25.839 1.00 38.03 672 GLN A O 1
ATOM 5304 N N . GLN A 1 673 ? -11.209 6.652 24.457 1.00 38.43 673 GLN A N 1
ATOM 5305 C CA . GLN A 1 673 ? -9.885 7.252 24.508 1.00 39.66 673 GLN A CA 1
ATOM 5306 C C . GLN A 1 673 ? -9.508 7.730 25.910 1.00 40.96 673 GLN A C 1
ATOM 5307 O O . GLN A 1 673 ? -8.322 7.764 26.236 1.00 41.26 673 GLN A O 1
ATOM 5313 N N . PHE A 1 674 ? -10.505 8.071 26.762 1.00 40.82 674 PHE A N 1
ATOM 5314 C CA . PHE A 1 674 ? -10.203 8.451 28.142 1.00 40.89 674 PHE A CA 1
ATOM 5315 C C . PHE A 1 674 ? -9.652 7.219 28.890 1.00 43.14 674 PHE A C 1
ATOM 5316 O O . PHE A 1 674 ? -8.743 7.362 29.696 1.00 43.56 674 PHE A O 1
ATOM 5324 N N . SER A 1 675 ? -10.158 6.009 28.584 1.00 44.48 675 SER A N 1
ATOM 5325 C CA . SER A 1 675 ? -9.659 4.757 29.169 1.00 46.25 675 SER A CA 1
ATOM 5326 C C . SER A 1 675 ? -8.283 4.361 28.608 1.00 47.32 675 SER A C 1
ATOM 5327 O O . SER A 1 675 ? -7.432 3.886 29.356 1.00 48.02 675 SER A O 1
ATOM 5330 N N . THR A 1 676 ? -8.078 4.558 27.292 1.00 47.09 676 THR A N 1
ATOM 5331 C CA . THR A 1 676 ? -6.837 4.269 26.564 1.00 46.75 676 THR A CA 1
ATOM 5332 C C . THR A 1 676 ? -5.678 5.131 27.113 1.00 46.87 676 THR A C 1
ATOM 5333 O O . THR A 1 676 ? -4.556 4.640 27.282 1.00 47.24 676 THR A O 1
ATOM 5337 N N . PHE A 1 677 ? -5.947 6.418 27.387 1.00 46.30 677 PHE A N 1
ATOM 5338 C CA . PHE A 1 677 ? -4.912 7.325 27.879 1.00 46.18 677 PHE A CA 1
ATOM 5339 C C . PHE A 1 677 ? -4.869 7.473 29.419 1.00 46.37 677 PHE A C 1
ATOM 5340 O O . PHE A 1 677 ? -3.956 8.102 29.928 1.00 46.76 677 PHE A O 1
ATOM 5348 N N . GLY A 1 678 ? -5.832 6.896 30.137 1.00 46.05 678 GLY A N 1
ATOM 5349 C CA . GLY A 1 678 ? -5.833 6.855 31.599 1.00 46.14 678 GLY A CA 1
ATOM 5350 C C . GLY A 1 678 ? -6.163 8.092 32.419 1.00 46.46 678 GLY A C 1
ATOM 5351 O O . GLY A 1 678 ? -5.514 8.352 33.439 1.00 46.98 678 GLY A O 1
ATOM 5352 N N . PHE A 1 679 ? -7.214 8.814 32.050 1.00 45.62 679 PHE A N 1
ATOM 5353 C CA . PHE A 1 679 ? -7.653 9.982 32.807 1.00 45.10 679 PHE A CA 1
ATOM 5354 C C . PHE A 1 679 ? -9.148 10.262 32.577 1.00 45.81 679 PHE A C 1
ATOM 5355 O O . PHE A 1 679 ? -9.791 9.604 31.749 1.00 45.74 679 PHE A O 1
ATOM 5363 N N . LYS A 1 680 ? -9.722 11.178 33.364 1.00 46.08 680 LYS A N 1
ATOM 5364 C CA . LYS A 1 680 ? -11.145 11.475 33.276 1.00 45.98 680 LYS A CA 1
ATOM 5365 C C . LYS A 1 680 ? -11.391 12.924 32.921 1.00 44.64 680 LYS A C 1
ATOM 5366 O O . LYS A 1 680 ? -10.596 13.793 33.279 1.00 45.67 680 LYS A O 1
ATOM 5372 N N . PRO A 1 681 ? -12.473 13.210 32.187 1.00 42.73 681 PRO A N 1
ATOM 5373 C CA . PRO A 1 681 ? -12.774 14.607 31.863 1.00 42.31 681 PRO A CA 1
ATOM 5374 C C . PRO A 1 681 ? -13.218 15.378 33.106 1.00 42.49 681 PRO A C 1
ATOM 5375 O O . PRO A 1 681 ? -13.793 14.818 34.029 1.00 42.86 681 PRO A O 1
ATOM 5379 N N . LYS A 1 682 ? -12.911 16.662 33.135 1.00 42.43 682 LYS A N 1
ATOM 5380 C CA . LYS A 1 682 ? -13.252 17.565 34.227 1.00 42.51 682 LYS A CA 1
ATOM 5381 C C . LYS A 1 682 ? -13.979 18.819 33.683 1.00 41.46 682 LYS A C 1
ATOM 5382 O O . LYS A 1 682 ? -14.059 19.020 32.475 1.00 41.46 682 LYS A O 1
ATOM 5388 N N . HIS A 1 683 ? -14.522 19.641 34.573 1.00 40.19 683 HIS A N 1
ATOM 5389 C CA . HIS A 1 683 ? -15.315 20.794 34.196 1.00 39.70 683 HIS A CA 1
ATOM 5390 C C . HIS A 1 683 ? -14.556 21.873 33.463 1.00 38.67 683 HIS A C 1
ATOM 5391 O O . HIS A 1 683 ? -13.375 22.098 33.698 1.00 39.54 683 HIS A O 1
ATOM 5398 N N . TRP A 1 684 ? -15.272 22.574 32.620 1.00 36.63 684 TRP A N 1
ATOM 5399 C CA . TRP A 1 684 ? -14.806 23.672 31.809 1.00 36.01 684 TRP A CA 1
ATOM 5400 C C . TRP A 1 684 ? -15.277 25.012 32.402 1.00 36.57 684 TRP A C 1
ATOM 5401 O O . TRP A 1 684 ? -16.304 25.082 33.076 1.00 36.25 684 TRP A O 1
ATOM 5412 N N . GLU A 1 685 ? -14.584 26.076 32.065 1.00 37.18 685 GLU A N 1
ATOM 5413 C CA . GLU A 1 685 ? -14.931 27.418 32.499 1.00 38.46 685 GLU A CA 1
ATOM 5414 C C . GLU A 1 685 ? -14.928 28.326 31.279 1.00 38.96 685 GLU A C 1
ATOM 5415 O O . GLU A 1 685 ? -14.334 27.974 30.264 1.00 39.38 685 GLU A O 1
ATOM 5421 N N . PRO A 1 686 ? -15.497 29.548 31.351 1.00 38.88 686 PRO A N 1
ATOM 5422 C CA . PRO A 1 686 ? -15.373 30.483 30.215 1.00 38.70 686 PRO A CA 1
ATOM 5423 C C . PRO A 1 686 ? -13.916 30.681 29.727 1.00 39.23 686 PRO A C 1
ATOM 5424 O O . PRO A 1 686 ? -13.711 31.027 28.556 1.00 39.19 686 PRO A O 1
ATOM 5428 N N . PHE A 1 687 ? -12.913 30.501 30.649 1.00 38.65 687 PHE A N 1
ATOM 5429 C CA . PHE A 1 687 ? -11.476 30.619 30.378 1.00 37.61 687 PHE A CA 1
ATOM 5430 C C . PHE A 1 687 ? -11.075 29.522 29.370 1.00 36.75 687 PHE A C 1
ATOM 5431 O O . PHE A 1 687 ? -10.480 29.833 28.358 1.00 37.02 687 PHE A O 1
ATOM 5439 N N . ASP A 1 688 ? -11.404 28.269 29.667 1.00 36.12 688 ASP A N 1
ATOM 5440 C CA . ASP A 1 688 ? -11.182 27.108 28.820 1.00 37.20 688 ASP A CA 1
ATOM 5441 C C . ASP A 1 688 ? -11.769 27.307 27.432 1.00 37.41 688 ASP A C 1
ATOM 5442 O O . ASP A 1 688 ? -11.073 27.062 26.437 1.00 38.24 688 ASP A O 1
ATOM 5447 N N . VAL A 1 689 ? -13.024 27.791 27.357 1.00 36.20 689 VAL A N 1
ATOM 5448 C CA . VAL A 1 689 ? -13.704 28.076 26.092 1.00 35.52 689 VAL A CA 1
ATOM 5449 C C . VAL A 1 689 ? -12.989 29.152 25.306 1.00 35.56 689 VAL A C 1
ATOM 5450 O O . VAL A 1 689 ? -12.749 28.964 24.103 1.00 35.93 689 VAL A O 1
ATOM 5454 N N . ALA A 1 690 ? -12.625 30.284 25.959 1.00 34.47 690 ALA A N 1
ATOM 5455 C CA . ALA A 1 690 ? -11.917 31.346 25.245 1.00 34.61 690 ALA A CA 1
ATOM 5456 C C . ALA A 1 690 ? -10.522 30.860 24.715 1.00 34.69 690 ALA A C 1
ATOM 5457 O O . ALA A 1 690 ? -10.094 31.268 23.623 1.00 34.56 690 ALA A O 1
ATOM 5459 N N . MET A 1 691 ? -9.826 30.024 25.512 1.00 34.22 691 MET A N 1
ATOM 5460 C CA . MET A 1 691 ? -8.497 29.532 25.176 1.00 34.83 691 MET A CA 1
ATOM 5461 C C . MET A 1 691 ? -8.496 28.543 24.009 1.00 35.46 691 MET A C 1
ATOM 5462 O O . MET A 1 691 ? -7.510 28.503 23.285 1.00 36.23 691 MET A O 1
ATOM 5467 N N . ILE A 1 692 ? -9.618 27.827 23.737 1.00 34.73 692 ILE A N 1
ATOM 5468 C CA . ILE A 1 692 ? -9.735 26.979 22.526 1.00 33.67 692 ILE A CA 1
ATOM 5469 C C . ILE A 1 692 ? -9.628 27.922 21.308 1.00 33.19 692 ILE A C 1
ATOM 5470 O O . ILE A 1 692 ? -8.809 27.685 20.416 1.00 34.05 692 ILE A O 1
ATOM 5475 N N . PHE A 1 693 ? -10.325 29.060 21.344 1.00 31.93 693 PHE A N 1
ATOM 5476 C CA . PHE A 1 693 ? -10.241 30.026 20.239 1.00 32.02 693 PHE A CA 1
ATOM 5477 C C . PHE A 1 693 ? -8.862 30.700 20.109 1.00 34.31 693 PHE A C 1
ATOM 5478 O O . PHE A 1 693 ? -8.363 30.886 18.997 1.00 34.39 693 PHE A O 1
ATOM 5486 N N . VAL A 1 694 ? -8.307 31.168 21.229 1.00 35.36 694 VAL A N 1
ATOM 5487 C CA . VAL A 1 694 ? -7.022 31.848 21.218 1.00 35.63 694 VAL A CA 1
ATOM 5488 C C . VAL A 1 694 ? -5.912 30.889 20.747 1.00 34.79 694 VAL A C 1
ATOM 5489 O O . VAL A 1 694 ? -5.107 31.260 19.914 1.00 34.69 694 VAL A O 1
ATOM 5493 N N . GLY A 1 695 ? -5.882 29.691 21.299 1.00 34.33 695 GLY A N 1
ATOM 5494 C CA . GLY A 1 695 ? -4.840 28.731 20.986 1.00 35.23 695 GLY A CA 1
ATOM 5495 C C . GLY A 1 695 ? -4.894 28.139 19.595 1.00 36.15 695 GLY A C 1
ATOM 5496 O O . GLY A 1 695 ? -3.856 27.732 19.061 1.00 36.53 695 GLY A O 1
ATOM 5497 N N . THR A 1 696 ? -6.105 28.030 19.013 1.00 35.41 696 THR A N 1
ATOM 5498 C CA . THR A 1 696 ? -6.231 27.380 17.714 1.00 35.88 696 THR A CA 1
ATOM 5499 C C . THR A 1 696 ? -6.530 28.308 16.568 1.00 37.08 696 THR A C 1
ATOM 5500 O O . THR A 1 696 ? -6.396 27.878 15.412 1.00 37.63 696 THR A O 1
ATOM 5504 N N . MET A 1 697 ? -6.886 29.571 16.845 1.00 36.88 697 MET A N 1
ATOM 5505 C CA . MET A 1 697 ? -7.182 30.508 15.785 1.00 37.59 697 MET A CA 1
ATOM 5506 C C . MET A 1 697 ? -6.184 31.653 15.810 1.00 37.39 697 MET A C 1
ATOM 5507 O O . MET A 1 697 ? -5.554 31.921 14.796 1.00 37.26 697 MET A O 1
ATOM 5512 N N . ALA A 1 698 ? -6.062 32.356 16.948 1.00 37.22 698 ALA A N 1
ATOM 5513 C CA . ALA A 1 698 ? -5.142 33.482 17.032 1.00 37.44 698 ALA A CA 1
ATOM 5514 C C . ALA A 1 698 ? -3.692 32.979 16.913 1.00 36.67 698 ALA A C 1
ATOM 5515 O O . ALA A 1 698 ? -2.963 33.489 16.085 1.00 36.50 698 ALA A O 1
ATOM 5517 N N . ASN A 1 699 ? -3.315 31.936 17.658 1.00 36.20 699 ASN A N 1
ATOM 5518 C CA . ASN A 1 699 ? -1.942 31.422 17.607 1.00 36.99 699 ASN A CA 1
ATOM 5519 C C . ASN A 1 699 ? -1.599 30.655 16.312 1.00 38.72 699 ASN A C 1
ATOM 5520 O O . ASN A 1 699 ? -0.464 30.761 15.846 1.00 39.62 699 ASN A O 1
ATOM 5525 N N . ARG A 1 700 ? -2.570 29.946 15.697 1.00 38.98 700 ARG A N 1
ATOM 5526 C CA . ARG A 1 700 ? -2.270 29.208 14.479 1.00 39.46 700 ARG A CA 1
ATOM 5527 C C . ARG A 1 700 ? -2.270 30.056 13.220 1.00 39.33 700 ARG A C 1
ATOM 5528 O O . ARG A 1 700 ? -1.415 29.849 12.353 1.00 39.67 700 ARG A O 1
ATOM 5536 N N . TRP A 1 701 ? -3.180 31.038 13.121 1.00 38.64 701 TRP A N 1
ATOM 5537 C CA . TRP A 1 701 ? -3.301 31.797 11.890 1.00 38.64 701 TRP A CA 1
ATOM 5538 C C . TRP A 1 701 ? -2.990 33.269 11.975 1.00 39.14 701 TRP A C 1
ATOM 5539 O O . TRP A 1 701 ? -2.916 33.921 10.929 1.00 40.15 701 TRP A O 1
ATOM 5550 N N . SER A 1 702 ? -2.819 33.811 13.177 1.00 38.42 702 SER A N 1
ATOM 5551 C CA . SER A 1 702 ? -2.585 35.249 13.311 1.00 38.27 702 SER A CA 1
ATOM 5552 C C . SER A 1 702 ? -1.363 35.601 14.122 1.00 38.81 702 SER A C 1
ATOM 5553 O O . SER A 1 702 ? -1.234 36.756 14.509 1.00 39.04 702 SER A O 1
ATOM 5556 N N . ASP A 1 703 ? -0.462 34.640 14.378 1.00 38.76 703 ASP A N 1
ATOM 5557 C CA . ASP A 1 703 ? 0.717 34.896 15.185 1.00 39.49 703 ASP A CA 1
ATOM 5558 C C . ASP A 1 703 ? 2.023 34.563 14.425 1.00 40.73 703 ASP A C 1
ATOM 5559 O O . ASP A 1 703 ? 2.924 33.939 14.993 1.00 41.62 703 ASP A O 1
ATOM 5564 N N . SER A 1 704 ? 2.143 34.992 13.168 1.00 41.05 704 SER A N 1
ATOM 5565 C CA . SER A 1 704 ? 3.320 34.608 12.372 1.00 41.62 704 SER A CA 1
ATOM 5566 C C . SER A 1 704 ? 4.315 35.721 12.081 1.00 41.61 704 SER A C 1
ATOM 5567 O O . SER A 1 704 ? 4.018 36.740 11.446 1.00 41.80 704 SER A O 1
ATOM 5570 N N . THR A 1 705 ? 5.530 35.491 12.567 1.00 41.26 705 THR A N 1
ATOM 5571 C CA . THR A 1 705 ? 6.638 36.388 12.347 1.00 41.39 705 THR A CA 1
ATOM 5572 C C . THR A 1 705 ? 7.950 35.609 12.271 1.00 40.86 705 THR A C 1
ATOM 5573 O O . THR A 1 705 ? 8.124 34.583 12.934 1.00 40.72 705 THR A O 1
ATOM 5577 N N . SER A 1 706 ? 8.879 36.123 11.489 1.00 40.55 706 SER A N 1
ATOM 5578 C CA . SER A 1 706 ? 10.229 35.567 11.420 1.00 41.24 706 SER A CA 1
ATOM 5579 C C . SER A 1 706 ? 11.248 36.730 11.412 1.00 41.65 706 SER A C 1
ATOM 5580 O O . SER A 1 706 ? 12.293 36.589 10.795 1.00 41.56 706 SER A O 1
ATOM 5583 N N . GLU A 1 707 ? 10.946 37.868 12.091 1.00 41.48 707 GLU A N 1
ATOM 5584 C CA . GLU A 1 707 ? 11.811 39.052 12.090 1.00 41.72 707 GLU A CA 1
ATOM 5585 C C . GLU A 1 707 ? 13.237 38.805 12.570 1.00 41.58 707 GLU A C 1
ATOM 5586 O O . GLU A 1 707 ? 14.149 39.361 11.970 1.00 41.13 707 GLU A O 1
ATOM 5592 N N . ILE A 1 708 ? 13.439 37.982 13.607 1.00 42.17 708 ILE A N 1
ATOM 5593 C CA . ILE A 1 708 ? 14.782 37.701 14.118 1.00 43.62 708 ILE A CA 1
ATOM 5594 C C . ILE A 1 708 ? 15.601 36.898 13.079 1.00 45.45 708 ILE A C 1
ATOM 5595 O O . ILE A 1 708 ? 16.766 37.226 12.833 1.00 45.85 708 ILE A O 1
ATOM 5600 N N . ASP A 1 709 ? 14.956 35.904 12.415 1.00 45.54 709 ASP A N 1
ATOM 5601 C CA . ASP A 1 709 ? 15.572 35.124 11.342 1.00 45.52 709 ASP A CA 1
ATOM 5602 C C . ASP A 1 709 ? 15.847 36.042 10.146 1.00 46.17 709 ASP A C 1
ATOM 5603 O O . ASP A 1 709 ? 16.932 35.990 9.565 1.00 46.87 709 ASP A O 1
ATOM 5608 N N . ASN A 1 710 ? 14.911 36.942 9.831 1.00 45.64 710 ASN A N 1
ATOM 5609 C CA . ASN A 1 710 ? 15.084 37.940 8.784 1.00 46.11 710 ASN A CA 1
ATOM 5610 C C . ASN A 1 710 ? 16.313 38.811 9.043 1.00 46.60 710 ASN A C 1
ATOM 5611 O O . ASN A 1 710 ? 17.060 39.094 8.107 1.00 47.02 710 ASN A O 1
ATOM 5616 N N . LEU A 1 711 ? 16.535 39.213 10.309 1.00 46.10 711 LEU A N 1
ATOM 5617 C CA . LEU A 1 711 ? 17.704 40.008 10.691 1.00 46.04 711 LEU A CA 1
ATOM 5618 C C . LEU A 1 711 ? 18.986 39.202 10.444 1.00 45.67 711 LEU A C 1
ATOM 5619 O O . LEU A 1 711 ? 19.925 39.739 9.876 1.00 45.47 711 LEU A O 1
ATOM 5624 N N . ALA A 1 712 ? 19.019 37.919 10.865 1.00 45.76 712 ALA A N 1
ATOM 5625 C CA . ALA A 1 712 ? 20.172 37.030 10.659 1.00 46.07 712 ALA A CA 1
ATOM 5626 C C . ALA A 1 712 ? 20.463 36.865 9.162 1.00 47.32 712 ALA A C 1
ATOM 5627 O O . ALA A 1 712 ? 21.614 36.993 8.752 1.00 48.27 712 ALA A O 1
ATOM 5629 N N . LEU A 1 713 ? 19.423 36.676 8.334 1.00 47.47 713 LEU A N 1
ATOM 5630 C CA . LEU A 1 713 ? 19.595 36.600 6.890 1.00 48.51 713 LEU A CA 1
ATOM 5631 C C . LEU A 1 713 ? 20.187 37.926 6.351 1.00 49.61 713 LEU A C 1
ATOM 5632 O O . LEU A 1 713 ? 21.226 37.887 5.701 1.00 50.18 713 LEU A O 1
ATOM 5637 N N . LEU A 1 714 ? 19.556 39.072 6.629 1.00 49.68 714 LEU A N 1
ATOM 5638 C CA . LEU A 1 714 ? 20.040 40.377 6.160 1.00 50.60 714 LEU A CA 1
ATOM 5639 C C . LEU A 1 714 ? 21.500 40.641 6.591 1.00 51.76 714 LEU A C 1
ATOM 5640 O O . LEU A 1 714 ? 22.288 41.146 5.796 1.00 51.81 714 LEU A O 1
ATOM 5645 N N . THR A 1 715 ? 21.866 40.238 7.814 1.00 52.44 715 THR A N 1
ATOM 5646 C CA . THR A 1 715 ? 23.217 40.390 8.344 1.00 53.90 715 THR A CA 1
ATOM 5647 C C . THR A 1 715 ? 24.207 39.566 7.499 1.00 54.89 715 THR A C 1
ATOM 5648 O O . THR A 1 715 ? 25.243 40.085 7.095 1.00 55.37 715 THR A O 1
ATOM 5652 N N . ALA A 1 716 ? 23.835 38.328 7.143 1.00 54.86 716 ALA A N 1
ATOM 5653 C CA . ALA A 1 716 ? 24.661 37.491 6.280 1.00 55.27 716 ALA A CA 1
ATOM 5654 C C . ALA A 1 716 ? 24.717 38.019 4.841 1.00 55.89 716 ALA A C 1
ATOM 5655 O O . ALA A 1 716 ? 25.744 37.887 4.191 1.00 56.37 716 ALA A O 1
ATOM 5657 N N . LEU A 1 717 ? 23.637 38.620 4.346 1.00 55.96 717 LEU A N 1
ATOM 5658 C CA . LEU A 1 717 ? 23.605 39.168 2.991 1.00 56.89 717 LEU A CA 1
ATOM 5659 C C . LEU A 1 717 ? 24.524 40.395 2.865 1.00 58.66 717 LEU A C 1
ATOM 5660 O O . LEU A 1 717 ? 25.133 40.606 1.817 1.00 58.83 717 LEU A O 1
ATOM 5665 N N . LYS A 1 718 ? 24.600 41.211 3.924 1.00 59.31 718 LYS A N 1
ATOM 5666 C CA . LYS A 1 718 ? 25.484 42.368 3.963 1.00 60.23 718 LYS A CA 1
ATOM 5667 C C . LYS A 1 718 ? 26.949 41.906 4.091 1.00 61.12 718 LYS A C 1
ATOM 5668 O O . LYS A 1 718 ? 27.843 42.528 3.540 1.00 61.40 718 LYS A O 1
ATOM 5674 N N . ASP A 1 719 ? 27.191 40.804 4.782 1.00 61.72 719 ASP A N 1
ATOM 5675 C CA . ASP A 1 719 ? 28.516 40.229 4.937 1.00 63.12 719 ASP A CA 1
ATOM 5676 C C . ASP A 1 719 ? 29.029 39.697 3.580 1.00 63.62 719 ASP A C 1
ATOM 5677 O O . ASP A 1 719 ? 30.210 39.820 3.268 1.00 63.75 719 ASP A O 1
ATOM 5682 N N . LYS A 1 720 ? 28.136 39.112 2.774 1.00 63.54 720 LYS A N 1
ATOM 5683 C CA . LYS A 1 720 ? 28.488 38.545 1.483 1.00 63.64 720 LYS A CA 1
ATOM 5684 C C . LYS A 1 720 ? 28.568 39.588 0.372 1.00 63.93 720 LYS A C 1
ATOM 5685 O O . LYS A 1 720 ? 29.554 39.622 -0.361 1.00 64.49 720 LYS A O 1
ATOM 5691 N N . TYR A 1 721 ? 27.541 40.418 0.224 1.00 63.51 721 TYR A N 1
ATOM 5692 C CA . TYR A 1 721 ? 27.471 41.378 -0.872 1.00 63.88 721 TYR A CA 1
ATOM 5693 C C . TYR A 1 721 ? 27.851 42.801 -0.542 1.00 64.88 721 TYR A C 1
ATOM 5694 O O . TYR A 1 721 ? 27.809 43.644 -1.431 1.00 64.98 721 TYR A O 1
ATOM 5703 N N . GLY A 1 722 ? 28.153 43.087 0.716 1.00 65.63 722 GLY A N 1
ATOM 5704 C CA . GLY A 1 722 ? 28.416 44.454 1.140 1.00 66.96 722 GLY A CA 1
ATOM 5705 C C . GLY A 1 722 ? 27.149 45.072 1.708 1.00 68.19 722 GLY A C 1
ATOM 5706 O O . GLY A 1 722 ? 26.038 44.616 1.406 1.00 68.31 722 GLY A O 1
ATOM 5707 N N . LYS A 1 723 ? 27.295 46.101 2.557 1.00 68.52 723 LYS A N 1
ATOM 5708 C CA . LYS A 1 723 ? 26.140 46.747 3.180 1.00 68.93 723 LYS A CA 1
ATOM 5709 C C . LYS A 1 723 ? 25.054 47.197 2.187 1.00 68.62 723 LYS A C 1
ATOM 5710 O O . LYS A 1 723 ? 23.878 46.905 2.408 1.00 68.75 723 LYS A O 1
ATOM 5716 N N . GLN A 1 724 ? 25.437 47.848 1.084 1.00 68.23 724 GLN A N 1
ATOM 5717 C CA . GLN A 1 724 ? 24.456 48.345 0.113 1.00 68.25 724 GLN A CA 1
ATOM 5718 C C . GLN A 1 724 ? 23.760 47.243 -0.686 1.00 66.91 724 GLN A C 1
ATOM 5719 O O . GLN A 1 724 ? 22.532 47.200 -0.705 1.00 67.16 724 GLN A O 1
ATOM 5725 N N . GLN A 1 725 ? 24.532 46.354 -1.336 1.00 65.15 725 GLN A N 1
ATOM 5726 C CA . GLN A 1 725 ? 23.973 45.283 -2.158 1.00 63.70 725 GLN A CA 1
ATOM 5727 C C . GLN A 1 725 ? 23.243 44.208 -1.337 1.00 62.08 725 GLN A C 1
ATOM 5728 O O . GLN A 1 725 ? 22.274 43.629 -1.820 1.00 61.79 725 GLN A O 1
ATOM 5734 N N . GLY A 1 726 ? 23.695 43.972 -0.110 1.00 60.71 726 GLY A N 1
ATOM 5735 C CA . GLY A 1 726 ? 23.064 43.011 0.785 1.00 60.17 726 GLY A CA 1
ATOM 5736 C C . GLY A 1 726 ? 21.618 43.369 1.094 1.00 59.31 726 GLY A C 1
ATOM 5737 O O . GLY A 1 726 ? 20.749 42.492 1.105 1.00 59.70 726 GLY A O 1
ATOM 5738 N N . MET A 1 727 ? 21.332 44.669 1.292 1.00 57.55 727 MET A N 1
ATOM 5739 C CA . MET A 1 727 ? 19.969 45.122 1.546 1.00 56.47 727 MET A CA 1
ATOM 5740 C C . MET A 1 727 ? 19.100 44.985 0.283 1.00 54.78 727 MET A C 1
ATOM 5741 O O . MET A 1 727 ? 17.933 44.617 0.376 1.00 54.47 727 MET A O 1
ATOM 5746 N N . ALA A 1 728 ? 19.678 45.235 -0.894 1.00 53.72 728 ALA A N 1
ATOM 5747 C CA . ALA A 1 728 ? 18.958 45.098 -2.158 1.00 53.55 728 ALA A CA 1
ATOM 5748 C C . ALA A 1 728 ? 18.695 43.611 -2.511 1.00 53.48 728 ALA A C 1
ATOM 5749 O O . ALA A 1 728 ? 17.730 43.322 -3.215 1.00 53.50 728 ALA A O 1
ATOM 5751 N N . VAL A 1 729 ? 19.535 42.677 -2.018 1.00 53.17 729 VAL A N 1
ATOM 5752 C CA . VAL A 1 729 ? 19.293 41.243 -2.213 1.00 53.63 729 VAL A CA 1
ATOM 5753 C C . VAL A 1 729 ? 18.152 40.827 -1.290 1.00 52.78 729 VAL A C 1
ATOM 5754 O O . VAL A 1 729 ? 17.251 40.112 -1.722 1.00 52.75 729 VAL A O 1
ATOM 5758 N N . PHE A 1 730 ? 18.126 41.363 -0.050 1.00 51.96 730 PHE A N 1
ATOM 5759 C CA . PHE A 1 730 ? 17.055 41.156 0.916 1.00 51.48 730 PHE A CA 1
ATOM 5760 C C . PHE A 1 730 ? 15.720 41.576 0.303 1.00 50.87 730 PHE A C 1
ATOM 5761 O O . PHE A 1 730 ? 14.753 40.843 0.421 1.00 51.31 730 PHE A O 1
ATOM 5769 N N . ASN A 1 731 ? 15.696 42.687 -0.449 1.00 49.76 731 ASN A N 1
ATOM 5770 C CA . ASN A 1 731 ? 14.494 43.161 -1.126 1.00 49.14 731 ASN A CA 1
ATOM 5771 C C . ASN A 1 731 ? 14.066 42.305 -2.329 1.00 48.97 731 ASN A C 1
ATOM 5772 O O . ASN A 1 731 ? 12.954 42.449 -2.824 1.00 49.28 731 ASN A O 1
ATOM 5777 N N . GLN A 1 732 ? 14.948 41.449 -2.817 1.00 48.28 732 GLN A N 1
ATOM 5778 C CA . GLN A 1 732 ? 14.688 40.555 -3.938 1.00 47.92 732 GLN A CA 1
ATOM 5779 C C . GLN A 1 732 ? 14.179 39.179 -3.411 1.00 46.64 732 GLN A C 1
ATOM 5780 O O . GLN A 1 732 ? 13.335 38.566 -4.043 1.00 46.97 732 GLN A O 1
ATOM 5786 N N . LEU A 1 733 ? 14.641 38.730 -2.237 1.00 45.66 733 LEU A N 1
ATOM 5787 C CA . LEU A 1 733 ? 14.178 37.472 -1.636 1.00 45.70 733 LEU A CA 1
ATOM 5788 C C . LEU A 1 733 ? 12.926 37.652 -0.756 1.00 46.16 733 LEU A C 1
ATOM 5789 O O . LEU A 1 733 ? 12.093 36.744 -0.633 1.00 46.22 733 LEU A O 1
ATOM 5794 N N . LYS A 1 734 ? 12.867 38.775 -0.043 1.00 45.72 734 LYS A N 1
ATOM 5795 C CA . LYS A 1 734 ? 11.782 39.046 0.874 1.00 45.63 734 LYS A CA 1
ATOM 5796 C C . LYS A 1 734 ? 11.349 40.477 0.686 1.00 46.55 734 LYS A C 1
ATOM 5797 O O . LYS A 1 734 ? 11.636 41.327 1.523 1.00 46.96 734 LYS A O 1
ATOM 5803 N N . TRP A 1 735 ? 10.695 40.749 -0.450 1.00 46.43 735 TRP A N 1
ATOM 5804 C CA . TRP A 1 735 ? 10.196 42.064 -0.797 1.00 46.99 735 TRP A CA 1
ATOM 5805 C C . TRP A 1 735 ? 9.071 42.462 0.138 1.00 48.52 735 TRP A C 1
ATOM 5806 O O . TRP A 1 735 ? 8.363 41.589 0.659 1.00 48.79 735 TRP A O 1
ATOM 5817 N N . LEU A 1 736 ? 8.890 43.778 0.354 1.00 48.83 736 LEU A N 1
ATOM 5818 C CA . LEU A 1 736 ? 7.803 44.236 1.222 1.00 49.13 736 LEU A CA 1
ATOM 5819 C C . LEU A 1 736 ? 6.489 44.151 0.460 1.00 48.72 736 LEU A C 1
ATOM 5820 O O . LEU A 1 736 ? 5.497 43.616 0.974 1.00 48.55 736 LEU A O 1
ATOM 5825 N N . VAL A 1 737 ? 6.499 44.635 -0.789 1.00 48.24 737 VAL A N 1
ATOM 5826 C CA . VAL A 1 737 ? 5.364 44.579 -1.694 1.00 48.84 737 VAL A CA 1
ATOM 5827 C C . VAL A 1 737 ? 5.829 44.206 -3.111 1.00 49.29 737 VAL A C 1
ATOM 5828 O O . VAL A 1 737 ? 6.940 44.544 -3.513 1.00 49.56 737 VAL A O 1
ATOM 5832 N N . ASN A 1 738 ? 4.973 43.515 -3.865 1.00 49.00 738 ASN A N 1
ATOM 5833 C CA . ASN A 1 738 ? 5.256 43.143 -5.241 1.00 49.53 738 ASN A CA 1
ATOM 5834 C C . ASN A 1 738 ? 4.016 43.533 -6.022 1.00 50.20 738 ASN A C 1
ATOM 5835 O O . ASN A 1 738 ? 2.977 42.896 -5.865 1.00 50.62 738 ASN A O 1
ATOM 5840 N N . PRO A 1 739 ? 4.094 44.576 -6.861 1.00 50.08 739 PRO A N 1
ATOM 5841 C CA . PRO A 1 739 ? 2.884 45.029 -7.572 1.00 50.15 739 PRO A CA 1
ATOM 5842 C C . PRO A 1 739 ? 2.291 44.029 -8.559 1.00 50.42 739 PRO A C 1
ATOM 5843 O O . PRO A 1 739 ? 1.105 44.121 -8.872 1.00 50.28 739 PRO A O 1
ATOM 5847 N N . SER A 1 740 ? 3.099 43.059 -9.035 1.00 50.42 740 SER A N 1
ATOM 5848 C CA . SER A 1 740 ? 2.584 42.049 -9.961 1.00 50.53 740 SER A CA 1
ATOM 5849 C C . SER A 1 740 ? 1.797 40.913 -9.261 1.00 50.23 740 SER A C 1
ATOM 5850 O O . SER A 1 740 ? 1.277 40.032 -9.944 1.00 50.78 740 SER A O 1
ATOM 5853 N N . ALA A 1 741 ? 1.714 40.924 -7.919 1.00 48.97 741 ALA A N 1
ATOM 5854 C CA . ALA A 1 741 ? 0.994 39.899 -7.180 1.00 48.16 741 ALA A CA 1
ATOM 5855 C C . ALA A 1 741 ? -0.462 39.854 -7.543 1.00 47.85 741 ALA A C 1
ATOM 5856 O O . ALA A 1 741 ? -1.118 40.884 -7.480 1.00 48.23 741 ALA A O 1
ATOM 5858 N N . PRO A 1 742 ? -1.004 38.667 -7.894 1.00 47.03 742 PRO A N 1
ATOM 5859 C CA . PRO A 1 742 ? -2.446 38.556 -8.139 1.00 46.58 742 PRO A CA 1
ATOM 5860 C C . PRO A 1 742 ? -3.210 38.870 -6.845 1.00 46.35 742 PRO A C 1
ATOM 5861 O O . PRO A 1 742 ? -2.887 38.340 -5.776 1.00 46.54 742 PRO A O 1
ATOM 5865 N N . THR A 1 743 ? -4.182 39.780 -6.932 1.00 45.62 743 THR A N 1
ATOM 5866 C CA . THR A 1 743 ? -4.936 40.252 -5.769 1.00 45.14 743 THR A CA 1
ATOM 5867 C C . THR A 1 743 ? -6.420 39.907 -5.796 1.00 45.16 743 THR A C 1
ATOM 5868 O O . THR A 1 743 ? -7.041 39.939 -6.853 1.00 45.60 743 THR A O 1
ATOM 5872 N N . THR A 1 744 ? -6.998 39.627 -4.623 1.00 44.85 744 THR A N 1
ATOM 5873 C CA . THR A 1 744 ? -8.420 39.299 -4.486 1.00 44.98 744 THR A CA 1
ATOM 5874 C C . THR A 1 744 ? -9.305 40.474 -4.935 1.00 45.78 744 THR A C 1
ATOM 5875 O O . THR A 1 744 ? -10.329 40.271 -5.597 1.00 46.02 744 THR A O 1
ATOM 5879 N N . ILE A 1 745 ? -8.874 41.702 -4.628 1.00 45.89 745 ILE A N 1
ATOM 5880 C CA . ILE A 1 745 ? -9.547 42.920 -5.068 1.00 46.71 745 ILE A CA 1
ATOM 5881 C C . ILE A 1 745 ? -8.791 43.411 -6.298 1.00 47.78 745 ILE A C 1
ATOM 5882 O O . ILE A 1 745 ? -7.573 43.558 -6.228 1.00 47.42 745 ILE A O 1
ATOM 5887 N N . ALA A 1 746 ? -9.486 43.644 -7.425 1.00 48.84 746 ALA A N 1
ATOM 5888 C CA . ALA A 1 746 ? -8.826 44.116 -8.648 1.00 50.74 746 ALA A CA 1
ATOM 5889 C C . ALA A 1 746 ? -8.162 45.468 -8.442 1.00 52.61 746 ALA A C 1
ATOM 5890 O O . ALA A 1 746 ? -8.639 46.255 -7.626 1.00 53.47 746 ALA A O 1
ATOM 5892 N N . ALA A 1 747 ? -7.080 45.759 -9.179 1.00 53.43 747 ALA A N 1
ATOM 5893 C CA . ALA A 1 747 ? -6.415 47.064 -9.071 1.00 55.17 747 ALA A CA 1
ATOM 5894 C C . ALA A 1 747 ? -7.352 48.208 -9.508 1.00 56.60 747 ALA A C 1
ATOM 5895 O O . ALA A 1 747 ? -7.233 49.322 -9.000 1.00 57.26 747 ALA A O 1
ATOM 5897 N N . ARG A 1 748 ? -8.295 47.915 -10.422 1.00 56.88 748 ARG A N 1
ATOM 5898 C CA . ARG A 1 748 ? -9.302 48.840 -10.916 1.00 57.74 748 ARG A CA 1
ATOM 5899 C C . ARG A 1 748 ? -10.185 49.343 -9.758 1.00 58.79 748 ARG A C 1
ATOM 5900 O O . ARG A 1 748 ? -10.542 50.527 -9.724 1.00 59.43 748 ARG A O 1
ATOM 5902 N N . GLU A 1 749 ? -10.517 48.447 -8.804 1.00 58.43 749 GLU A N 1
ATOM 5903 C CA . GLU A 1 749 ? -11.368 48.761 -7.653 1.00 58.36 749 GLU A CA 1
ATOM 5904 C C . GLU A 1 749 ? -10.719 49.713 -6.656 1.00 58.50 749 GLU A C 1
ATOM 5905 O O . GLU A 1 749 ? -11.358 50.665 -6.213 1.00 59.25 749 GLU A O 1
ATOM 5911 N N . SER A 1 750 ? -9.474 49.437 -6.280 1.00 57.72 750 SER A N 1
ATOM 5912 C CA . SER A 1 750 ? -8.751 50.196 -5.269 1.00 57.43 750 SER A CA 1
ATOM 5913 C C . SER A 1 750 ? -7.375 49.569 -5.010 1.00 56.88 750 SER A C 1
ATOM 5914 O O . SER A 1 750 ? -7.127 48.424 -5.379 1.00 57.41 750 SER A O 1
ATOM 5917 N N . ALA A 1 751 ? -6.496 50.316 -4.356 1.00 55.90 751 ALA A N 1
ATOM 5918 C CA . ALA A 1 751 ? -5.152 49.887 -3.984 1.00 55.45 751 ALA A CA 1
ATOM 5919 C C . ALA A 1 751 ? -4.867 50.322 -2.533 1.00 55.20 751 ALA A C 1
ATOM 5920 O O . ALA A 1 751 ? -5.613 51.126 -1.990 1.00 55.71 751 ALA A O 1
ATOM 5922 N N . TYR A 1 752 ? -3.820 49.783 -1.890 1.00 54.66 752 TYR A N 1
ATOM 5923 C CA . TYR A 1 752 ? -3.473 50.155 -0.527 1.00 54.61 752 TYR A CA 1
ATOM 5924 C C . TYR A 1 752 ? -2.829 51.519 -0.597 1.00 58.18 752 TYR A C 1
ATOM 5925 O O . TYR A 1 752 ? -1.871 51.703 -1.344 1.00 58.70 752 TYR A O 1
ATOM 5934 N N . PRO A 1 753 ? -3.381 52.510 0.124 1.00 60.65 753 PRO A N 1
ATOM 5935 C CA . PRO A 1 753 ? -2.832 53.882 0.025 1.00 62.25 753 PRO A CA 1
ATOM 5936 C C . PRO A 1 753 ? -1.519 54.108 0.768 1.00 63.98 753 PRO A C 1
ATOM 5937 O O . PRO A 1 753 ? -0.710 54.945 0.369 1.00 64.17 753 PRO A O 1
ATOM 5941 N N . LEU A 1 754 ? -1.320 53.357 1.848 1.00 64.95 754 LEU A N 1
ATOM 5942 C CA . LEU A 1 754 ? -0.168 53.431 2.719 1.00 66.50 754 LEU A CA 1
ATOM 5943 C C . LEU A 1 754 ? 1.115 52.961 2.032 1.00 68.69 754 LEU A C 1
ATOM 5944 O O . LEU A 1 754 ? 1.326 51.763 1.897 1.00 69.22 754 LEU A O 1
ATOM 5949 N N . LYS A 1 755 ? 1.983 53.894 1.623 1.00 69.78 755 LYS A N 1
ATOM 5950 C CA . LYS A 1 755 ? 3.263 53.538 1.016 1.00 71.37 755 LYS A CA 1
ATOM 5951 C C . LYS A 1 755 ? 4.348 53.518 2.097 1.00 72.56 755 LYS A C 1
ATOM 5952 O O . LYS A 1 755 ? 4.279 54.292 3.049 1.00 72.87 755 LYS A O 1
ATOM 5958 N N . PHE A 1 756 ? 5.330 52.619 1.976 1.00 73.26 756 PHE A N 1
ATOM 5959 C CA . PHE A 1 756 ? 6.372 52.490 2.995 1.00 74.49 756 PHE A CA 1
ATOM 5960 C C . PHE A 1 756 ? 7.692 53.144 2.601 1.00 77.03 756 PHE A C 1
ATOM 5961 O O . PHE A 1 756 ? 8.049 53.158 1.421 1.00 77.53 756 PHE A O 1
ATOM 5969 N N . ASP A 1 757 ? 8.421 53.677 3.600 1.00 78.52 757 ASP A N 1
ATOM 5970 C CA . ASP A 1 757 ? 9.698 54.364 3.398 1.00 80.47 757 ASP A CA 1
ATOM 5971 C C . ASP A 1 757 ? 10.904 53.417 3.350 1.00 81.78 757 ASP A C 1
ATOM 5972 O O . ASP A 1 757 ? 11.250 52.775 4.344 1.00 81.73 757 ASP A O 1
ATOM 5977 N N . LEU A 1 758 ? 11.555 53.358 2.188 1.00 82.78 758 LEU A N 1
ATOM 5978 C CA . LEU A 1 758 ? 12.731 52.522 1.977 1.00 84.25 758 LEU A CA 1
ATOM 5979 C C . LEU A 1 758 ? 13.993 53.135 2.609 1.00 84.72 758 LEU A C 1
ATOM 5980 O O . LEU A 1 758 ? 14.636 52.476 3.428 1.00 84.92 758 LEU A O 1
ATOM 5985 N N . GLN A 1 759 ? 14.327 54.400 2.244 1.00 84.60 759 GLN A N 1
ATOM 5986 C CA . GLN A 1 759 ? 15.503 55.142 2.704 1.00 84.87 759 GLN A CA 1
ATOM 5987 C C . GLN A 1 759 ? 15.407 55.527 4.181 1.00 84.93 759 GLN A C 1
ATOM 5988 O O . GLN A 1 759 ? 14.357 55.988 4.628 1.00 85.31 759 GLN A O 1
ATOM 5990 N N . ASN A 1 760 ? 16.508 55.348 4.931 1.00 84.31 760 ASN A N 1
ATOM 5991 C CA . ASN A 1 760 ? 16.583 55.621 6.369 1.00 84.18 760 ASN A CA 1
ATOM 5992 C C . ASN A 1 760 ? 15.509 54.865 7.153 1.00 82.87 760 ASN A C 1
ATOM 5993 O O . ASN A 1 760 ? 14.326 55.210 7.110 1.00 83.03 760 ASN A O 1
ATOM 5998 N N . THR A 1 761 ? 15.937 53.822 7.861 1.00 81.26 761 THR A N 1
ATOM 5999 C CA . THR A 1 761 ? 15.070 52.941 8.627 1.00 79.79 761 THR A CA 1
ATOM 6000 C C . THR A 1 761 ? 15.770 52.488 9.942 1.00 78.20 761 THR A C 1
ATOM 6001 O O . THR A 1 761 ? 16.865 52.974 10.237 1.00 78.21 761 THR A O 1
ATOM 6005 N N . GLN A 1 762 ? 15.155 51.584 10.743 1.00 76.77 762 GLN A N 1
ATOM 6006 C CA . GLN A 1 762 ? 15.806 51.094 11.966 1.00 76.22 762 GLN A CA 1
ATOM 6007 C C . GLN A 1 762 ? 17.144 50.375 11.682 1.00 77.23 762 GLN A C 1
ATOM 6008 O O . GLN A 1 762 ? 17.949 50.198 12.595 1.00 77.10 762 GLN A O 1
ATOM 6014 N N . THR A 1 763 ? 17.369 49.962 10.414 1.00 78.27 763 THR A N 1
ATOM 6015 C CA . THR A 1 763 ? 18.604 49.339 9.946 1.00 79.87 763 THR A CA 1
ATOM 6016 C C . THR A 1 763 ? 19.410 50.395 9.163 1.00 81.46 763 THR A C 1
ATOM 6017 O O . THR A 1 763 ? 19.407 50.407 7.927 1.00 81.85 763 THR A O 1
ATOM 6021 N N . ALA A 1 764 ? 20.040 51.324 9.909 1.00 81.95 764 ALA A N 1
ATOM 6022 C CA . ALA A 1 764 ? 20.852 52.421 9.383 1.00 82.78 764 ALA A CA 1
ATOM 6023 C C . ALA A 1 764 ? 21.835 52.910 10.456 1.00 83.61 764 ALA A C 1
ATOM 6024 O O . ALA A 1 764 ? 21.545 52.852 11.656 1.00 83.99 764 ALA A O 1
#

Nearest PDB structures (foldseek):
  7rep-assembly1_A  TM=1.001E+00  e=0.000E+00  Kluyvera cryocrescens
  7reo-assembly1_A  TM=1.000E+00  e=0.000E+00  Kluyvera cryocrescens
  4pem-assembly4_H  TM=9.987E-01  e=3.261E-95  Kluyvera cryocrescens
  1h2g-assembly1_B  TM=9.990E-01  e=5.848E-91  Escherichia coli
  1fxv-assembly1_B  TM=9.980E-01  e=1.173E-89  Escherichia coli

Radius of gyration: 26.54 Å; Cα contacts (8 Å, |Δi|>4): 1718; chains: 1; bounding box: 68×58×69 Å